Protein AF-0000000074717612 (afdb_homodimer)

Secondary structure (DSSP, 8-state):
-------SS------------------THHHHHHHTSS-EEEE--EEEEEEETTEEESSHHHHHHHH-TT----S-HHHHHHHHHHS--TT-SSHHHHHHHHH-HHHHHHHHHHH---S-GGGB-HHHHHHHHHHHHHHTT-TT-EEEETT-HHHHHHHHHHHHHHTT----TT--EEEEEEETTEEEEEESS-EEEESSEEE---HHHHHT-BSHHHHHHHTSHHHHTEEEEEEEEEEEEESS-GGGSTTSSS---TTEEEEE-GGG-EEEEEEEE-TTS-EEEEEEEEETHHHHHHHHHHHH-HHHHHHHHHHHHHHHHTS--PPPSEEEEEEEEEEEEEEEBTT----HHHHHHHHH-SSTTS-EEE-SGGGTTS-S-HHHHHHHHHHHHHHHHS-----/-------SS------------------THHHHHHHTSS-EEEE--EEEEEEETTEEESSHHHHHHHH-TT----S-HHHHHHHHHHS--TT-SSHHHHHHHHH-HHHHHHHHHHH---S-GGGB-HHHHHHHHHHHHHHTT-TT-EEEETT-HHHHHHHHHHHHHHTT----TT--EEEEEEETTEEEEEESS-EEEESSEEE---HHHHHT-BSHHHHHHHTSHHHHTEEEEEEEEEEEEESS-GGGSTTSSS---TTEEEEE-GGG-EEEEEEEE-TTS-EEEEEEEEETHHHHHHHHHHHH-HHHHHHHHHHHHHHHHTS--PPPSEEEEEEEEEEEEEEEBTT----HHHHHHHHH-SSTTS-EEE-SGGGTTS-S-HHHHHHHHHHHHHHHHS-----

Radius of gyration: 28.62 Å; Cα contacts (8 Å, |Δi|>4): 1546; chains: 2; bounding box: 55×84×73 Å

Nearest PDB structures (foldseek):
  8jhe-assembly1_A  TM=7.867E-01  e=1.938E-18  synthetic construct
  8p84-assembly1_A  TM=6.674E-01  e=7.962E-12  Thermoanaerobacterales bacterium
  3rha-assembly1_A  TM=6.635E-01  e=1.904E-11  Paenarthrobacter aurescens TC1
  7u6l-assembly2_C  TM=5.523E-01  e=8.825E-10  Pseudomonas putida S16
  7e7h-assembly2_B  TM=5.441E-01  e=1.578E-09  Pseudomonas putida

Structure (mmCIF, N/CA/C/O backbone):
data_AF-0000000074717612-model_v1
#
loop_
_entity.id
_entity.type
_entity.pdbx_description
1 polymer 'Amine oxidase domain-containing protein'
#
loop_
_atom_site.group_PDB
_atom_site.id
_atom_site.type_symbol
_atom_site.label_atom_id
_atom_site.label_alt_id
_atom_site.label_comp_id
_atom_site.label_asym_id
_atom_site.label_entity_id
_atom_site.label_seq_id
_atom_site.pdbx_PDB_ins_code
_atom_site.Cartn_x
_atom_site.Cartn_y
_atom_site.Cartn_z
_atom_site.occupancy
_atom_site.B_iso_or_equiv
_atom_site.auth_seq_id
_atom_site.auth_comp_id
_atom_site.auth_asym_id
_atom_site.auth_atom_id
_atom_site.pdbx_PDB_model_num
ATOM 1 N N . MET A 1 1 ? 3.256 22.297 18.781 1 20.2 1 MET A N 1
ATOM 2 C CA . MET A 1 1 ? 2.936 21.531 17.578 1 20.2 1 MET A CA 1
ATOM 3 C C . MET A 1 1 ? 1.632 22.016 16.953 1 20.2 1 MET A C 1
ATOM 5 O O . MET A 1 1 ? 0.6 22.078 17.625 1 20.2 1 MET A O 1
ATOM 9 N N . VAL A 1 2 ? 1.777 23.062 16.094 1 21.34 2 VAL A N 1
ATOM 10 C CA . VAL A 1 2 ? 0.571 23.688 15.562 1 21.34 2 VAL A CA 1
ATOM 11 C C . VAL A 1 2 ? -0.097 22.766 14.547 1 21.34 2 VAL A C 1
ATOM 13 O O . VAL A 1 2 ? 0.509 22.406 13.539 1 21.34 2 VAL A O 1
ATOM 16 N N . CYS A 1 3 ? -0.931 21.828 14.953 1 25.02 3 CYS A N 1
ATOM 17 C CA . CYS A 1 3 ? -1.792 21.062 14.055 1 25.02 3 CYS A CA 1
ATOM 18 C C . CYS A 1 3 ? -2.9 21.938 13.484 1 25.02 3 CYS A C 1
ATOM 20 O O . CYS A 1 3 ? -3.594 22.641 14.227 1 25.02 3 CYS A O 1
ATOM 22 N N . LEU A 1 4 ? -2.754 22.297 12.25 1 25.62 4 LEU A N 1
ATOM 23 C CA . LEU A 1 4 ? -3.66 23.297 11.711 1 25.62 4 LEU A CA 1
ATOM 24 C C . LEU A 1 4 ? -5.027 22.703 11.406 1 25.62 4 LEU A C 1
ATOM 26 O O . LEU A 1 4 ? -5.141 21.812 10.555 1 25.62 4 LEU A O 1
ATOM 30 N N . PRO A 1 5 ? -5.867 22.656 12.367 1 26.14 5 PRO A N 1
ATOM 31 C CA . PRO A 1 5 ? -7.242 22.312 12 1 26.14 5 PRO A CA 1
ATOM 32 C C . PRO A 1 5 ? -7.895 23.391 11.117 1 26.14 5 PRO A C 1
ATOM 34 O O . PRO A 1 5 ? -7.754 24.578 11.391 1 26.14 5 PRO A O 1
ATOM 37 N N . LEU A 1 6 ? -8.047 23.172 9.844 1 25.97 6 LEU A N 1
ATOM 38 C CA . LEU A 1 6 ? -8.617 24.141 8.922 1 25.97 6 LEU A CA 1
ATOM 39 C C . LEU A 1 6 ? -10.078 24.422 9.266 1 25.97 6 LEU A C 1
ATOM 41 O O . LEU A 1 6 ? -10.852 23.5 9.516 1 25.97 6 LEU A O 1
ATOM 45 N N . PRO A 1 7 ? -10.398 25.547 9.68 1 23.78 7 PRO A N 1
ATOM 46 C CA . PRO A 1 7 ? -11.781 25.969 9.938 1 23.78 7 PRO A CA 1
ATOM 47 C C . PRO A 1 7 ? -12.688 25.75 8.727 1 23.78 7 PRO A C 1
ATOM 49 O O . PRO A 1 7 ? -12.211 25.609 7.602 1 23.78 7 PRO A O 1
ATOM 52 N N . TYR A 1 8 ? -14.156 25.781 8.945 1 23.23 8 TYR A N 1
ATOM 53 C CA . TYR A 1 8 ? -15.367 25.391 8.227 1 23.23 8 TYR A CA 1
ATOM 54 C C . TYR A 1 8 ? -15.523 26.203 6.945 1 23.23 8 TYR A C 1
ATOM 56 O O . TYR A 1 8 ? -16.062 25.703 5.957 1 23.23 8 TYR A O 1
ATOM 64 N N . ARG A 1 9 ? -15.555 27.547 6.93 1 23.98 9 ARG A N 1
ATOM 65 C CA . ARG A 1 9 ? -16.297 28.234 5.879 1 23.98 9 ARG A CA 1
ATOM 66 C C . ARG A 1 9 ? -15.734 27.891 4.5 1 23.98 9 ARG A C 1
ATOM 68 O O . ARG A 1 9 ? -16.484 27.531 3.592 1 23.98 9 ARG A O 1
ATOM 75 N N . ASP A 1 10 ? -14.992 28.828 3.811 1 24.08 10 ASP A N 1
ATOM 76 C CA . ASP A 1 10 ? -14.562 28.844 2.416 1 24.08 10 ASP A CA 1
ATOM 77 C C . ASP A 1 10 ? -13.477 27.797 2.164 1 24.08 10 ASP A C 1
ATOM 79 O O . ASP A 1 10 ? -12.297 28.062 2.4 1 24.08 10 ASP A O 1
ATOM 83 N N . PHE A 1 11 ? -13.75 26.547 2.26 1 25.08 11 PHE A N 1
ATOM 84 C CA . PHE A 1 11 ? -12.875 25.375 2.186 1 25.08 11 PHE A CA 1
ATOM 85 C C . PHE A 1 11 ? -12.188 25.297 0.827 1 25.08 11 PHE A C 1
ATOM 87 O O . PHE A 1 11 ? -11.68 24.25 0.442 1 25.08 11 PHE A O 1
ATOM 94 N N . ARG A 1 12 ? -12.469 26.141 -0.107 1 24.78 12 ARG A N 1
ATOM 95 C CA . ARG A 1 12 ? -11.656 26.062 -1.316 1 24.78 12 ARG A CA 1
ATOM 96 C C . ARG A 1 12 ? -10.172 26.078 -0.979 1 24.78 12 ARG A C 1
ATOM 98 O O . ARG A 1 12 ? -9.602 27.141 -0.711 1 24.78 12 ARG A O 1
ATOM 105 N N . PHE A 1 13 ? -9.789 25.172 -0.185 1 25.77 13 PHE A N 1
ATOM 106 C CA . PHE A 1 13 ? -8.383 25 0.139 1 25.77 13 PHE A CA 1
ATOM 107 C C . PHE A 1 13 ? -7.535 24.938 -1.128 1 25.77 13 PHE A C 1
ATOM 109 O O . PHE A 1 13 ? -7.645 24 -1.918 1 25.77 13 PHE A O 1
ATOM 116 N N . MET A 1 14 ? -7.383 26.031 -1.673 1 23.48 14 MET A N 1
ATOM 117 C CA . MET A 1 14 ? -6.312 26.219 -2.648 1 23.48 14 MET A CA 1
ATOM 118 C C . MET A 1 14 ? -4.988 25.688 -2.107 1 23.48 14 MET A C 1
ATOM 120 O O . MET A 1 14 ? -4.289 26.391 -1.375 1 23.48 14 MET A O 1
ATOM 124 N N . VAL A 1 15 ? -5.02 24.578 -1.462 1 25.39 15 VAL A N 1
ATOM 125 C CA . VAL A 1 15 ? -3.656 24.078 -1.29 1 25.39 15 VAL A CA 1
ATOM 126 C C . VAL A 1 15 ? -2.898 24.188 -2.611 1 25.39 15 VAL A C 1
ATOM 128 O O . VAL A 1 15 ? -2.857 23.234 -3.389 1 25.39 15 VAL A O 1
ATOM 131 N N . SER A 1 16 ? -3.451 24.969 -3.527 1 25.11 16 SER A N 1
ATOM 132 C CA . SER A 1 16 ? -2.553 25.234 -4.648 1 25.11 16 SER A CA 1
ATOM 133 C C . SER A 1 16 ? -1.145 25.562 -4.164 1 25.11 16 SER A C 1
ATOM 135 O O . SER A 1 16 ? -0.971 26.344 -3.23 1 25.11 16 SER A O 1
ATOM 137 N N . PHE A 1 17 ? -0.307 24.594 -4.219 1 26.17 17 PHE A N 1
ATOM 138 C CA . PHE A 1 17 ? 1.109 24.938 -4.211 1 26.17 17 PHE A CA 1
ATOM 139 C C . PHE A 1 17 ? 1.343 26.281 -4.875 1 26.17 17 PHE A C 1
ATOM 141 O O . PHE A 1 17 ? 1.237 26.406 -6.094 1 26.17 17 PHE A O 1
ATOM 148 N N . ILE A 1 18 ? 0.785 27.234 -4.297 1 26 18 ILE A N 1
ATOM 149 C CA . ILE A 1 18 ? 1.223 28.562 -4.699 1 26 18 ILE A CA 1
ATOM 150 C C . ILE A 1 18 ? 2.748 28.641 -4.668 1 26 18 ILE A C 1
ATOM 152 O O . ILE A 1 18 ? 3.359 28.547 -3.604 1 26 18 ILE A O 1
ATOM 156 N N . THR A 1 19 ? 3.295 27.953 -5.641 1 26.75 19 THR A N 1
ATOM 157 C CA . THR A 1 19 ? 4.672 28.375 -5.871 1 26.75 19 THR A CA 1
ATOM 158 C C . THR A 1 19 ? 4.766 29.891 -5.938 1 26.75 19 THR A C 1
ATOM 160 O O . THR A 1 19 ? 4.281 30.516 -6.891 1 26.75 19 THR A O 1
ATOM 163 N N . MET A 1 20 ? 4.277 30.469 -4.895 1 26.75 20 MET A N 1
ATOM 164 C CA . MET A 1 20 ? 4.5 31.906 -4.895 1 26.75 20 MET A CA 1
ATOM 165 C C . MET A 1 20 ? 5.988 32.219 -4.93 1 26.75 20 MET A C 1
ATOM 167 O O . MET A 1 20 ? 6.762 31.688 -4.137 1 26.75 20 MET A O 1
ATOM 171 N N . PHE A 1 21 ? 6.316 32.5 -6.121 1 25.22 21 PHE A N 1
ATOM 172 C CA . PHE A 1 21 ? 7.586 33.219 -6.156 1 25.22 21 PHE A CA 1
ATOM 173 C C . PHE A 1 21 ? 7.465 34.562 -5.445 1 25.22 21 PHE A C 1
ATOM 175 O O . PHE A 1 21 ? 6.586 35.375 -5.77 1 25.22 21 PHE A O 1
ATOM 182 N N . ILE A 1 22 ? 7.461 34.469 -4.188 1 26.61 22 ILE A N 1
ATOM 183 C CA . ILE A 1 22 ? 7.488 35.781 -3.52 1 26.61 22 ILE A CA 1
ATOM 184 C C . ILE A 1 22 ? 8.906 36.344 -3.527 1 26.61 22 ILE A C 1
ATOM 186 O O . ILE A 1 22 ? 9.844 35.656 -3.074 1 26.61 22 ILE A O 1
ATOM 190 N N . ASP A 1 23 ? 9.172 37.125 -4.418 1 25.47 23 ASP A N 1
ATOM 191 C CA . ASP A 1 23 ? 10.336 38 -4.199 1 25.47 23 ASP A CA 1
ATOM 192 C C . ASP A 1 23 ? 10.148 38.875 -2.967 1 25.47 23 ASP A C 1
ATOM 194 O O . ASP A 1 23 ? 9.312 39.781 -2.959 1 25.47 23 ASP A O 1
ATOM 198 N N . PHE A 1 24 ? 10.102 38.281 -1.825 1 27.25 24 PHE A N 1
ATOM 199 C CA . PHE A 1 24 ? 9.852 39.125 -0.682 1 27.25 24 PHE A CA 1
ATOM 200 C C . PHE A 1 24 ? 11.141 39.781 -0.201 1 27.25 24 PHE A C 1
ATOM 202 O O . PHE A 1 24 ? 12.148 39.094 0.009 1 27.25 24 PHE A O 1
ATOM 209 N N . PRO A 1 25 ? 11.461 41 -0.535 1 27.62 25 PRO A N 1
ATOM 210 C CA . PRO A 1 25 ? 12.32 41.625 0.482 1 27.62 25 PRO A CA 1
ATOM 211 C C . PRO A 1 25 ? 11.781 41.406 1.899 1 27.62 25 PRO A C 1
ATOM 213 O O . PRO A 1 25 ? 11.008 42.25 2.391 1 27.62 25 PRO A O 1
ATOM 216 N N . LEU A 1 26 ? 11.359 40.281 2.264 1 30.92 26 LEU A N 1
ATOM 217 C CA . LEU A 1 26 ? 10.562 40.031 3.465 1 30.92 26 LEU A CA 1
ATOM 218 C C . LEU A 1 26 ? 11.414 40.219 4.723 1 30.92 26 LEU A C 1
ATOM 220 O O . LEU A 1 26 ? 12.383 39.5 4.926 1 30.92 26 LEU A O 1
ATOM 224 N N . SER A 1 27 ? 11.531 41.438 5.246 1 26.06 27 SER A N 1
ATOM 225 C CA . SER A 1 27 ? 12.172 41.906 6.477 1 26.06 27 SER A CA 1
ATOM 226 C C . SER A 1 27 ? 11.641 41.156 7.688 1 26.06 27 SER A C 1
ATOM 228 O O . SER A 1 27 ? 10.578 40.531 7.625 1 26.06 27 SER A O 1
ATOM 230 N N . ARG A 1 28 ? 12.32 41.156 8.891 1 30.75 28 ARG A N 1
ATOM 231 C CA . ARG A 1 28 ? 12.086 40.75 10.273 1 30.75 28 ARG A CA 1
ATOM 232 C C . ARG A 1 28 ? 10.625 40.938 10.664 1 30.75 28 ARG A C 1
ATOM 234 O O . ARG A 1 28 ? 10.07 40.188 11.453 1 30.75 28 ARG A O 1
ATOM 241 N N . ARG A 1 29 ? 10.047 41.844 10.109 1 33.81 29 ARG A N 1
ATOM 242 C CA . ARG A 1 29 ? 8.719 42.344 10.461 1 33.81 29 ARG A CA 1
ATOM 243 C C . ARG A 1 29 ? 7.637 41.375 10.023 1 33.81 29 ARG A C 1
ATOM 245 O O . ARG A 1 29 ? 6.496 41.438 10.477 1 33.81 29 ARG A O 1
ATOM 252 N N . VAL A 1 30 ? 7.988 40.438 9.25 1 35.38 30 VAL A N 1
ATOM 253 C CA . VAL A 1 30 ? 6.926 39.562 8.758 1 35.38 30 VAL A CA 1
ATOM 254 C C . VAL A 1 30 ? 6.59 38.531 9.82 1 35.38 30 VAL A C 1
ATOM 256 O O . VAL A 1 30 ? 5.418 38.281 10.102 1 35.38 30 VAL A O 1
ATOM 259 N N . PHE A 1 31 ? 7.566 37.812 10.469 1 37.59 31 PHE A N 1
ATOM 260 C CA . PHE A 1 31 ? 7.281 36.781 11.469 1 37.59 31 PHE A CA 1
ATOM 261 C C . PHE A 1 31 ? 6.605 37.406 12.688 1 37.59 31 PHE A C 1
ATOM 263 O O . PHE A 1 31 ? 5.648 36.844 13.227 1 37.59 31 PHE A O 1
ATOM 270 N N . GLU A 1 32 ? 7.199 38.531 13.195 1 40.72 32 GLU A N 1
ATOM 271 C CA . GLU A 1 32 ? 6.531 39.219 14.297 1 40.72 32 GLU A CA 1
ATOM 272 C C . GLU A 1 32 ? 5.086 39.531 13.945 1 40.72 32 GLU A C 1
ATOM 274 O O . GLU A 1 32 ? 4.191 39.406 14.781 1 40.72 32 GLU A O 1
ATOM 279 N N . LYS A 1 33 ? 4.957 39.844 12.781 1 42.72 33 LYS A N 1
ATOM 280 C CA . LYS A 1 33 ? 3.598 40.156 12.352 1 42.72 33 LYS A CA 1
ATOM 281 C C . LYS A 1 33 ? 2.764 38.906 12.195 1 42.72 33 LYS A C 1
ATOM 283 O O . LYS A 1 33 ? 1.562 38.906 12.469 1 42.72 33 LYS A O 1
ATOM 288 N N . ILE A 1 34 ? 3.404 37.844 11.758 1 45.78 34 ILE A N 1
ATOM 289 C CA . ILE A 1 34 ? 2.67 36.562 11.703 1 45.78 34 ILE A CA 1
ATOM 290 C C . ILE A 1 34 ? 2.326 36.125 13.125 1 45.78 34 ILE A C 1
ATOM 292 O O . ILE A 1 34 ? 1.2 35.688 13.383 1 45.78 34 ILE A O 1
ATOM 296 N N . LEU A 1 35 ? 3.383 36.094 14.031 1 47.12 35 LEU A N 1
ATOM 297 C CA . LEU A 1 35 ? 3.096 35.75 15.422 1 47.12 35 LEU A CA 1
ATOM 298 C C . LEU A 1 35 ? 2.176 36.812 16.047 1 47.12 35 LEU A C 1
ATOM 300 O O . LEU A 1 35 ? 1.456 36.5 17 1 47.12 35 LEU A O 1
ATOM 304 N N . ASN A 1 36 ? 2.475 37.969 15.57 1 47.66 36 ASN A N 1
ATOM 305 C CA . ASN A 1 36 ? 1.519 38.969 16.047 1 47.66 36 ASN A CA 1
ATOM 306 C C . ASN A 1 36 ? 0.157 38.812 15.383 1 47.66 36 ASN A C 1
ATOM 308 O O . ASN A 1 36 ? -0.719 39.656 15.531 1 47.66 36 ASN A O 1
ATOM 312 N N . PHE A 1 37 ? 0.385 37.812 14.516 1 46.5 37 PHE A N 1
ATOM 313 C CA . PHE A 1 37 ? -0.881 37.5 13.859 1 46.5 37 PHE A CA 1
ATOM 314 C C . PHE A 1 37 ? -1.843 36.812 14.828 1 46.5 37 PHE A C 1
ATOM 316 O O . PHE A 1 37 ? -1.642 35.656 15.195 1 46.5 37 PHE A O 1
ATOM 323 N N . GLY A 1 38 ? -2.6 37.531 15.258 1 57.25 38 GLY A N 1
ATOM 324 C CA . GLY A 1 38 ? -3.758 37.281 16.094 1 57.25 38 GLY A CA 1
ATOM 325 C C . GLY A 1 38 ? -3.428 36.469 17.328 1 57.25 38 GLY A C 1
ATOM 326 O O . GLY A 1 38 ? -2.266 36.125 17.562 1 57.25 38 GLY A O 1
ATOM 327 N N . ARG A 1 39 ? -4.25 36.219 18.25 1 66.25 39 ARG A N 1
ATOM 328 C CA . ARG A 1 39 ? -4.188 35.469 19.484 1 66.25 39 ARG A CA 1
ATOM 329 C C . ARG A 1 39 ? -4.008 33.969 19.188 1 66.25 39 ARG A C 1
ATOM 331 O O . ARG A 1 39 ? -4.719 33.406 18.344 1 66.25 39 ARG A O 1
ATOM 338 N N . ILE A 1 40 ? -2.865 33.469 19.422 1 71.44 40 ILE A N 1
ATOM 339 C CA . ILE A 1 40 ? -2.611 32.031 19.391 1 71.44 40 ILE A CA 1
ATOM 340 C C . ILE A 1 40 ? -3.037 31.391 20.703 1 71.44 40 ILE A C 1
ATOM 342 O O . ILE A 1 40 ? -2.785 31.938 21.781 1 71.44 40 ILE A O 1
ATOM 346 N N . PHE A 1 41 ? -3.783 30.391 20.469 1 71.75 41 PHE A N 1
ATOM 347 C CA . PHE A 1 41 ? -4.293 29.719 21.656 1 71.75 41 PHE A CA 1
ATOM 348 C C . PHE A 1 41 ? -3.826 28.266 21.703 1 71.75 41 PHE A C 1
ATOM 350 O O . PHE A 1 41 ? -3.609 27.641 20.656 1 71.75 41 PHE A O 1
ATOM 357 N N . PRO A 1 42 ? -3.719 27.828 22.906 1 74.38 42 PRO A N 1
ATOM 358 C CA . PRO A 1 42 ? -3.441 26.406 23.016 1 74.38 42 PRO A CA 1
ATOM 359 C C . PRO A 1 42 ? -4.574 25.531 22.469 1 74.38 42 PRO A C 1
ATOM 361 O O . PRO A 1 42 ? -5.75 25.875 22.641 1 74.38 42 PRO A O 1
ATOM 364 N N . TRP A 1 43 ? -4.16 24.641 21.656 1 77.69 43 TRP A N 1
ATOM 365 C CA . TRP A 1 43 ? -5.09 23.625 21.141 1 77.69 43 TRP A CA 1
ATOM 366 C C . TRP A 1 43 ? -4.91 22.297 21.875 1 77.69 43 TRP A C 1
ATOM 368 O O . TRP A 1 43 ? -4.109 21.469 21.453 1 77.69 43 TRP A O 1
ATOM 378 N N . GLU A 1 44 ? -5.734 22.203 22.953 1 79.5 44 GLU A N 1
ATOM 379 C CA . GLU A 1 44 ? -5.617 21 23.797 1 79.5 44 GLU A CA 1
ATOM 380 C C . GLU A 1 44 ? -6.59 19.922 23.344 1 79.5 44 GLU A C 1
ATOM 382 O O . GLU A 1 44 ? -7.805 20.109 23.359 1 79.5 44 GLU A O 1
ATOM 387 N N . ARG A 1 45 ? -6.035 18.797 22.906 1 85.5 45 ARG A N 1
ATOM 388 C CA . ARG A 1 45 ? -6.824 17.641 22.484 1 85.5 45 ARG A CA 1
ATOM 389 C C . ARG A 1 45 ? -6.703 16.516 23.5 1 85.5 45 ARG A C 1
ATOM 391 O O . ARG A 1 45 ? -5.691 16.391 24.188 1 85.5 45 ARG A O 1
ATOM 398 N N . SER A 1 46 ? -7.766 15.789 23.578 1 89.19 46 SER A N 1
ATOM 399 C CA . SER A 1 46 ? -7.754 14.648 24.484 1 89.19 46 SER A CA 1
ATOM 400 C C . SER A 1 46 ? -8.258 13.391 23.797 1 89.19 46 SER A C 1
ATOM 402 O O . SER A 1 46 ? -9.297 13.406 23.141 1 89.19 46 SER A O 1
ATOM 404 N N . LEU A 1 47 ? -7.477 12.367 23.953 1 92.56 47 LEU A N 1
ATOM 405 C CA . LEU A 1 47 ? -7.938 11.07 23.469 1 92.56 47 LEU A CA 1
ATOM 406 C C . LEU A 1 47 ? -8.969 10.469 24.422 1 92.56 47 LEU A C 1
ATOM 408 O O . LEU A 1 47 ? -8.648 10.156 25.562 1 92.56 47 LEU A O 1
ATOM 412 N N . THR A 1 48 ? -10.195 10.25 23.906 1 95.44 48 THR A N 1
ATOM 413 C CA . THR A 1 48 ? -11.234 9.82 24.828 1 95.44 48 THR A CA 1
ATOM 414 C C . THR A 1 48 ? -11.789 8.461 24.422 1 95.44 48 THR A C 1
ATOM 416 O O . THR A 1 48 ? -12.453 7.785 25.219 1 95.44 48 THR A O 1
ATOM 419 N N . ARG A 1 49 ? -11.531 8.117 23.172 1 96.94 49 ARG A N 1
ATOM 420 C CA . ARG A 1 49 ? -12.07 6.844 22.703 1 96.94 49 ARG A CA 1
ATOM 421 C C . ARG A 1 49 ? -11.188 6.254 21.609 1 96.94 49 ARG A C 1
ATOM 423 O O . ARG A 1 49 ? -10.609 6.992 20.797 1 96.94 49 ARG A O 1
ATOM 430 N N . VAL A 1 50 ? -11.047 4.922 21.578 1 97.38 50 VAL A N 1
ATOM 431 C CA . VAL A 1 50 ? -10.266 4.223 20.562 1 97.38 50 VAL A CA 1
ATOM 432 C C . VAL A 1 50 ? -11 2.959 20.125 1 97.38 50 VAL A C 1
ATOM 434 O O . VAL A 1 50 ? -11.859 2.447 20.844 1 97.38 50 VAL A O 1
ATOM 437 N N . GLU A 1 51 ? -10.758 2.566 18.922 1 97.19 51 GLU A N 1
ATOM 438 C CA . GLU A 1 51 ? -11.266 1.301 18.391 1 97.19 51 GLU A CA 1
ATOM 439 C C . GLU A 1 51 ? -10.234 0.613 17.516 1 97.19 51 GLU A C 1
ATOM 441 O O . GLU A 1 51 ? -9.625 1.252 16.656 1 97.19 51 GLU A O 1
ATOM 446 N N . ALA A 1 52 ? -10 -0.629 17.781 1 96.06 52 ALA A N 1
ATOM 447 C CA . ALA A 1 52 ? -9.227 -1.515 16.922 1 96.06 52 ALA A CA 1
ATOM 448 C C . ALA A 1 52 ? -9.734 -2.951 17 1 96.06 52 ALA A C 1
ATOM 450 O O . ALA A 1 52 ? -10.102 -3.422 18.078 1 96.06 52 ALA A O 1
ATOM 451 N N . ARG A 1 53 ? -9.844 -3.602 15.898 1 95 53 ARG A N 1
ATOM 452 C CA . ARG A 1 53 ? -10.211 -5.012 15.828 1 95 53 ARG A CA 1
ATOM 453 C C . ARG A 1 53 ? -11.586 -5.258 16.438 1 95 53 ARG A C 1
ATOM 455 O O . ARG A 1 53 ? -11.789 -6.246 17.141 1 95 53 ARG A O 1
ATOM 462 N N . GLY A 1 54 ? -12.453 -4.301 16.219 1 94.56 54 GLY A N 1
ATOM 463 C CA . GLY A 1 54 ? -13.828 -4.422 16.672 1 94.56 54 GLY A CA 1
ATOM 464 C C . GLY A 1 54 ? -14 -4.145 18.156 1 94.56 54 GLY A C 1
ATOM 465 O O . GLY A 1 54 ? -15.109 -4.207 18.688 1 94.56 54 GLY A O 1
ATOM 466 N N . VAL A 1 55 ? -12.922 -3.865 18.828 1 95.94 55 VAL A N 1
ATOM 467 C CA . VAL A 1 55 ? -12.977 -3.586 20.266 1 95.94 55 VAL A CA 1
ATOM 468 C C . VAL A 1 55 ? -12.945 -2.076 20.484 1 95.94 55 VAL A C 1
ATOM 470 O O . VAL A 1 55 ? -12.102 -1.372 19.922 1 95.94 55 VAL A O 1
ATOM 473 N N . PHE A 1 56 ? -13.891 -1.616 21.344 1 96.44 56 PHE A N 1
ATOM 474 C CA . PHE A 1 56 ? -13.977 -0.205 21.703 1 96.44 56 PHE A CA 1
ATOM 475 C C . PHE A 1 56 ? -13.523 0.013 23.156 1 96.44 56 PHE A C 1
ATOM 477 O O . PHE A 1 56 ? -13.836 -0.791 24.031 1 96.44 56 PHE A O 1
ATOM 484 N N . ALA A 1 57 ? -12.773 1.099 23.375 1 96.81 57 ALA A N 1
ATOM 485 C CA . ALA A 1 57 ? -12.281 1.422 24.719 1 96.81 57 ALA A CA 1
ATOM 486 C C . ALA A 1 57 ? -11.961 2.91 24.844 1 96.81 57 ALA A C 1
ATOM 488 O O . ALA A 1 57 ? -12.133 3.668 23.875 1 96.81 57 ALA A O 1
ATOM 489 N N . ASP A 1 58 ? -11.516 3.322 26.047 1 96.69 58 ASP A N 1
ATOM 490 C CA . ASP A 1 58 ? -11.211 4.73 26.281 1 96.69 58 ASP A CA 1
ATOM 491 C C . ASP A 1 58 ? -9.742 5.031 26 1 96.69 58 ASP A C 1
ATOM 493 O O . ASP A 1 58 ? -9.344 6.195 25.891 1 96.69 58 ASP A O 1
ATOM 497 N N . SER A 1 59 ? -8.961 4.012 25.969 1 96 59 SER A N 1
ATOM 498 C CA . SER A 1 59 ? -7.547 4.133 25.641 1 96 59 SER A CA 1
ATOM 499 C C . SER A 1 59 ? -7.016 2.859 25 1 96 59 SER A C 1
ATOM 501 O O . SER A 1 59 ? -7.652 1.807 25.078 1 96 59 SER A O 1
ATOM 503 N N . PHE A 1 60 ? -5.863 2.924 24.422 1 95.25 60 PHE A N 1
ATOM 504 C CA . PHE A 1 60 ? -5.262 1.746 23.812 1 95.25 60 PHE A CA 1
ATOM 505 C C . PHE A 1 60 ? -4.785 0.766 24.891 1 95.25 60 PHE A C 1
ATOM 507 O O . PHE A 1 60 ? -4.781 -0.447 24.656 1 95.25 60 PHE A O 1
ATOM 514 N N . ASP A 1 61 ? -4.41 1.281 26.031 1 95.75 61 ASP A N 1
ATOM 515 C CA . ASP A 1 61 ? -4.023 0.396 27.141 1 95.75 61 ASP A CA 1
ATOM 516 C C . ASP A 1 61 ? -5.211 -0.438 27.609 1 95.75 61 ASP A C 1
ATOM 518 O O . ASP A 1 61 ? -5.059 -1.621 27.922 1 95.75 61 ASP A O 1
ATOM 522 N N . ASN A 1 62 ? -6.383 0.199 27.625 1 95.38 62 ASN A N 1
ATOM 523 C CA . ASN A 1 62 ? -7.594 -0.513 28.031 1 95.38 62 ASN A CA 1
ATOM 524 C C . ASN A 1 62 ? -8.078 -1.459 26.938 1 95.38 62 ASN A C 1
ATOM 526 O O . ASN A 1 62 ? -8.695 -2.482 27.219 1 95.38 62 ASN A O 1
ATOM 530 N N . LEU A 1 63 ? -7.766 -1.133 25.719 1 95.5 63 LEU A N 1
ATOM 531 C CA . LEU A 1 63 ? -8.195 -1.903 24.547 1 95.5 63 LEU A CA 1
ATOM 532 C C . LEU A 1 63 ? -7.348 -3.164 24.391 1 95.5 63 LEU A C 1
ATOM 534 O O . LEU A 1 63 ? -7.848 -4.199 23.953 1 95.5 63 LEU A O 1
ATOM 538 N N . ARG A 1 64 ? -6.145 -3.123 24.719 1 94.75 64 ARG A N 1
ATOM 539 C CA . ARG A 1 64 ? -5.086 -4.066 24.391 1 94.75 64 ARG A CA 1
ATOM 540 C C . ARG A 1 64 ? -5.441 -5.477 24.844 1 94.75 64 ARG A C 1
ATOM 542 O O . ARG A 1 64 ? -5.355 -6.43 24.078 1 94.75 64 ARG A O 1
ATOM 549 N N . PRO A 1 65 ? -5.969 -5.695 26.094 1 92 65 PRO A N 1
ATOM 550 C CA . PRO A 1 65 ? -6.203 -7.062 26.562 1 92 65 PRO A CA 1
ATOM 551 C C . PRO A 1 65 ? -7.23 -7.812 25.719 1 92 65 PRO A C 1
ATOM 553 O O . PRO A 1 65 ? -7.137 -9.031 25.562 1 92 65 PRO A O 1
ATOM 556 N N . ASN A 1 66 ? -8.117 -7.082 25.094 1 92.12 66 ASN A N 1
ATOM 557 C CA . ASN A 1 66 ? -9.18 -7.738 24.359 1 92.12 66 ASN A CA 1
ATOM 558 C C . ASN A 1 66 ? -8.875 -7.777 22.859 1 92.12 66 ASN A C 1
ATOM 560 O O . ASN A 1 66 ? -9.203 -8.75 22.172 1 92.12 66 ASN A O 1
ATOM 564 N N . ALA A 1 67 ? -8.234 -6.777 22.359 1 93.94 67 ALA A N 1
ATOM 565 C CA . ALA A 1 67 ? -7.984 -6.672 20.922 1 93.94 67 ALA A CA 1
ATOM 566 C C . ALA A 1 67 ? -6.68 -7.363 20.547 1 93.94 67 ALA A C 1
ATOM 568 O O . ALA A 1 67 ? -6.535 -7.844 19.422 1 93.94 67 ALA A O 1
ATOM 569 N N . PHE A 1 68 ? -5.777 -7.426 21.5 1 93.69 68 PHE A N 1
ATOM 570 C CA . PHE A 1 68 ? -4.465 -8.031 21.297 1 93.69 68 PHE A CA 1
ATOM 571 C C . PHE A 1 68 ? -4.156 -9.039 22.406 1 93.69 68 PHE A C 1
ATOM 573 O O . PHE A 1 68 ? -3.176 -8.875 23.141 1 93.69 68 PHE A O 1
ATOM 580 N N . PRO A 1 69 ? -4.863 -10.094 22.453 1 86.56 69 PRO A N 1
ATOM 581 C CA . PRO A 1 69 ? -4.793 -10.969 23.609 1 86.56 69 PRO A CA 1
ATOM 582 C C . PRO A 1 69 ? -3.482 -11.75 23.688 1 86.56 69 PRO A C 1
ATOM 584 O O . PRO A 1 69 ? -3.115 -12.25 24.75 1 86.56 69 PRO A O 1
ATOM 587 N N . THR A 1 70 ? -2.783 -11.852 22.578 1 88.38 70 THR A N 1
ATOM 588 C CA . THR A 1 70 ? -1.565 -12.648 22.578 1 88.38 70 THR A CA 1
ATOM 589 C C . THR A 1 70 ? -0.353 -11.789 22.922 1 88.38 70 THR A C 1
ATOM 591 O O . THR A 1 70 ? 0.756 -12.305 23.078 1 88.38 70 THR A O 1
ATOM 594 N N . LEU A 1 71 ? -0.623 -10.547 22.922 1 88.12 71 LEU A N 1
ATOM 595 C CA . LEU A 1 71 ? 0.463 -9.656 23.312 1 88.12 71 LEU A CA 1
ATOM 596 C C . LEU A 1 71 ? 0.695 -9.711 24.812 1 88.12 71 LEU A C 1
ATOM 598 O O . LEU A 1 71 ? -0.152 -9.266 25.594 1 88.12 71 LEU A O 1
ATOM 602 N N . ASN A 1 72 ? 1.729 -10.391 25.188 1 77.62 72 ASN A N 1
ATOM 603 C CA . ASN A 1 72 ? 2.049 -10.602 26.594 1 77.62 72 ASN A CA 1
ATOM 604 C C . ASN A 1 72 ? 3.012 -9.531 27.109 1 77.62 72 ASN A C 1
ATOM 606 O O . ASN A 1 72 ? 4.141 -9.844 27.5 1 77.62 72 ASN A O 1
ATOM 610 N N . LEU A 1 73 ? 2.654 -8.383 26.938 1 74.5 73 LEU A N 1
ATOM 611 C CA . LEU A 1 73 ? 3.438 -7.273 27.469 1 74.5 73 LEU A CA 1
ATOM 612 C C . LEU A 1 73 ? 2.627 -6.477 28.484 1 74.5 73 LEU A C 1
ATOM 614 O O . LEU A 1 73 ? 1.454 -6.176 28.25 1 74.5 73 LEU A O 1
ATOM 618 N N . SER A 1 74 ? 3.131 -6.332 29.641 1 75.25 74 SER A N 1
ATOM 619 C CA . SER A 1 74 ? 2.449 -5.59 30.703 1 75.25 74 SER A CA 1
ATOM 620 C C . SER A 1 74 ? 2.656 -4.086 30.547 1 75.25 74 SER A C 1
ATOM 622 O O . SER A 1 74 ? 1.975 -3.291 31.188 1 75.25 74 SER A O 1
ATOM 624 N N . ASP A 1 75 ? 3.461 -3.678 29.656 1 84.5 75 ASP A N 1
ATOM 625 C CA . ASP A 1 75 ? 3.793 -2.271 29.453 1 84.5 75 ASP A CA 1
ATOM 626 C C . ASP A 1 75 ? 2.625 -1.512 28.828 1 84.5 75 ASP A C 1
ATOM 628 O O . ASP A 1 75 ? 1.828 -2.09 28.094 1 84.5 75 ASP A O 1
ATOM 632 N N . THR A 1 76 ? 2.561 -0.286 29.266 1 91.75 76 THR A N 1
ATOM 633 C CA . THR A 1 76 ? 1.659 0.605 28.547 1 91.75 76 THR A CA 1
ATOM 634 C C . THR A 1 76 ? 2.137 0.812 27.109 1 91.75 76 THR A C 1
ATOM 636 O O . THR A 1 76 ? 3.305 0.566 26.797 1 91.75 76 THR A O 1
ATOM 639 N N . VAL A 1 77 ? 1.271 1.259 26.281 1 93.31 77 VAL A N 1
ATOM 640 C CA . VAL A 1 77 ? 1.629 1.54 24.891 1 93.31 77 VAL A CA 1
ATOM 641 C C . VAL A 1 77 ? 2.723 2.604 24.844 1 93.31 77 VAL A C 1
ATOM 643 O O . VAL A 1 77 ? 3.646 2.518 24.031 1 93.31 77 VAL A O 1
ATOM 646 N N . LYS A 1 78 ? 2.605 3.549 25.734 1 92.12 78 LYS A N 1
ATOM 647 C CA . LYS A 1 78 ? 3.637 4.582 25.812 1 92.12 78 LYS A CA 1
ATOM 648 C C . LYS A 1 78 ? 4.992 3.98 26.172 1 92.12 78 LYS A C 1
ATOM 650 O O . LYS A 1 78 ? 6.012 4.336 25.578 1 92.12 78 LYS A O 1
ATOM 655 N N . THR A 1 79 ? 4.973 3.158 27.141 1 93 79 THR A N 1
ATOM 656 C CA . THR A 1 79 ? 6.215 2.514 27.547 1 93 79 THR A CA 1
ATOM 657 C C . THR A 1 79 ? 6.789 1.676 26.406 1 93 79 THR A C 1
ATOM 659 O O . THR A 1 79 ? 8.008 1.653 26.203 1 93 79 THR A O 1
ATOM 662 N N . MET A 1 80 ? 5.941 1.023 25.688 1 93.06 80 MET A N 1
ATOM 663 C CA . M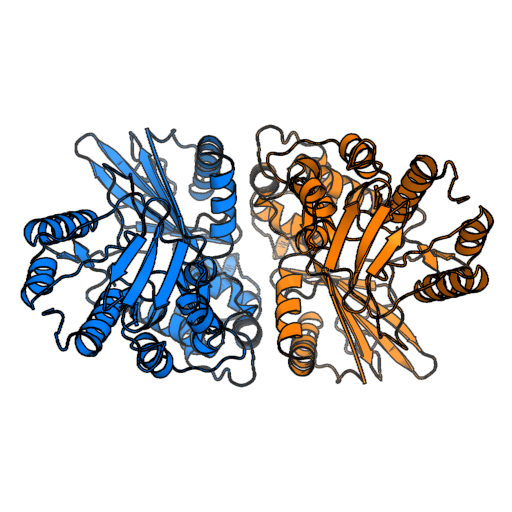ET A 1 80 ? 6.375 0.257 24.531 1 93.06 80 MET A CA 1
ATOM 664 C C . MET A 1 80 ? 7.07 1.158 23.516 1 93.06 80 MET A C 1
ATOM 666 O O . MET A 1 80 ? 8.125 0.808 22.984 1 93.06 80 MET A O 1
ATOM 670 N N . ALA A 1 81 ? 6.457 2.289 23.25 1 93.38 81 ALA A N 1
ATOM 671 C CA . ALA A 1 81 ? 7.008 3.242 22.281 1 93.38 81 ALA A CA 1
ATOM 672 C C . ALA A 1 81 ? 8.352 3.785 22.75 1 93.38 81 ALA A C 1
ATOM 674 O O . ALA A 1 81 ? 9.305 3.855 21.984 1 93.38 81 ALA A O 1
ATOM 675 N N . ASP A 1 82 ? 8.422 4.102 24.047 1 93.5 82 ASP A N 1
ATOM 676 C CA . ASP A 1 82 ? 9.648 4.645 24.609 1 93.5 82 ASP A CA 1
ATOM 677 C C . ASP A 1 82 ? 10.781 3.623 24.562 1 93.5 82 ASP A C 1
ATOM 679 O O . ASP A 1 82 ? 11.914 3.963 24.219 1 93.5 82 ASP A O 1
ATOM 683 N N . ASP A 1 83 ? 10.43 2.451 24.875 1 94.19 83 ASP A N 1
ATOM 684 C CA . ASP A 1 83 ? 11.438 1.394 24.859 1 94.19 83 ASP A CA 1
ATOM 685 C C . ASP A 1 83 ? 11.914 1.104 23.438 1 94.19 83 ASP A C 1
ATOM 687 O O . ASP A 1 83 ? 13.109 0.94 23.203 1 94.19 83 ASP A O 1
ATOM 691 N N . ALA A 1 84 ? 10.984 1.028 22.547 1 94.62 84 ALA A N 1
ATOM 692 C CA . ALA A 1 84 ? 11.352 0.812 21.156 1 94.62 84 ALA A CA 1
ATOM 693 C C . ALA A 1 84 ? 12.234 1.943 20.641 1 94.62 84 ALA A C 1
ATOM 695 O O . ALA A 1 84 ? 13.195 1.702 19.891 1 94.62 84 ALA A O 1
ATOM 696 N N . ALA A 1 85 ? 11.953 3.143 21.031 1 94.88 85 ALA A N 1
ATOM 697 C CA . ALA A 1 85 ? 12.695 4.316 20.578 1 94.88 85 ALA A CA 1
ATOM 698 C C . ALA A 1 85 ? 14.133 4.273 21.078 1 94.88 85 ALA A C 1
ATOM 700 O O . ALA A 1 85 ? 15.039 4.832 20.453 1 94.88 85 ALA A O 1
ATOM 701 N N . LYS A 1 86 ? 14.383 3.559 22.141 1 95.69 86 LYS A N 1
ATOM 702 C CA . LYS A 1 86 ? 15.703 3.514 22.75 1 95.69 86 LYS A CA 1
ATOM 703 C C . LYS A 1 86 ? 16.453 2.25 22.359 1 95.69 86 LYS A C 1
ATOM 705 O O . LYS A 1 86 ? 17.672 2.154 22.547 1 95.69 86 LYS A O 1
ATOM 710 N N . ALA A 1 87 ? 15.734 1.342 21.844 1 96.94 87 ALA A N 1
ATOM 711 C CA . ALA A 1 87 ? 16.312 0.037 21.531 1 96.94 87 ALA A CA 1
ATOM 712 C C . ALA A 1 87 ? 17.328 0.141 20.391 1 96.94 87 ALA A C 1
ATOM 714 O O . ALA A 1 87 ? 17.234 1.049 19.562 1 96.94 87 ALA A O 1
ATOM 715 N N . ASN A 1 88 ? 18.234 -0.76 20.406 1 96.5 88 ASN A N 1
ATOM 716 C CA . ASN A 1 88 ? 19.188 -0.854 19.297 1 96.5 88 ASN A CA 1
ATOM 717 C C . ASN A 1 88 ? 18.531 -1.45 18.047 1 96.5 88 ASN A C 1
ATOM 719 O O . ASN A 1 88 ? 18.016 -2.562 18.094 1 96.5 88 ASN A O 1
ATOM 723 N N . SER A 1 89 ? 18.625 -0.736 16.953 1 95.56 89 SER A N 1
ATOM 724 C CA . SER A 1 89 ? 17.984 -1.191 15.727 1 95.56 89 SER A CA 1
ATOM 725 C C . SER A 1 89 ? 19 -1.439 14.617 1 95.56 89 SER A C 1
ATOM 727 O O . SER A 1 89 ? 18.625 -1.576 13.453 1 95.56 89 SER A O 1
ATOM 729 N N . SER A 1 90 ? 20.25 -1.565 14.891 1 92 90 SER A N 1
ATOM 730 C CA . SER A 1 90 ? 21.312 -1.604 13.898 1 92 90 SER A CA 1
ATOM 731 C C . SER A 1 90 ? 21.312 -2.918 13.125 1 92 90 SER A C 1
ATOM 733 O O . SER A 1 90 ? 21.875 -3.006 12.031 1 92 90 SER A O 1
ATOM 735 N N . LEU A 1 91 ? 20.703 -3.9 13.664 1 91.69 91 LEU A N 1
ATOM 736 C CA . LEU A 1 91 ? 20.703 -5.219 13.039 1 91.69 91 LEU A CA 1
ATOM 737 C C . LEU A 1 91 ? 19.625 -5.309 11.969 1 91.69 91 LEU A C 1
ATOM 739 O O . LEU A 1 91 ? 19.562 -6.293 11.227 1 91.69 91 LEU A O 1
ATOM 743 N N . TYR A 1 92 ? 18.812 -4.277 11.883 1 93.81 92 TYR A N 1
ATOM 744 C CA . TYR A 1 92 ? 17.672 -4.336 10.984 1 93.81 92 TYR A CA 1
ATOM 745 C C . TYR A 1 92 ? 17.797 -3.301 9.875 1 93.81 92 TYR A C 1
ATOM 747 O O . TYR A 1 92 ? 18.375 -2.232 10.07 1 93.81 92 TYR A O 1
ATOM 755 N N . SER A 1 93 ? 17.188 -3.658 8.781 1 89.62 93 SER A N 1
ATOM 756 C CA . SER A 1 93 ? 17.266 -2.736 7.648 1 89.62 93 SER A CA 1
ATOM 757 C C . SER A 1 93 ? 15.984 -1.919 7.523 1 89.62 93 SER A C 1
ATOM 759 O O . SER A 1 93 ? 15.977 -0.853 6.906 1 89.62 93 SER A O 1
ATOM 761 N N . THR A 1 94 ? 14.938 -2.471 8.094 1 94.81 94 THR A N 1
ATOM 762 C CA . THR A 1 94 ? 13.664 -1.766 7.965 1 94.81 94 THR A CA 1
ATOM 763 C C . THR A 1 94 ? 13 -1.596 9.328 1 94.81 94 THR A C 1
ATOM 765 O O . THR A 1 94 ? 13.234 -2.391 10.242 1 94.81 94 THR A O 1
ATOM 768 N N . ALA A 1 95 ? 12.172 -0.573 9.414 1 95.88 95 ALA A N 1
ATOM 769 C CA . ALA A 1 95 ? 11.445 -0.316 10.656 1 95.88 95 ALA A CA 1
ATOM 770 C C . ALA A 1 95 ? 10.477 -1.455 10.977 1 95.88 95 ALA A C 1
ATOM 772 O O . ALA A 1 95 ? 10.289 -1.812 12.141 1 95.88 95 ALA A O 1
ATOM 773 N N . VAL A 1 96 ? 9.914 -2.045 9.953 1 95.56 96 VAL A N 1
ATOM 774 C CA . VAL A 1 96 ? 8.938 -3.107 10.172 1 95.56 96 VAL A CA 1
ATOM 775 C C . VAL A 1 96 ? 9.625 -4.328 10.773 1 95.56 96 VAL A C 1
ATOM 777 O O . VAL A 1 96 ? 9.109 -4.941 11.711 1 95.56 96 VAL A O 1
ATOM 780 N N . ASP A 1 97 ? 10.789 -4.656 10.25 1 95.44 97 ASP A N 1
ATOM 781 C CA . ASP A 1 97 ? 11.516 -5.812 10.766 1 95.44 97 ASP A CA 1
ATOM 782 C C . ASP A 1 97 ? 11.992 -5.566 12.195 1 95.44 97 ASP A C 1
ATOM 784 O O . ASP A 1 97 ? 11.906 -6.453 13.047 1 95.44 97 ASP A O 1
ATOM 788 N N . PHE A 1 98 ? 12.445 -4.391 12.461 1 96.69 98 PHE A N 1
ATOM 789 C CA . PHE A 1 98 ? 12.875 -4.012 13.805 1 96.69 98 PHE A CA 1
ATOM 790 C C . PHE A 1 98 ? 11.727 -4.129 14.797 1 96.69 98 PHE A C 1
ATOM 792 O O . PHE A 1 98 ? 11.828 -4.855 15.789 1 96.69 98 PHE A O 1
ATOM 799 N N . LEU A 1 99 ? 10.609 -3.553 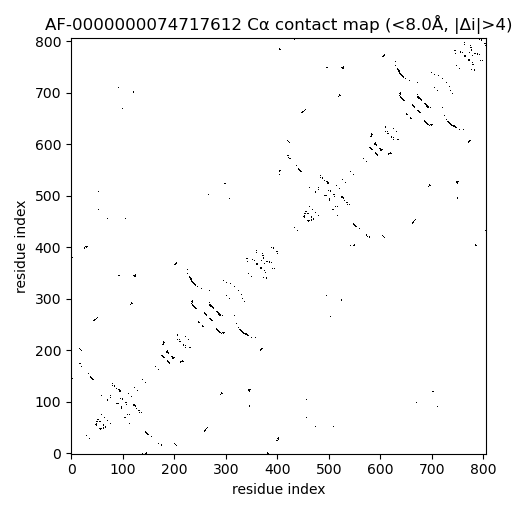14.484 1 96.12 99 LEU A N 1
ATOM 800 C CA . LEU A 1 99 ? 9.484 -3.514 15.414 1 96.12 99 LEU A CA 1
ATOM 801 C C . LEU A 1 99 ? 8.883 -4.902 15.594 1 96.12 99 LEU A C 1
ATOM 803 O O . LEU A 1 99 ? 8.523 -5.289 16.719 1 96.12 99 LEU A O 1
ATOM 807 N N . SER A 1 100 ? 8.766 -5.625 14.523 1 95.06 100 SER A N 1
ATOM 808 C CA . SER A 1 100 ? 8.156 -6.949 14.586 1 95.06 100 SER A CA 1
ATOM 809 C C . SER A 1 100 ? 9 -7.906 15.422 1 95.06 100 SER A C 1
ATOM 811 O O . SER A 1 100 ? 8.469 -8.766 16.125 1 95.06 100 SER A O 1
ATOM 813 N N . ASP A 1 101 ? 10.281 -7.734 15.25 1 94.75 101 ASP A N 1
ATOM 814 C CA . ASP A 1 101 ? 11.164 -8.602 16.016 1 94.75 101 ASP A CA 1
ATOM 815 C C . ASP A 1 101 ? 11.242 -8.156 17.469 1 94.75 101 ASP A C 1
ATOM 817 O O . ASP A 1 101 ? 11.172 -8.977 18.391 1 94.75 101 ASP A O 1
ATOM 821 N N . TYR A 1 102 ? 11.336 -6.895 17.703 1 94.19 102 TYR A N 1
ATOM 822 C CA . TYR A 1 102 ? 11.547 -6.344 19.047 1 94.19 102 TYR A CA 1
ATOM 823 C C . TYR A 1 102 ? 10.273 -6.457 19.875 1 94.19 102 TYR A C 1
ATOM 825 O O . TYR A 1 102 ? 10.336 -6.785 21.062 1 94.19 102 TYR A O 1
ATOM 833 N N . LEU A 1 103 ? 9.094 -6.25 19.297 1 93.69 103 LEU A N 1
ATOM 834 C CA . LEU A 1 103 ? 7.852 -6.203 20.047 1 93.69 103 LEU A CA 1
ATOM 835 C C . LEU A 1 103 ? 6.984 -7.422 19.75 1 93.69 103 LEU A C 1
ATOM 837 O O . LEU A 1 103 ? 6.016 -7.695 20.453 1 93.69 103 LEU A O 1
ATOM 841 N N . SER A 1 104 ? 7.211 -8.094 18.672 1 93 104 SER A N 1
ATOM 842 C CA . SER A 1 104 ? 6.363 -9.086 18.016 1 93 104 SER A CA 1
ATOM 843 C C . SER A 1 104 ? 5.484 -8.453 16.953 1 93 104 SER A C 1
ATOM 845 O O . SER A 1 104 ? 5.324 -7.23 16.906 1 93 104 SER A O 1
ATOM 847 N N . PRO A 1 105 ? 4.977 -9.25 16.031 1 93.69 105 PRO A N 1
ATOM 848 C CA . PRO A 1 105 ? 4.055 -8.695 15.047 1 93.69 105 PRO A CA 1
ATOM 849 C C . PRO A 1 105 ? 2.846 -8.008 15.68 1 93.69 105 PRO A C 1
ATOM 851 O O . PRO A 1 105 ? 2.414 -6.953 15.203 1 93.69 105 PRO A O 1
ATOM 854 N N . GLU A 1 106 ? 2.336 -8.523 16.781 1 94.5 106 GLU A N 1
ATOM 855 C CA . GLU A 1 106 ? 1.19 -7.934 17.469 1 94.5 106 GLU A CA 1
ATOM 856 C C . GLU A 1 106 ? 1.561 -6.605 18.125 1 94.5 106 GLU A C 1
ATOM 858 O O . GLU A 1 106 ? 0.789 -5.645 18.062 1 94.5 106 GLU A O 1
ATOM 863 N N . GLY A 1 107 ? 2.701 -6.637 18.719 1 94.5 107 GLY A N 1
ATOM 864 C CA . GLY A 1 107 ? 3.162 -5.398 19.328 1 94.5 107 GLY A CA 1
ATOM 865 C C . GLY A 1 107 ? 3.379 -4.285 18.328 1 94.5 107 GLY A C 1
ATOM 866 O O . GLY A 1 107 ? 3.035 -3.129 18.578 1 94.5 107 GLY A O 1
ATOM 867 N N . LYS A 1 108 ? 3.967 -4.605 17.234 1 94.69 108 LYS A N 1
ATOM 868 C CA . LYS A 1 108 ? 4.152 -3.65 16.156 1 94.69 108 LYS A CA 1
ATOM 869 C C . LYS A 1 108 ? 2.814 -3.074 15.688 1 94.69 108 LYS A C 1
ATOM 871 O O . LYS A 1 108 ? 2.678 -1.859 15.531 1 94.69 108 LYS A O 1
ATOM 876 N N . GLU A 1 109 ? 1.828 -3.928 15.516 1 94.56 109 GLU A N 1
ATOM 877 C CA . GLU A 1 109 ? 0.521 -3.473 15.047 1 94.56 109 GLU A CA 1
ATOM 878 C C . GLU A 1 109 ? -0.13 -2.537 16.062 1 94.56 109 GLU A C 1
ATOM 880 O O . GLU A 1 109 ? -0.704 -1.513 15.688 1 94.56 109 GLU A O 1
ATOM 885 N N . LEU A 1 110 ? -0.057 -2.902 17.312 1 95.19 110 LEU A N 1
ATOM 886 C CA . LEU A 1 110 ? -0.623 -2.051 18.344 1 95.19 110 LEU A CA 1
ATOM 887 C C . LEU A 1 110 ? 0.033 -0.674 18.344 1 95.19 110 LEU A C 1
ATOM 889 O O . LEU A 1 110 ? -0.652 0.346 18.438 1 95.19 110 LEU A O 1
ATOM 893 N N . LEU A 1 111 ? 1.314 -0.681 18.219 1 93.56 111 LEU A N 1
ATOM 894 C CA . LEU A 1 111 ? 2.039 0.584 18.188 1 93.56 111 LEU A CA 1
ATOM 895 C C . LEU A 1 111 ? 1.607 1.42 16.984 1 93.56 111 LEU A C 1
ATOM 897 O O . LEU A 1 111 ? 1.423 2.633 17.094 1 93.56 111 LEU A O 1
ATOM 901 N N . GLU A 1 112 ? 1.459 0.806 15.852 1 92.25 112 GLU A N 1
ATOM 902 C CA . GLU A 1 112 ? 1.019 1.503 14.648 1 92.25 112 GLU A CA 1
ATOM 903 C C . GLU A 1 112 ? -0.387 2.07 14.82 1 92.25 112 GLU A C 1
ATOM 905 O O . GLU A 1 112 ? -0.694 3.15 14.312 1 92.25 112 GLU A O 1
ATOM 910 N N . GLU A 1 113 ? -1.208 1.336 15.484 1 92.25 113 GLU A N 1
ATOM 911 C CA . GLU A 1 113 ? -2.564 1.813 15.742 1 92.25 113 GLU A CA 1
ATOM 912 C C . GLU A 1 113 ? -2.551 3.062 16.609 1 92.25 113 GLU A C 1
ATOM 914 O O . GLU A 1 113 ? -3.338 3.986 16.406 1 92.25 113 GLU A O 1
ATOM 919 N N . ALA A 1 114 ? -1.653 3.064 17.531 1 91.81 114 ALA A N 1
ATOM 920 C CA . ALA A 1 114 ? -1.653 4.109 18.547 1 91.81 114 ALA A CA 1
ATOM 921 C C . ALA A 1 114 ? -0.943 5.363 18.047 1 91.81 114 ALA A C 1
ATOM 923 O O . ALA A 1 114 ? -1.364 6.484 18.344 1 91.81 114 ALA A O 1
ATOM 924 N N . TYR A 1 115 ? 0.098 5.129 17.328 1 87.31 115 TYR A N 1
ATOM 925 C CA . TYR A 1 115 ? 0.93 6.273 16.984 1 87.31 115 TYR A CA 1
ATOM 926 C C . TYR A 1 115 ? 0.839 6.586 15.492 1 87.31 115 TYR A C 1
ATOM 928 O O . TYR A 1 115 ? 1.36 7.605 15.039 1 87.31 115 TYR A O 1
ATOM 936 N N . GLY A 1 116 ? 0.11 5.75 14.844 1 78.56 116 GLY A N 1
ATOM 937 C CA . GLY A 1 116 ? -0.113 6.023 13.438 1 78.56 116 GLY A CA 1
ATOM 938 C C . GLY A 1 116 ? 1.095 5.719 12.57 1 78.56 116 GLY A C 1
ATOM 939 O O . GLY A 1 116 ? 1.96 4.93 12.961 1 78.56 116 GLY A O 1
ATOM 940 N N . LEU A 1 117 ? 0.979 6.242 11.234 1 74.94 117 LEU A N 1
ATOM 941 C CA . LEU A 1 117 ? 1.984 6.082 10.188 1 74.94 117 LEU A CA 1
ATOM 942 C C . LEU A 1 117 ? 2.137 4.617 9.797 1 74.94 117 LEU A C 1
ATOM 944 O O . LEU A 1 117 ? 3.252 4.094 9.758 1 74.94 117 LEU A O 1
ATOM 948 N N . LYS A 1 118 ? 0.984 4.141 9.508 1 77.44 118 LYS A N 1
ATOM 949 C CA . LYS A 1 118 ? 0.919 2.791 8.961 1 77.44 118 LYS A CA 1
ATOM 950 C C . LYS A 1 118 ? 1.177 2.799 7.453 1 77.44 118 LYS A C 1
ATOM 952 O O . LYS A 1 118 ? 0.239 2.707 6.656 1 77.44 118 LYS A O 1
ATOM 957 N N . TYR A 1 119 ? 2.371 3.182 7.07 1 80 119 TYR A N 1
ATOM 958 C CA . TYR A 1 119 ? 2.609 3.23 5.633 1 80 119 TYR A CA 1
ATOM 959 C C . TYR A 1 119 ? 3.986 2.674 5.289 1 80 119 TYR A C 1
ATOM 961 O O . TYR A 1 119 ? 5.008 3.293 5.598 1 80 119 TYR A O 1
ATOM 969 N N . ARG A 1 120 ? 3.969 1.591 4.594 1 88.38 120 ARG A N 1
ATOM 970 C CA . ARG A 1 120 ? 5.16 1.005 3.988 1 88.38 120 ARG A CA 1
ATOM 971 C C . ARG A 1 120 ? 6.352 1.081 4.938 1 88.38 120 ARG A C 1
ATOM 973 O O . ARG A 1 120 ? 7.43 1.542 4.551 1 88.38 120 ARG A O 1
ATOM 980 N N . LEU A 1 121 ? 6.113 0.73 6.215 1 92.19 121 LEU A N 1
ATOM 981 C CA . LEU A 1 121 ? 7.199 0.729 7.188 1 92.19 121 LEU A CA 1
ATOM 982 C C . LEU A 1 121 ? 8.367 -0.127 6.699 1 92.19 121 LEU A C 1
ATOM 984 O O . LEU A 1 121 ? 9.484 -0.001 7.199 1 92.19 121 LEU A O 1
ATOM 988 N N . TYR A 1 122 ? 8.078 -0.93 5.75 1 91.62 122 TYR A N 1
ATOM 989 C CA . TYR A 1 122 ? 9.125 -1.757 5.164 1 91.62 122 TYR A CA 1
ATOM 990 C C . TYR A 1 122 ? 10.055 -0.922 4.289 1 91.62 122 TYR A C 1
ATOM 992 O O . TYR A 1 122 ? 11.125 -1.382 3.898 1 91.62 122 TYR A O 1
ATOM 1000 N N . ASP A 1 123 ? 9.672 0.307 4.027 1 92.69 123 ASP A N 1
ATOM 1001 C CA . ASP A 1 123 ? 10.531 1.217 3.279 1 92.69 123 ASP A CA 1
ATOM 1002 C C . ASP A 1 123 ? 11.234 2.197 4.211 1 92.69 123 ASP A C 1
ATOM 1004 O O . ASP A 1 123 ? 12.016 3.041 3.76 1 92.69 123 ASP A O 1
ATOM 1008 N N . VAL A 1 124 ? 11 2.088 5.465 1 94.38 124 VAL A N 1
ATOM 1009 C CA . VAL A 1 124 ? 11.438 3.127 6.395 1 94.38 124 VAL A CA 1
ATOM 1010 C C . VAL A 1 124 ? 12.664 2.648 7.168 1 94.38 124 VAL A C 1
ATOM 1012 O O . VAL A 1 124 ? 12.695 1.517 7.656 1 94.38 124 VAL A O 1
ATOM 1015 N N . ASN A 1 125 ? 13.594 3.559 7.305 1 94.81 125 ASN A N 1
ATOM 1016 C CA . ASN A 1 125 ? 14.758 3.348 8.156 1 94.81 125 ASN A CA 1
ATOM 1017 C C . ASN A 1 125 ? 14.367 3.227 9.625 1 94.81 125 ASN A C 1
ATOM 1019 O O . ASN A 1 125 ? 13.609 4.059 10.141 1 94.81 125 ASN A O 1
ATOM 1023 N N . PRO A 1 126 ? 14.898 2.191 10.305 1 95.62 126 PRO A N 1
ATOM 1024 C CA . PRO A 1 126 ? 14.484 1.999 11.695 1 95.62 126 PRO A CA 1
ATOM 1025 C C . PRO A 1 126 ? 14.797 3.205 12.578 1 95.62 126 PRO A C 1
ATOM 1027 O O . PRO A 1 126 ? 13.992 3.576 13.43 1 95.62 126 PRO A O 1
ATOM 1030 N N . GLU A 1 127 ? 15.938 3.846 12.336 1 94.62 127 GLU A N 1
ATOM 1031 C CA . GLU A 1 127 ? 16.312 4.988 13.164 1 94.62 127 GLU A CA 1
ATOM 1032 C C . GLU A 1 127 ? 15.375 6.172 12.93 1 94.62 127 GLU A C 1
ATOM 1034 O O . GLU A 1 127 ? 15.047 6.91 13.867 1 94.62 127 GLU A O 1
ATOM 1039 N N . SER A 1 128 ? 15.023 6.332 11.727 1 93 128 SER A N 1
ATOM 1040 C CA . SER A 1 128 ? 14.078 7.398 11.398 1 93 128 SER A CA 1
ATOM 1041 C C . SER A 1 128 ? 12.742 7.195 12.109 1 93 128 SER A C 1
ATOM 1043 O O . SER A 1 128 ? 12.172 8.148 12.648 1 93 128 SER A O 1
ATOM 1045 N N . TYR A 1 129 ? 12.289 5.996 12.156 1 93.25 129 TYR A N 1
ATOM 1046 C CA . TYR A 1 129 ? 11.016 5.719 12.812 1 93.25 129 TYR A CA 1
ATOM 1047 C C . TYR A 1 129 ? 11.141 5.879 14.328 1 93.25 129 TYR A C 1
ATOM 1049 O O . TYR A 1 129 ? 10.219 6.355 14.984 1 93.25 129 TYR A O 1
ATOM 1057 N N . LYS A 1 130 ? 12.242 5.477 14.875 1 93.69 130 LYS A N 1
ATOM 1058 C CA . LYS A 1 130 ? 12.492 5.66 16.297 1 93.69 130 LYS A CA 1
ATOM 1059 C C . LYS A 1 130 ? 12.438 7.133 16.688 1 93.69 130 LYS A C 1
ATOM 1061 O O . LYS A 1 130 ? 11.875 7.488 17.719 1 93.69 130 LYS A O 1
ATOM 1066 N N . LYS A 1 131 ? 12.961 7.906 15.859 1 89.25 131 LYS A N 1
ATOM 1067 C CA . LYS A 1 131 ? 12.906 9.344 16.109 1 89.25 131 LYS A CA 1
ATOM 1068 C C . LYS A 1 131 ? 11.469 9.852 16.078 1 89.25 131 LYS A C 1
ATOM 1070 O O . LYS A 1 131 ? 11.078 10.672 16.922 1 89.25 131 LYS A O 1
ATOM 1075 N N . TYR A 1 132 ? 10.719 9.367 15.125 1 88.31 132 TYR A N 1
ATOM 1076 C CA . TYR A 1 132 ? 9.297 9.703 15.055 1 88.31 132 TYR A CA 1
ATOM 1077 C C . TYR A 1 132 ? 8.586 9.305 16.344 1 88.31 132 TYR A C 1
ATOM 1079 O O . TYR A 1 132 ? 7.816 10.094 16.906 1 88.31 132 TYR A O 1
ATOM 1087 N N . LEU A 1 133 ? 8.859 8.109 16.812 1 89.88 133 LEU A N 1
ATOM 1088 C CA . LEU A 1 133 ? 8.227 7.625 18.031 1 89.88 133 LEU A CA 1
ATOM 1089 C C . LEU A 1 133 ? 8.602 8.508 19.219 1 89.88 133 LEU A C 1
ATOM 1091 O O . LEU A 1 133 ? 7.75 8.828 20.062 1 89.88 133 LEU A O 1
ATOM 1095 N N . LYS A 1 134 ? 9.828 8.836 19.266 1 87.12 134 LYS A N 1
ATOM 1096 C CA . LYS A 1 134 ? 10.305 9.688 20.359 1 87.12 134 LYS A CA 1
ATOM 1097 C C . LYS A 1 134 ? 9.602 11.039 20.344 1 87.12 134 LYS A C 1
ATOM 1099 O O . LYS A 1 134 ? 9.172 11.531 21.391 1 87.12 134 LYS A O 1
ATOM 1104 N N . GLU A 1 135 ? 9.477 11.555 19.188 1 80.81 135 GLU A N 1
ATOM 1105 C CA . GLU A 1 135 ? 8.828 12.852 19.062 1 80.81 135 GLU A CA 1
ATOM 1106 C C . GLU A 1 135 ? 7.348 12.766 19.422 1 80.81 135 GLU A C 1
ATOM 1108 O O . GLU A 1 135 ? 6.828 13.625 20.141 1 80.81 135 GLU A O 1
ATOM 1113 N N . LYS A 1 136 ? 6.75 11.758 19.016 1 80.06 136 LYS A N 1
ATOM 1114 C CA . LYS A 1 136 ? 5.328 11.586 19.297 1 80.06 136 LYS A CA 1
ATOM 1115 C C . LYS A 1 136 ? 5.09 11.359 20.781 1 80.06 136 LYS A C 1
ATOM 1117 O O . LYS A 1 136 ? 4.117 11.867 21.359 1 80.06 136 LYS A O 1
ATOM 1122 N N . SER A 1 137 ? 5.969 10.648 21.328 1 76.75 137 SER A N 1
ATOM 1123 C CA . SER A 1 137 ? 5.859 10.383 22.766 1 76.75 137 SER A CA 1
ATOM 1124 C C . SER A 1 137 ? 6.086 11.648 23.578 1 76.75 137 SER A C 1
ATOM 1126 O O . SER A 1 137 ? 5.434 11.859 24.609 1 76.75 137 SER A O 1
ATOM 1128 N N . SER A 1 138 ? 6.973 12.461 23.109 1 73.38 138 SER A N 1
ATOM 1129 C CA . SER A 1 138 ? 7.273 13.711 23.812 1 73.38 138 SER A CA 1
ATOM 1130 C C . SER A 1 138 ? 6.145 14.719 23.656 1 73.38 138 SER A C 1
ATOM 1132 O O . SER A 1 138 ? 5.918 15.547 24.547 1 73.38 138 SER A O 1
ATOM 1134 N N . GLU A 1 139 ? 5.582 14.664 22.531 1 65.81 139 GLU A N 1
ATOM 1135 C CA . GLU A 1 139 ? 4.449 15.547 22.281 1 65.81 139 GLU A CA 1
ATOM 1136 C C . GLU A 1 139 ? 3.346 15.32 23.312 1 65.81 139 GLU A C 1
ATOM 1138 O O . GLU A 1 139 ? 2.643 16.266 23.703 1 65.81 139 GLU A O 1
ATOM 1143 N N . GLU A 1 140 ? 3.252 14.18 23.75 1 60.44 140 GLU A N 1
ATOM 1144 C CA . GLU A 1 140 ? 2.232 13.852 24.734 1 60.44 140 GLU A CA 1
ATOM 1145 C C . GLU A 1 140 ? 2.523 14.523 26.078 1 60.44 140 GLU A C 1
ATOM 1147 O O . GLU A 1 140 ? 1.606 14.797 26.844 1 60.44 140 GLU A O 1
ATOM 1152 N N . LEU A 1 141 ? 3.854 14.758 26.25 1 51.84 141 LEU A N 1
ATOM 1153 C CA . LEU A 1 141 ? 4.27 15.312 27.547 1 51.84 141 LEU A CA 1
ATOM 1154 C C . LEU A 1 141 ? 4.324 16.828 27.484 1 51.84 141 LEU A C 1
ATOM 1156 O O . LEU A 1 141 ? 4.32 17.5 28.516 1 51.84 141 LEU A O 1
ATOM 1160 N N . HIS A 1 142 ? 4.781 17.375 26.406 1 50.31 142 HIS A N 1
ATOM 1161 C CA . HIS A 1 142 ? 5.07 18.812 26.359 1 50.31 142 HIS A CA 1
ATOM 1162 C C . HIS A 1 142 ? 3.846 19.625 26.734 1 50.31 142 HIS A C 1
ATOM 1164 O O . HIS A 1 142 ? 2.785 19.5 26.125 1 50.31 142 HIS A O 1
ATOM 1170 N N . ILE A 1 143 ? 4.047 20.125 27.922 1 42.25 143 ILE A N 1
ATOM 1171 C CA . ILE A 1 143 ? 3.279 21.203 28.547 1 42.25 143 ILE A CA 1
ATOM 1172 C C . ILE A 1 143 ? 3.316 22.453 27.656 1 42.25 143 ILE A C 1
ATOM 1174 O O . ILE A 1 143 ? 4.391 22.922 27.281 1 42.25 143 ILE A O 1
ATOM 1178 N N . GLY A 1 144 ? 2.318 22.844 26.969 1 50.53 144 GLY A N 1
ATOM 1179 C CA . GLY A 1 144 ? 1.962 24.031 26.234 1 50.53 144 GLY A CA 1
ATOM 1180 C C . GLY A 1 144 ? 1.382 23.734 24.859 1 50.53 144 GLY A C 1
ATOM 1181 O O . GLY A 1 144 ? 0.814 24.609 24.203 1 50.53 144 GLY A O 1
ATOM 1182 N N . GLY A 1 145 ? 1.279 22.406 24.438 1 59.31 145 GLY A N 1
ATOM 1183 C CA . GLY A 1 145 ? 0.359 21.797 23.484 1 59.31 145 GLY A CA 1
ATOM 1184 C C . GLY A 1 145 ? 0.486 22.375 22.094 1 59.31 145 GLY A C 1
ATOM 1185 O O . GLY A 1 145 ? 1.42 23.125 21.797 1 59.31 145 GLY A O 1
ATOM 1186 N N . ASP A 1 146 ? -0.145 21.953 21.172 1 70.69 146 ASP A N 1
ATOM 1187 C CA . ASP A 1 146 ? -0.359 22.5 19.828 1 70.69 146 ASP A CA 1
ATOM 1188 C C . ASP A 1 146 ? -1.005 23.891 19.891 1 70.69 146 ASP A C 1
ATOM 1190 O O . ASP A 1 146 ? -1.782 24.172 20.812 1 70.69 146 ASP A O 1
ATOM 1194 N N . LEU A 1 147 ? -0.38 24.828 19.172 1 72.88 147 LEU A N 1
ATOM 1195 C CA . LEU A 1 147 ? -0.944 26.172 19.094 1 72.88 147 LEU A CA 1
ATOM 1196 C C . LEU A 1 147 ? -1.676 26.375 17.781 1 72.88 147 LEU A C 1
ATOM 1198 O O . LEU A 1 147 ? -1.261 25.844 16.734 1 72.88 147 LEU A O 1
ATOM 1202 N N . ARG A 1 148 ? -2.799 27.125 17.922 1 74.31 148 ARG A N 1
ATOM 1203 C CA . ARG A 1 148 ? -3.572 27.453 16.734 1 74.31 148 ARG A CA 1
ATOM 1204 C C . ARG A 1 148 ? -3.99 28.922 16.734 1 74.31 148 ARG A C 1
ATOM 1206 O O . ARG A 1 148 ? -4.359 29.469 17.781 1 74.31 148 ARG A O 1
ATOM 1213 N N . PRO A 1 149 ? -3.842 29.516 15.586 1 72.69 149 PRO A N 1
ATOM 1214 C CA . PRO A 1 149 ? -4.402 30.875 15.523 1 72.69 149 PRO A CA 1
ATOM 1215 C C . PRO A 1 149 ? -5.922 30.891 15.672 1 72.69 149 PRO A C 1
ATOM 1217 O O . PRO A 1 149 ? -6.605 30 15.164 1 72.69 149 PRO A O 1
ATOM 1220 N N . GLU A 1 150 ? -6.352 31.875 16.344 1 70.38 150 GLU A N 1
ATOM 1221 C CA . GLU A 1 150 ? -7.781 32 16.609 1 70.38 150 GLU A CA 1
ATOM 1222 C C . GLU A 1 150 ? -8.586 32.031 15.312 1 70.38 150 GLU A C 1
ATOM 1224 O O . GLU A 1 150 ? -9.648 31.406 15.227 1 70.38 150 GLU A O 1
ATOM 1229 N N . GLU A 1 151 ? -8.031 32.781 14.312 1 72.44 151 GLU A N 1
ATOM 1230 C CA . GLU A 1 151 ? -8.789 32.938 13.07 1 72.44 151 GLU A CA 1
ATOM 1231 C C . GLU A 1 151 ? -8.406 31.891 12.039 1 72.44 151 GLU A C 1
ATOM 1233 O O . GLU A 1 151 ? -8.766 32 10.867 1 72.44 151 GLU A O 1
ATOM 1238 N N . GLY A 1 152 ? -7.707 30.953 12.398 1 71.31 152 GLY A N 1
ATOM 1239 C CA . GLY A 1 152 ? -7.316 29.891 11.492 1 71.31 152 GLY A CA 1
ATOM 1240 C C . GLY A 1 152 ? -6.062 30.219 10.703 1 71.31 152 GLY A C 1
ATOM 1241 O O . GLY A 1 152 ? -5.652 31.375 10.625 1 71.31 152 GLY A O 1
ATOM 1242 N N . LEU A 1 153 ? -5.555 29.234 10.086 1 73.12 153 LEU A N 1
ATOM 1243 C CA . LEU A 1 153 ? -4.309 29.375 9.344 1 73.12 153 LEU A CA 1
ATOM 1244 C C . LEU A 1 153 ? -4.551 30.078 8.008 1 73.12 153 LEU A C 1
ATOM 1246 O O . LEU A 1 153 ? -3.623 30.641 7.426 1 73.12 153 LEU A O 1
ATOM 1250 N N . SER A 1 154 ? -5.781 30.062 7.594 1 74.75 154 SER A N 1
ATOM 1251 C CA . SER A 1 154 ? -6.109 30.719 6.332 1 74.75 154 SER A CA 1
ATOM 1252 C C . SER A 1 154 ? -5.863 32.219 6.41 1 74.75 154 SER A C 1
ATOM 1254 O O . SER A 1 154 ? -5.512 32.844 5.414 1 74.75 154 SER A O 1
ATOM 1256 N N . LYS A 1 155 ? -6.082 32.719 7.547 1 75.38 155 LYS A N 1
ATOM 1257 C CA . LYS A 1 155 ? -5.855 34.156 7.734 1 75.38 155 LYS A CA 1
ATOM 1258 C C . LYS A 1 155 ? -4.391 34.531 7.504 1 75.38 155 LYS A C 1
ATOM 1260 O O . LYS A 1 155 ? -4.086 35.562 6.953 1 75.38 155 LYS A O 1
ATOM 1265 N N . LEU A 1 156 ? -3.584 33.594 7.961 1 73.94 156 LEU A N 1
ATOM 1266 C CA . LEU A 1 156 ? -2.158 33.812 7.742 1 73.94 156 LEU A CA 1
ATOM 1267 C C . LEU A 1 156 ? -1.835 33.844 6.254 1 73.94 156 LEU A C 1
ATOM 1269 O O . LEU A 1 156 ? -1.075 34.719 5.801 1 73.94 156 LEU A O 1
ATOM 1273 N N . ILE A 1 157 ? -2.41 33.062 5.562 1 78.69 157 ILE A N 1
ATOM 1274 C CA . ILE A 1 157 ? -2.174 32.969 4.129 1 78.69 157 ILE A CA 1
ATOM 1275 C C . ILE A 1 157 ? -2.691 34.219 3.443 1 78.69 157 ILE A C 1
ATOM 1277 O O . ILE A 1 157 ? -2.027 34.781 2.564 1 78.69 157 ILE A O 1
ATOM 1281 N N . GLN A 1 158 ? -3.797 34.719 3.854 1 80.75 158 GLN A N 1
ATOM 1282 C CA . GLN A 1 158 ? -4.375 35.938 3.289 1 80.75 158 GLN A CA 1
ATOM 1283 C C . GLN A 1 158 ? -3.494 37.156 3.572 1 80.75 158 GLN A C 1
ATOM 1285 O O . GLN A 1 158 ? -3.305 38 2.703 1 80.75 158 GLN A O 1
ATOM 1290 N N . LEU A 1 159 ? -3.051 37.125 4.723 1 76.56 159 LEU A N 1
ATOM 1291 C CA . LEU A 1 159 ? -2.182 38.219 5.109 1 76.56 159 LEU A CA 1
ATOM 1292 C C . LEU A 1 159 ? -0.899 38.219 4.281 1 76.56 159 LEU A C 1
ATOM 1294 O O . LEU A 1 159 ? -0.447 39.281 3.832 1 76.56 159 LEU A O 1
ATOM 1298 N N . LEU A 1 160 ? -0.381 37.094 4.102 1 77.06 160 LEU A N 1
ATOM 1299 C CA . LEU A 1 160 ? 0.84 36.969 3.314 1 77.06 160 LEU A CA 1
ATOM 1300 C C . LEU A 1 160 ? 0.59 37.375 1.864 1 77.06 160 LEU A C 1
ATOM 1302 O O . LEU A 1 160 ? 1.409 38.062 1.258 1 77.06 160 LEU A O 1
ATOM 1306 N N . LYS A 1 161 ? -0.468 37 1.391 1 81.38 161 LYS A N 1
ATOM 1307 C CA . LYS A 1 161 ? -0.844 37.375 0.03 1 81.38 161 LYS A CA 1
ATOM 1308 C C . LYS A 1 161 ? -0.955 38.875 -0.113 1 81.38 161 LYS A C 1
ATOM 1310 O O . LYS A 1 161 ? -0.433 39.469 -1.068 1 81.38 161 LYS A O 1
ATOM 1315 N N . LYS A 1 162 ? -1.61 39.469 0.768 1 82.25 162 LYS A N 1
ATOM 1316 C CA . LYS A 1 162 ? -1.788 40.906 0.755 1 82.25 162 LYS A CA 1
ATOM 1317 C C . LYS A 1 162 ? -0.443 41.625 0.796 1 82.25 162 LYS A C 1
ATOM 1319 O O . LYS A 1 162 ? -0.229 42.594 0.064 1 82.25 162 LYS A O 1
ATOM 1324 N N . ASN A 1 163 ? 0.383 41.125 1.614 1 79.12 163 ASN A N 1
ATOM 1325 C CA . ASN A 1 163 ? 1.698 41.75 1.76 1 79.12 163 ASN A CA 1
ATOM 1326 C C . ASN A 1 163 ? 2.514 41.625 0.474 1 79.12 163 ASN A C 1
ATOM 1328 O O . ASN A 1 163 ? 3.219 42.562 0.098 1 79.12 163 ASN A O 1
ATOM 1332 N N . VAL A 1 164 ? 2.457 40.531 -0.153 1 80.38 164 VAL A N 1
ATOM 1333 C CA . VAL A 1 164 ? 3.174 40.312 -1.406 1 80.38 164 VAL A CA 1
ATOM 1334 C C . VAL A 1 164 ? 2.68 41.312 -2.459 1 80.38 164 VAL A C 1
ATOM 1336 O O . VAL A 1 164 ? 3.482 41.938 -3.143 1 80.38 164 VAL A O 1
ATOM 1339 N N . ILE A 1 165 ? 1.44 41.469 -2.529 1 81.94 165 ILE A N 1
ATOM 1340 C CA . ILE A 1 165 ? 0.84 42.344 -3.518 1 81.94 165 ILE A CA 1
ATOM 1341 C C . ILE A 1 165 ? 1.215 43.812 -3.205 1 81.94 165 ILE A C 1
ATOM 1343 O O . ILE A 1 165 ? 1.558 44.562 -4.109 1 81.94 165 ILE A O 1
ATOM 1347 N N . GLN A 1 166 ? 1.172 44.125 -2.037 1 84.94 166 GLN A N 1
ATOM 1348 C CA . GLN A 1 166 ? 1.514 45.469 -1.612 1 84.94 166 GLN A CA 1
ATOM 1349 C C . GLN A 1 166 ? 2.959 45.812 -1.965 1 84.94 166 GLN A C 1
ATOM 1351 O O . GLN A 1 166 ? 3.281 46.969 -2.24 1 84.94 166 GLN A O 1
ATOM 1356 N N . GLN A 1 167 ? 3.742 44.844 -1.938 1 81.69 167 GLN A N 1
ATOM 1357 C CA . GLN A 1 167 ? 5.152 45.031 -2.25 1 81.69 167 GLN A CA 1
ATOM 1358 C C . GLN A 1 167 ? 5.418 44.844 -3.742 1 81.69 167 GLN A C 1
ATOM 1360 O O . GLN A 1 167 ? 6.562 44.656 -4.156 1 81.69 167 GLN A O 1
ATOM 1365 N N . LYS A 1 168 ? 4.367 44.781 -4.547 1 81.94 168 LYS A N 1
ATOM 1366 C CA . LYS A 1 168 ? 4.391 44.719 -6.008 1 81.94 168 LYS A CA 1
ATOM 1367 C C . LYS A 1 168 ? 4.906 43.375 -6.492 1 81.94 168 LYS A C 1
ATOM 1369 O O . LYS A 1 168 ? 5.516 43.281 -7.562 1 81.94 168 LYS A O 1
ATOM 1374 N N . GLY A 1 169 ? 4.781 42.438 -5.477 1 82.62 169 GLY A N 1
ATOM 1375 C CA . GLY A 1 169 ? 5.02 41.062 -5.91 1 82.62 169 GLY A CA 1
ATOM 1376 C C . GLY A 1 169 ? 3.871 40.469 -6.715 1 82.62 169 GLY A C 1
ATOM 1377 O O . GLY A 1 169 ? 2.756 41 -6.68 1 82.62 169 GLY A O 1
ATOM 1378 N N . SER A 1 170 ? 4.23 39.438 -7.523 1 85.38 170 SER A N 1
ATOM 1379 C CA . SER A 1 170 ? 3.203 38.781 -8.32 1 85.38 170 SER A CA 1
ATOM 1380 C C . SER A 1 170 ? 2.916 37.375 -7.809 1 85.38 170 SER A C 1
ATOM 1382 O O . SER A 1 170 ? 3.832 36.688 -7.395 1 85.38 170 SER A O 1
ATOM 1384 N N . ILE A 1 171 ? 1.668 37.094 -7.75 1 87.06 171 ILE A N 1
ATOM 1385 C CA . ILE A 1 171 ? 1.199 35.719 -7.438 1 87.06 171 ILE A CA 1
ATOM 1386 C C . ILE A 1 171 ? 0.42 35.156 -8.625 1 87.06 171 ILE A C 1
ATOM 1388 O O . ILE A 1 171 ? -0.529 35.781 -9.102 1 87.06 171 ILE A O 1
ATOM 1392 N N . TYR A 1 172 ? 0.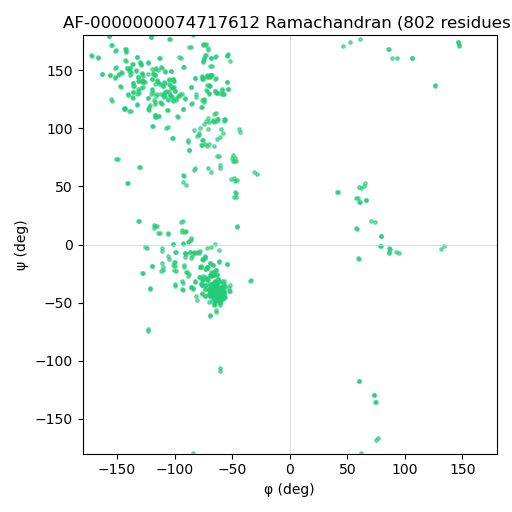857 34.031 -9.141 1 87 172 TYR A N 1
ATOM 1393 C CA . TYR A 1 172 ? 0.184 33.438 -10.289 1 87 172 TYR A CA 1
ATOM 1394 C C . TYR A 1 172 ? -0.598 32.188 -9.883 1 87 172 TYR A C 1
ATOM 1396 O O . TYR A 1 172 ? -0.01 31.141 -9.602 1 87 172 TYR A O 1
ATOM 1404 N N . PHE A 1 173 ? -1.895 32.375 -9.727 1 82.5 173 PHE A N 1
ATOM 1405 C CA . PHE A 1 173 ? -2.842 31.281 -9.453 1 82.5 173 PHE A CA 1
ATOM 1406 C C . PHE A 1 173 ? -3.938 31.25 -10.508 1 82.5 173 PHE A C 1
ATOM 1408 O O . PHE A 1 173 ? -4.352 32.281 -11.016 1 82.5 173 PHE A O 1
ATOM 1415 N N . PRO A 1 174 ? -4.406 30.031 -10.812 1 82.62 174 PRO A N 1
ATOM 1416 C CA . PRO A 1 174 ? -3.977 28.656 -10.531 1 82.62 174 PRO A CA 1
ATOM 1417 C C . PRO A 1 174 ? -3.006 28.109 -11.578 1 82.62 174 PRO A C 1
ATOM 1419 O O . PRO A 1 174 ? -3.404 27.844 -12.719 1 82.62 174 PRO A O 1
ATOM 1422 N N . GLU A 1 175 ? -1.699 28.281 -11.422 1 86.31 175 GLU A N 1
ATOM 1423 C CA . GLU A 1 175 ? -0.699 27.781 -12.359 1 86.31 175 GLU A CA 1
ATOM 1424 C C . GLU A 1 175 ? 0.209 26.75 -11.703 1 86.31 175 GLU A C 1
ATOM 1426 O O . GLU A 1 175 ? 0.55 26.875 -10.523 1 86.31 175 GLU A O 1
ATOM 1431 N N . THR A 1 176 ? 0.448 25.734 -12.5 1 89.12 176 THR A N 1
ATOM 1432 C CA . THR A 1 176 ? 1.358 24.688 -12.031 1 89.12 176 THR A CA 1
ATOM 1433 C C . THR A 1 176 ? 2.734 24.844 -12.672 1 89.12 176 THR A C 1
ATOM 1435 O O . THR A 1 176 ? 2.842 24.984 -13.891 1 89.12 176 THR A O 1
ATOM 1438 N N . VAL A 1 177 ? 3.723 24.891 -11.891 1 92.69 177 VAL A N 1
ATOM 1439 C CA . VAL A 1 177 ? 5.078 24.844 -12.43 1 92.69 177 VAL A CA 1
ATOM 1440 C C . VAL A 1 177 ? 5.422 23.438 -12.875 1 92.69 177 VAL A C 1
ATOM 1442 O O . VAL A 1 177 ? 5.398 22.5 -12.07 1 92.69 177 VAL A O 1
ATOM 1445 N N . THR A 1 178 ? 5.777 23.266 -14.109 1 93.25 178 THR A N 1
ATOM 1446 C CA . THR A 1 178 ? 5.973 21.922 -14.656 1 93.25 178 THR A CA 1
ATOM 1447 C C . THR A 1 178 ? 7.449 21.656 -14.938 1 93.25 178 THR A C 1
ATOM 1449 O O . THR A 1 178 ? 7.871 20.516 -15.07 1 93.25 178 THR A O 1
ATOM 1452 N N . SER A 1 179 ? 8.156 22.828 -15.086 1 95.19 179 SER A N 1
ATOM 1453 C CA . SER A 1 179 ? 9.562 22.672 -15.43 1 95.19 179 SER A CA 1
ATOM 1454 C C . SER A 1 179 ? 10.398 23.828 -14.859 1 95.19 179 SER A C 1
ATOM 1456 O O . SER A 1 179 ? 9.914 24.953 -14.75 1 95.19 179 SER A O 1
ATOM 1458 N N . VAL A 1 180 ? 11.641 23.484 -14.477 1 95.44 180 VAL A N 1
ATOM 1459 C CA . VAL A 1 180 ? 12.609 24.484 -14.055 1 95.44 180 VAL A CA 1
ATOM 1460 C C . VAL A 1 180 ? 13.945 24.234 -14.758 1 95.44 180 VAL A C 1
ATOM 1462 O O . VAL A 1 180 ? 14.547 23.172 -14.594 1 95.44 180 VAL A O 1
ATOM 1465 N N . MET A 1 181 ? 14.375 25.234 -15.484 1 96.19 181 MET A N 1
ATOM 1466 C CA . MET A 1 181 ? 15.641 25.188 -16.219 1 96.19 181 MET A CA 1
ATOM 1467 C C . MET A 1 181 ? 16.562 26.328 -15.805 1 96.19 181 MET A C 1
ATOM 1469 O O . MET A 1 181 ? 16.094 27.359 -15.297 1 96.19 181 MET A O 1
ATOM 1473 N N . LYS A 1 182 ? 17.797 26.078 -16.016 1 95.44 182 LYS A N 1
ATOM 1474 C CA . LYS A 1 182 ? 18.781 27.141 -15.773 1 95.44 182 LYS A CA 1
ATOM 1475 C C . LYS A 1 182 ? 19.594 27.422 -17.031 1 95.44 182 LYS A C 1
ATOM 1477 O O . LYS A 1 182 ? 20.109 26.5 -17.672 1 95.44 182 LYS A O 1
ATOM 1482 N N . GLU A 1 183 ? 19.594 28.609 -17.391 1 94.12 183 GLU A N 1
ATOM 1483 C CA . GLU A 1 183 ? 20.438 29.125 -18.453 1 94.12 183 GLU A CA 1
ATOM 1484 C C . GLU A 1 183 ? 21.328 30.266 -17.953 1 94.12 183 GLU A C 1
ATOM 1486 O O . GLU A 1 183 ? 20.828 31.344 -17.625 1 94.12 183 GLU A O 1
ATOM 1491 N N . GLY A 1 184 ? 22.656 29.984 -18 1 92.06 184 GLY A N 1
ATOM 1492 C CA . GLY A 1 184 ? 23.531 30.984 -17.406 1 92.06 184 GLY A CA 1
ATOM 1493 C C . GLY A 1 184 ? 23.25 31.219 -15.938 1 92.06 184 GLY A C 1
ATOM 1494 O O . GLY A 1 184 ? 23.312 30.297 -15.125 1 92.06 184 GLY A O 1
ATOM 1495 N N . SER A 1 185 ? 22.844 32.469 -15.68 1 90.81 185 SER A N 1
ATOM 1496 C CA . SER A 1 185 ? 22.609 32.812 -14.289 1 90.81 185 SER A CA 1
ATOM 1497 C C . SER A 1 185 ? 21.125 32.906 -13.984 1 90.81 185 SER A C 1
ATOM 1499 O O . SER A 1 185 ? 20.734 33.281 -12.867 1 90.81 185 SER A O 1
ATOM 1501 N N . LYS A 1 186 ? 20.344 32.469 -14.969 1 94.56 186 LYS A N 1
ATOM 1502 C CA . LYS A 1 186 ? 18.906 32.656 -14.781 1 94.56 186 LYS A CA 1
ATOM 1503 C C . LYS A 1 186 ? 18.172 31.312 -14.773 1 94.56 186 LYS A C 1
ATOM 1505 O O . LYS A 1 186 ? 18.578 30.375 -15.469 1 94.56 186 LYS A O 1
ATOM 1510 N N . PHE A 1 187 ? 17.094 31.391 -13.938 1 94.44 187 PHE A N 1
ATOM 1511 C CA . PHE A 1 187 ? 16.172 30.25 -13.914 1 94.44 187 PHE A CA 1
ATOM 1512 C C . PHE A 1 187 ? 14.938 30.547 -14.742 1 94.44 187 PHE A C 1
ATOM 1514 O O . PHE A 1 187 ? 14.422 31.656 -14.734 1 94.44 187 PHE A O 1
ATOM 1521 N N . PHE A 1 188 ? 14.547 29.562 -15.406 1 96.12 188 PHE A N 1
ATOM 1522 C CA . PHE A 1 188 ? 13.305 29.609 -16.188 1 96.12 188 PHE A CA 1
ATOM 1523 C C . PHE A 1 188 ? 12.289 28.609 -15.641 1 96.12 188 PHE A C 1
ATOM 1525 O O . PHE A 1 188 ? 12.477 27.406 -15.75 1 96.12 188 PHE A O 1
ATOM 1532 N N . LEU A 1 189 ? 11.219 29.156 -15.008 1 95.56 189 LEU A N 1
ATOM 1533 C CA . LEU A 1 189 ? 10.125 28.328 -14.484 1 95.56 189 LEU A CA 1
ATOM 1534 C C . LEU A 1 189 ? 8.961 28.281 -15.469 1 95.56 189 LEU A C 1
ATOM 1536 O O . LEU A 1 189 ? 8.281 29.297 -15.672 1 95.56 189 LEU A O 1
ATOM 1540 N N . GLN A 1 190 ? 8.805 27.141 -16.031 1 95.38 190 GLN A N 1
ATOM 1541 C CA . GLN A 1 190 ? 7.688 26.953 -16.953 1 95.38 190 GLN A CA 1
ATOM 1542 C C . GLN A 1 190 ? 6.41 26.578 -16.203 1 95.38 190 GLN A C 1
ATOM 1544 O O . GLN A 1 190 ? 6.402 25.609 -15.438 1 95.38 190 GLN A O 1
ATOM 1549 N N . THR A 1 191 ? 5.375 27.375 -16.359 1 91.62 191 THR A N 1
ATOM 1550 C CA . THR A 1 191 ? 4.062 27.031 -15.82 1 91.62 191 THR A CA 1
ATOM 1551 C C . THR A 1 191 ? 3.129 26.578 -16.938 1 91.62 191 THR A C 1
ATOM 1553 O O . THR A 1 191 ? 3.543 26.453 -18.094 1 91.62 191 THR A O 1
ATOM 1556 N N . THR A 1 192 ? 1.979 26.188 -16.578 1 88.81 192 THR A N 1
ATOM 1557 C CA . THR A 1 192 ? 0.989 25.781 -17.578 1 88.81 192 THR A CA 1
ATOM 1558 C C . THR A 1 192 ? 0.649 26.953 -18.5 1 88.81 192 THR A C 1
ATOM 1560 O O . THR A 1 192 ? 0.173 26.734 -19.625 1 88.81 192 THR A O 1
ATOM 1563 N N . ASN A 1 193 ? 1.04 28.219 -18.109 1 89.88 193 ASN A N 1
ATOM 1564 C CA . ASN A 1 193 ? 0.557 29.359 -18.875 1 89.88 193 ASN A CA 1
ATOM 1565 C C . ASN A 1 193 ? 1.703 30.281 -19.297 1 89.88 193 ASN A C 1
ATOM 1567 O O . ASN A 1 193 ? 1.56 31.062 -20.234 1 89.88 193 ASN A O 1
ATOM 1571 N N . ARG A 1 194 ? 2.783 30.234 -18.547 1 92.56 194 ARG A N 1
ATOM 1572 C CA . ARG A 1 194 ? 3.822 31.219 -18.828 1 92.56 194 ARG A CA 1
ATOM 1573 C C . ARG A 1 194 ? 5.188 30.719 -18.375 1 92.56 194 ARG A C 1
ATOM 1575 O O . ARG A 1 194 ? 5.301 29.625 -17.812 1 92.56 194 ARG A O 1
ATOM 1582 N N . THR A 1 195 ? 6.156 31.516 -18.781 1 93.62 195 THR A N 1
ATOM 1583 C CA . THR A 1 195 ? 7.512 31.328 -18.281 1 93.62 195 THR A CA 1
ATOM 1584 C C . THR A 1 195 ? 7.918 32.469 -17.359 1 93.62 195 THR A C 1
ATOM 1586 O O . THR A 1 195 ? 7.758 33.656 -17.719 1 93.62 195 THR A O 1
ATOM 1589 N N . VAL A 1 196 ? 8.383 32.156 -16.219 1 92.75 196 VAL A N 1
ATOM 1590 C CA . VAL A 1 196 ? 8.875 33.156 -15.273 1 92.75 196 VAL A CA 1
ATOM 1591 C C . VAL A 1 196 ? 10.398 33.062 -15.18 1 92.75 196 VAL A C 1
ATOM 1593 O O . VAL A 1 196 ? 10.953 31.984 -14.992 1 92.75 196 VAL A O 1
ATOM 1596 N N . ARG A 1 197 ? 11.023 34.25 -15.297 1 93.5 197 ARG A N 1
ATOM 1597 C CA . ARG A 1 197 ? 12.477 34.312 -15.18 1 93.5 197 ARG A CA 1
ATOM 1598 C C . ARG A 1 197 ? 12.891 34.844 -13.805 1 93.5 197 ARG A C 1
ATOM 1600 O O . ARG A 1 197 ? 12.273 35.75 -13.281 1 93.5 197 ARG A O 1
ATOM 1607 N N . ALA A 1 198 ? 13.93 34.125 -13.219 1 93.44 198 ALA A N 1
ATOM 1608 C CA . ALA A 1 198 ? 14.383 34.531 -11.898 1 93.44 198 ALA A CA 1
ATOM 1609 C C . ALA A 1 198 ? 15.883 34.312 -11.734 1 93.44 198 ALA A C 1
ATOM 1611 O O . ALA A 1 198 ? 16.453 33.438 -12.367 1 93.44 198 ALA A O 1
ATOM 1612 N N . SER A 1 199 ? 16.453 35.188 -10.953 1 92.62 199 SER A N 1
ATOM 1613 C CA . SER A 1 199 ? 17.859 35 -10.633 1 92.62 199 SER A CA 1
ATOM 1614 C C . SER A 1 199 ? 18.047 34 -9.492 1 92.62 199 SER A C 1
ATOM 1616 O O . SER A 1 199 ? 19.094 33.344 -9.391 1 92.62 199 SER A O 1
ATOM 1618 N N . LYS A 1 200 ? 17.094 33.969 -8.594 1 93.31 200 LYS A N 1
ATOM 1619 C CA . LYS A 1 200 ? 17.031 33 -7.496 1 93.31 200 LYS A CA 1
ATOM 1620 C C . LYS A 1 200 ? 15.688 32.312 -7.449 1 93.31 200 LYS A C 1
ATOM 1622 O O . LYS A 1 200 ? 14.672 32.844 -7.859 1 93.31 200 LYS A O 1
ATOM 1627 N N . THR A 1 201 ? 15.758 31.047 -7.02 1 94.56 201 THR A N 1
ATOM 1628 C CA . THR A 1 201 ? 14.531 30.266 -6.988 1 94.56 201 THR A CA 1
ATOM 1629 C C . THR A 1 201 ? 14.43 29.469 -5.691 1 94.56 201 THR A C 1
ATOM 1631 O O . THR A 1 201 ? 15.414 28.859 -5.254 1 94.56 201 THR A O 1
ATOM 1634 N N . VAL A 1 202 ? 13.219 29.578 -5.055 1 94.44 202 VAL A N 1
ATOM 1635 C CA . VAL A 1 202 ? 12.922 28.75 -3.887 1 94.44 202 VAL A CA 1
ATOM 1636 C C . VAL A 1 202 ? 11.836 27.734 -4.242 1 94.44 202 VAL A C 1
ATOM 1638 O O . VAL A 1 202 ? 10.742 28.094 -4.676 1 94.44 202 VAL A O 1
ATOM 1641 N N . LEU A 1 203 ? 12.164 26.469 -4.086 1 94.5 203 LEU A N 1
ATOM 1642 C CA . LEU A 1 203 ? 11.211 25.391 -4.316 1 94.5 203 LEU A CA 1
ATOM 1643 C C . LEU A 1 203 ? 10.609 24.906 -3 1 94.5 203 LEU A C 1
ATOM 1645 O O . LEU A 1 203 ? 11.336 24.5 -2.09 1 94.5 203 LEU A O 1
ATOM 1649 N N . THR A 1 204 ? 9.281 24.922 -2.914 1 91.31 204 THR A N 1
ATOM 1650 C CA . THR A 1 204 ? 8.609 24.562 -1.667 1 91.31 204 THR A CA 1
ATOM 1651 C C . THR A 1 204 ? 7.789 23.297 -1.833 1 91.31 204 THR A C 1
ATOM 1653 O O . THR A 1 204 ? 6.977 22.953 -0.969 1 91.31 204 THR A O 1
ATOM 1656 N N . VAL A 1 205 ? 8.039 22.531 -2.896 1 88.69 205 VAL A N 1
ATOM 1657 C CA . VAL A 1 205 ? 7.293 21.312 -3.168 1 88.69 205 VAL A CA 1
ATOM 1658 C C . VAL A 1 205 ? 8.008 20.125 -2.537 1 88.69 205 VAL A C 1
ATOM 1660 O O . VAL A 1 205 ? 9.227 20.141 -2.354 1 88.69 205 VAL A O 1
ATOM 1663 N N . GLY A 1 206 ? 7.223 19.141 -2.221 1 89.38 206 GLY A N 1
ATOM 1664 C CA . GLY A 1 206 ? 7.785 17.938 -1.601 1 89.38 206 GLY A CA 1
ATOM 1665 C C . GLY A 1 206 ? 8.523 17.047 -2.582 1 89.38 206 GLY A C 1
ATOM 1666 O O . GLY A 1 206 ? 8.461 17.266 -3.793 1 89.38 206 GLY A O 1
ATOM 1667 N N . PRO A 1 207 ? 9.164 16.062 -2.039 1 92.94 207 PRO A N 1
ATOM 1668 C CA . PRO A 1 207 ? 10.016 15.172 -2.844 1 92.94 207 PRO A CA 1
ATOM 1669 C C . PRO A 1 207 ? 9.258 14.508 -3.986 1 92.94 207 PRO A C 1
ATOM 1671 O O . PRO A 1 207 ? 9.758 14.438 -5.113 1 92.94 207 PRO A O 1
ATOM 1674 N N . ALA A 1 208 ? 8.109 14.016 -3.736 1 88.56 208 ALA A N 1
ATOM 1675 C CA . ALA A 1 208 ? 7.348 13.305 -4.758 1 88.56 208 ALA A CA 1
ATOM 1676 C C . ALA A 1 208 ? 6.941 14.242 -5.891 1 88.56 208 ALA A C 1
ATOM 1678 O O . ALA A 1 208 ? 7.008 13.875 -7.066 1 88.56 208 ALA A O 1
ATOM 1679 N N . ALA A 1 209 ? 6.566 15.398 -5.531 1 87.06 209 ALA A N 1
ATOM 1680 C CA . ALA A 1 209 ? 6.164 16.391 -6.535 1 87.06 209 ALA A CA 1
ATOM 1681 C C . ALA A 1 209 ? 7.355 16.812 -7.383 1 87.06 209 ALA A C 1
ATOM 1683 O O . ALA A 1 209 ? 7.211 17.078 -8.586 1 87.06 209 ALA A O 1
ATOM 1684 N N . LEU A 1 210 ? 8.477 16.922 -6.777 1 92.81 210 LEU A N 1
ATOM 1685 C CA . LEU A 1 210 ? 9.688 17.281 -7.504 1 92.81 210 LEU A CA 1
ATOM 1686 C C . LEU A 1 210 ? 9.953 16.297 -8.641 1 92.81 210 LEU A C 1
ATOM 1688 O O . LEU A 1 210 ? 10.367 16.688 -9.727 1 92.81 210 LEU A O 1
ATOM 1692 N N . LYS A 1 211 ? 9.617 15.125 -8.414 1 91.12 211 LYS A N 1
ATOM 1693 C CA . LYS A 1 211 ? 9.898 14.062 -9.383 1 91.12 211 LYS A CA 1
ATOM 1694 C C . LYS A 1 211 ? 8.977 14.164 -10.594 1 91.12 211 LYS A C 1
ATOM 1696 O O . LYS A 1 211 ? 9.289 13.641 -11.664 1 91.12 211 LYS A O 1
ATOM 1701 N N . ASP A 1 212 ? 7.902 14.812 -10.43 1 87.81 212 ASP A N 1
ATOM 1702 C CA . ASP A 1 212 ? 6.934 14.953 -11.516 1 87.81 212 ASP A CA 1
ATOM 1703 C C . ASP A 1 212 ? 7.273 16.141 -12.406 1 87.81 212 ASP A C 1
ATOM 1705 O O . ASP A 1 212 ? 6.664 16.328 -13.461 1 87.81 212 ASP A O 1
ATOM 1709 N N . MET A 1 213 ? 8.242 16.891 -12 1 91.69 213 MET A N 1
ATOM 1710 C CA . MET A 1 213 ? 8.664 18.062 -12.766 1 91.69 213 MET A CA 1
ATOM 1711 C C . MET A 1 213 ? 9.828 17.719 -13.688 1 91.69 213 MET A C 1
ATOM 1713 O O . MET A 1 213 ? 10.523 16.719 -13.477 1 91.69 213 MET A O 1
ATOM 1717 N N . THR A 1 214 ? 9.977 18.625 -14.703 1 93.88 214 THR A N 1
ATOM 1718 C CA . THR A 1 214 ? 11.055 18.391 -15.664 1 93.88 214 THR A CA 1
ATOM 1719 C C . THR A 1 214 ? 12.031 19.562 -15.664 1 93.88 214 THR A C 1
ATOM 1721 O O . THR A 1 214 ? 11.859 20.531 -14.922 1 93.88 214 THR A O 1
ATOM 1724 N N . GLY A 1 215 ? 13.102 19.391 -16.531 1 95.81 215 GLY A N 1
ATOM 1725 C CA . GLY A 1 215 ? 14.156 20.391 -16.594 1 95.81 215 GLY A CA 1
ATOM 1726 C C . GLY A 1 215 ? 15.445 19.938 -15.93 1 95.81 215 GLY A C 1
ATOM 1727 O O . GLY A 1 215 ? 15.438 19.031 -15.086 1 95.81 215 GLY A O 1
ATOM 1728 N N . ASP A 1 216 ? 16.438 20.609 -16.328 1 96.06 216 ASP A N 1
ATOM 1729 C CA . ASP A 1 216 ? 17.75 20.172 -15.867 1 96.06 216 ASP A CA 1
ATOM 1730 C C . ASP A 1 216 ? 17.891 20.375 -14.359 1 96.06 216 ASP A C 1
ATOM 1732 O O . ASP A 1 216 ? 18.5 19.562 -13.672 1 96.06 216 ASP A O 1
ATOM 1736 N N . VAL A 1 217 ? 17.312 21.469 -13.812 1 95.81 217 VAL A N 1
ATOM 1737 C CA . VAL A 1 217 ? 17.375 21.734 -12.383 1 95.81 217 VAL A CA 1
ATOM 1738 C C . VAL A 1 217 ? 16.703 20.609 -11.602 1 95.81 217 VAL A C 1
ATOM 1740 O O . VAL A 1 217 ? 17.281 20.078 -10.648 1 95.81 217 VAL A O 1
ATOM 1743 N N . MET A 1 218 ? 15.57 20.203 -12.086 1 95.56 218 MET A N 1
ATOM 1744 C CA . MET A 1 218 ? 14.805 19.156 -11.414 1 95.56 218 MET A CA 1
ATOM 1745 C C . MET A 1 218 ? 15.508 17.812 -11.555 1 95.56 218 MET A C 1
ATOM 1747 O O . MET A 1 218 ? 15.562 17.031 -10.594 1 95.56 218 MET A O 1
ATOM 1751 N N . GLN A 1 219 ? 16.031 17.609 -12.672 1 95.56 219 GLN A N 1
ATOM 1752 C CA . GLN A 1 219 ? 16.734 16.344 -12.906 1 95.56 219 GLN A CA 1
ATOM 1753 C C . GLN A 1 219 ? 17.906 16.188 -11.945 1 95.56 219 GLN A C 1
ATOM 1755 O O . GLN A 1 219 ? 18.109 15.125 -11.367 1 95.56 219 GLN A O 1
ATOM 1760 N N . ASN A 1 220 ? 18.641 17.25 -11.812 1 95.75 220 ASN A N 1
ATOM 1761 C CA . ASN A 1 220 ? 19.797 17.203 -10.938 1 95.75 220 ASN A CA 1
ATOM 1762 C C . ASN A 1 220 ? 19.391 17.031 -9.469 1 95.75 220 ASN A C 1
ATOM 1764 O O . ASN A 1 220 ? 20.016 16.266 -8.734 1 95.75 220 ASN A O 1
ATOM 1768 N N . ILE A 1 221 ? 18.359 17.688 -9.078 1 96.69 221 ILE A N 1
ATOM 1769 C CA . ILE A 1 221 ? 17.891 17.625 -7.699 1 96.69 221 ILE A CA 1
ATOM 1770 C C . ILE A 1 221 ? 17.312 16.25 -7.41 1 96.69 221 ILE A C 1
ATOM 1772 O O . ILE A 1 221 ? 17.656 15.625 -6.398 1 96.69 221 ILE A O 1
ATOM 1776 N N . THR A 1 222 ? 16.531 15.695 -8.32 1 96.5 222 THR A N 1
ATOM 1777 C CA . THR A 1 222 ? 15.805 14.453 -8.062 1 96.5 222 THR A CA 1
ATOM 1778 C C . THR A 1 222 ? 16.734 13.25 -8.164 1 96.5 222 THR A C 1
ATOM 1780 O O . THR A 1 222 ? 16.438 12.188 -7.613 1 96.5 222 THR A O 1
ATOM 1783 N N . ASN A 1 223 ? 17.859 13.445 -8.836 1 95.88 223 ASN A N 1
ATOM 1784 C CA . ASN A 1 223 ? 18.828 12.359 -8.969 1 95.88 223 ASN A CA 1
ATOM 1785 C C . ASN A 1 223 ? 19.766 12.289 -7.766 1 95.88 223 ASN A C 1
ATOM 1787 O O . ASN A 1 223 ? 20.5 11.32 -7.609 1 95.88 223 ASN A O 1
ATOM 1791 N N . HIS A 1 224 ? 19.672 13.305 -6.973 1 96.62 224 HIS A N 1
ATOM 1792 C CA . HIS A 1 224 ? 20.562 13.312 -5.816 1 96.62 224 HIS A CA 1
ATOM 1793 C C . HIS A 1 224 ? 20.172 12.242 -4.809 1 96.62 224 HIS A C 1
ATOM 1795 O O . HIS A 1 224 ? 18.984 12.023 -4.559 1 96.62 224 HIS A O 1
ATOM 1801 N N . LYS A 1 225 ? 21.125 11.664 -4.133 1 96.25 225 LYS A N 1
ATOM 1802 C CA . LYS A 1 225 ? 20.938 10.531 -3.229 1 96.25 225 LYS A CA 1
ATOM 1803 C C . LYS A 1 225 ? 20.094 10.93 -2.018 1 96.25 225 LYS A C 1
ATOM 1805 O O . LYS A 1 225 ? 19.312 10.125 -1.504 1 96.25 225 LYS A O 1
ATOM 1810 N N . ILE A 1 226 ? 20.219 12.125 -1.567 1 96.75 226 ILE A N 1
ATOM 1811 C CA . ILE A 1 226 ? 19.484 12.578 -0.388 1 96.75 226 ILE A CA 1
ATOM 1812 C C . ILE A 1 226 ? 18 12.656 -0.705 1 96.75 226 ILE A C 1
ATOM 1814 O O . ILE A 1 226 ? 17.156 12.203 0.084 1 96.75 226 ILE A O 1
ATOM 1818 N N . LEU A 1 227 ? 17.688 13.227 -1.856 1 97 227 LEU A N 1
ATOM 1819 C CA . LEU A 1 227 ? 16.266 13.281 -2.199 1 97 227 LEU A CA 1
ATOM 1820 C C . LEU A 1 227 ? 15.672 11.883 -2.305 1 97 227 LEU A C 1
ATOM 1822 O O . LEU A 1 227 ? 14.57 11.633 -1.814 1 97 227 LEU A O 1
ATOM 1826 N N . LYS A 1 228 ? 16.422 11.016 -2.852 1 94.69 228 LYS A N 1
ATOM 1827 C CA . LYS A 1 228 ? 15.977 9.641 -3.064 1 94.69 228 LYS A CA 1
ATOM 1828 C C . LYS A 1 228 ? 15.844 8.898 -1.741 1 94.69 228 LYS A C 1
ATOM 1830 O O . LYS A 1 228 ? 15.227 7.832 -1.681 1 94.69 228 LYS A O 1
ATOM 1835 N N . SER A 1 229 ? 16.422 9.438 -0.712 1 95.19 229 SER A N 1
ATOM 1836 C CA . SER A 1 229 ? 16.422 8.789 0.596 1 95.19 229 SER A CA 1
ATOM 1837 C C . SER A 1 229 ? 15.188 9.195 1.401 1 95.19 229 SER A C 1
ATOM 1839 O O . SER A 1 229 ? 14.992 8.727 2.525 1 95.19 229 SER A O 1
ATOM 1841 N N . ILE A 1 230 ? 14.328 9.977 0.829 1 95.06 230 ILE A N 1
ATOM 1842 C CA . ILE A 1 230 ? 13.18 10.484 1.576 1 95.06 230 ILE A CA 1
ATOM 1843 C C . ILE A 1 230 ? 11.914 9.75 1.139 1 95.06 230 ILE A C 1
ATOM 1845 O O . ILE A 1 230 ? 11.602 9.695 -0.054 1 95.06 230 ILE A O 1
ATOM 1849 N N . VAL A 1 231 ? 11.242 9.18 2.125 1 92.94 231 VAL A N 1
ATOM 1850 C CA . VAL A 1 231 ? 9.953 8.539 1.917 1 92.94 231 VAL A CA 1
ATOM 1851 C C . VAL A 1 231 ? 8.828 9.516 2.23 1 92.94 231 VAL A C 1
ATOM 1853 O O . VAL A 1 231 ? 8.836 10.164 3.281 1 92.94 231 VAL A O 1
ATOM 1856 N N . SER A 1 232 ? 7.91 9.625 1.286 1 92.44 232 SER A N 1
ATOM 1857 C CA . SER A 1 232 ? 6.738 10.469 1.48 1 92.44 232 SER A CA 1
ATOM 1858 C C . SER A 1 232 ? 5.543 9.656 1.971 1 92.44 232 SER A C 1
ATOM 1860 O O . SER A 1 232 ? 5.199 8.633 1.38 1 92.44 232 SER A O 1
ATOM 1862 N N . VAL A 1 233 ? 4.91 10.055 3.033 1 92.12 233 VAL A N 1
ATOM 1863 C CA . VAL A 1 233 ? 3.744 9.391 3.6 1 92.12 233 VAL A CA 1
ATOM 1864 C C . VAL A 1 233 ? 2.484 10.195 3.303 1 92.12 233 VAL A C 1
ATOM 1866 O O . VAL A 1 233 ? 2.344 11.328 3.771 1 92.12 233 VAL A O 1
ATOM 1869 N N . PRO A 1 234 ? 1.604 9.648 2.562 1 92.5 234 PRO A N 1
ATOM 1870 C CA . PRO A 1 234 ? 0.371 10.375 2.254 1 92.5 234 PRO A CA 1
ATOM 1871 C C . PRO A 1 234 ? -0.527 10.555 3.477 1 92.5 234 PRO A C 1
ATOM 1873 O O . PRO A 1 234 ? -0.366 9.852 4.477 1 92.5 234 PRO A O 1
ATOM 1876 N N . ALA A 1 235 ? -1.423 11.516 3.379 1 92.88 235 ALA A N 1
ATOM 1877 C CA . ALA A 1 235 ? -2.408 11.789 4.422 1 92.88 235 ALA A CA 1
ATOM 1878 C C . ALA A 1 235 ? -3.76 12.156 3.818 1 92.88 235 ALA A C 1
ATOM 1880 O O . ALA A 1 235 ? -3.834 12.602 2.674 1 92.88 235 ALA A O 1
ATOM 1881 N N . PHE A 1 236 ? -4.75 11.875 4.512 1 95.5 236 PHE A N 1
ATOM 1882 C CA . PHE A 1 236 ? -6.109 12.211 4.109 1 95.5 236 PHE A CA 1
ATOM 1883 C C . PHE A 1 236 ? -6.871 12.867 5.254 1 95.5 236 PHE A C 1
ATOM 1885 O O . PHE A 1 236 ? -6.816 12.391 6.395 1 95.5 236 PHE A O 1
ATOM 1892 N N . PHE A 1 237 ? -7.527 13.977 4.938 1 96 237 PHE A N 1
ATOM 1893 C CA . PHE A 1 237 ? -8.328 14.711 5.91 1 96 237 PHE A CA 1
ATOM 1894 C C . PHE A 1 237 ? -9.742 14.922 5.398 1 96 237 PHE A C 1
ATOM 1896 O O . PHE A 1 237 ? -9.953 15.148 4.203 1 96 237 PHE A O 1
ATOM 1903 N N . GLY A 1 238 ? -10.672 14.781 6.305 1 96.31 238 GLY A N 1
ATOM 1904 C CA . GLY A 1 238 ? -12.062 15.086 6.008 1 96.31 238 GLY A CA 1
ATOM 1905 C C . GLY A 1 238 ? -12.766 15.828 7.129 1 96.31 238 GLY A C 1
ATOM 1906 O O . GLY A 1 238 ? -12.477 15.609 8.305 1 96.31 238 GLY A O 1
ATOM 1907 N N . ALA A 1 239 ? -13.711 16.703 6.738 1 96.31 239 ALA A N 1
ATOM 1908 C CA . ALA A 1 239 ? -14.562 17.406 7.684 1 96.31 239 ALA A CA 1
ATOM 1909 C C . ALA A 1 239 ? -15.977 17.562 7.137 1 96.31 239 ALA A C 1
ATOM 1911 O O . ALA A 1 239 ? -16.188 17.484 5.926 1 96.31 239 ALA A O 1
ATOM 1912 N N . ALA A 1 240 ? -16.844 17.766 8.016 1 96.88 240 ALA A N 1
ATOM 1913 C CA . ALA A 1 240 ? -18.25 17.906 7.621 1 96.88 240 ALA A CA 1
ATOM 1914 C C . ALA A 1 240 ? -19.016 18.781 8.602 1 96.88 240 ALA A C 1
ATOM 1916 O O . ALA A 1 240 ? -18.625 18.906 9.766 1 96.88 240 ALA A O 1
ATOM 1917 N N . VAL A 1 241 ? -20.031 19.422 8.07 1 96.5 241 VAL A N 1
ATOM 1918 C CA . VAL A 1 241 ? -20.969 20.203 8.867 1 96.5 241 VAL A CA 1
ATOM 1919 C C . VAL A 1 241 ? -22.281 19.453 9.016 1 96.5 241 VAL A C 1
ATOM 1921 O O . VAL A 1 241 ? -22.828 18.938 8.039 1 96.5 241 VAL A O 1
ATOM 1924 N N . TYR A 1 242 ? -22.719 19.391 10.227 1 96.75 242 TYR A N 1
ATOM 1925 C CA . TYR A 1 242 ? -24 18.766 10.516 1 96.75 242 TYR A CA 1
ATOM 1926 C C . TYR A 1 242 ? -24.953 19.766 11.156 1 96.75 242 TYR A C 1
ATOM 1928 O O . TYR A 1 242 ? -24.547 20.594 11.969 1 96.75 242 TYR A O 1
ATOM 1936 N N . GLN A 1 243 ? -26.219 19.688 10.82 1 95 243 GLN A N 1
ATOM 1937 C CA . GLN A 1 243 ? -27.234 20.562 11.391 1 95 243 GLN A CA 1
ATOM 1938 C C . GLN A 1 243 ? -27.312 20.406 12.906 1 95 243 GLN A C 1
ATOM 1940 O O . GLN A 1 243 ? -27.516 21.375 13.633 1 95 243 GLN A O 1
ATOM 1945 N N . LYS A 1 244 ? -27.188 19.203 13.328 1 93.5 244 LYS A N 1
ATOM 1946 C CA . LYS A 1 244 ? -27.141 18.875 14.75 1 93.5 244 LYS A CA 1
ATOM 1947 C C . LYS A 1 244 ? -25.922 18.016 15.086 1 93.5 244 LYS A C 1
ATOM 1949 O O . LYS A 1 244 ? -25.656 17.031 14.398 1 93.5 244 LYS A O 1
ATOM 1954 N N . PRO A 1 245 ? -25.297 18.391 16.141 1 95.25 245 PRO A N 1
ATOM 1955 C CA . PRO A 1 245 ? -24.141 17.578 16.531 1 95.25 245 PRO A CA 1
ATOM 1956 C C . PRO A 1 245 ? -24.531 16.266 17.188 1 95.25 245 PRO A C 1
ATOM 1958 O O . PRO A 1 245 ? -24.5 16.156 18.422 1 95.25 245 PRO A O 1
ATOM 1961 N N . TRP A 1 246 ? -24.688 15.289 16.406 1 96 246 TRP A N 1
ATOM 1962 C CA . TRP A 1 246 ? -25.203 14.008 16.891 1 96 246 TRP A CA 1
ATOM 1963 C C . TRP A 1 246 ? -24.219 13.336 17.844 1 96 246 TRP A C 1
ATOM 1965 O O . TRP A 1 246 ? -24.594 12.461 18.609 1 96 246 TRP A O 1
ATOM 1975 N N . TRP A 1 247 ? -22.953 13.688 17.891 1 96.38 247 TRP A N 1
ATOM 1976 C CA . TRP A 1 247 ? -21.938 13.102 18.734 1 96.38 247 TRP A CA 1
ATOM 1977 C C . TRP A 1 247 ? -22.031 13.648 20.156 1 96.38 247 TRP A C 1
ATOM 1979 O O . TRP A 1 247 ? -21.328 13.188 21.062 1 96.38 247 TRP A O 1
ATOM 1989 N N . LYS A 1 248 ? -22.875 14.625 20.391 1 93.5 248 LYS A N 1
ATOM 1990 C CA . LYS A 1 248 ? -23.031 15.234 21.719 1 93.5 248 LYS A CA 1
ATOM 1991 C C . LYS A 1 248 ? -24.328 14.797 22.375 1 93.5 248 LYS A C 1
ATOM 1993 O O . LYS A 1 248 ? -24.547 15.07 23.562 1 93.5 248 LYS A O 1
ATOM 1998 N N . ASP A 1 249 ? -25.141 14.172 21.641 1 88.56 249 ASP A N 1
ATOM 1999 C CA . ASP A 1 249 ? -26.484 13.961 22.188 1 88.56 249 ASP A CA 1
ATOM 2000 C C . ASP A 1 249 ? -26.531 12.734 23.078 1 88.56 249 ASP A C 1
ATOM 2002 O O . ASP A 1 249 ? -25.516 12.078 23.297 1 88.56 249 ASP A O 1
ATOM 2006 N N . ASN A 1 250 ? -27.719 12.469 23.609 1 84.69 250 ASN A N 1
ATOM 2007 C CA . ASN A 1 250 ? -27.906 11.445 24.641 1 84.69 250 ASN A CA 1
ATOM 2008 C C . ASN A 1 250 ? -27.875 10.047 24.047 1 84.69 250 ASN A C 1
ATOM 2010 O O . ASN A 1 250 ? -27.766 9.055 24.781 1 84.69 250 ASN A O 1
ATOM 2014 N N . ASN A 1 251 ? -27.938 9.914 22.797 1 84.81 251 ASN A N 1
ATOM 2015 C CA . ASN A 1 251 ? -27.969 8.609 22.156 1 84.81 251 ASN A CA 1
ATOM 2016 C C . ASN A 1 251 ? -26.562 8.117 21.812 1 84.81 251 ASN A C 1
ATOM 2018 O O . ASN A 1 251 ? -26.391 6.973 21.391 1 84.81 251 ASN A O 1
ATOM 2022 N N . ALA A 1 252 ? -25.641 9.023 22.016 1 84.31 252 ALA A N 1
ATOM 2023 C CA . ALA A 1 252 ? -24.266 8.625 21.734 1 84.31 252 ALA A CA 1
ATOM 2024 C C . ALA A 1 252 ? -23.75 7.648 22.781 1 84.31 252 ALA A C 1
ATOM 2026 O O . ALA A 1 252 ? -24.031 7.809 23.984 1 84.31 252 ALA A O 1
ATOM 2027 N N . LYS A 1 253 ? -23.125 6.523 22.391 1 87.81 253 LYS A N 1
ATOM 2028 C CA . LYS A 1 253 ? -22.516 5.586 23.328 1 87.81 253 LYS A CA 1
ATOM 2029 C C . LYS A 1 253 ? -21.562 6.301 24.297 1 87.81 253 LYS A C 1
ATOM 2031 O O . LYS A 1 253 ? -21.547 6.008 25.484 1 87.81 253 LYS A O 1
ATOM 2036 N N . LYS A 1 254 ? -20.828 7.25 23.734 1 90.88 254 LYS A N 1
ATOM 2037 C CA . LYS A 1 254 ? -19.984 8.172 24.484 1 90.88 254 LYS A CA 1
ATOM 2038 C C . LYS A 1 254 ? -19.969 9.555 23.859 1 90.88 254 LYS A C 1
ATOM 2040 O O . LYS A 1 254 ? -19.469 9.727 22.734 1 90.88 254 LYS A O 1
ATOM 2045 N N . ALA A 1 255 ? -20.438 10.438 24.578 1 93.06 255 ALA A N 1
ATOM 2046 C CA . ALA A 1 255 ? -20.484 11.797 24.062 1 93.06 255 ALA A CA 1
ATOM 2047 C C . ALA A 1 255 ? -19.094 12.375 23.891 1 93.06 255 ALA A C 1
ATOM 2049 O O . ALA A 1 255 ? -18.188 12.078 24.688 1 93.06 255 ALA A O 1
ATOM 2050 N N . MET A 1 256 ? -18.969 13.195 22.875 1 94.75 256 MET A N 1
ATOM 2051 C CA . MET A 1 256 ? -17.672 13.836 22.609 1 94.75 256 MET A CA 1
ATOM 2052 C C . MET A 1 256 ? -17.781 15.352 22.766 1 94.75 256 MET A C 1
ATOM 2054 O O . MET A 1 256 ? -18.672 15.977 22.203 1 94.75 256 MET A O 1
ATOM 2058 N N . LEU A 1 257 ? -16.859 15.844 23.578 1 93.12 257 LEU A N 1
ATOM 2059 C CA . LEU A 1 257 ? -16.719 17.297 23.672 1 93.12 257 LEU A CA 1
ATOM 2060 C C . LEU A 1 257 ? -15.789 17.812 22.578 1 93.12 257 LEU A C 1
ATOM 2062 O O . LEU A 1 257 ? -15.18 17.031 21.844 1 93.12 257 LEU A O 1
ATOM 2066 N N . ASP A 1 258 ? -15.797 19.125 22.484 1 89.94 258 ASP A N 1
ATOM 2067 C CA . ASP A 1 258 ? -14.875 19.719 21.516 1 89.94 258 ASP A CA 1
ATOM 2068 C C . ASP A 1 258 ? -13.438 19.297 21.797 1 89.94 258 ASP A C 1
ATOM 2070 O O . ASP A 1 258 ? -13 19.266 22.953 1 89.94 258 ASP A O 1
ATOM 2074 N N . ASN A 1 259 ? -12.75 18.828 20.812 1 89.19 259 ASN A N 1
ATOM 2075 C CA . ASN A 1 259 ? -11.344 18.453 20.797 1 89.19 259 ASN A CA 1
ATOM 2076 C C . ASN A 1 259 ? -11.117 17.078 21.422 1 89.19 259 ASN A C 1
ATOM 2078 O O . ASN A 1 259 ? -9.977 16.672 21.625 1 89.19 259 ASN A O 1
ATOM 2082 N N . ASP A 1 260 ? -12.25 16.391 21.734 1 94.31 260 ASP A N 1
ATOM 2083 C CA . ASP A 1 260 ? -12.117 14.977 22.047 1 94.31 260 ASP A CA 1
ATOM 2084 C C . ASP A 1 260 ? -11.758 14.164 20.812 1 94.31 260 ASP A C 1
ATOM 2086 O O . ASP A 1 260 ? -12.422 14.289 19.766 1 94.31 260 ASP A O 1
ATOM 2090 N N . MET A 1 261 ? -10.766 13.383 20.938 1 95.56 261 MET A N 1
ATOM 2091 C CA . MET A 1 261 ? -10.359 12.57 19.797 1 95.56 261 MET A CA 1
ATOM 2092 C C . MET A 1 261 ? -10.867 11.141 19.938 1 95.56 261 MET A C 1
ATOM 2094 O O . MET A 1 261 ? -10.82 10.562 21.016 1 95.56 261 MET A O 1
ATOM 2098 N N . PHE A 1 262 ? -11.383 10.633 18.891 1 97.38 262 PHE A N 1
ATOM 2099 C CA . PHE A 1 262 ? -11.734 9.227 18.719 1 97.38 262 PHE A CA 1
ATOM 2100 C C . PHE A 1 262 ? -10.914 8.594 17.594 1 97.38 262 PHE A C 1
ATOM 2102 O O . PHE A 1 262 ? -11.094 8.945 16.422 1 97.38 262 PHE A O 1
ATOM 2109 N N . ILE A 1 263 ? -10.008 7.68 17.938 1 97 263 ILE A N 1
ATOM 2110 C CA . ILE A 1 263 ? -9.172 7.008 16.953 1 97 263 ILE A CA 1
ATOM 2111 C C . ILE A 1 263 ? -9.719 5.605 16.672 1 97 263 ILE A C 1
ATOM 2113 O O . ILE A 1 263 ? -9.93 4.824 17.609 1 97 263 ILE A O 1
ATOM 2117 N N . SER A 1 264 ? -9.984 5.359 15.453 1 96.19 264 SER A N 1
ATOM 2118 C CA . SER A 1 264 ? -10.477 4.039 15.07 1 96.19 264 SER A CA 1
ATOM 2119 C C . SER A 1 264 ? -9.703 3.479 13.883 1 96.19 264 SER A C 1
ATOM 2121 O O . SER A 1 264 ? -9.375 4.211 12.945 1 96.19 264 SER A O 1
ATOM 2123 N N . SER A 1 265 ? -9.422 2.186 13.914 1 93.38 265 SER A N 1
ATOM 2124 C CA . SER A 1 265 ? -8.766 1.499 12.805 1 93.38 265 SER A CA 1
ATOM 2125 C C . SER A 1 265 ? -9.773 0.957 11.805 1 93.38 265 SER A C 1
ATOM 2127 O O . SER A 1 265 ? -9.453 0.757 10.633 1 93.38 265 SER A O 1
ATOM 2129 N N . GLY A 1 266 ? -10.953 0.742 12.25 1 93.19 266 GLY A N 1
ATOM 2130 C CA . GLY A 1 266 ? -12 0.235 11.367 1 93.19 266 GLY A CA 1
ATOM 2131 C C . GLY A 1 266 ? -12.273 1.144 10.188 1 93.19 266 GLY A C 1
ATOM 2132 O O . GLY A 1 266 ? -12.297 2.367 10.328 1 93.19 266 GLY A O 1
ATOM 2133 N N . ASN A 1 267 ? -12.352 0.567 9.062 1 95.12 267 ASN A N 1
ATOM 2134 C CA . ASN A 1 267 ? -12.664 1.236 7.809 1 95.12 267 ASN A CA 1
ATOM 2135 C C . ASN A 1 267 ? -11.664 2.346 7.5 1 95.12 267 ASN A C 1
ATOM 2137 O O . ASN A 1 267 ? -11.977 3.287 6.77 1 95.12 267 ASN A O 1
ATOM 2141 N N . CYS A 1 268 ? -10.586 2.385 8.172 1 94.94 268 CYS A N 1
ATOM 2142 C CA . CYS A 1 268 ? -9.492 3.307 7.883 1 94.94 268 CYS A CA 1
ATOM 2143 C C . CYS A 1 268 ? -9.914 4.75 8.133 1 94.94 268 CYS A C 1
ATOM 2145 O O . CYS A 1 268 ? -9.5 5.656 7.41 1 94.94 268 CYS A O 1
ATOM 2147 N N . VAL A 1 269 ? -10.672 5.047 9.141 1 96 269 VAL A N 1
ATOM 2148 C CA . VAL A 1 269 ? -11.172 6.398 9.359 1 96 269 VAL A CA 1
ATOM 2149 C C . VAL A 1 269 ? -10.133 7.215 10.125 1 96 269 VAL A C 1
ATOM 2151 O O . VAL A 1 269 ? -9.977 8.414 9.883 1 96 269 VAL A O 1
ATOM 2154 N N . GLY A 1 270 ? -9.477 6.57 11.023 1 96.25 270 GLY A N 1
ATOM 2155 C CA . GLY A 1 270 ? -8.477 7.273 11.812 1 96.25 270 GLY A CA 1
ATOM 2156 C C . GLY A 1 270 ? -9.086 8.211 12.836 1 96.25 270 GLY A C 1
ATOM 2157 O O . GLY A 1 270 ? -9.969 7.82 13.602 1 96.25 270 GLY A O 1
ATOM 2158 N N . ILE A 1 271 ? -8.695 9.422 12.906 1 96.12 271 ILE A N 1
ATOM 2159 C CA . ILE A 1 271 ? -9.055 10.359 13.969 1 96.12 271 ILE A CA 1
ATOM 2160 C C . ILE A 1 271 ? -10.32 11.117 13.578 1 96.12 271 ILE A C 1
ATOM 2162 O O . ILE A 1 271 ? -10.391 11.703 12.5 1 96.12 271 ILE A O 1
ATOM 2166 N N . THR A 1 272 ? -11.242 11.062 14.43 1 97.44 272 THR A N 1
ATOM 2167 C CA . THR A 1 272 ? -12.414 11.93 14.391 1 97.44 272 THR A CA 1
ATOM 2168 C C . THR A 1 272 ? -12.422 12.875 15.586 1 97.44 272 THR A C 1
ATOM 2170 O O . THR A 1 272 ? -12.094 12.477 16.703 1 97.44 272 THR A O 1
ATOM 2173 N N . MET A 1 273 ? -12.797 14.164 15.297 1 95.81 273 MET A N 1
ATOM 2174 C CA . MET A 1 273 ? -12.711 15.172 16.359 1 95.81 273 MET A CA 1
ATOM 2175 C C . MET A 1 273 ? -13.68 16.312 16.094 1 95.81 273 MET A C 1
ATOM 2177 O O . MET A 1 273 ? -13.602 16.984 15.07 1 95.81 273 MET A O 1
ATOM 2181 N N . PRO A 1 274 ? -14.531 16.594 17.078 1 95.25 274 PRO A N 1
ATOM 2182 C CA . PRO A 1 274 ? -15.391 17.781 16.938 1 95.25 274 PRO A CA 1
ATOM 2183 C C . PRO A 1 274 ? -14.617 19.078 17.094 1 95.25 274 PRO A C 1
ATOM 2185 O O . PRO A 1 274 ? -13.758 19.203 17.984 1 95.25 274 PRO A O 1
ATOM 2188 N N . TYR A 1 275 ? -14.906 20.016 16.25 1 87.31 275 TYR A N 1
ATOM 2189 C CA . TYR A 1 275 ? -14.25 21.312 16.312 1 87.31 275 TYR A CA 1
ATOM 2190 C C . TYR A 1 275 ? -15.148 22.344 16.969 1 87.31 275 TYR A C 1
ATOM 2192 O O . TYR A 1 275 ? -14.688 23.438 17.328 1 87.31 275 TYR A O 1
ATOM 2200 N N . GLY A 1 276 ? -16.375 22.109 17.062 1 82.81 276 GLY A N 1
ATOM 2201 C CA . GLY A 1 276 ? -17.234 23.078 17.719 1 82.81 276 GLY A CA 1
ATOM 2202 C C . GLY A 1 276 ? -18.625 23.156 17.125 1 82.81 276 GLY A C 1
ATOM 2203 O O . GLY A 1 276 ? -18.938 22.406 16.203 1 82.81 276 GLY A O 1
ATOM 2204 N N . THR A 1 277 ? -19.359 23.953 17.844 1 82.69 277 THR A N 1
ATOM 2205 C CA . THR A 1 277 ? -20.719 24.219 17.422 1 82.69 277 THR A CA 1
ATOM 2206 C C . THR A 1 277 ? -20.938 25.703 17.172 1 82.69 277 THR A C 1
ATOM 2208 O O . THR A 1 277 ? -20.5 26.547 17.984 1 82.69 277 THR A O 1
ATOM 2211 N N . SER A 1 278 ? -21.484 25.938 16 1 80.44 278 SER A N 1
ATOM 2212 C CA . SER A 1 278 ? -21.75 27.344 15.672 1 80.44 278 SER A CA 1
ATOM 2213 C C . SER A 1 278 ? -22.922 27.891 16.484 1 80.44 278 SER A C 1
ATOM 2215 O O . SER A 1 278 ? -23.578 27.141 17.203 1 80.44 278 SER A O 1
ATOM 2217 N N . SER A 1 279 ? -23.047 29.203 16.297 1 79.38 279 SER A N 1
ATOM 2218 C CA . SER A 1 279 ? -24.125 29.891 17 1 79.38 279 SER A CA 1
ATOM 2219 C C . SER A 1 279 ? -25.484 29.375 16.562 1 79.38 279 SER A C 1
ATOM 2221 O O . SER A 1 279 ? -26.438 29.391 17.344 1 79.38 279 SER A O 1
ATOM 2223 N N . ASN A 1 280 ? -25.656 28.922 15.367 1 85.81 280 ASN A N 1
ATOM 2224 C CA . ASN A 1 280 ? -26.922 28.438 14.836 1 85.81 280 ASN A CA 1
ATOM 2225 C C . ASN A 1 280 ? -27.141 26.969 15.172 1 85.81 280 ASN A C 1
ATOM 2227 O O . ASN A 1 280 ? -28.094 26.359 14.688 1 85.81 280 ASN A O 1
ATOM 2231 N N . GLY A 1 281 ? -26.25 26.438 15.914 1 86.06 281 GLY A N 1
ATOM 2232 C CA . GLY A 1 281 ? -26.438 25.078 16.375 1 86.06 281 GLY A CA 1
ATOM 2233 C C . GLY A 1 281 ? -25.75 24.047 15.492 1 86.06 281 GLY A C 1
ATOM 2234 O O . GLY A 1 281 ? -25.719 22.859 15.812 1 86.06 281 GLY A O 1
ATOM 2235 N N . ASN A 1 282 ? -25.203 24.484 14.359 1 91.25 282 ASN A N 1
ATOM 2236 C CA . ASN A 1 282 ? -24.5 23.562 13.477 1 91.25 282 ASN A CA 1
ATOM 2237 C C . ASN A 1 282 ? -23.188 23.078 14.094 1 91.25 282 ASN A C 1
ATOM 2239 O O . ASN A 1 282 ? -22.469 23.859 14.719 1 91.25 282 ASN A O 1
ATOM 2243 N N . GLY A 1 283 ? -22.953 21.75 13.945 1 93.19 283 GLY A N 1
ATOM 2244 C CA . GLY A 1 283 ? -21.703 21.188 14.43 1 93.19 283 GLY A CA 1
ATOM 2245 C C . GLY A 1 283 ? -20.719 20.875 13.328 1 93.19 283 GLY A C 1
ATOM 2246 O O . GLY A 1 283 ? -21.109 20.453 12.234 1 93.19 283 GLY A O 1
ATOM 2247 N N . VAL A 1 284 ? -19.438 21.141 13.664 1 93.38 284 VAL A N 1
ATOM 2248 C CA . VAL A 1 284 ? -18.375 20.797 12.734 1 93.38 284 VAL A CA 1
ATOM 2249 C C . VAL A 1 284 ? -17.578 19.625 13.281 1 93.38 284 VAL A C 1
ATOM 2251 O O . VAL A 1 284 ? -17.094 19.656 14.414 1 93.38 284 VAL A O 1
ATOM 2254 N N . LEU A 1 285 ? -17.469 18.609 12.406 1 96.31 285 LEU A N 1
ATOM 2255 C CA . LEU A 1 285 ? -16.75 17.406 12.781 1 96.31 285 LEU A CA 1
ATOM 2256 C C . LEU A 1 285 ? -15.594 17.156 11.812 1 96.31 285 LEU A C 1
ATOM 2258 O O . LEU A 1 285 ? -15.789 17.109 10.602 1 96.31 285 LEU A O 1
ATOM 2262 N N . GLN A 1 286 ? -14.367 17.141 12.391 1 96.25 286 GLN A N 1
ATOM 2263 C CA . GLN A 1 286 ? -13.367 16.406 11.641 1 96.25 286 GLN A CA 1
ATOM 2264 C C . GLN A 1 286 ? -13.734 14.922 11.531 1 96.25 286 GLN A C 1
ATOM 2266 O O . GLN A 1 286 ? -13.633 14.18 12.508 1 96.25 286 GLN A O 1
ATOM 2271 N N . THR A 1 287 ? -14.109 14.555 10.344 1 97.94 287 THR A N 1
ATOM 2272 C CA . THR A 1 287 ? -14.641 13.203 10.188 1 97.94 287 THR A CA 1
ATOM 2273 C C . THR A 1 287 ? -13.508 12.18 10.148 1 97.94 287 THR A C 1
ATOM 2275 O O . THR A 1 287 ? -13.695 11.023 10.539 1 97.94 287 THR A O 1
ATOM 2278 N N . MET A 1 288 ? -12.367 12.688 9.68 1 96.81 288 MET A N 1
ATOM 2279 C CA . MET A 1 288 ? -11.266 11.734 9.57 1 96.81 288 MET A CA 1
ATOM 2280 C C . MET A 1 288 ? -9.93 12.469 9.438 1 96.81 288 MET A C 1
ATOM 2282 O O . MET A 1 288 ? -9.875 13.562 8.875 1 96.81 288 MET A O 1
ATOM 2286 N N . ALA A 1 289 ? -8.969 11.859 9.984 1 94.06 289 ALA A N 1
ATOM 2287 C CA . ALA A 1 289 ? -7.559 12.109 9.711 1 94.06 289 ALA A CA 1
ATOM 2288 C C . ALA A 1 289 ? -6.754 10.812 9.727 1 94.06 289 ALA A C 1
ATOM 2290 O O . ALA A 1 289 ? -6.715 10.117 10.742 1 94.06 289 ALA A O 1
ATOM 2291 N N . ASN A 1 290 ? -6.246 10.539 8.617 1 93.19 290 ASN A N 1
ATOM 2292 C CA . ASN A 1 290 ? -5.441 9.32 8.578 1 93.19 290 ASN A CA 1
ATOM 2293 C C . ASN A 1 290 ? -4.219 9.492 7.68 1 93.19 290 ASN A C 1
ATOM 2295 O O . ASN A 1 290 ? -4.051 10.531 7.039 1 93.19 290 ASN A O 1
ATOM 2299 N N . THR A 1 291 ? -3.34 8.547 7.793 1 89.69 291 THR A N 1
ATOM 2300 C CA . THR A 1 291 ? -2.1 8.547 7.023 1 89.69 291 THR A CA 1
ATOM 2301 C C . THR A 1 291 ? -1.857 7.184 6.383 1 89.69 291 THR A C 1
ATOM 2303 O O . THR A 1 291 ? -2.535 6.211 6.715 1 89.69 291 THR A O 1
ATOM 2306 N N . GLY A 1 292 ? -1 7.254 5.391 1 89.81 292 GLY A N 1
ATOM 2307 C CA . GLY A 1 292 ? -0.503 6.004 4.844 1 89.81 292 GLY A CA 1
ATOM 2308 C C . GLY A 1 292 ? -1.526 5.277 3.99 1 89.81 292 GLY A C 1
ATOM 2309 O O . GLY A 1 292 ? -2.199 5.891 3.16 1 89.81 292 GLY A O 1
ATOM 2310 N N . THR A 1 293 ? -1.611 3.998 4.223 1 89.38 293 THR A N 1
ATOM 2311 C CA . THR A 1 293 ? -2.436 3.135 3.383 1 89.38 293 THR A CA 1
ATOM 2312 C C . THR A 1 293 ? -3.91 3.506 3.51 1 89.38 293 THR A C 1
ATOM 2314 O O . THR A 1 293 ? -4.66 3.426 2.537 1 89.38 293 THR A O 1
ATOM 2317 N N . CYS A 1 294 ? -4.25 3.877 4.652 1 94.06 294 CYS A N 1
ATOM 2318 C CA . CYS A 1 294 ? -5.633 4.305 4.855 1 94.06 294 CYS A CA 1
ATOM 2319 C C . CYS A 1 294 ? -5.941 5.551 4.035 1 94.06 294 CYS A C 1
ATOM 2321 O O . CYS A 1 294 ? -7.043 5.684 3.496 1 94.06 294 CYS A O 1
ATOM 2323 N N . SER A 1 295 ? -4.957 6.406 3.916 1 94.94 295 SER A N 1
ATOM 2324 C CA . SER A 1 295 ? -5.148 7.594 3.09 1 94.94 295 SER A CA 1
ATOM 2325 C C . SER A 1 295 ? -5.305 7.223 1.619 1 94.94 295 SER A C 1
ATOM 2327 O O . SER A 1 295 ? -6.109 7.828 0.904 1 94.94 295 SER A O 1
ATOM 2329 N N . ASP A 1 296 ? -4.559 6.266 1.19 1 93.56 296 ASP A N 1
ATOM 2330 C CA . ASP A 1 296 ? -4.688 5.797 -0.185 1 93.56 296 ASP A CA 1
ATOM 2331 C C . ASP A 1 296 ? -6.094 5.27 -0.458 1 93.56 296 ASP A C 1
ATOM 2333 O O . ASP A 1 296 ? -6.664 5.531 -1.52 1 93.56 296 ASP A O 1
ATOM 2337 N N . GLU A 1 297 ? -6.582 4.602 0.5 1 95 297 GLU A N 1
ATOM 2338 C CA . GLU A 1 297 ? -7.926 4.047 0.353 1 95 297 GLU A CA 1
ATOM 2339 C C . GLU A 1 297 ? -8.953 5.152 0.144 1 95 297 GLU A C 1
ATOM 2341 O O . GLU A 1 297 ? -9.734 5.109 -0.81 1 95 297 GLU A O 1
ATOM 2346 N N . TRP A 1 298 ? -8.898 6.051 0.927 1 97 298 TRP A N 1
ATOM 2347 C CA . TRP A 1 298 ? -9.898 7.113 0.853 1 97 298 TRP A CA 1
ATOM 2348 C C . TRP A 1 298 ? -9.609 8.055 -0.313 1 97 298 TRP A C 1
ATOM 2350 O O . TRP A 1 298 ? -10.531 8.594 -0.923 1 97 298 TRP A O 1
ATOM 2360 N N . GLY A 1 299 ? -8.305 8.266 -0.573 1 96.44 299 GLY A N 1
ATOM 2361 C CA . GLY A 1 299 ? -7.949 9.016 -1.766 1 96.44 299 GLY A CA 1
ATOM 2362 C C . GLY A 1 299 ? -8.492 8.406 -3.041 1 96.44 299 GLY A C 1
ATOM 2363 O O . GLY A 1 299 ? -8.961 9.117 -3.932 1 96.44 299 GLY A O 1
ATOM 2364 N N . SER A 1 300 ? -8.445 7.145 -3.111 1 93.88 300 SER A N 1
ATOM 2365 C CA . SER A 1 300 ? -8.969 6.445 -4.281 1 93.88 300 SER A CA 1
ATOM 2366 C C . SER A 1 300 ? -10.469 6.652 -4.43 1 93.88 300 SER A C 1
ATOM 2368 O O . SER A 1 300 ? -10.969 6.836 -5.543 1 93.88 300 SER A O 1
ATOM 2370 N N . LYS A 1 301 ? -11.156 6.637 -3.355 1 94.5 301 LYS A N 1
ATOM 2371 C CA . LYS A 1 301 ? -12.594 6.883 -3.385 1 94.5 301 LYS A CA 1
ATOM 2372 C C . LYS A 1 301 ? -12.898 8.305 -3.863 1 94.5 301 LYS A C 1
ATOM 2374 O O . LYS A 1 301 ? -13.836 8.516 -4.637 1 94.5 301 LYS A O 1
ATOM 2379 N N . LEU A 1 302 ? -12.117 9.18 -3.338 1 95.56 302 LEU A N 1
ATOM 2380 C CA . LEU A 1 302 ? -12.297 10.578 -3.729 1 95.56 302 LEU A CA 1
ATOM 2381 C C . LEU A 1 302 ? -12.109 10.75 -5.23 1 95.56 302 LEU A C 1
ATOM 2383 O O . LEU A 1 302 ? -12.789 11.562 -5.855 1 95.56 302 LEU A O 1
ATOM 2387 N N . LYS A 1 303 ? -11.203 10.031 -5.793 1 91.06 303 LYS A N 1
ATOM 2388 C CA . LYS A 1 303 ? -10.914 10.109 -7.223 1 91.06 303 LYS A CA 1
ATOM 2389 C C . LYS A 1 303 ? -12.078 9.555 -8.039 1 91.06 303 LYS A C 1
ATOM 2391 O O . LYS A 1 303 ? -12.227 9.891 -9.219 1 91.06 303 LYS A O 1
ATOM 2396 N N . ILE A 1 304 ? -12.836 8.648 -7.449 1 90.12 304 ILE A N 1
ATOM 2397 C CA . ILE A 1 304 ? -14.016 8.164 -8.148 1 90.12 304 ILE A CA 1
ATOM 2398 C C . ILE A 1 304 ? -15.062 9.273 -8.227 1 90.12 304 ILE A C 1
ATOM 2400 O O . ILE A 1 304 ? -15.453 9.688 -9.328 1 90.12 304 ILE A O 1
ATOM 2404 N N . SER A 1 305 ? -15.555 9.766 -7.039 1 92.25 305 SER A N 1
ATOM 2405 C CA . SER A 1 305 ? -16.453 10.922 -7.02 1 92.25 305 SER A CA 1
ATOM 2406 C C . SER A 1 305 ? -16.703 11.398 -5.598 1 92.25 305 SER A C 1
ATOM 2408 O O . SER A 1 305 ? -16.547 10.633 -4.641 1 92.25 305 SER A O 1
ATOM 2410 N N . LYS A 1 306 ? -17.188 12.609 -5.457 1 94 306 LYS A N 1
ATOM 2411 C CA . LYS A 1 306 ? -17.562 13.172 -4.16 1 94 306 LYS A CA 1
ATOM 2412 C C . LYS A 1 306 ? -18.75 12.438 -3.561 1 94 306 LYS A C 1
ATOM 2414 O O . LYS A 1 306 ? -18.828 12.234 -2.348 1 94 306 LYS A O 1
ATOM 2419 N N . ASP A 1 307 ? -19.641 12.031 -4.391 1 93.81 307 ASP A N 1
ATOM 2420 C CA . ASP A 1 307 ? -20.828 11.312 -3.924 1 93.81 307 ASP A CA 1
ATOM 2421 C C . ASP A 1 307 ? -20.438 9.977 -3.295 1 93.81 307 ASP A C 1
ATOM 2423 O O . ASP A 1 307 ? -20.969 9.602 -2.242 1 93.81 307 ASP A O 1
ATOM 2427 N N . VAL A 1 308 ? -19.516 9.328 -3.881 1 92.5 308 VAL A N 1
ATOM 2428 C CA . VAL A 1 308 ? -19.062 8.031 -3.396 1 92.5 308 VAL A CA 1
ATOM 2429 C C . VAL A 1 308 ? -18.422 8.18 -2.023 1 92.5 308 VAL A C 1
ATOM 2431 O O . VAL A 1 308 ? -18.75 7.457 -1.086 1 92.5 308 VAL A O 1
ATOM 2434 N N . ILE A 1 309 ? -17.578 9.117 -1.96 1 95.75 309 ILE A N 1
ATOM 2435 C CA . ILE A 1 309 ? -16.859 9.242 -0.699 1 95.75 309 ILE A CA 1
ATOM 2436 C C . ILE A 1 309 ? -17.812 9.719 0.396 1 95.75 309 ILE A C 1
ATOM 2438 O O . ILE A 1 309 ? -17.688 9.32 1.557 1 95.75 309 ILE A O 1
ATOM 2442 N N . ASP A 1 310 ? -18.781 10.555 0.08 1 97.38 310 ASP A N 1
ATOM 2443 C CA . ASP A 1 310 ? -19.766 11 1.064 1 97.38 310 ASP A CA 1
ATOM 2444 C C . ASP A 1 310 ? -20.578 9.82 1.603 1 97.38 310 ASP A C 1
ATOM 2446 O O . ASP A 1 310 ? -20.781 9.703 2.812 1 97.38 310 ASP A O 1
ATOM 2450 N N . LYS A 1 311 ? -20.984 9.008 0.744 1 96.06 311 LYS A N 1
ATOM 2451 C CA . LYS A 1 311 ? -21.766 7.84 1.142 1 96.06 311 LYS A CA 1
ATOM 2452 C C . LYS A 1 311 ? -20.938 6.898 2.016 1 96.06 311 LYS A C 1
ATOM 2454 O O . LYS A 1 311 ? -21.406 6.434 3.057 1 96.06 311 LYS A O 1
ATOM 2459 N N . GLU A 1 312 ? -19.75 6.625 1.576 1 96.25 312 GLU A N 1
ATOM 2460 C CA . GLU A 1 312 ? -18.906 5.703 2.318 1 96.25 312 GLU A CA 1
ATOM 2461 C C . GLU A 1 312 ? -18.484 6.297 3.66 1 96.25 312 GLU A C 1
ATOM 2463 O O . GLU A 1 312 ? -18.328 5.574 4.648 1 96.25 312 GLU A O 1
ATOM 2468 N N . MET A 1 313 ? -18.25 7.578 3.662 1 97.44 313 MET A N 1
ATOM 2469 C CA . MET A 1 313 ? -17.922 8.25 4.918 1 97.44 313 MET A CA 1
ATOM 2470 C C . MET A 1 313 ? -19.062 8.117 5.922 1 97.44 313 MET A C 1
ATOM 2472 O O . MET A 1 313 ? -18.828 7.832 7.098 1 97.44 313 MET A O 1
ATOM 2476 N N . LYS A 1 314 ? -20.234 8.32 5.492 1 97.69 314 LYS A N 1
ATOM 2477 C CA . LYS A 1 314 ? -21.391 8.148 6.379 1 97.69 314 LYS A CA 1
ATOM 2478 C C . LYS A 1 314 ? -21.438 6.734 6.945 1 97.69 314 LYS A C 1
ATOM 2480 O O . LYS A 1 314 ? -21.594 6.547 8.156 1 97.69 314 LYS A O 1
ATOM 2485 N N . ARG A 1 315 ? -21.25 5.746 6.125 1 96.88 315 ARG A N 1
ATOM 2486 C CA . ARG A 1 315 ? -21.266 4.355 6.566 1 96.88 315 ARG A CA 1
ATOM 2487 C C . ARG A 1 315 ? -20.172 4.09 7.582 1 96.88 315 ARG A C 1
ATOM 2489 O O . ARG A 1 315 ? -20.391 3.43 8.594 1 96.88 315 ARG A O 1
ATOM 2496 N N . ALA A 1 316 ? -19 4.57 7.285 1 97.31 316 ALA A N 1
ATOM 2497 C CA . ALA A 1 316 ? -17.844 4.352 8.164 1 97.31 316 ALA A CA 1
ATOM 2498 C C . ALA A 1 316 ? -18.078 4.996 9.531 1 97.31 316 ALA A C 1
ATOM 2500 O O . ALA A 1 316 ? -17.734 4.41 10.562 1 97.31 316 ALA A O 1
ATOM 2501 N N . LEU A 1 317 ? -18.641 6.191 9.5 1 97.81 317 LEU A N 1
ATOM 2502 C CA . LEU A 1 317 ? -18.922 6.875 10.758 1 97.81 317 LEU A CA 1
ATOM 2503 C C . LEU A 1 317 ? -20.016 6.156 11.531 1 97.81 317 LEU A C 1
ATOM 2505 O O . LEU A 1 317 ? -19.984 6.098 12.766 1 97.81 317 LEU A O 1
ATOM 2509 N N . GLU A 1 318 ? -21.016 5.668 10.836 1 97.31 318 GLU A N 1
ATOM 2510 C CA . GLU A 1 318 ? -22.062 4.918 11.508 1 97.31 318 GLU A CA 1
ATOM 2511 C C . GLU A 1 318 ? -21.516 3.676 12.203 1 97.31 318 GLU A C 1
ATOM 2513 O O . GLU A 1 318 ? -21.922 3.34 13.312 1 97.31 318 GLU A O 1
ATOM 2518 N N . TYR A 1 319 ? -20.594 3.053 11.57 1 95.69 319 TYR A N 1
ATOM 2519 C CA . TYR A 1 319 ? -19.906 1.94 12.227 1 95.69 319 TYR A CA 1
ATOM 2520 C C . TYR A 1 319 ? -19.109 2.422 13.438 1 95.69 319 TYR A C 1
ATOM 2522 O O . TYR A 1 319 ? -19.234 1.855 14.523 1 95.69 319 TYR A O 1
ATOM 2530 N N . LYS A 1 320 ? -18.312 3.412 13.258 1 96.81 320 LYS A N 1
ATOM 2531 C CA . LYS A 1 320 ? -17.406 3.93 14.289 1 96.81 320 LYS A CA 1
ATOM 2532 C C . LYS A 1 320 ? -18.188 4.371 15.523 1 96.81 320 LYS A C 1
ATOM 2534 O O . LYS A 1 320 ? -17.781 4.094 16.656 1 96.81 320 LYS A O 1
ATOM 2539 N N . PHE A 1 321 ? -19.312 4.996 15.305 1 97.12 321 PHE A N 1
ATOM 2540 C CA . PHE A 1 321 ? -20.062 5.559 16.422 1 97.12 321 PHE A CA 1
ATOM 2541 C C . PHE A 1 321 ? -21.203 4.629 16.828 1 97.12 321 PHE A C 1
ATOM 2543 O O . PHE A 1 321 ? -21.938 4.906 17.781 1 97.12 321 PHE A O 1
ATOM 2550 N N . GLN A 1 322 ? -21.406 3.572 16.047 1 94.19 322 GLN A N 1
ATOM 2551 C CA . GLN A 1 322 ? -22.375 2.529 16.359 1 94.19 322 GLN A CA 1
ATOM 2552 C C . GLN A 1 322 ? -23.797 3.102 16.422 1 94.19 322 GLN A C 1
ATOM 2554 O O . GLN A 1 322 ? -24.531 2.832 17.375 1 94.19 322 GLN A O 1
ATOM 2559 N N . ARG A 1 323 ? -24.125 3.867 15.391 1 95.88 323 ARG A N 1
ATOM 2560 C CA . ARG A 1 323 ? -25.469 4.457 15.281 1 95.88 323 ARG A CA 1
ATOM 2561 C C . ARG A 1 323 ? -25.703 5.004 13.883 1 95.88 323 ARG A C 1
ATOM 2563 O O . ARG A 1 323 ? -24.766 5.254 13.133 1 95.88 323 ARG A O 1
ATOM 2570 N N . ASN A 1 324 ? -26.984 5.191 13.594 1 95.62 324 ASN A N 1
ATOM 2571 C CA . ASN A 1 324 ? -27.328 5.93 12.383 1 95.62 324 ASN A CA 1
ATOM 2572 C C . ASN A 1 324 ? -27.109 7.43 12.555 1 95.62 324 ASN A C 1
ATOM 2574 O O . ASN A 1 324 ? -27.375 7.977 13.625 1 95.62 324 ASN A O 1
ATOM 2578 N N . ILE A 1 325 ? -26.656 8.07 11.477 1 97.19 325 ILE A N 1
ATOM 2579 C CA . ILE A 1 325 ? -26.391 9.5 11.578 1 97.19 325 ILE A CA 1
ATOM 2580 C C . ILE A 1 325 ? -27.062 10.227 10.422 1 97.19 325 ILE A C 1
ATOM 2582 O O . ILE A 1 325 ? -27.359 9.625 9.391 1 97.19 325 ILE A O 1
ATOM 2586 N N . SER A 1 326 ? -27.328 11.492 10.609 1 96 326 SER A N 1
ATOM 2587 C CA . SER A 1 326 ? -27.906 12.328 9.562 1 96 326 SER A CA 1
ATOM 2588 C C . SER A 1 326 ? -26.891 12.641 8.477 1 96 326 SER A C 1
ATOM 2590 O O . SER A 1 326 ? -25.688 12.492 8.688 1 96 326 SER A O 1
ATOM 2592 N N . ASP A 1 327 ? -27.422 13.094 7.34 1 96.81 327 ASP A N 1
ATOM 2593 C CA . ASP A 1 327 ? -26.547 13.555 6.273 1 96.81 327 ASP A CA 1
ATOM 2594 C C . ASP A 1 327 ? -25.859 14.867 6.652 1 96.81 327 ASP A C 1
ATOM 2596 O O . ASP A 1 327 ? -26.453 15.711 7.324 1 96.81 327 ASP A O 1
ATOM 2600 N N . ALA A 1 328 ? -24.672 14.953 6.219 1 97.44 328 ALA A N 1
ATOM 2601 C CA . ALA A 1 328 ? -23.953 16.219 6.402 1 97.44 328 ALA A CA 1
ATOM 2602 C C . ALA A 1 328 ? -24.5 17.297 5.48 1 97.44 328 ALA A C 1
ATOM 2604 O O . ALA A 1 328 ? -24.922 17.016 4.355 1 97.44 328 ALA A O 1
ATOM 2605 N N . SER A 1 329 ? -24.516 18.531 5.98 1 95.5 329 SER A N 1
ATOM 2606 C CA . SER A 1 329 ? -24.938 19.656 5.152 1 95.5 329 SER A CA 1
ATOM 2607 C C . SER A 1 329 ? -23.844 20.047 4.16 1 95.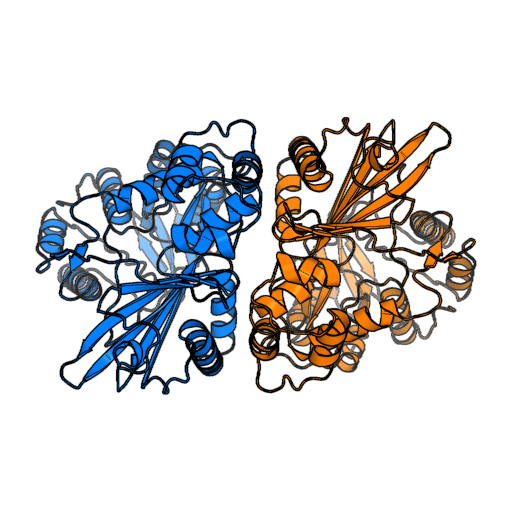5 329 SER A C 1
ATOM 2609 O O . SER A 1 329 ? -24.141 20.562 3.08 1 95.5 329 SER A O 1
ATOM 2611 N N . SER A 1 330 ? -22.641 19.828 4.555 1 95.06 330 SER A N 1
ATOM 2612 C CA . SER A 1 330 ? -21.484 20.094 3.707 1 95.06 330 SER A CA 1
ATOM 2613 C C . SER A 1 330 ? -20.281 19.25 4.117 1 95.06 330 SER A C 1
ATOM 2615 O O . SER A 1 330 ? -20.141 18.891 5.289 1 95.06 330 SER A O 1
ATOM 2617 N N . THR A 1 331 ? -19.469 18.859 3.088 1 96.75 331 THR A N 1
ATOM 2618 C CA . THR A 1 331 ? -18.281 18.062 3.352 1 96.75 331 THR A CA 1
ATOM 2619 C C . THR A 1 331 ? -17.078 18.625 2.596 1 96.75 331 THR A C 1
ATOM 2621 O O . THR A 1 331 ? -17.234 19.266 1.553 1 96.75 331 THR A O 1
ATOM 2624 N N . VAL A 1 332 ? -15.898 18.438 3.186 1 95 332 VAL A N 1
ATOM 2625 C CA . VAL A 1 332 ? -14.641 18.766 2.527 1 95 332 VAL A CA 1
ATOM 2626 C C . VAL A 1 332 ? -13.633 17.641 2.746 1 95 332 VAL A C 1
ATOM 2628 O O . VAL A 1 332 ? -13.594 17.031 3.818 1 95 332 VAL A O 1
ATOM 2631 N N . TYR A 1 333 ? -12.906 17.328 1.7 1 96.31 333 TYR A N 1
ATOM 2632 C CA . TYR A 1 333 ? -11.867 16.312 1.76 1 96.31 333 TYR A CA 1
ATOM 2633 C C . TYR A 1 333 ? -10.57 16.812 1.141 1 96.31 333 TYR A C 1
ATOM 2635 O O . TYR A 1 333 ? -10.594 17.594 0.18 1 96.31 333 TYR A O 1
ATOM 2643 N N . LYS A 1 334 ? -9.445 16.406 1.707 1 93.31 334 LYS A N 1
ATOM 2644 C CA . LYS A 1 334 ? -8.125 16.672 1.138 1 93.31 334 LYS A CA 1
ATOM 2645 C C . LYS A 1 334 ? -7.234 15.43 1.205 1 93.31 334 LYS A C 1
ATOM 2647 O O . LYS A 1 334 ? -7.105 14.812 2.262 1 93.31 334 LYS A O 1
ATOM 2652 N N . TYR A 1 335 ? -6.73 15.102 0.048 1 94.69 335 TYR A N 1
ATOM 2653 C CA . TYR A 1 335 ? -5.793 13.992 -0.072 1 94.69 335 TYR A CA 1
ATOM 2654 C C . TYR A 1 335 ? -4.41 14.484 -0.475 1 94.69 335 TYR A C 1
ATOM 2656 O O . TYR A 1 335 ? -4.227 15 -1.582 1 94.69 335 TYR A O 1
ATOM 2664 N N . TRP A 1 336 ? -3.453 14.391 0.47 1 92.25 336 TRP A N 1
ATOM 2665 C CA . TRP A 1 336 ? -2.057 14.656 0.137 1 92.25 336 TRP A CA 1
ATOM 2666 C C . TRP A 1 336 ? -1.364 13.391 -0.363 1 92.25 336 TRP A C 1
ATOM 2668 O O . TRP A 1 336 ? -0.584 12.773 0.365 1 92.25 336 TRP A O 1
ATOM 2678 N N . GLU A 1 337 ? -1.585 13.141 -1.559 1 91 337 GLU A N 1
ATOM 2679 C CA . GLU A 1 337 ? -1.135 11.898 -2.186 1 91 337 GLU A CA 1
ATOM 2680 C C . GLU A 1 337 ? 0.389 11.828 -2.24 1 91 337 GLU A C 1
ATOM 2682 O O . GLU A 1 337 ? 0.973 10.758 -2.092 1 91 337 GLU A O 1
ATOM 2687 N N . ASN A 1 338 ? 1.011 12.969 -2.393 1 87.56 338 ASN A N 1
ATOM 2688 C CA . ASN A 1 338 ? 2.449 13.016 -2.629 1 87.56 338 ASN A CA 1
ATOM 2689 C C . ASN A 1 338 ? 3.229 13.164 -1.325 1 87.56 338 ASN A C 1
ATOM 2691 O O . ASN A 1 338 ? 4.453 13.312 -1.341 1 87.56 338 ASN A O 1
ATOM 2695 N N . GLY A 1 339 ? 2.453 13.188 -0.26 1 88.06 339 GLY A N 1
ATOM 2696 C CA . GLY A 1 339 ? 3.139 13.18 1.022 1 88.06 339 GLY A CA 1
ATOM 2697 C C . GLY A 1 339 ? 2.719 14.32 1.934 1 88.06 339 GLY A C 1
ATOM 2698 O O . GLY A 1 339 ? 2.549 15.453 1.479 1 88.06 339 GLY A O 1
ATOM 2699 N N . PHE A 1 340 ? 2.535 13.977 3.129 1 86.62 340 PHE A N 1
ATOM 2700 C CA . PHE A 1 340 ? 2.291 14.914 4.211 1 86.62 340 PHE A CA 1
ATOM 2701 C C . PHE A 1 340 ? 3.348 14.773 5.301 1 86.62 340 PHE A C 1
ATOM 2703 O O . PHE A 1 340 ? 3.832 15.773 5.836 1 86.62 340 PHE A O 1
ATOM 2710 N N . TRP A 1 341 ? 3.711 13.547 5.535 1 88.81 341 TRP A N 1
ATOM 2711 C CA . TRP A 1 341 ? 4.82 13.211 6.422 1 88.81 341 TRP A CA 1
ATOM 2712 C C . TRP A 1 341 ? 5.98 12.602 5.637 1 88.81 341 TRP A C 1
ATOM 2714 O O . TRP A 1 341 ? 5.809 12.195 4.484 1 88.81 341 TRP A O 1
ATOM 2724 N N . TYR A 1 342 ? 7.156 12.688 6.363 1 92.12 342 TYR A N 1
ATOM 2725 C CA . TYR A 1 342 ? 8.328 12.156 5.676 1 92.12 342 TYR A CA 1
ATOM 2726 C C . TYR A 1 342 ? 9.211 11.367 6.633 1 92.12 342 TYR A C 1
ATOM 2728 O O . TYR A 1 342 ? 9.195 11.609 7.844 1 92.12 342 TYR A O 1
ATOM 2736 N N . LEU A 1 343 ? 9.859 10.406 6.117 1 93.56 343 LEU A N 1
ATOM 2737 C CA . LEU A 1 343 ? 10.844 9.602 6.836 1 93.56 343 LEU A CA 1
ATOM 2738 C C . LEU A 1 343 ? 12.023 9.25 5.938 1 93.56 343 LEU A C 1
ATOM 2740 O O . LEU A 1 343 ? 11.984 9.508 4.73 1 93.56 343 LEU A O 1
ATOM 2744 N N . GLN A 1 344 ? 13.008 8.797 6.594 1 94.69 344 GLN A N 1
ATOM 2745 C CA . GLN A 1 344 ? 14.156 8.344 5.816 1 94.69 344 GLN A CA 1
ATOM 2746 C C . GLN A 1 344 ? 13.953 6.926 5.301 1 94.69 344 GLN A C 1
ATOM 2748 O O . GLN A 1 344 ? 13.43 6.066 6.02 1 94.69 344 GLN A O 1
ATOM 2753 N N . LYS A 1 345 ? 14.398 6.652 4.145 1 94.31 345 LYS A N 1
ATOM 2754 C CA . LYS A 1 345 ? 14.227 5.375 3.459 1 94.31 345 LYS A CA 1
ATOM 2755 C C . LYS A 1 345 ? 15.148 4.309 4.035 1 94.31 345 LYS A C 1
ATOM 2757 O O . LYS A 1 345 ? 16.297 4.594 4.371 1 94.31 345 LYS A O 1
ATOM 2762 N N . ALA A 1 346 ? 14.641 3.146 4.105 1 93.81 346 ALA A N 1
ATOM 2763 C CA . ALA A 1 346 ? 15.445 1.997 4.52 1 93.81 346 ALA A CA 1
ATOM 2764 C C . ALA A 1 346 ? 16.703 1.863 3.662 1 93.81 346 ALA A C 1
ATOM 2766 O O . ALA A 1 346 ? 16.656 2.076 2.449 1 93.81 346 ALA A O 1
ATOM 2767 N N . GLY A 1 347 ? 17.797 1.523 4.34 1 89.31 347 GLY A N 1
ATOM 2768 C CA . GLY A 1 347 ? 19.062 1.32 3.625 1 89.31 347 GLY A CA 1
ATOM 2769 C C . GLY A 1 347 ? 19.844 2.602 3.424 1 89.31 347 GLY A C 1
ATOM 2770 O O . GLY A 1 347 ? 20.938 2.58 2.871 1 89.31 347 GLY A O 1
ATOM 2771 N N . THR A 1 348 ? 19.234 3.719 3.771 1 92.12 348 THR A N 1
ATOM 2772 C CA . THR A 1 348 ? 19.922 4.996 3.703 1 92.12 348 THR A CA 1
ATOM 2773 C C . THR A 1 348 ? 20.172 5.555 5.102 1 92.12 348 THR A C 1
ATOM 2775 O O . THR A 1 348 ? 19.453 5.227 6.043 1 92.12 348 THR A O 1
ATOM 2778 N N . ASN A 1 349 ? 21.266 6.363 5.223 1 89.5 349 ASN A N 1
ATOM 2779 C CA . ASN A 1 349 ? 21.656 6.824 6.551 1 89.5 349 ASN A CA 1
ATOM 2780 C C . ASN A 1 349 ? 22.125 8.273 6.527 1 89.5 349 ASN A C 1
ATOM 2782 O O . ASN A 1 349 ? 23.172 8.602 7.098 1 89.5 349 ASN A O 1
ATOM 2786 N N . PHE A 1 350 ? 21.328 9.102 5.996 1 94.62 350 PHE A N 1
ATOM 2787 C CA . PHE A 1 350 ? 21.641 10.523 6.055 1 94.62 350 PHE A CA 1
ATOM 2788 C C . PHE A 1 350 ? 21.141 11.141 7.355 1 94.62 350 PHE A C 1
ATOM 2790 O O . PHE A 1 350 ? 20.031 10.828 7.805 1 94.62 350 PHE A O 1
ATOM 2797 N N . SER A 1 351 ? 22.016 11.945 7.938 1 92.12 351 SER A N 1
ATOM 2798 C CA . SER A 1 351 ? 21.547 12.68 9.109 1 92.12 351 SER A CA 1
ATOM 2799 C C . SER A 1 351 ? 20.625 13.82 8.719 1 92.12 351 SER A C 1
ATOM 2801 O O . SER A 1 351 ? 20.641 14.273 7.574 1 92.12 351 SER A O 1
ATOM 2803 N N . LEU A 1 352 ? 19.859 14.258 9.664 1 90.75 352 LEU A N 1
ATOM 2804 C CA . LEU A 1 352 ? 18.984 15.398 9.406 1 90.75 352 LEU A CA 1
ATOM 2805 C C . LEU A 1 352 ? 19.797 16.641 9.078 1 90.75 352 LEU A C 1
ATOM 2807 O O . LEU A 1 352 ? 19.359 17.469 8.273 1 90.75 352 LEU A O 1
ATOM 2811 N N . GLU A 1 353 ? 20.906 16.734 9.68 1 93.06 353 GLU A N 1
ATOM 2812 C CA . GLU A 1 353 ? 21.797 17.844 9.383 1 93.06 353 GLU A CA 1
ATOM 2813 C C . GLU A 1 353 ? 22.266 17.812 7.926 1 93.06 353 GLU A C 1
ATOM 2815 O O . GLU A 1 353 ? 22.25 18.844 7.242 1 93.06 353 GLU A O 1
ATOM 2820 N N . GLU A 1 354 ? 22.578 16.656 7.496 1 95.75 354 GLU A N 1
ATOM 2821 C CA . GLU A 1 354 ? 22.984 16.5 6.105 1 95.75 354 GLU A CA 1
ATOM 2822 C C . GLU A 1 354 ? 21.859 16.875 5.148 1 95.75 354 GLU A C 1
ATOM 2824 O O . GLU A 1 354 ? 22.094 17.516 4.125 1 95.75 354 GLU A O 1
ATOM 2829 N N . ILE A 1 355 ? 20.719 16.469 5.508 1 95.19 355 ILE A N 1
ATOM 2830 C CA . ILE A 1 355 ? 19.562 16.75 4.672 1 95.19 355 ILE A CA 1
ATOM 2831 C C . ILE A 1 355 ? 19.281 18.25 4.645 1 95.19 355 ILE A C 1
ATOM 2833 O O . ILE A 1 355 ? 19.078 18.828 3.578 1 95.19 355 ILE A O 1
ATOM 2837 N N . ARG A 1 356 ? 19.391 18.891 5.766 1 94.25 356 ARG A N 1
ATOM 2838 C CA . ARG A 1 356 ? 19.156 20.328 5.859 1 94.25 356 ARG A CA 1
ATOM 2839 C C . ARG A 1 356 ? 20.219 21.094 5.078 1 94.25 356 ARG A C 1
ATOM 2841 O O . ARG A 1 356 ? 19.891 22.047 4.352 1 94.25 356 ARG A O 1
ATOM 2848 N N . ASP A 1 357 ? 21.375 20.688 5.227 1 95.06 357 ASP A N 1
ATOM 2849 C CA . ASP A 1 357 ? 22.469 21.375 4.555 1 95.06 357 ASP A CA 1
ATOM 2850 C C . ASP A 1 357 ? 22.359 21.234 3.037 1 95.06 357 ASP A C 1
ATOM 2852 O O . ASP A 1 357 ? 22.594 22.203 2.307 1 95.06 357 ASP A O 1
ATOM 2856 N N . TRP A 1 358 ? 22.016 20.078 2.652 1 96.62 358 TRP A N 1
ATOM 2857 C CA . TRP A 1 358 ? 21.828 19.859 1.22 1 96.62 358 TRP A CA 1
ATOM 2858 C C . TRP A 1 358 ? 20.688 20.703 0.677 1 96.62 358 TRP A C 1
ATOM 2860 O O . TRP A 1 358 ? 20.797 21.281 -0.404 1 96.62 358 TRP A O 1
ATOM 2870 N N . ALA A 1 359 ? 19.609 20.812 1.404 1 95.88 359 ALA A N 1
ATOM 2871 C CA . ALA A 1 359 ? 18.406 21.5 0.957 1 95.88 359 ALA A CA 1
ATOM 2872 C C . ALA A 1 359 ? 18.672 23 0.784 1 95.88 359 ALA A C 1
ATOM 2874 O O . ALA A 1 359 ? 18.078 23.641 -0.082 1 95.88 359 ALA A O 1
ATOM 2875 N N . LYS A 1 360 ? 19.594 23.531 1.479 1 93.44 360 LYS A N 1
ATOM 2876 C CA . LYS A 1 360 ? 19.938 24.938 1.401 1 93.44 360 LYS A CA 1
ATOM 2877 C C . LYS A 1 360 ? 20.625 25.266 0.084 1 93.44 360 LYS A C 1
ATOM 2879 O O . LYS A 1 360 ? 20.594 26.406 -0.377 1 93.44 360 LYS A O 1
ATOM 2884 N N . ARG A 1 361 ? 21.297 24.297 -0.379 1 93.62 361 ARG A N 1
ATOM 2885 C CA . ARG A 1 361 ? 21.984 24.453 -1.655 1 93.62 361 ARG A CA 1
ATOM 2886 C C . ARG A 1 361 ? 22.078 23.109 -2.393 1 93.62 361 ARG A C 1
ATOM 2888 O O . ARG A 1 361 ? 23.172 22.562 -2.549 1 93.62 361 ARG A O 1
ATOM 2895 N N . PRO A 1 362 ? 20.953 22.703 -2.914 1 96.25 362 PRO A N 1
ATOM 2896 C CA . PRO A 1 362 ? 20.938 21.359 -3.51 1 96.25 362 PRO A CA 1
ATOM 2897 C C . PRO A 1 362 ? 21.781 21.266 -4.781 1 96.25 362 PRO A C 1
ATOM 2899 O O . PRO A 1 362 ? 22.172 20.172 -5.176 1 96.25 362 PRO A O 1
ATOM 2902 N N . LEU A 1 363 ? 21.969 22.422 -5.406 1 95.44 363 LEU A N 1
ATOM 2903 C CA . LEU A 1 363 ? 22.875 22.547 -6.535 1 95.44 363 LEU A CA 1
ATOM 2904 C C . LEU A 1 363 ? 23.984 23.531 -6.234 1 95.44 363 LEU A C 1
ATOM 2906 O O . LEU A 1 363 ? 23.797 24.75 -6.34 1 95.44 363 LEU A O 1
ATOM 2910 N N . PRO A 1 364 ? 25.125 22.984 -5.918 1 91.38 364 PRO A N 1
ATOM 2911 C CA . PRO A 1 364 ? 26.219 23.906 -5.562 1 91.38 364 PRO A CA 1
ATOM 2912 C C . PRO A 1 364 ? 26.469 24.969 -6.637 1 91.38 364 PRO A C 1
ATOM 2914 O O . PRO A 1 364 ? 26.5 24.641 -7.828 1 91.38 364 PRO A O 1
ATOM 2917 N N . GLY A 1 365 ? 26.594 26.125 -6.227 1 89.25 365 GLY A N 1
ATOM 2918 C CA . GLY A 1 365 ? 26.906 27.219 -7.133 1 89.25 365 GLY A CA 1
ATOM 2919 C C . GLY A 1 365 ? 25.672 27.844 -7.77 1 89.25 365 GLY A C 1
ATOM 2920 O O . GLY A 1 365 ? 25.766 28.812 -8.531 1 89.25 365 GLY A O 1
ATOM 2921 N N . SER A 1 366 ? 24.547 27.281 -7.477 1 93.06 366 SER A N 1
ATOM 2922 C CA . SER A 1 366 ? 23.297 27.797 -8.039 1 93.06 366 SER A CA 1
ATOM 2923 C C . SER A 1 366 ? 22.375 28.312 -6.941 1 93.06 366 SER A C 1
ATOM 2925 O O . SER A 1 366 ? 22.312 27.734 -5.852 1 93.06 366 SER A O 1
ATOM 2927 N N . ASP A 1 367 ? 21.656 29.328 -7.277 1 93.19 367 ASP A N 1
ATOM 2928 C CA . ASP A 1 367 ? 20.781 29.953 -6.297 1 93.19 367 ASP A CA 1
ATOM 2929 C C . ASP A 1 367 ? 19.375 29.344 -6.355 1 93.19 367 ASP A C 1
ATOM 2931 O O . ASP A 1 367 ? 18.391 30.062 -6.559 1 93.19 367 ASP A O 1
ATOM 2935 N N . VAL A 1 368 ? 19.391 28.109 -6.137 1 95.62 368 VAL A N 1
ATOM 2936 C CA . VAL A 1 368 ? 18.141 27.375 -5.973 1 95.62 368 VAL A CA 1
ATOM 2937 C C . VAL A 1 368 ? 18.094 26.719 -4.59 1 95.62 368 VAL A C 1
ATOM 2939 O O . VAL A 1 368 ? 19.109 26.219 -4.105 1 95.62 368 VAL A O 1
ATOM 2942 N N . PHE A 1 369 ? 16.953 26.875 -3.902 1 95.38 369 PHE A N 1
ATOM 2943 C CA . PHE A 1 369 ? 16.781 26.438 -2.52 1 95.38 369 PHE A CA 1
ATOM 2944 C C . PHE A 1 369 ? 15.555 25.562 -2.363 1 95.38 369 PHE A C 1
ATOM 2946 O O . PHE A 1 369 ? 14.547 25.766 -3.035 1 95.38 369 PHE A O 1
ATOM 2953 N N . LEU A 1 370 ? 15.742 24.547 -1.538 1 95.75 370 LEU A N 1
ATOM 2954 C CA . LEU A 1 370 ? 14.602 23.703 -1.171 1 95.75 370 LEU A CA 1
ATOM 2955 C C . LEU A 1 370 ? 14.125 24.031 0.241 1 95.75 370 LEU A C 1
ATOM 2957 O O . LEU A 1 370 ? 14.93 24.078 1.176 1 95.75 370 LEU A O 1
ATOM 2961 N N . VAL A 1 371 ? 12.805 24.266 0.309 1 92.81 371 VAL A N 1
ATOM 2962 C CA . VAL A 1 371 ? 12.242 24.594 1.61 1 92.81 371 VAL A CA 1
ATOM 2963 C C . VAL A 1 371 ? 11.055 23.688 1.912 1 92.81 371 VAL A C 1
ATOM 2965 O O . VAL A 1 371 ? 10.297 23.328 1.008 1 92.81 371 VAL A O 1
ATOM 2968 N N . GLY A 1 372 ? 10.961 23.281 3.213 1 91.25 372 GLY A N 1
ATOM 2969 C CA . GLY A 1 372 ? 9.82 22.5 3.648 1 91.25 372 GLY A CA 1
ATOM 2970 C C . GLY A 1 372 ? 10.164 21.5 4.734 1 91.25 372 GLY A C 1
ATOM 2971 O O . GLY A 1 372 ? 11.344 21.234 4.992 1 91.25 372 GLY A O 1
ATOM 2972 N N . LYS A 1 373 ? 9.18 20.953 5.223 1 88.5 373 LYS A N 1
ATOM 2973 C CA . LYS A 1 373 ? 9.352 20.031 6.336 1 88.5 373 LYS A CA 1
ATOM 2974 C C . LYS A 1 373 ? 10.047 18.75 5.879 1 88.5 373 LYS A C 1
ATOM 2976 O O . LYS A 1 373 ? 10.758 18.109 6.656 1 88.5 373 LYS A O 1
ATOM 2981 N N . ALA A 1 374 ? 9.93 18.391 4.625 1 92.5 374 ALA A N 1
ATOM 2982 C CA . ALA A 1 374 ? 10.562 17.188 4.086 1 92.5 374 ALA A CA 1
ATOM 2983 C C . ALA A 1 374 ? 12.086 17.297 4.152 1 92.5 374 ALA A C 1
ATOM 2985 O O . ALA A 1 374 ? 12.781 16.281 4.176 1 92.5 374 ALA A O 1
ATOM 2986 N N . PHE A 1 375 ? 12.547 18.562 4.227 1 94 375 PHE A N 1
ATOM 2987 C CA . PHE A 1 375 ? 13.984 18.797 4.121 1 94 375 PHE A CA 1
ATOM 2988 C C . PHE A 1 375 ? 14.539 19.312 5.441 1 94 375 PHE A C 1
ATOM 2990 O O . PHE A 1 375 ? 15.656 19.844 5.48 1 94 375 PHE A O 1
ATOM 2997 N N . TYR A 1 376 ? 13.773 19.281 6.477 1 90.25 376 TYR A N 1
ATOM 2998 C CA . TYR A 1 376 ? 14.227 19.797 7.762 1 90.25 376 TYR A CA 1
ATOM 2999 C C . TYR A 1 376 ? 14.148 18.734 8.844 1 90.25 376 TYR A C 1
ATOM 3001 O O . TYR A 1 376 ? 15.094 17.984 9.055 1 90.25 376 TYR A O 1
ATOM 3009 N N . ASN A 1 377 ? 12.961 18.375 9.359 1 83.81 377 ASN A N 1
ATOM 3010 C CA . ASN A 1 377 ? 12.836 17.375 10.414 1 83.81 377 ASN A CA 1
ATOM 3011 C C . ASN A 1 377 ? 11.781 16.328 10.062 1 83.81 377 ASN A C 1
ATOM 3013 O O . ASN A 1 377 ? 11.344 15.57 10.938 1 83.81 377 ASN A O 1
ATOM 3017 N N . PHE A 1 378 ? 11.438 16.172 8.852 1 77 378 PHE A N 1
ATOM 3018 C CA . PHE A 1 378 ? 10.484 15.211 8.32 1 77 378 PHE A CA 1
ATOM 3019 C C . PHE A 1 378 ? 9.109 15.406 8.945 1 77 378 PHE A C 1
ATOM 3021 O O . PHE A 1 378 ? 8.117 14.836 8.477 1 77 378 PHE A O 1
ATOM 3028 N N . GLY A 1 379 ? 9.07 16.188 9.961 1 69.75 379 GLY A N 1
ATOM 3029 C CA . GLY A 1 379 ? 7.816 16.281 10.695 1 69.75 379 GLY A CA 1
ATOM 3030 C C . GLY A 1 379 ? 6.734 17.016 9.93 1 69.75 379 GLY A C 1
ATOM 3031 O O . GLY A 1 379 ? 6.922 17.375 8.766 1 69.75 379 GLY A O 1
ATOM 3032 N N . GLY A 1 380 ? 5.492 16.984 10.391 1 63.78 380 GLY A N 1
ATOM 3033 C CA . GLY A 1 380 ? 4.301 17.594 9.812 1 63.78 380 GLY A CA 1
ATOM 3034 C C . GLY A 1 380 ? 3.988 18.969 10.375 1 63.78 380 GLY A C 1
ATOM 3035 O O . GLY A 1 380 ? 2.941 19.547 10.078 1 63.78 380 GLY A O 1
ATOM 3036 N N . TRP A 1 381 ? 5.008 19.531 10.945 1 73.88 381 TRP A N 1
ATOM 3037 C CA . TRP A 1 381 ? 4.66 20.75 11.672 1 73.88 381 TRP A CA 1
ATOM 3038 C C . TRP A 1 381 ? 5.066 21.984 10.883 1 73.88 381 TRP A C 1
ATOM 3040 O O . TRP A 1 381 ? 6.105 21.984 10.219 1 73.88 381 TRP A O 1
ATOM 3050 N N . LEU A 1 382 ? 4.285 23 11.102 1 77.31 382 LEU A N 1
ATOM 3051 C CA . LEU A 1 382 ? 4.527 24.266 10.43 1 77.31 382 LEU A CA 1
ATOM 3052 C C . LEU A 1 382 ? 5.852 24.875 10.875 1 77.31 382 LEU A C 1
ATOM 3054 O O . LEU A 1 382 ? 6.547 25.516 10.078 1 77.31 382 LEU A O 1
ATOM 3058 N N . ASP A 1 383 ? 6.199 24.609 12.109 1 77.06 383 ASP A N 1
ATOM 3059 C CA . ASP A 1 383 ? 7.438 25.156 12.664 1 77.06 383 ASP A CA 1
ATOM 3060 C C . ASP A 1 383 ? 8.648 24.703 11.844 1 77.06 383 ASP A C 1
ATOM 3062 O O . ASP A 1 383 ? 9.562 25.484 11.609 1 77.06 383 ASP A O 1
ATOM 3066 N N . ASP A 1 384 ? 8.625 23.547 11.438 1 82.5 384 ASP A N 1
ATOM 3067 C CA . ASP A 1 384 ? 9.727 23.016 10.641 1 82.5 384 ASP A CA 1
ATOM 3068 C C . ASP A 1 384 ? 9.82 23.734 9.297 1 82.5 384 ASP A C 1
ATOM 3070 O O . ASP A 1 384 ? 10.914 24 8.797 1 82.5 384 ASP A O 1
ATOM 3074 N N . THR A 1 385 ? 8.68 24.031 8.789 1 84.56 385 THR A N 1
ATOM 3075 C CA . THR A 1 385 ? 8.648 24.75 7.52 1 84.56 385 THR A CA 1
ATOM 3076 C C . THR A 1 385 ? 9.188 26.172 7.695 1 84.56 385 THR A C 1
ATOM 3078 O O . THR A 1 385 ? 9.953 26.656 6.859 1 84.56 385 THR A O 1
ATOM 3081 N N . ILE A 1 386 ? 8.82 26.781 8.711 1 82.25 386 ILE A N 1
ATOM 3082 C CA . ILE A 1 386 ? 9.273 28.141 8.984 1 82.25 386 ILE A CA 1
ATOM 3083 C C . ILE A 1 386 ? 10.781 28.156 9.195 1 82.25 386 ILE A C 1
ATOM 3085 O O . ILE A 1 386 ? 11.484 29 8.641 1 82.25 386 ILE A O 1
ATOM 3089 N N . ARG A 1 387 ? 11.234 27.219 9.938 1 85.88 387 ARG A N 1
ATOM 3090 C CA . ARG A 1 387 ? 12.664 27.156 10.203 1 85.88 387 ARG A CA 1
ATOM 3091 C C . ARG A 1 387 ? 13.445 26.828 8.938 1 85.88 387 ARG A C 1
ATOM 3093 O O . ARG A 1 387 ? 14.508 27.422 8.695 1 85.88 387 ARG A O 1
ATOM 3100 N N . SER A 1 388 ? 12.945 25.953 8.164 1 89.69 388 SER A N 1
ATOM 3101 C CA . SER A 1 388 ? 13.555 25.641 6.879 1 89.69 388 SER A CA 1
ATOM 3102 C C . SER A 1 388 ? 13.625 26.875 5.984 1 89.69 388 SER A C 1
ATOM 3104 O O . SER A 1 388 ? 14.648 27.125 5.34 1 89.69 388 SER A O 1
ATOM 3106 N N . THR A 1 389 ? 12.578 27.609 6.012 1 88.44 389 THR A N 1
ATOM 3107 C CA . THR A 1 389 ? 12.523 28.844 5.234 1 88.44 389 THR A CA 1
ATOM 3108 C C . THR A 1 389 ? 13.57 29.828 5.719 1 88.44 389 THR A C 1
ATOM 3110 O O . THR A 1 389 ? 14.273 30.438 4.91 1 88.44 389 THR A O 1
ATOM 3113 N N . ASN A 1 390 ? 13.656 29.938 6.938 1 87.56 390 ASN A N 1
ATOM 3114 C CA . ASN A 1 390 ? 14.625 30.859 7.512 1 87.56 390 ASN A CA 1
ATOM 3115 C C . ASN A 1 390 ? 16.047 30.5 7.113 1 87.56 390 ASN A C 1
ATOM 3117 O O . ASN A 1 390 ? 16.859 31.375 6.773 1 87.56 390 ASN A O 1
ATOM 3121 N N . GLU A 1 391 ? 16.328 29.297 7.141 1 89.75 391 GLU A N 1
ATOM 3122 C CA . GLU A 1 391 ? 17.672 28.859 6.773 1 89.75 391 GLU A CA 1
ATOM 3123 C C . GLU A 1 391 ? 17.969 29.188 5.312 1 89.75 391 GLU A C 1
ATOM 3125 O O . GLU A 1 391 ? 19.078 29.594 4.98 1 89.75 391 GLU A O 1
ATOM 3130 N N . ALA A 1 392 ? 17.016 29 4.5 1 89.44 392 ALA A N 1
ATOM 3131 C CA . ALA A 1 392 ? 17.188 29.328 3.092 1 89.44 392 ALA A CA 1
ATOM 3132 C C . ALA A 1 392 ? 17.391 30.828 2.906 1 89.44 392 ALA A C 1
ATOM 3134 O O . ALA A 1 392 ? 18.234 31.25 2.098 1 89.44 392 ALA A O 1
ATOM 3135 N N . LEU A 1 393 ? 16.719 31.641 3.633 1 88.75 393 LEU A N 1
ATOM 3136 C CA . LEU A 1 393 ? 16.828 33.094 3.545 1 88.75 393 LEU A CA 1
ATOM 3137 C C . LEU A 1 393 ? 18.203 33.562 3.996 1 88.75 393 LEU A C 1
ATOM 3139 O O . LEU A 1 393 ? 18.797 34.438 3.373 1 88.75 393 LEU A O 1
ATOM 3143 N N . VAL A 1 394 ? 18.625 32.969 5.035 1 89.94 394 VAL A N 1
ATOM 3144 C CA . VAL A 1 394 ? 19.953 33.312 5.535 1 89.94 394 VAL A CA 1
ATOM 3145 C C . VAL A 1 394 ? 21.016 32.938 4.488 1 89.94 394 VAL A C 1
ATOM 3147 O O . VAL A 1 394 ? 21.906 33.75 4.199 1 89.94 394 VAL A O 1
ATOM 3150 N N . GLU A 1 395 ? 20.828 31.844 3.889 1 90.44 395 GLU A N 1
ATOM 3151 C CA . GLU A 1 395 ? 21.797 31.344 2.924 1 90.44 395 GLU A CA 1
ATOM 3152 C C . GLU A 1 395 ? 21.75 32.125 1.624 1 90.44 395 GLU A C 1
ATOM 3154 O O . GLU A 1 395 ? 22.781 32.5 1.076 1 90.44 395 GLU A O 1
ATOM 3159 N N . GLY A 1 396 ? 20.625 32.375 1.166 1 89.69 396 GLY A N 1
ATOM 3160 C CA . GLY A 1 396 ? 20.469 32.906 -0.171 1 89.69 396 GLY A CA 1
ATOM 3161 C C . GLY A 1 396 ? 20.391 34.438 -0.192 1 89.69 396 GLY A C 1
ATOM 3162 O O . GLY A 1 396 ? 20.781 35.062 -1.18 1 89.69 396 GLY A O 1
ATOM 3163 N N . TRP A 1 397 ? 19.875 35 0.821 1 89.06 397 TRP A N 1
ATOM 3164 C CA . TRP A 1 397 ? 19.625 36.438 0.8 1 89.06 397 TRP A CA 1
ATOM 3165 C C . TRP A 1 397 ? 20.281 37.125 1.982 1 89.06 397 TRP A C 1
ATOM 3167 O O . TRP A 1 397 ? 20.172 38.344 2.139 1 89.06 397 TRP A O 1
ATOM 3177 N N . LYS A 1 398 ? 20.906 36.375 2.826 1 89.56 398 LYS A N 1
ATOM 3178 C CA . LYS A 1 398 ? 21.609 36.938 3.979 1 89.56 398 LYS A CA 1
ATOM 3179 C C . LYS A 1 398 ? 20.688 37.75 4.867 1 89.56 398 LYS A C 1
ATOM 3181 O O . LYS A 1 398 ? 21.031 38.844 5.289 1 89.56 398 LYS A O 1
ATOM 3186 N N . THR A 1 399 ? 19.453 37.125 4.973 1 82.88 399 THR A N 1
ATOM 3187 C CA . THR A 1 399 ? 18.453 37.75 5.848 1 82.88 399 THR A CA 1
ATOM 3188 C C . THR A 1 399 ? 17.75 36.688 6.68 1 82.88 399 THR A C 1
ATOM 3190 O O . THR A 1 399 ? 17.953 35.469 6.465 1 82.88 399 THR A O 1
ATOM 3193 N N . GLU A 1 400 ? 17.234 37.062 7.793 1 80.25 400 GLU A N 1
ATOM 3194 C CA . GLU A 1 400 ? 16.516 36.156 8.68 1 80.25 400 GLU A CA 1
ATOM 3195 C C . GLU A 1 400 ? 15.039 36.562 8.789 1 80.25 400 GLU A C 1
ATOM 3197 O O . GLU A 1 400 ? 14.688 37.719 8.609 1 80.25 400 GLU A O 1
ATOM 3202 N N . LEU A 1 401 ? 14.359 35.312 8.789 1 68 401 LEU A N 1
ATOM 3203 C CA . LEU A 1 401 ? 12.961 35.594 9.102 1 68 401 LEU A CA 1
ATOM 3204 C C . LEU A 1 401 ? 12.828 36.25 10.461 1 68 401 LEU A C 1
ATOM 3206 O O . LEU A 1 401 ? 13.453 35.844 11.438 1 68 401 LEU A O 1
ATOM 3210 N N . ARG A 1 402 ? 12.82 37.438 10.5 1 49.88 402 ARG A N 1
ATOM 3211 C CA . ARG A 1 402 ? 12.602 38.094 11.789 1 49.88 402 ARG A CA 1
ATOM 3212 C C . ARG A 1 402 ? 11.406 37.469 12.516 1 49.88 402 ARG A C 1
ATOM 3214 O O . ARG A 1 402 ? 10.258 37.781 12.188 1 49.88 402 ARG A O 1
ATOM 3221 N N . LEU A 1 403 ? 11.695 36.188 13.062 1 45.53 403 LEU A N 1
ATOM 3222 C CA . LEU A 1 403 ? 10.672 35.469 13.82 1 45.53 403 LEU A CA 1
ATOM 3223 C C . LEU A 1 403 ? 10.375 36.188 15.133 1 45.53 403 LEU A C 1
ATOM 3225 O O . LEU A 1 403 ? 11.266 36.75 15.742 1 45.53 403 LEU A O 1
ATOM 3229 N N . MET B 1 1 ? -6.16 -26.812 -11.281 1 20.08 1 MET B N 1
ATOM 3230 C CA . MET B 1 1 ? -5.473 -25.547 -11.016 1 20.08 1 MET B CA 1
ATOM 3231 C C . MET B 1 1 ? -3.975 -25.781 -10.836 1 20.08 1 MET B C 1
ATOM 3233 O O . MET B 1 1 ? -3.562 -26.594 -10.016 1 20.08 1 MET B O 1
ATOM 3237 N N . VAL B 1 2 ? -3.246 -25.719 -11.984 1 21.39 2 VAL B N 1
ATOM 3238 C CA . VAL B 1 2 ? -1.831 -26.078 -11.938 1 21.39 2 VAL B CA 1
ATOM 3239 C C . VAL B 1 2 ? -1.044 -24.969 -11.242 1 21.39 2 VAL B C 1
ATOM 3241 O O . VAL B 1 2 ? -1.038 -23.828 -11.703 1 21.39 2 VAL B O 1
ATOM 3244 N N . CYS B 1 3 ? -0.923 -24.953 -9.938 1 25.06 3 CYS B N 1
ATOM 3245 C CA . CYS B 1 3 ? -0.011 -24.078 -9.203 1 25.06 3 CYS B CA 1
ATOM 3246 C C . CYS B 1 3 ? 1.438 -24.5 -9.414 1 25.06 3 CYS B C 1
ATOM 3248 O O . CYS B 1 3 ? 1.767 -25.688 -9.281 1 25.06 3 CYS B O 1
ATOM 3250 N N . LEU B 1 4 ? 2.16 -23.734 -10.133 1 25.69 4 LEU B N 1
ATOM 3251 C CA . LEU B 1 4 ? 3.48 -24.172 -10.57 1 25.69 4 LEU B CA 1
ATOM 3252 C C . LEU B 1 4 ? 4.492 -24.062 -9.43 1 25.69 4 LEU B C 1
ATOM 3254 O O . LEU B 1 4 ? 4.77 -22.969 -8.945 1 25.69 4 LEU B O 1
ATOM 3258 N N . PRO B 1 5 ? 4.578 -25.047 -8.609 1 26.28 5 PRO B N 1
ATOM 3259 C CA . PRO B 1 5 ? 5.723 -25.016 -7.699 1 26.28 5 PRO B CA 1
ATOM 3260 C C . PRO B 1 5 ? 7.059 -25.172 -8.43 1 26.28 5 PRO B C 1
ATOM 3262 O O . PRO B 1 5 ? 7.188 -26 -9.328 1 26.28 5 PRO B O 1
ATOM 3265 N N . LEU B 1 6 ? 7.824 -24.125 -8.57 1 26.28 6 LEU B N 1
ATOM 3266 C CA . LEU B 1 6 ? 9.094 -24.156 -9.289 1 26.28 6 LEU B CA 1
ATOM 3267 C C . LEU B 1 6 ? 10.109 -25.031 -8.562 1 26.28 6 LEU B C 1
ATOM 3269 O O . LEU B 1 6 ? 10.266 -24.922 -7.344 1 26.28 6 LEU B O 1
ATOM 3273 N N . PRO B 1 7 ? 10.477 -26.094 -9.07 1 23.88 7 PRO B N 1
ATOM 3274 C CA . PRO B 1 7 ? 11.516 -26.953 -8.5 1 23.88 7 PRO B CA 1
ATOM 3275 C C . PRO B 1 7 ? 12.828 -26.203 -8.25 1 23.88 7 PRO B C 1
ATOM 3277 O O . PRO B 1 7 ? 13.055 -25.141 -8.812 1 23.88 7 PRO B O 1
ATOM 3280 N N . TYR B 1 8 ? 13.82 -26.828 -7.34 1 23.11 8 TYR B N 1
ATOM 3281 C CA . TYR B 1 8 ? 15.008 -26.438 -6.602 1 23.11 8 TYR B CA 1
ATOM 3282 C C . TYR B 1 8 ? 16.125 -26.016 -7.551 1 23.11 8 TYR B C 1
ATOM 3284 O O . TYR B 1 8 ? 16.938 -25.141 -7.223 1 23.11 8 TYR B O 1
ATOM 3292 N N . ARG B 1 9 ? 16.609 -26.844 -8.492 1 23.61 9 ARG B N 1
ATOM 3293 C CA . ARG B 1 9 ? 18 -26.703 -8.898 1 23.61 9 ARG B CA 1
ATOM 3294 C C . ARG B 1 9 ? 18.266 -25.312 -9.477 1 23.61 9 ARG B C 1
ATOM 3296 O O . ARG B 1 9 ? 19.203 -24.625 -9.07 1 23.61 9 ARG B O 1
ATOM 3303 N N . ASP B 1 10 ? 18.484 -25.203 -10.852 1 24.12 10 ASP B N 1
ATOM 3304 C CA . ASP B 1 10 ? 18.969 -24.078 -11.641 1 24.12 10 ASP B CA 1
ATOM 3305 C C . ASP B 1 10 ? 17.953 -22.938 -11.664 1 24.12 10 ASP B C 1
ATOM 3307 O O . ASP B 1 10 ? 17.047 -22.938 -12.492 1 24.12 10 ASP B O 1
ATOM 3311 N N . PHE B 1 11 ? 17.625 -22.344 -10.555 1 24.98 11 PHE B N 1
ATOM 3312 C CA . PHE B 1 11 ? 16.547 -21.391 -10.297 1 24.98 11 PHE B CA 1
ATOM 3313 C C . PHE B 1 11 ? 16.781 -20.094 -11.062 1 24.98 11 PHE B C 1
ATOM 3315 O O . PHE B 1 11 ? 16.344 -19.016 -10.633 1 24.98 11 PHE B O 1
ATOM 3322 N N . ARG B 1 12 ? 17.797 -19.938 -11.805 1 24.59 12 ARG B N 1
ATOM 3323 C CA . ARG B 1 12 ? 17.828 -18.75 -12.641 1 24.59 12 ARG B CA 1
ATOM 3324 C C . ARG B 1 12 ? 16.516 -18.578 -13.391 1 24.59 12 ARG B C 1
ATOM 3326 O O . ARG B 1 12 ? 16.281 -19.234 -14.406 1 24.59 12 ARG B O 1
ATOM 3333 N N . PHE B 1 13 ? 15.484 -18.516 -12.648 1 25.53 13 PHE B N 1
ATOM 3334 C CA . PHE B 1 13 ? 14.18 -18.234 -13.234 1 25.53 13 PHE B CA 1
ATOM 3335 C C . PHE B 1 13 ? 14.242 -17.047 -14.172 1 25.53 13 PHE B C 1
ATOM 3337 O O . PHE B 1 13 ? 14.445 -15.906 -13.727 1 25.53 13 PHE B O 1
ATOM 3344 N N . MET B 1 14 ? 14.828 -17.266 -15.219 1 23.31 14 MET B N 1
ATOM 3345 C CA . MET B 1 14 ? 14.617 -16.359 -16.344 1 23.31 14 MET B CA 1
ATOM 3346 C C . MET B 1 14 ? 13.133 -16.078 -16.547 1 23.31 14 MET B C 1
ATOM 3348 O O . MET B 1 14 ? 12.438 -16.859 -17.188 1 23.31 14 MET B O 1
ATOM 3352 N N . VAL B 1 15 ? 12.43 -15.906 -15.477 1 25.12 15 VAL B N 1
ATOM 3353 C CA . VAL B 1 15 ? 11.141 -15.336 -15.844 1 25.12 15 VAL B CA 1
ATOM 3354 C C . VAL B 1 15 ? 11.344 -14.195 -16.844 1 25.12 15 VAL B C 1
ATOM 3356 O O . VAL B 1 15 ? 11.453 -13.031 -16.453 1 25.12 15 VAL B O 1
ATOM 3359 N N . SER B 1 16 ? 12.531 -14.148 -17.422 1 24.94 16 SER B N 1
ATOM 3360 C CA . SER B 1 16 ? 12.578 -13.234 -18.547 1 24.94 16 SER B CA 1
ATOM 3361 C C . SER B 1 16 ? 11.336 -13.375 -19.422 1 24.94 16 SER B C 1
ATOM 3363 O O . SER B 1 16 ? 10.922 -14.484 -19.75 1 24.94 16 SER B O 1
ATOM 3365 N N . PHE B 1 17 ? 10.398 -12.539 -19.203 1 26.3 17 PHE B N 1
ATOM 3366 C CA . PHE B 1 17 ? 9.453 -12.32 -20.297 1 26.3 17 PHE B CA 1
ATOM 3367 C C . PHE B 1 17 ? 10.125 -12.555 -21.641 1 26.3 17 PHE B C 1
ATOM 3369 O O . PHE B 1 17 ? 10.945 -11.742 -22.078 1 26.3 17 PHE B O 1
ATOM 3376 N N . ILE B 1 18 ? 10.57 -13.711 -21.797 1 26.42 18 ILE B N 1
ATOM 3377 C CA . ILE B 1 18 ? 10.938 -14.062 -23.172 1 26.42 18 ILE B CA 1
ATOM 3378 C C . ILE B 1 18 ? 9.828 -13.633 -24.125 1 26.42 18 ILE B C 1
ATOM 3380 O O . ILE B 1 18 ? 8.711 -14.156 -24.062 1 26.42 18 ILE B O 1
ATOM 3384 N N . THR B 1 19 ? 9.766 -12.328 -24.266 1 26.86 19 THR B N 1
ATOM 3385 C CA . THR B 1 19 ? 9.062 -11.992 -25.5 1 26.86 19 THR B CA 1
ATOM 3386 C C . THR B 1 19 ? 9.57 -12.852 -26.656 1 26.86 19 THR B C 1
ATOM 3388 O O . THR B 1 19 ? 10.703 -12.688 -27.109 1 26.86 19 THR B O 1
ATOM 3391 N N . MET B 1 20 ? 9.484 -14.102 -26.406 1 27.28 20 MET B N 1
ATOM 3392 C CA . MET B 1 20 ? 9.805 -14.922 -27.578 1 27.28 20 MET B CA 1
ATOM 3393 C C . MET B 1 20 ? 8.875 -14.594 -28.75 1 27.28 20 MET B C 1
ATOM 3395 O O . MET B 1 20 ? 7.652 -14.578 -28.578 1 27.28 20 MET B O 1
ATOM 3399 N N . PHE B 1 21 ? 9.484 -13.75 -29.484 1 25.94 21 PHE B N 1
ATOM 3400 C CA . PHE B 1 21 ? 8.852 -13.742 -30.797 1 25.94 21 PHE B CA 1
ATOM 3401 C C . PHE B 1 21 ? 8.961 -15.117 -31.453 1 25.94 21 PHE B C 1
ATOM 3403 O O . PHE B 1 21 ? 10.062 -15.656 -31.594 1 25.94 21 PHE B O 1
ATOM 3410 N N . ILE B 1 22 ? 8.164 -15.945 -30.984 1 27.55 22 ILE B N 1
ATOM 3411 C CA . ILE B 1 22 ? 8.172 -17.203 -31.719 1 27.55 22 ILE B CA 1
ATOM 3412 C C . ILE B 1 22 ? 7.363 -17.047 -33 1 27.55 22 ILE B C 1
ATOM 3414 O O . ILE B 1 22 ? 6.191 -16.672 -32.969 1 27.55 22 ILE B O 1
ATOM 3418 N N . ASP B 1 23 ? 8.031 -16.75 -34 1 25.89 23 ASP B N 1
ATOM 3419 C CA . ASP B 1 23 ? 7.367 -17.031 -35.25 1 25.89 23 ASP B CA 1
ATOM 3420 C C . ASP B 1 23 ? 7.059 -18.516 -35.375 1 25.89 23 ASP B C 1
ATOM 3422 O O . ASP B 1 23 ? 7.969 -19.344 -35.5 1 25.89 23 ASP B O 1
ATOM 3426 N N . PHE B 1 24 ? 6.195 -18.984 -34.594 1 27.62 24 PHE B N 1
ATOM 3427 C CA . PHE B 1 24 ? 5.949 -20.422 -34.688 1 27.62 24 PHE B CA 1
ATOM 3428 C C . PHE B 1 24 ? 5.039 -20.734 -35.844 1 27.62 24 PHE B C 1
ATOM 3430 O O . PHE B 1 24 ? 3.959 -20.156 -36 1 27.62 24 PHE B O 1
ATOM 3437 N N . PRO B 1 25 ? 5.496 -21.047 -37.031 1 27.72 25 PRO B N 1
ATOM 3438 C CA . PRO B 1 25 ? 4.512 -21.922 -37.656 1 27.72 25 PRO B CA 1
ATOM 3439 C C . PRO B 1 25 ? 4.023 -23.047 -36.75 1 27.72 25 PRO B C 1
ATOM 3441 O O . PRO B 1 25 ? 4.645 -24.109 -36.688 1 27.72 25 PRO B O 1
ATOM 3444 N N . LEU B 1 26 ? 3.723 -22.781 -35.562 1 31.17 26 LEU B N 1
ATOM 3445 C CA . LEU B 1 26 ? 3.52 -23.766 -34.5 1 31.17 26 LEU B CA 1
ATOM 3446 C C . LEU B 1 26 ? 2.289 -24.625 -34.781 1 31.17 26 LEU B C 1
ATOM 3448 O O . LEU B 1 26 ? 1.169 -24.109 -34.844 1 31.17 26 LEU B O 1
ATOM 3452 N N . SER B 1 27 ? 2.443 -25.688 -35.562 1 26.33 27 SER B N 1
ATOM 3453 C CA . SER B 1 27 ? 1.478 -26.734 -35.875 1 26.33 27 SER B CA 1
ATOM 3454 C C . SER B 1 27 ? 0.874 -27.344 -34.625 1 26.33 27 SER B C 1
ATOM 3456 O O . SER B 1 27 ? 1.442 -27.234 -33.531 1 26.33 27 SER B O 1
ATOM 3458 N N . ARG B 1 28 ? -0.321 -28 -34.625 1 30.94 28 ARG B N 1
ATOM 3459 C CA . ARG B 1 28 ? -1.126 -28.828 -33.75 1 30.94 28 ARG B CA 1
ATOM 3460 C C . ARG B 1 28 ? -0.241 -29.719 -32.875 1 30.94 28 ARG B C 1
ATOM 3462 O O . ARG B 1 28 ? -0.571 -30 -31.734 1 30.94 28 ARG B O 1
ATOM 3469 N N . ARG B 1 29 ? 0.814 -30.078 -33.344 1 34.34 29 ARG B N 1
ATOM 3470 C CA . ARG B 1 29 ? 1.687 -31.109 -32.781 1 34.34 29 ARG B CA 1
ATOM 3471 C C . ARG B 1 29 ? 2.418 -30.578 -31.562 1 34.34 29 ARG B C 1
ATOM 3473 O O . ARG B 1 29 ? 2.895 -31.359 -30.734 1 34.34 29 ARG B O 1
ATOM 3480 N N . VAL B 1 30 ? 2.4 -29.344 -31.359 1 35.28 30 VAL B N 1
ATOM 3481 C CA . VAL B 1 30 ? 3.201 -28.828 -30.25 1 35.28 30 VAL B CA 1
ATOM 3482 C C . VAL B 1 30 ? 2.441 -29 -28.938 1 35.28 30 VAL B C 1
ATOM 3484 O O . VAL B 1 30 ? 3.008 -29.453 -27.938 1 35.28 30 VAL B O 1
ATOM 3487 N N . PHE B 1 31 ? 1.107 -28.703 -28.812 1 36.66 31 PHE B N 1
ATOM 3488 C CA . PHE B 1 31 ? 0.347 -28.812 -27.578 1 36.66 31 PHE B CA 1
ATOM 3489 C C . PHE B 1 31 ? 0.207 -30.266 -27.141 1 36.66 31 PHE B C 1
ATOM 3491 O O . PHE B 1 31 ? 0.345 -30.594 -25.969 1 36.66 31 PHE B O 1
ATOM 3498 N N . GLU B 1 32 ? -0.206 -31.141 -28.094 1 40.09 32 GLU B N 1
ATOM 3499 C CA . GLU B 1 32 ? -0.26 -32.562 -27.766 1 40.09 32 GLU B CA 1
ATOM 3500 C C . GLU B 1 32 ? 1.062 -33.031 -27.172 1 40.09 32 GLU B C 1
ATOM 3502 O O . GLU B 1 32 ? 1.077 -33.812 -26.234 1 40.09 32 GLU B O 1
ATOM 3507 N N . LYS B 1 33 ? 2.006 -32.469 -27.672 1 42.25 33 LYS B N 1
ATOM 3508 C CA . LYS B 1 33 ? 3.32 -32.844 -27.156 1 42.25 33 LYS B CA 1
ATOM 3509 C C . LYS B 1 33 ? 3.574 -32.219 -25.797 1 42.25 33 LYS B C 1
ATOM 3511 O O . LYS B 1 33 ? 4.227 -32.812 -24.938 1 42.25 33 LYS B O 1
ATOM 3516 N N . ILE B 1 34 ? 2.996 -31.047 -25.578 1 44.91 34 ILE B N 1
ATOM 3517 C CA . ILE B 1 34 ? 3.156 -30.438 -24.25 1 44.91 34 ILE B CA 1
ATOM 3518 C C . ILE B 1 34 ? 2.363 -31.219 -23.219 1 44.91 34 ILE B C 1
ATOM 3520 O O . ILE B 1 34 ? 2.859 -31.5 -22.125 1 44.91 34 ILE B O 1
ATOM 3524 N N . LEU B 1 35 ? 1.025 -31.5 -23.547 1 46.53 35 LEU B N 1
ATOM 3525 C CA . LEU B 1 35 ? 0.24 -32.312 -22.625 1 46.53 35 LEU B CA 1
ATOM 3526 C C . LEU B 1 35 ? 0.798 -33.719 -22.531 1 46.53 35 LEU B C 1
ATOM 3528 O O . LEU B 1 35 ? 0.596 -34.438 -21.531 1 46.53 35 LEU B O 1
ATOM 3532 N N . ASN B 1 36 ? 1.183 -34.094 -23.719 1 46.75 36 ASN B N 1
ATOM 3533 C CA . ASN B 1 36 ? 1.854 -35.406 -23.656 1 46.75 36 ASN B CA 1
ATOM 3534 C C . ASN B 1 36 ? 3.193 -35.312 -22.922 1 46.75 36 ASN B C 1
ATOM 3536 O O . ASN B 1 36 ? 3.979 -36.25 -22.922 1 46.75 36 ASN B O 1
ATOM 3540 N N . PHE B 1 37 ? 3.258 -34 -22.656 1 45 37 PHE B N 1
ATOM 3541 C CA . PHE B 1 37 ? 4.477 -33.75 -21.906 1 45 37 PHE B CA 1
ATOM 3542 C C . PHE B 1 37 ? 4.344 -34.281 -20.469 1 45 37 PHE B C 1
ATOM 3544 O O . PHE B 1 37 ? 3.547 -33.75 -19.688 1 45 37 PHE B O 1
ATOM 3551 N N . GLY B 1 38 ? 4.953 -35.25 -20.281 1 56.97 38 GLY B N 1
ATOM 3552 C CA . GLY B 1 38 ? 5.238 -36.062 -19.094 1 56.97 38 GLY B CA 1
ATOM 3553 C C . GLY B 1 38 ? 4.008 -36.344 -18.25 1 56.97 38 GLY B C 1
ATOM 3554 O O . GLY B 1 38 ? 2.904 -35.906 -18.594 1 56.97 38 GLY B O 1
ATOM 3555 N N . ARG B 1 39 ? 3.994 -37.125 -17.312 1 65.38 39 ARG B N 1
ATOM 3556 C CA . ARG B 1 39 ? 2.98 -37.531 -16.344 1 65.38 39 ARG B CA 1
ATOM 3557 C C . ARG B 1 39 ? 2.551 -36.344 -15.484 1 65.38 39 ARG B C 1
ATOM 3559 O O . ARG B 1 39 ? 3.393 -35.625 -14.945 1 65.38 39 ARG B O 1
ATOM 3566 N N . ILE B 1 40 ? 1.385 -35.844 -15.727 1 71 40 ILE B N 1
ATOM 3567 C CA . ILE B 1 40 ? 0.757 -34.875 -14.859 1 71 40 ILE B CA 1
ATOM 3568 C C . ILE B 1 40 ? 0.092 -35.562 -13.68 1 71 40 ILE B C 1
ATOM 3570 O O . ILE B 1 40 ? -0.571 -36.594 -13.852 1 71 40 ILE B O 1
ATOM 3574 N N . PHE B 1 41 ? 0.485 -35.062 -12.594 1 71.38 41 PHE B N 1
ATOM 3575 C CA . PHE B 1 41 ? -0.039 -35.656 -11.383 1 71.38 41 PHE B CA 1
ATOM 3576 C C . PHE B 1 41 ? -0.865 -34.656 -10.586 1 71.38 41 PHE B C 1
ATOM 3578 O O . PHE B 1 41 ? -0.615 -33.469 -10.641 1 71.38 41 PHE B O 1
ATOM 3585 N N . PRO B 1 42 ? -1.771 -35.25 -9.906 1 74 42 PRO B N 1
ATOM 3586 C CA . PRO B 1 42 ? -2.494 -34.375 -8.984 1 74 42 PRO B CA 1
ATOM 3587 C C . PRO B 1 42 ? -1.59 -33.781 -7.898 1 74 42 PRO B C 1
ATOM 3589 O O . PRO B 1 42 ? -0.69 -34.469 -7.406 1 74 42 PRO B O 1
ATOM 3592 N N . TRP B 1 43 ? -1.721 -32.5 -7.773 1 77.5 43 TRP B N 1
ATOM 3593 C CA . TRP B 1 43 ? -1.039 -31.812 -6.691 1 77.5 43 TRP B CA 1
ATOM 3594 C C . TRP B 1 43 ? -2.008 -31.484 -5.559 1 77.5 43 TRP B C 1
ATOM 3596 O O . TRP B 1 43 ? -2.637 -30.422 -5.562 1 77.5 43 TRP B O 1
ATOM 3606 N N . GLU B 1 44 ? -2.041 -32.469 -4.617 1 79.19 44 GLU B N 1
ATOM 3607 C CA . GLU B 1 44 ? -2.988 -32.312 -3.516 1 79.19 44 GLU B CA 1
ATOM 3608 C C . GLU B 1 44 ? -2.344 -31.625 -2.32 1 79.19 44 GLU B C 1
ATOM 3610 O O . GLU B 1 44 ? -1.393 -32.156 -1.732 1 79.19 44 GLU B O 1
ATOM 3615 N N . ARG B 1 45 ? -2.844 -30.453 -1.992 1 85.56 45 ARG B N 1
ATOM 3616 C CA . ARG B 1 45 ? -2.377 -29.688 -0.841 1 85.56 45 ARG B CA 1
ATOM 3617 C C . ARG B 1 45 ? -3.418 -29.688 0.272 1 85.56 45 ARG B C 1
ATOM 3619 O O . ARG B 1 45 ? -4.617 -29.797 0.009 1 85.56 45 ARG B O 1
ATOM 3626 N N . SER B 1 46 ? -2.91 -29.609 1.438 1 89.19 46 SER B N 1
ATOM 3627 C CA . SER B 1 46 ? -3.814 -29.578 2.584 1 89.19 46 SER B CA 1
ATOM 3628 C C . SER B 1 46 ? -3.43 -28.453 3.547 1 89.19 46 SER B C 1
ATOM 3630 O O . SER B 1 46 ? -2.262 -28.328 3.92 1 89.19 46 SER B O 1
ATOM 3632 N N . LEU B 1 47 ? -4.422 -27.688 3.881 1 92.44 47 LEU B N 1
ATOM 3633 C CA . LEU B 1 47 ? -4.195 -26.688 4.914 1 92.44 47 LEU B CA 1
ATOM 3634 C C . LEU B 1 47 ? -4.176 -27.328 6.297 1 92.44 47 LEU B C 1
ATOM 3636 O O . LEU B 1 47 ? -5.188 -27.875 6.75 1 92.44 47 LEU B O 1
ATOM 3640 N N . THR B 1 48 ? -3.037 -27.219 6.996 1 95.5 48 THR B N 1
ATOM 3641 C CA . THR B 1 48 ? -2.93 -27.938 8.258 1 95.5 48 THR B CA 1
ATOM 3642 C C . THR B 1 48 ? -2.703 -26.984 9.422 1 95.5 48 THR B C 1
ATOM 3644 O O . THR B 1 48 ? -2.885 -27.344 10.578 1 95.5 48 THR B O 1
ATOM 3647 N N . ARG B 1 49 ? -2.279 -25.797 9.078 1 96.94 49 ARG B N 1
ATOM 3648 C CA . ARG B 1 49 ? -1.998 -24.828 10.141 1 96.94 49 ARG B CA 1
ATOM 3649 C C . ARG B 1 49 ? -2.197 -23.406 9.656 1 96.94 49 ARG B C 1
ATOM 3651 O O . ARG B 1 49 ? -1.928 -23.094 8.492 1 96.94 49 ARG B O 1
ATOM 3658 N N . VAL B 1 50 ? -2.707 -22.516 10.523 1 97.38 50 VAL B N 1
ATOM 3659 C CA . VAL B 1 50 ? -2.914 -21.109 10.195 1 97.38 50 VAL B CA 1
ATOM 3660 C C . VAL B 1 50 ? -2.506 -20.25 11.383 1 97.38 50 VAL B C 1
ATOM 3662 O O . VAL B 1 50 ? -2.457 -20.719 12.523 1 97.38 50 VAL B O 1
ATOM 3665 N N . GLU B 1 51 ? -2.096 -19.062 11.109 1 97.06 51 GLU B N 1
ATOM 3666 C CA . GLU B 1 51 ? -1.805 -18.062 12.133 1 97.06 51 GLU B CA 1
ATOM 3667 C C . GLU B 1 51 ? -2.27 -16.672 11.703 1 97.06 51 GLU B C 1
ATOM 3669 O O . GLU B 1 51 ? -2.02 -16.25 10.57 1 97.06 51 GLU B O 1
ATOM 3674 N N . ALA B 1 52 ? -3.004 -16.031 12.555 1 96.06 52 ALA B N 1
ATOM 3675 C CA . ALA B 1 52 ? -3.352 -14.625 12.43 1 96.06 52 ALA B CA 1
ATOM 3676 C C . ALA B 1 52 ? -3.463 -13.961 13.797 1 96.06 52 ALA B C 1
ATOM 3678 O O . ALA B 1 52 ? -3.975 -14.562 14.742 1 96.06 52 ALA B O 1
ATOM 3679 N N . ARG B 1 53 ? -2.912 -12.805 13.922 1 95 53 ARG B N 1
ATOM 3680 C CA . ARG B 1 53 ? -3.039 -11.992 15.125 1 95 53 ARG B CA 1
ATOM 3681 C C . ARG B 1 53 ? -2.459 -12.711 16.344 1 95 53 ARG B C 1
ATOM 3683 O O . ARG B 1 53 ? -3.037 -12.672 17.422 1 95 53 ARG B O 1
ATOM 3690 N N . GLY B 1 54 ? -1.392 -13.414 16.094 1 94.44 54 GLY B N 1
ATOM 3691 C CA . GLY B 1 54 ? -0.672 -14.094 17.156 1 94.44 54 GLY B CA 1
ATOM 3692 C C . GLY B 1 54 ? -1.323 -15.391 17.578 1 94.44 54 GLY B C 1
ATOM 3693 O O . GLY B 1 54 ? -0.808 -16.094 18.453 1 94.44 54 GLY B O 1
ATOM 3694 N N . VAL B 1 55 ? -2.42 -15.719 16.984 1 95.88 55 VAL B N 1
ATOM 3695 C CA . VAL B 1 55 ? -3.135 -16.938 17.328 1 95.88 55 VAL B CA 1
ATOM 3696 C C . VAL B 1 55 ? -2.826 -18.031 16.312 1 95.88 55 VAL B C 1
ATOM 3698 O O . VAL B 1 55 ? -2.904 -17.781 15.102 1 95.88 55 VAL B O 1
ATOM 3701 N N . PHE B 1 56 ? -2.496 -19.219 16.844 1 96.44 56 PHE B N 1
ATOM 3702 C CA . PHE B 1 56 ? -2.205 -20.375 16 1 96.44 56 PHE B CA 1
ATOM 3703 C C . PHE B 1 56 ? -3.318 -21.406 16.094 1 96.44 56 PHE B C 1
ATOM 3705 O O . PHE B 1 56 ? -3.857 -21.641 17.188 1 96.44 56 PHE B O 1
ATOM 3712 N N . ALA B 1 57 ? -3.676 -22.016 14.953 1 96.69 57 ALA B N 1
ATOM 3713 C CA . ALA B 1 57 ? -4.727 -23.031 14.914 1 96.69 57 ALA B CA 1
ATOM 3714 C C . ALA B 1 57 ? -4.566 -23.938 13.695 1 96.69 57 ALA B C 1
ATOM 3716 O O . ALA B 1 57 ? -3.639 -23.75 12.898 1 96.69 57 ALA B O 1
ATOM 3717 N N . ASP B 1 58 ? -5.477 -24.922 13.562 1 96.56 58 ASP B N 1
ATOM 3718 C CA . ASP B 1 58 ? -5.398 -25.875 12.453 1 96.56 58 ASP B CA 1
ATOM 3719 C C . ASP B 1 58 ? -6.227 -25.391 11.258 1 96.56 58 ASP B C 1
ATOM 3721 O O . ASP B 1 58 ? -6.094 -25.906 10.148 1 96.56 58 ASP B O 1
ATOM 3725 N N . SER B 1 59 ? -7.125 -24.5 11.523 1 95.75 59 SER B N 1
ATOM 3726 C CA . SER B 1 59 ? -7.949 -23.891 10.484 1 95.75 59 SER B CA 1
ATOM 3727 C C . SER B 1 59 ? -8.367 -22.484 10.867 1 95.75 59 SER B C 1
ATOM 3729 O O . SER B 1 59 ? -8.273 -22.094 12.031 1 95.75 59 SER B O 1
ATOM 3731 N N . PHE B 1 60 ? -8.883 -21.734 9.945 1 95.06 60 PHE B N 1
ATOM 3732 C CA . PHE B 1 60 ? -9.344 -20.391 10.227 1 95.06 60 PHE B CA 1
ATOM 3733 C C . PHE B 1 60 ? -10.625 -20.406 11.047 1 95.06 60 PHE B C 1
ATOM 3735 O O . PHE B 1 60 ? -10.875 -19.5 11.844 1 95.06 60 PHE B O 1
ATOM 3742 N N . ASP B 1 61 ? -11.43 -21.453 10.859 1 95.44 61 ASP B N 1
ATOM 3743 C CA . ASP B 1 61 ? -12.633 -21.578 11.672 1 95.44 61 ASP B CA 1
ATOM 3744 C C . ASP B 1 61 ? -12.281 -21.781 13.148 1 95.44 61 ASP B C 1
ATOM 3746 O O . ASP B 1 61 ? -12.953 -21.25 14.031 1 95.44 61 ASP B O 1
ATOM 3750 N N . ASN B 1 62 ? -11.219 -22.562 13.367 1 95.12 62 ASN B N 1
ATOM 3751 C CA . ASN B 1 62 ? -10.766 -22.781 14.734 1 95.12 62 ASN B CA 1
ATOM 3752 C C . ASN B 1 62 ? -10.062 -21.562 15.312 1 95.12 62 ASN B C 1
ATOM 3754 O O . ASN B 1 62 ? -10.086 -21.328 16.516 1 95.12 62 ASN B O 1
ATOM 3758 N N . LEU B 1 63 ? -9.477 -20.781 14.453 1 95.31 63 LEU B N 1
ATOM 3759 C CA . LEU B 1 63 ? -8.719 -19.594 14.844 1 95.31 63 LEU B CA 1
ATOM 3760 C C . LEU B 1 63 ? -9.656 -18.453 15.211 1 95.31 63 LEU B C 1
ATOM 3762 O O . LEU B 1 63 ? -9.344 -17.641 16.094 1 95.31 63 LEU B O 1
ATOM 3766 N N . ARG B 1 64 ? -10.742 -18.344 14.602 1 94.56 64 ARG B N 1
ATOM 3767 C CA . ARG B 1 64 ? -11.633 -17.188 14.547 1 94.56 64 ARG B CA 1
ATOM 3768 C C . ARG B 1 64 ? -12.078 -16.766 15.945 1 94.56 64 ARG B C 1
ATOM 3770 O O . ARG B 1 64 ? -11.992 -15.594 16.312 1 94.56 64 ARG B O 1
ATOM 3777 N N . PRO B 1 65 ? -12.477 -17.703 16.859 1 91.62 65 PRO B N 1
ATOM 3778 C CA . PRO B 1 65 ? -13 -17.281 18.156 1 91.62 65 PRO B CA 1
ATOM 3779 C C . PRO B 1 65 ? -11.977 -16.531 19 1 91.62 65 PRO B C 1
ATOM 3781 O O . PRO B 1 65 ? -12.336 -15.648 19.781 1 91.62 65 PRO B O 1
ATOM 3784 N N . ASN B 1 66 ? -10.719 -16.797 18.75 1 91.94 66 ASN B N 1
ATOM 3785 C CA . ASN B 1 66 ? -9.688 -16.172 19.578 1 91.94 66 ASN B CA 1
ATOM 3786 C C . ASN B 1 66 ? -9.062 -14.969 18.891 1 91.94 66 ASN B C 1
ATOM 3788 O O . ASN B 1 66 ? -8.742 -13.969 19.531 1 91.94 66 ASN B O 1
ATOM 3792 N N . ALA B 1 67 ? -8.914 -15.039 17.609 1 93.81 67 ALA B N 1
ATOM 3793 C CA . ALA B 1 67 ? -8.234 -13.977 16.875 1 93.81 67 ALA B CA 1
ATOM 3794 C C . ALA B 1 67 ? -9.203 -12.875 16.469 1 93.81 67 ALA B C 1
ATOM 3796 O O . ALA B 1 67 ? -8.805 -11.719 16.312 1 93.81 67 ALA B O 1
ATOM 3797 N N . PHE B 1 68 ? -10.461 -13.242 16.344 1 93.69 68 PHE B N 1
ATOM 3798 C CA . PHE B 1 68 ? -11.508 -12.312 15.945 1 93.69 68 PHE B CA 1
ATOM 3799 C C . PHE B 1 68 ? -12.703 -12.398 16.891 1 93.69 68 PHE B C 1
ATOM 3801 O O . PHE B 1 68 ? -13.812 -12.727 16.469 1 93.69 68 PHE B O 1
ATOM 3808 N N . PRO B 1 69 ? -12.531 -12.008 18.094 1 86.25 69 PRO B N 1
ATOM 3809 C CA . PRO B 1 69 ? -13.539 -12.297 19.109 1 86.25 69 PRO B CA 1
ATOM 3810 C C . PRO B 1 69 ? -14.812 -11.469 18.922 1 86.25 69 PRO B C 1
ATOM 3812 O O . PRO B 1 69 ? -15.867 -11.836 19.453 1 86.25 69 PRO B O 1
ATOM 3815 N N . THR B 1 70 ? -14.703 -10.383 18.203 1 87.75 70 THR B N 1
ATOM 3816 C CA . THR B 1 70 ? -15.875 -9.523 18.062 1 87.75 70 THR B CA 1
ATOM 3817 C C . THR B 1 70 ? -16.703 -9.922 16.844 1 87.75 70 THR B C 1
ATOM 3819 O O . THR B 1 70 ? -17.781 -9.367 16.609 1 87.75 70 THR B O 1
ATOM 3822 N N . LEU B 1 71 ? -16.141 -10.789 16.109 1 87.62 71 LEU B N 1
ATOM 3823 C CA . LEU B 1 71 ? -16.891 -11.281 14.961 1 87.62 71 LEU B CA 1
ATOM 3824 C C . LEU B 1 71 ? -17.938 -12.297 15.383 1 87.62 71 LEU B C 1
ATOM 3826 O O . LEU B 1 71 ? -17.594 -13.398 15.828 1 87.62 71 LEU B O 1
ATOM 3830 N N . ASN B 1 72 ? -19.156 -11.883 15.484 1 76.06 72 ASN B N 1
ATOM 3831 C CA . ASN B 1 72 ? -20.266 -12.711 15.953 1 76.06 72 ASN B CA 1
ATOM 3832 C C . ASN B 1 72 ? -20.938 -13.438 14.797 1 76.06 72 ASN B C 1
ATOM 3834 O O . ASN B 1 72 ? -22.109 -13.188 14.508 1 76.06 72 ASN B O 1
ATOM 3838 N N . LEU B 1 73 ? -20.203 -14.039 14.086 1 71.75 73 LEU B N 1
ATOM 3839 C CA . LEU B 1 73 ? -20.781 -14.836 13.016 1 71.75 73 LEU B CA 1
ATOM 3840 C C . LEU B 1 73 ? -20.562 -16.328 13.266 1 71.75 73 LEU B C 1
ATOM 3842 O O . LEU B 1 73 ? -19.469 -16.75 13.641 1 71.75 73 LEU B O 1
ATOM 3846 N N . SER B 1 74 ? -21.594 -17.031 13.312 1 72.38 74 SER B N 1
ATOM 3847 C CA . SER B 1 74 ? -21.516 -18.469 13.539 1 72.38 74 SER B CA 1
ATOM 3848 C C . SER B 1 74 ? -21.109 -19.203 12.266 1 72.38 74 SER B C 1
ATOM 3850 O O . SER B 1 74 ? -20.75 -20.391 12.312 1 72.38 74 SER B O 1
ATOM 3852 N N . ASP B 1 75 ? -21 -18.547 11.203 1 81.5 75 ASP B N 1
ATOM 3853 C CA . ASP B 1 75 ? -20.688 -19.156 9.914 1 81.5 75 ASP B CA 1
ATOM 3854 C C . ASP B 1 75 ? -19.203 -19.531 9.82 1 81.5 75 ASP B C 1
ATOM 3856 O O . ASP B 1 75 ? -18.359 -18.891 10.453 1 81.5 75 ASP B O 1
ATOM 3860 N N . THR B 1 76 ? -19.031 -20.625 9.133 1 90.94 76 THR B N 1
ATOM 3861 C CA . THR B 1 76 ? -17.656 -20.922 8.75 1 90.94 76 THR B CA 1
ATOM 3862 C C . THR B 1 76 ? -17.109 -19.859 7.809 1 90.94 76 THR B C 1
ATOM 3864 O O . THR B 1 76 ? -17.875 -19.109 7.207 1 90.94 76 THR B O 1
ATOM 3867 N N . VAL B 1 77 ? -15.836 -19.812 7.688 1 93.06 77 VAL B N 1
ATOM 3868 C CA . VAL B 1 77 ? -15.203 -18.859 6.77 1 93.06 77 VAL B CA 1
ATOM 3869 C C . VAL B 1 77 ? -15.672 -19.141 5.344 1 93.06 77 VAL B C 1
ATOM 3871 O O . VAL B 1 77 ? -15.922 -18.203 4.578 1 93.06 77 VAL B O 1
ATOM 3874 N N . LYS B 1 78 ? -15.828 -20.406 5.047 1 91.75 78 LYS B N 1
ATOM 3875 C CA . LYS B 1 78 ? -16.328 -20.766 3.723 1 91.75 78 LYS B CA 1
ATOM 3876 C C . LYS B 1 78 ? -17.734 -20.219 3.504 1 91.75 78 LYS B C 1
ATOM 3878 O O . LYS B 1 78 ? -18.047 -19.688 2.438 1 91.75 78 LYS B O 1
ATOM 3883 N N . THR B 1 79 ? -18.547 -20.438 4.465 1 92.56 79 THR B N 1
ATOM 3884 C CA . THR B 1 79 ? -19.922 -19.938 4.363 1 92.56 79 THR B CA 1
ATOM 3885 C C . THR B 1 79 ? -19.938 -18.422 4.219 1 92.56 79 THR B C 1
ATOM 3887 O O . THR B 1 79 ? -20.719 -17.875 3.447 1 92.56 79 THR B O 1
ATOM 3890 N N . MET B 1 80 ? -19.062 -17.766 4.93 1 92.69 80 MET B N 1
ATOM 3891 C CA . MET B 1 80 ? -18.938 -16.312 4.809 1 92.69 80 MET B CA 1
ATOM 3892 C C . MET B 1 80 ? -18.578 -15.914 3.379 1 92.69 80 MET B C 1
ATOM 3894 O O . MET B 1 80 ? -19.172 -14.984 2.826 1 92.69 80 MET B O 1
ATOM 3898 N N . ALA B 1 81 ? -17.641 -16.609 2.805 1 93.06 81 ALA B N 1
ATOM 3899 C CA . ALA B 1 81 ? -17.188 -16.328 1.443 1 93.06 81 ALA B CA 1
ATOM 3900 C C . ALA B 1 81 ? -18.312 -16.578 0.436 1 93.06 81 ALA B C 1
ATOM 3902 O O . ALA B 1 81 ? -18.547 -15.758 -0.454 1 93.06 81 ALA B O 1
ATOM 3903 N N . ASP B 1 82 ? -19.016 -17.672 0.633 1 93.31 82 ASP B N 1
ATOM 3904 C CA . ASP B 1 82 ? -20.094 -18.031 -0.275 1 93.31 82 ASP B CA 1
ATOM 3905 C C . ASP B 1 82 ? -21.234 -17 -0.212 1 93.31 82 ASP B C 1
ATOM 3907 O O . ASP B 1 82 ? -21.781 -16.609 -1.244 1 93.31 82 ASP B O 1
ATOM 3911 N N . ASP B 1 83 ? -21.516 -16.641 0.961 1 93.69 83 ASP B N 1
ATOM 3912 C CA . ASP B 1 83 ? -22.594 -15.664 1.141 1 93.69 83 ASP B CA 1
ATOM 3913 C C . ASP B 1 83 ? -22.203 -14.305 0.561 1 93.69 83 ASP B C 1
ATOM 3915 O O . ASP B 1 83 ? -23.016 -13.648 -0.101 1 93.69 83 ASP B O 1
ATOM 3919 N N . ALA B 1 84 ? -21.016 -13.906 0.83 1 94.38 84 ALA B N 1
ATOM 3920 C CA . ALA B 1 84 ? -20.531 -12.641 0.267 1 94.38 84 ALA B CA 1
ATOM 3921 C C . ALA B 1 84 ? -20.547 -12.68 -1.259 1 94.38 84 ALA B C 1
ATOM 3923 O O . ALA B 1 84 ? -20.922 -11.695 -1.908 1 94.38 84 ALA B O 1
ATOM 3924 N N . ALA B 1 85 ? -20.203 -13.797 -1.832 1 94.81 85 ALA B N 1
ATOM 3925 C CA . ALA B 1 85 ? -20.141 -13.953 -3.283 1 94.81 85 ALA B CA 1
ATOM 3926 C C . ALA B 1 85 ? -21.531 -13.844 -3.908 1 94.81 85 ALA B C 1
ATOM 3928 O O . ALA B 1 85 ? -21.656 -13.445 -5.066 1 94.81 85 ALA B O 1
ATOM 3929 N N . LYS B 1 86 ? -22.547 -14.102 -3.141 1 95.62 86 LYS B N 1
ATOM 3930 C CA . LYS B 1 86 ? -23.922 -14.102 -3.652 1 95.62 86 LYS B CA 1
ATOM 3931 C C . LYS B 1 86 ? -24.625 -12.797 -3.318 1 95.62 86 LYS B C 1
ATOM 3933 O O . LYS B 1 86 ? -25.688 -12.5 -3.881 1 95.62 86 LYS B O 1
ATOM 3938 N N . ALA B 1 87 ? -24.047 -12.086 -2.426 1 96.81 87 ALA B N 1
ATOM 3939 C CA . ALA B 1 87 ? -24.703 -10.883 -1.929 1 96.81 87 ALA B CA 1
ATOM 3940 C C . ALA B 1 87 ? -24.75 -9.805 -3.008 1 96.81 87 ALA B C 1
ATOM 3942 O O . ALA B 1 87 ? -23.922 -9.789 -3.92 1 96.81 87 ALA B O 1
ATOM 3943 N N . ASN B 1 88 ? -25.734 -8.969 -2.873 1 96.56 88 ASN B N 1
ATOM 3944 C CA . ASN B 1 88 ? -25.828 -7.812 -3.762 1 96.56 88 ASN B CA 1
ATOM 3945 C C . ASN B 1 88 ? -24.797 -6.746 -3.408 1 96.56 88 ASN B C 1
ATOM 3947 O O . ASN B 1 88 ? -24.766 -6.258 -2.279 1 96.56 88 ASN B O 1
ATOM 3951 N N . SER B 1 89 ? -24 -6.367 -4.371 1 95.62 89 SER B N 1
ATOM 3952 C CA . SER B 1 89 ? -22.922 -5.41 -4.113 1 95.62 89 SER B CA 1
ATOM 3953 C C . SER B 1 89 ? -23.125 -4.133 -4.93 1 95.62 89 SER B C 1
ATOM 3955 O O . SER B 1 89 ? -22.203 -3.312 -5.027 1 95.62 89 SER B O 1
ATOM 3957 N N . SER B 1 90 ? -24.25 -3.873 -5.496 1 92.19 90 SER B N 1
ATOM 3958 C CA . SER B 1 90 ? -24.484 -2.799 -6.457 1 92.19 90 SER B CA 1
ATOM 3959 C C . SER B 1 90 ? -24.438 -1.433 -5.781 1 92.19 90 SER B C 1
ATOM 3961 O O . SER B 1 90 ? -24.234 -0.413 -6.445 1 92.19 90 SER B O 1
ATOM 3963 N N . LEU B 1 91 ? -24.594 -1.407 -4.516 1 91.94 91 LEU B N 1
ATOM 3964 C CA . LEU B 1 91 ? -24.641 -0.143 -3.789 1 91.94 91 LEU B CA 1
ATOM 3965 C C . LEU B 1 91 ? -23.234 0.356 -3.49 1 91.94 91 LEU B C 1
ATOM 3967 O O . LEU B 1 91 ? -23.047 1.484 -3.027 1 91.94 91 LEU B O 1
ATOM 3971 N N . TYR B 1 92 ? -22.266 -0.483 -3.783 1 94.19 92 TYR B N 1
ATOM 3972 C CA . TYR B 1 92 ? -20.891 -0.153 -3.396 1 94.19 92 TYR B CA 1
ATOM 3973 C C . TYR B 1 92 ? -20.016 0.053 -4.625 1 94.19 92 TYR B C 1
ATOM 3975 O O . TYR B 1 92 ? -20.234 -0.57 -5.664 1 94.19 92 TYR B O 1
ATOM 3983 N N . SER B 1 93 ? -19.047 0.891 -4.418 1 89.94 93 SER B N 1
ATOM 3984 C CA . SER B 1 93 ? -18.141 1.159 -5.535 1 89.94 93 SER B CA 1
ATOM 3985 C C . SER B 1 93 ? -16.859 0.345 -5.422 1 89.94 93 SER B C 1
ATOM 3987 O O . SER B 1 93 ? -16.156 0.135 -6.414 1 89.94 93 SER B O 1
ATOM 3989 N N . THR B 1 94 ? -16.578 -0.059 -4.203 1 94.94 94 THR B N 1
ATOM 3990 C CA . THR B 1 94 ? -15.344 -0.798 -4.016 1 94.94 94 THR B CA 1
ATOM 3991 C C . THR B 1 94 ? -15.594 -2.1 -3.26 1 94.94 94 THR B C 1
ATOM 3993 O O . THR B 1 94 ? -16.547 -2.199 -2.488 1 94.94 94 THR B O 1
ATOM 3996 N N . ALA B 1 95 ? -14.703 -3.047 -3.48 1 96 95 ALA B N 1
ATOM 3997 C CA . ALA B 1 95 ? -14.805 -4.332 -2.793 1 96 95 ALA B CA 1
ATOM 3998 C C . ALA B 1 95 ? -14.617 -4.164 -1.288 1 96 95 ALA B C 1
ATOM 4000 O O . ALA B 1 95 ? -15.273 -4.844 -0.496 1 96 95 ALA B O 1
ATOM 4001 N N . VAL B 1 96 ? -13.781 -3.248 -0.903 1 95.62 96 VAL B N 1
ATOM 4002 C CA . VAL B 1 96 ? -13.5 -3.059 0.517 1 95.62 96 VAL B CA 1
ATOM 4003 C C . VAL B 1 96 ? -14.75 -2.529 1.222 1 95.62 96 VAL B C 1
ATOM 4005 O O . VAL B 1 96 ? -15.094 -2.986 2.314 1 95.62 96 VAL B O 1
ATOM 4008 N N . ASP B 1 97 ? -15.414 -1.575 0.6 1 95.62 97 ASP B N 1
ATOM 4009 C CA . ASP B 1 97 ? -16.609 -1.014 1.206 1 95.62 97 ASP B CA 1
ATOM 4010 C C . ASP B 1 97 ? -17.734 -2.051 1.269 1 95.62 97 ASP B C 1
ATOM 4012 O O . ASP B 1 97 ? -18.438 -2.154 2.277 1 95.62 97 ASP B O 1
ATOM 4016 N N . PHE B 1 98 ? -17.859 -2.818 0.258 1 96.81 98 PHE B N 1
ATOM 4017 C CA . PHE B 1 98 ? -18.859 -3.881 0.219 1 96.81 98 PHE B CA 1
ATOM 4018 C C . PHE B 1 98 ? -18.625 -4.891 1.335 1 96.81 98 PHE B C 1
ATOM 4020 O O . PHE B 1 98 ? -19.5 -5.125 2.168 1 96.81 98 PHE B O 1
ATOM 4027 N N . LEU B 1 99 ? -17.422 -5.387 1.428 1 96 99 LEU B N 1
ATOM 4028 C CA . LEU B 1 99 ? -17.109 -6.434 2.393 1 96 99 LEU B CA 1
ATOM 4029 C C . LEU B 1 99 ? -17.188 -5.902 3.82 1 96 99 LEU B C 1
ATOM 4031 O O . LEU B 1 99 ? -17.688 -6.586 4.715 1 96 99 LEU B O 1
ATOM 4035 N N . SER B 1 100 ? -16.703 -4.723 4.031 1 95 100 SER B N 1
ATOM 4036 C CA . SER B 1 100 ? -16.703 -4.145 5.371 1 95 100 SER B CA 1
ATOM 4037 C C . SER B 1 100 ? -18.109 -3.898 5.875 1 95 100 SER B C 1
ATOM 4039 O O . SER B 1 100 ? -18.391 -4.047 7.066 1 95 100 SER B O 1
ATOM 4041 N N . ASP B 1 101 ? -18.922 -3.473 4.945 1 94.88 101 ASP B N 1
ATOM 4042 C CA . ASP B 1 101 ? -20.297 -3.219 5.34 1 94.88 101 ASP B CA 1
ATOM 4043 C C . ASP B 1 101 ? -21.078 -4.527 5.5 1 94.88 101 ASP B C 1
ATOM 4045 O O . ASP B 1 101 ? -21.812 -4.699 6.473 1 94.88 101 ASP B O 1
ATOM 4049 N N . TYR B 1 102 ? -20.875 -5.43 4.617 1 94.19 102 TYR B N 1
ATOM 4050 C CA . TYR B 1 102 ? -21.641 -6.668 4.582 1 94.19 102 TYR B CA 1
ATOM 4051 C C . TYR B 1 102 ? -21.219 -7.602 5.707 1 94.19 102 TYR B C 1
ATOM 4053 O O . TYR B 1 102 ? -22.062 -8.242 6.34 1 94.19 102 TYR B O 1
ATOM 4061 N N . LEU B 1 103 ? -19.906 -7.68 6.039 1 93.62 103 LEU B N 1
ATOM 4062 C CA . LEU B 1 103 ? -19.391 -8.648 7.004 1 93.62 103 LEU B CA 1
ATOM 4063 C C . LEU B 1 103 ? -18.922 -7.953 8.273 1 93.62 103 LEU B C 1
ATOM 4065 O O . LEU B 1 103 ? -18.672 -8.609 9.289 1 93.62 103 LEU B O 1
ATOM 4069 N N . SER B 1 104 ? -18.734 -6.676 8.25 1 93.12 104 SER B N 1
ATOM 4070 C CA . SER B 1 104 ? -18.016 -5.859 9.227 1 93.12 104 SER B CA 1
ATOM 4071 C C . SER B 1 104 ? -16.531 -5.762 8.883 1 93.12 104 SER B C 1
ATOM 4073 O O . SER B 1 104 ? -16.031 -6.543 8.078 1 93.12 104 SER B O 1
ATOM 4075 N N . PRO B 1 105 ? -15.867 -4.781 9.422 1 93.75 105 PRO B N 1
ATOM 4076 C CA . PRO B 1 105 ? -14.422 -4.691 9.203 1 93.75 105 PRO B CA 1
ATOM 4077 C C . PRO B 1 105 ? -13.672 -5.953 9.641 1 93.75 105 PRO B C 1
ATOM 4079 O O . PRO B 1 105 ? -12.75 -6.395 8.953 1 93.75 105 PRO B O 1
ATOM 4082 N N . GLU B 1 106 ? -14.086 -6.594 10.703 1 94.56 106 GLU B N 1
ATOM 4083 C CA . GLU B 1 106 ? -13.453 -7.812 11.195 1 94.56 106 GLU B CA 1
ATOM 4084 C C . GLU B 1 106 ? -13.695 -8.984 10.25 1 94.56 106 GLU B C 1
ATOM 4086 O O . GLU B 1 106 ? -12.789 -9.773 9.984 1 94.56 106 GLU B O 1
ATOM 4091 N N . GLY B 1 107 ? -14.922 -9.055 9.82 1 94.44 107 GLY B N 1
ATOM 4092 C CA . GLY B 1 107 ? -15.234 -10.117 8.875 1 94.44 107 GLY B CA 1
ATOM 4093 C C . GLY B 1 107 ? -14.461 -10 7.574 1 94.44 107 GLY B C 1
ATOM 4094 O O . GLY B 1 107 ? -14 -11 7.031 1 94.44 107 GLY B O 1
ATOM 4095 N N . LYS B 1 108 ? -14.375 -8.82 7.074 1 94.62 108 LYS B N 1
ATOM 4096 C CA . LYS B 1 108 ? -13.578 -8.562 5.879 1 94.62 108 LYS B CA 1
ATOM 4097 C C . LYS B 1 108 ? -12.125 -9 6.078 1 94.62 108 LYS B C 1
ATOM 4099 O O . LYS B 1 108 ? -11.555 -9.672 5.219 1 94.62 108 LYS B O 1
ATOM 4104 N N . GLU B 1 109 ? -11.547 -8.656 7.211 1 94.5 109 GLU B N 1
ATOM 4105 C CA . GLU B 1 109 ? -10.148 -9.008 7.477 1 94.5 109 GLU B CA 1
ATOM 4106 C C . GLU B 1 109 ? -9.969 -10.523 7.547 1 94.5 109 GLU B C 1
ATOM 4108 O O . GLU B 1 109 ? -9 -11.062 7.008 1 94.5 109 GLU B O 1
ATOM 4113 N N . LEU B 1 110 ? -10.859 -11.172 8.211 1 95.12 110 LEU B N 1
ATOM 4114 C CA . LEU B 1 110 ? -10.781 -12.633 8.297 1 95.12 110 LEU B CA 1
ATOM 4115 C C . LEU B 1 110 ? -10.836 -13.258 6.91 1 95.12 110 LEU B C 1
ATOM 4117 O O . LEU B 1 110 ? -10.07 -14.172 6.605 1 95.12 110 LEU B O 1
ATOM 4121 N N . LEU B 1 111 ? -11.742 -12.781 6.125 1 93.44 111 LEU B N 1
ATOM 4122 C CA . LEU B 1 111 ? -11.867 -13.297 4.766 1 93.44 111 LEU B CA 1
ATOM 4123 C C . LEU B 1 111 ? -10.586 -13.078 3.977 1 93.44 111 LEU B C 1
ATOM 4125 O O . LEU B 1 111 ? -10.141 -13.961 3.24 1 93.44 111 LEU B O 1
ATOM 4129 N N . GLU B 1 112 ? -9.992 -11.914 4.102 1 92.25 112 GLU B N 1
ATOM 4130 C CA . GLU B 1 112 ? -8.742 -11.609 3.414 1 92.25 112 GLU B CA 1
ATOM 4131 C C . GLU B 1 112 ? -7.617 -12.523 3.883 1 92.25 112 GLU B C 1
ATOM 4133 O O . GLU B 1 112 ? -6.754 -12.914 3.09 1 92.25 112 GLU B O 1
ATOM 4138 N N . GLU B 1 113 ? -7.621 -12.812 5.137 1 92.12 113 GLU B N 1
ATOM 4139 C CA . GLU B 1 113 ? -6.609 -13.719 5.672 1 92.12 113 GLU B CA 1
ATOM 4140 C C . GLU B 1 113 ? -6.746 -15.117 5.07 1 92.12 113 GLU B C 1
ATOM 4142 O O . GLU B 1 113 ? -5.742 -15.766 4.77 1 92.12 113 GLU B O 1
ATOM 4147 N N . ALA B 1 114 ? -7.949 -15.492 4.883 1 91.81 114 ALA B N 1
ATOM 4148 C CA . ALA B 1 114 ? -8.219 -16.875 4.492 1 91.81 114 ALA B CA 1
ATOM 4149 C C . ALA B 1 114 ? -8.078 -17.047 2.982 1 91.81 114 ALA B C 1
ATOM 4151 O O . ALA B 1 114 ? -7.602 -18.094 2.518 1 91.81 114 ALA B O 1
ATOM 4152 N N . TYR B 1 115 ? -8.508 -16.047 2.289 1 87.62 115 TYR B N 1
ATOM 4153 C CA . TYR B 1 115 ? -8.586 -16.234 0.845 1 87.62 115 TYR B CA 1
ATOM 4154 C C . TYR B 1 115 ? -7.551 -15.383 0.128 1 87.62 115 TYR B C 1
ATOM 4156 O O . TYR B 1 115 ? -7.355 -15.508 -1.083 1 87.62 115 TYR B O 1
ATOM 4164 N N . GLY B 1 116 ? -6.902 -14.602 0.915 1 78.88 116 GLY B N 1
ATOM 4165 C CA . GLY B 1 116 ? -5.82 -13.82 0.333 1 78.88 116 GLY B CA 1
ATOM 4166 C C . GLY B 1 116 ? -6.312 -12.625 -0.469 1 78.88 116 GLY B C 1
ATOM 4167 O O . GLY B 1 116 ? -7.422 -12.133 -0.245 1 78.88 116 GLY B O 1
ATOM 4168 N N . LEU B 1 117 ? -5.309 -12.023 -1.29 1 74.56 117 LEU B N 1
ATOM 4169 C CA . LEU B 1 117 ? -5.496 -10.859 -2.148 1 74.56 117 LEU B CA 1
ATOM 4170 C C . LEU B 1 117 ? -5.816 -9.617 -1.321 1 74.56 117 LEU B C 1
ATOM 4172 O O . LEU B 1 117 ? -6.773 -8.898 -1.614 1 74.56 117 LEU B O 1
ATOM 4176 N N . LYS B 1 118 ? -4.93 -9.508 -0.377 1 78.25 118 LYS B N 1
ATOM 4177 C CA . LYS B 1 118 ? -4.973 -8.305 0.45 1 78.25 118 LYS B CA 1
ATOM 4178 C C . LYS B 1 118 ? -4.258 -7.141 -0.232 1 78.25 118 LYS B C 1
ATOM 4180 O O . LYS B 1 118 ? -3.129 -6.805 0.127 1 78.25 118 LYS B O 1
ATOM 4185 N N . TYR B 1 119 ? -4.812 -6.707 -1.334 1 81.19 119 TYR B N 1
ATOM 4186 C CA . TYR B 1 119 ? -4.129 -5.617 -2.023 1 81.19 119 TYR B CA 1
ATOM 4187 C C . TYR B 1 119 ? -5.129 -4.602 -2.561 1 81.19 119 TYR B C 1
ATOM 4189 O O . TYR B 1 119 ? -5.867 -4.887 -3.504 1 81.19 119 TYR B O 1
ATOM 4197 N N . ARG B 1 120 ? -5.062 -3.434 -2.018 1 88.62 120 ARG B N 1
ATOM 4198 C CA . ARG B 1 120 ? -5.789 -2.266 -2.508 1 88.62 120 ARG B CA 1
ATOM 4199 C C . ARG B 1 120 ? -7.215 -2.635 -2.906 1 88.62 120 ARG B C 1
ATOM 4201 O O . ARG B 1 120 ? -7.66 -2.305 -4.008 1 88.62 120 ARG B O 1
ATOM 4208 N N . LEU B 1 121 ? -7.879 -3.41 -2.043 1 92.62 121 LEU B N 1
ATOM 4209 C CA . LEU B 1 121 ? -9.266 -3.775 -2.316 1 92.62 121 LEU B CA 1
ATOM 4210 C C . LEU B 1 121 ? -10.117 -2.533 -2.549 1 92.62 121 LEU B C 1
ATOM 4212 O O . LEU B 1 121 ? -11.211 -2.623 -3.113 1 92.62 121 LEU B O 1
ATOM 4216 N N . TYR B 1 122 ? -9.586 -1.442 -2.146 1 91.69 122 TYR B N 1
ATOM 4217 C CA . TYR B 1 122 ? -10.281 -0.18 -2.369 1 91.69 122 TYR B CA 1
ATOM 4218 C C . TYR B 1 122 ? -10.203 0.233 -3.834 1 91.69 122 TYR B C 1
ATOM 4220 O O . TYR B 1 122 ? -10.922 1.136 -4.27 1 91.69 122 TYR B O 1
ATOM 4228 N N . ASP B 1 123 ? -9.391 -0.448 -4.602 1 92.75 123 ASP B N 1
ATOM 4229 C CA . ASP B 1 123 ? -9.32 -0.196 -6.039 1 92.75 123 ASP B CA 1
ATOM 4230 C C . ASP B 1 123 ? -10.094 -1.259 -6.824 1 92.75 123 ASP B C 1
ATOM 4232 O O . ASP B 1 123 ? -10.148 -1.21 -8.055 1 92.75 123 ASP B O 1
ATOM 4236 N N . VAL B 1 124 ? -10.68 -2.176 -6.152 1 94.56 124 VAL B N 1
ATOM 4237 C CA . VAL B 1 124 ? -11.227 -3.354 -6.82 1 94.56 124 VAL B CA 1
ATOM 4238 C C . VAL B 1 124 ? -12.742 -3.242 -6.914 1 94.56 124 VAL B C 1
ATOM 4240 O O . VAL B 1 124 ? -13.406 -2.889 -5.938 1 94.56 124 VAL B O 1
ATOM 4243 N N . ASN B 1 125 ? -13.234 -3.607 -8.07 1 94.94 125 ASN B N 1
ATOM 4244 C CA . ASN B 1 125 ? -14.672 -3.736 -8.289 1 94.94 125 ASN B CA 1
ATOM 4245 C C . ASN B 1 125 ? -15.273 -4.852 -7.438 1 94.94 125 ASN B C 1
ATOM 4247 O O . ASN B 1 125 ? -14.758 -5.969 -7.414 1 94.94 125 ASN B O 1
ATOM 4251 N N . PRO B 1 126 ? -16.391 -4.543 -6.754 1 95.75 126 PRO B N 1
ATOM 4252 C CA . PRO B 1 126 ? -16.953 -5.562 -5.867 1 95.75 126 PRO B CA 1
ATOM 4253 C C . PRO B 1 126 ? -17.328 -6.848 -6.605 1 95.75 126 PRO B C 1
ATOM 4255 O O . PRO B 1 126 ? -17.109 -7.945 -6.09 1 95.75 126 PRO B O 1
ATOM 4258 N N . GLU B 1 127 ? -17.859 -6.703 -7.816 1 94.69 127 GLU B N 1
ATOM 4259 C CA . GLU B 1 127 ? -18.266 -7.887 -8.562 1 94.69 127 GLU B CA 1
ATOM 4260 C C . GLU B 1 127 ? -17.062 -8.734 -8.961 1 94.69 127 GLU B C 1
ATOM 4262 O O . GLU B 1 127 ? -17.141 -9.969 -8.969 1 94.69 127 GLU B O 1
ATOM 4267 N N . SER B 1 128 ? -16.047 -8.07 -9.297 1 93.06 128 SER B N 1
ATOM 4268 C CA . SER B 1 128 ? -14.812 -8.781 -9.648 1 93.06 128 SER B CA 1
ATOM 4269 C C . SER B 1 128 ? -14.289 -9.586 -8.469 1 93.06 128 SER B C 1
ATOM 4271 O O . SER B 1 128 ? -13.875 -10.734 -8.625 1 93.06 128 SER B O 1
ATOM 4273 N N . TYR B 1 129 ? -14.328 -9.023 -7.309 1 93.38 129 TYR B N 1
ATOM 4274 C CA . TYR B 1 129 ? -13.852 -9.727 -6.125 1 93.38 129 TYR B CA 1
ATOM 4275 C C . TYR B 1 129 ? -14.773 -10.883 -5.766 1 93.38 129 TYR B C 1
ATOM 4277 O O . TYR B 1 129 ? -14.32 -11.945 -5.332 1 93.38 129 TYR B O 1
ATOM 4285 N N . LYS B 1 130 ? -16.047 -10.703 -5.93 1 93.69 130 LYS B N 1
ATOM 4286 C CA . LYS B 1 130 ? -17.016 -11.766 -5.688 1 93.69 130 LYS B CA 1
ATOM 4287 C C . LYS B 1 130 ? -16.75 -12.977 -6.582 1 93.69 130 LYS B C 1
ATOM 4289 O O . LYS B 1 130 ? -16.828 -14.117 -6.133 1 93.69 130 LYS B O 1
ATOM 4294 N N . LYS B 1 131 ? -16.438 -12.695 -7.746 1 89.19 131 LYS B N 1
ATOM 4295 C CA . LYS B 1 131 ? -16.094 -13.773 -8.664 1 89.19 131 LYS B CA 1
ATOM 4296 C C . LYS B 1 131 ? -14.852 -14.523 -8.203 1 89.19 131 LYS B C 1
ATOM 4298 O O . LYS B 1 131 ? -14.797 -15.75 -8.273 1 89.19 131 LYS B O 1
ATOM 4303 N N . TYR B 1 132 ? -13.891 -13.789 -7.773 1 88.44 132 TYR B N 1
ATOM 4304 C CA . TYR B 1 132 ? -12.688 -14.391 -7.219 1 88.44 132 TYR B CA 1
ATOM 4305 C C . TYR B 1 132 ? -13.023 -15.297 -6.043 1 88.44 132 TYR B C 1
ATOM 4307 O O . TYR B 1 132 ? -12.547 -16.438 -5.969 1 88.44 132 TYR B O 1
ATOM 4315 N N . LEU B 1 133 ? -13.844 -14.789 -5.148 1 89.75 133 LEU B N 1
ATOM 4316 C CA . LEU B 1 133 ? -14.234 -15.578 -3.984 1 89.75 133 LEU B CA 1
ATOM 4317 C C . LEU B 1 133 ? -14.945 -16.859 -4.41 1 89.75 133 LEU B C 1
ATOM 4319 O O . LEU B 1 133 ? -14.695 -17.938 -3.852 1 89.75 133 LEU B O 1
ATOM 4323 N N . LYS B 1 134 ? -15.781 -16.703 -5.363 1 87.12 134 LYS B N 1
ATOM 4324 C CA . LYS B 1 134 ? -16.516 -17.859 -5.863 1 87.12 134 LYS B CA 1
ATOM 4325 C C . LYS B 1 134 ? -15.57 -18.906 -6.441 1 87.12 134 LYS B C 1
ATOM 4327 O O . LYS B 1 134 ? -15.719 -20.109 -6.176 1 87.12 134 LYS B O 1
ATOM 4332 N N . GLU B 1 135 ? -14.648 -18.422 -7.156 1 80.62 135 GLU B N 1
ATOM 4333 C CA . GLU B 1 135 ? -13.68 -19.328 -7.77 1 80.62 135 GLU B CA 1
ATOM 4334 C C . GLU B 1 135 ? -12.812 -20.016 -6.715 1 80.62 135 GLU B C 1
ATOM 4336 O O . GLU B 1 135 ? -12.578 -21.219 -6.789 1 80.62 135 GLU B O 1
ATOM 4341 N N . LYS B 1 136 ? -12.414 -19.281 -5.785 1 80.19 136 LYS B N 1
ATOM 4342 C CA . LYS B 1 136 ? -11.57 -19.844 -4.734 1 80.19 136 LYS B CA 1
ATOM 4343 C C . LYS B 1 136 ? -12.336 -20.859 -3.887 1 80.19 136 LYS B C 1
ATOM 4345 O O . LYS B 1 136 ? -11.789 -21.875 -3.488 1 80.19 136 LYS B O 1
ATOM 4350 N N . SER B 1 137 ? -13.547 -20.531 -3.691 1 76.56 137 SER B N 1
ATOM 4351 C CA . SER B 1 137 ? -14.383 -21.438 -2.918 1 76.56 137 SER B CA 1
ATOM 4352 C C . SER B 1 137 ? -14.641 -22.734 -3.676 1 76.56 137 SER B C 1
ATOM 4354 O O . SER B 1 137 ? -14.688 -23.812 -3.078 1 76.56 137 SER B O 1
ATOM 4356 N N . SER B 1 138 ? -14.781 -22.609 -4.945 1 73.62 138 SER B N 1
ATOM 4357 C CA . SER B 1 138 ? -15.039 -23.797 -5.773 1 73.62 138 SER B CA 1
ATOM 4358 C C . SER B 1 138 ? -13.789 -24.656 -5.902 1 73.62 138 SER B C 1
ATOM 4360 O O . SER B 1 138 ? -13.891 -25.875 -6.047 1 73.62 138 SER B O 1
ATOM 4362 N N . GLU B 1 139 ? -12.719 -24 -5.941 1 66.75 139 GLU B N 1
ATOM 4363 C CA . GLU B 1 139 ? -11.461 -24.734 -6.016 1 66.75 139 GLU B CA 1
ATOM 4364 C C . GLU B 1 139 ? -11.297 -25.672 -4.82 1 66.75 139 GLU B C 1
ATOM 4366 O O . GLU B 1 139 ? -10.703 -26.75 -4.945 1 66.75 139 GLU B O 1
ATOM 4371 N N . GLU B 1 140 ? -11.812 -25.297 -3.785 1 61.12 140 GLU B N 1
ATOM 4372 C CA . GLU B 1 140 ? -11.727 -26.125 -2.584 1 61.12 140 GLU B CA 1
ATOM 4373 C C . GLU B 1 140 ? -12.516 -27.422 -2.75 1 61.12 140 GLU B C 1
ATOM 4375 O O . GLU B 1 140 ? -12.195 -28.438 -2.121 1 61.12 140 GLU B O 1
ATOM 4380 N N . LEU B 1 141 ? -13.531 -27.312 -3.639 1 51.84 141 LEU B N 1
ATOM 4381 C CA . LEU B 1 141 ? -14.414 -28.453 -3.811 1 51.84 141 LEU B CA 1
ATOM 4382 C C . LEU B 1 141 ? -13.953 -29.328 -4.969 1 51.84 141 LEU B C 1
ATOM 4384 O O . LEU B 1 141 ? -14.352 -30.5 -5.066 1 51.84 141 LEU B O 1
ATOM 4388 N N . HIS B 1 142 ? -13.492 -28.75 -6.008 1 50.12 142 HIS B N 1
ATOM 4389 C CA . HIS B 1 142 ? -13.234 -29.5 -7.23 1 50.12 142 HIS B CA 1
ATOM 4390 C C . HIS B 1 142 ? -12.281 -30.656 -6.973 1 50.12 142 HIS B C 1
ATOM 4392 O O . HIS B 1 142 ? -11.18 -30.469 -6.453 1 50.12 142 HIS B O 1
ATOM 4398 N N . ILE B 1 143 ? -12.953 -31.781 -7.043 1 42.88 143 ILE B N 1
ATOM 4399 C CA . ILE B 1 143 ? -12.383 -33.125 -7.137 1 42.88 143 ILE B CA 1
ATOM 4400 C C . ILE B 1 143 ? -11.477 -33.219 -8.359 1 42.88 143 ILE B C 1
ATOM 4402 O O . ILE B 1 143 ? -11.883 -32.875 -9.469 1 42.88 143 ILE B O 1
ATOM 4406 N N . GLY B 1 144 ? -10.203 -33.281 -8.258 1 50.88 144 GLY B N 1
ATOM 4407 C CA . GLY B 1 144 ? -9.102 -33.562 -9.164 1 50.88 144 GLY B CA 1
ATOM 4408 C C . GLY B 1 144 ? -7.98 -32.562 -9.086 1 50.88 144 GLY B C 1
ATOM 4409 O O . GLY B 1 144 ? -6.883 -32.781 -9.586 1 50.88 144 GLY B O 1
ATOM 4410 N N . GLY B 1 145 ? -8.109 -31.453 -8.258 1 59.56 145 GLY B N 1
ATOM 4411 C CA . GLY B 1 145 ? -7.078 -30.641 -7.637 1 59.56 145 GLY B CA 1
ATOM 4412 C C . GLY B 1 145 ? -6.172 -29.953 -8.641 1 59.56 145 GLY B C 1
ATOM 4413 O O . GLY B 1 145 ? -6.473 -29.938 -9.836 1 59.56 145 GLY B O 1
ATOM 4414 N N . ASP B 1 146 ? -5.262 -29.25 -8.32 1 70.75 146 ASP B N 1
ATOM 4415 C CA . ASP B 1 146 ? -4.156 -28.688 -9.086 1 70.75 146 ASP B CA 1
ATOM 4416 C C . ASP B 1 146 ? -3.287 -29.781 -9.688 1 70.75 146 ASP B C 1
ATOM 4418 O O . ASP B 1 146 ? -3.16 -30.875 -9.109 1 70.75 146 ASP B O 1
ATOM 4422 N N . LEU B 1 147 ? -3.031 -29.641 -11 1 72.94 147 LEU B N 1
ATOM 4423 C CA . LEU B 1 147 ? -2.145 -30.578 -11.672 1 72.94 147 LEU B CA 1
ATOM 4424 C C . LEU B 1 147 ? -0.758 -29.984 -11.867 1 72.94 147 LEU B C 1
ATOM 4426 O O . LEU B 1 147 ? -0.627 -28.766 -12.102 1 72.94 147 LEU B O 1
ATOM 4430 N N . ARG B 1 148 ? 0.229 -30.906 -11.695 1 74 148 ARG B N 1
ATOM 4431 C CA . ARG B 1 148 ? 1.608 -30.469 -11.906 1 74 148 ARG B CA 1
ATOM 4432 C C . ARG B 1 148 ? 2.383 -31.5 -12.719 1 74 148 ARG B C 1
ATOM 4434 O O . ARG B 1 148 ? 2.221 -32.719 -12.516 1 74 148 ARG B O 1
ATOM 4441 N N . PRO B 1 149 ? 3.133 -30.969 -13.648 1 72.69 149 PRO B N 1
ATOM 4442 C CA . PRO B 1 149 ? 4.012 -31.922 -14.32 1 72.69 149 PRO B CA 1
ATOM 4443 C C . PRO B 1 149 ? 5.059 -32.531 -13.375 1 72.69 149 PRO B C 1
ATOM 4445 O O . PRO B 1 149 ? 5.586 -31.828 -12.508 1 72.69 149 PRO B O 1
ATOM 4448 N N . GLU B 1 150 ? 5.309 -33.75 -13.617 1 70.12 150 GLU B N 1
ATOM 4449 C CA . GLU B 1 150 ? 6.25 -34.469 -12.773 1 70.12 150 GLU B CA 1
ATOM 4450 C C . GLU B 1 150 ? 7.613 -33.781 -12.758 1 70.12 150 GLU B C 1
ATOM 4452 O O . GLU B 1 150 ? 8.25 -33.688 -11.703 1 70.12 150 GLU B O 1
ATOM 4457 N N . GLU B 1 151 ? 8.039 -33.344 -13.953 1 71.38 151 GLU B N 1
ATOM 4458 C CA . GLU B 1 151 ? 9.383 -32.781 -14.055 1 71.38 151 GLU B CA 1
ATOM 4459 C C . GLU B 1 151 ? 9.367 -31.266 -13.891 1 71.38 151 GLU B C 1
ATOM 4461 O O . GLU B 1 151 ? 10.352 -30.594 -14.195 1 71.38 151 GLU B O 1
ATOM 4466 N N . GLY B 1 152 ? 8.344 -30.75 -13.484 1 70.75 152 GLY B N 1
ATOM 4467 C CA . GLY B 1 152 ? 8.242 -29.312 -13.273 1 70.75 152 GLY B CA 1
ATOM 4468 C C . GLY B 1 152 ? 7.875 -28.547 -14.523 1 70.75 152 GLY B C 1
ATOM 4469 O O . GLY B 1 152 ? 7.969 -29.078 -15.633 1 70.75 152 GLY B O 1
ATOM 4470 N N . LEU B 1 153 ? 7.543 -27.328 -14.344 1 72.56 153 LEU B N 1
ATOM 4471 C CA . LEU B 1 153 ? 7.086 -26.5 -15.453 1 72.56 153 LEU B CA 1
ATOM 4472 C C . LEU B 1 153 ? 8.266 -26.031 -16.312 1 72.56 153 LEU B C 1
ATOM 4474 O O . LEU B 1 153 ? 8.094 -25.688 -17.469 1 72.56 153 LEU B O 1
ATOM 4478 N N . SER B 1 154 ? 9.438 -26.094 -15.727 1 74.38 154 SER B N 1
ATOM 4479 C CA . SER B 1 154 ? 10.625 -25.688 -16.469 1 74.38 154 SER B CA 1
ATOM 4480 C C . SER B 1 154 ? 10.867 -26.594 -17.672 1 74.38 154 SER B C 1
ATOM 4482 O O . SER B 1 154 ? 11.383 -26.156 -18.688 1 74.38 154 SER B O 1
ATOM 4484 N N . LYS B 1 155 ? 10.523 -27.812 -17.484 1 75 155 LYS B N 1
ATOM 4485 C CA . LYS B 1 155 ? 10.703 -28.75 -18.578 1 75 155 LYS B CA 1
ATOM 4486 C C . LYS B 1 155 ? 9.852 -28.359 -19.781 1 75 155 LYS B C 1
ATOM 4488 O O . LYS B 1 155 ? 10.281 -28.516 -20.938 1 75 155 LYS B O 1
ATOM 4493 N N . LEU B 1 156 ? 8.695 -27.875 -19.438 1 73.44 156 LEU B N 1
ATOM 4494 C CA . LEU B 1 156 ? 7.82 -27.422 -20.516 1 73.44 156 LEU B CA 1
ATOM 4495 C C . LEU B 1 156 ? 8.461 -26.266 -21.281 1 73.44 156 LEU B C 1
ATOM 4497 O O . LEU B 1 156 ? 8.43 -26.234 -22.516 1 73.44 156 LEU B O 1
ATOM 4501 N N . ILE B 1 157 ? 9.039 -25.438 -20.625 1 78.19 157 ILE B N 1
ATOM 4502 C CA . ILE B 1 157 ? 9.672 -24.266 -21.219 1 78.19 157 ILE B CA 1
ATOM 4503 C C . ILE B 1 157 ? 10.852 -24.719 -22.078 1 78.19 157 ILE B C 1
ATOM 4505 O O . ILE B 1 157 ? 11.039 -24.219 -23.188 1 78.19 157 ILE B O 1
ATOM 4509 N N . GLN B 1 158 ? 11.602 -25.641 -21.625 1 80.38 158 GLN B N 1
ATOM 4510 C CA . GLN B 1 158 ? 12.75 -26.156 -22.375 1 80.38 158 GLN B CA 1
ATOM 4511 C C . GLN B 1 158 ? 12.312 -26.844 -23.656 1 80.38 158 GLN B C 1
ATOM 4513 O O . GLN B 1 158 ? 12.938 -26.688 -24.703 1 80.38 158 GLN B O 1
ATOM 4518 N N . LEU B 1 159 ? 11.305 -27.531 -23.469 1 76.12 159 LEU B N 1
ATOM 4519 C CA . LEU B 1 159 ? 10.773 -28.234 -24.641 1 76.12 159 LEU B CA 1
ATOM 4520 C C . LEU B 1 159 ? 10.297 -27.25 -25.688 1 76.12 159 LEU B C 1
ATOM 4522 O O . LEU B 1 159 ? 10.555 -27.438 -26.875 1 76.12 159 LEU B O 1
ATOM 4526 N N . LEU B 1 160 ? 9.656 -26.25 -25.25 1 76.56 160 LEU B N 1
ATOM 4527 C CA . LEU B 1 160 ? 9.164 -25.234 -26.172 1 76.56 160 LEU B CA 1
ATOM 4528 C C . LEU B 1 160 ? 10.328 -24.516 -26.844 1 76.56 160 LEU B C 1
ATOM 4530 O O . LEU B 1 160 ? 10.289 -24.25 -28.047 1 76.56 160 LEU B O 1
ATOM 4534 N N . LYS B 1 161 ? 11.266 -24.25 -26.109 1 81.12 161 LYS B N 1
ATOM 4535 C CA . LYS B 1 161 ? 12.461 -23.609 -26.656 1 81.12 161 LYS B CA 1
ATOM 4536 C C . LYS B 1 161 ? 13.102 -24.469 -27.734 1 81.12 161 LYS B C 1
ATOM 4538 O O . LYS B 1 161 ? 13.453 -23.984 -28.812 1 81.12 161 LYS B O 1
ATOM 4543 N N . LYS B 1 162 ? 13.266 -25.672 -27.453 1 82.38 162 LYS B N 1
ATOM 4544 C CA . LYS B 1 162 ? 13.867 -26.609 -28.391 1 82.38 162 LYS B CA 1
ATOM 4545 C C . LYS B 1 162 ? 13.062 -26.672 -29.688 1 82.38 162 LYS B C 1
ATOM 4547 O O . LYS B 1 162 ? 13.633 -26.672 -30.781 1 82.38 162 LYS B O 1
ATOM 4552 N N . ASN B 1 163 ? 11.82 -26.703 -29.516 1 79.31 163 ASN B N 1
ATOM 4553 C CA . ASN B 1 163 ? 10.945 -26.781 -30.688 1 79.31 163 ASN B CA 1
ATOM 4554 C C . ASN B 1 163 ? 11.047 -25.531 -31.547 1 79.31 163 ASN B C 1
ATOM 4556 O O . ASN B 1 163 ? 11.039 -25.625 -32.781 1 79.31 163 ASN B O 1
ATOM 4560 N N . VAL B 1 164 ? 11.102 -24.406 -30.938 1 80.12 164 VAL B N 1
ATOM 4561 C CA . VAL B 1 164 ? 11.227 -23.141 -31.672 1 80.12 164 VAL B CA 1
ATOM 4562 C C . VAL B 1 164 ? 12.523 -23.141 -32.469 1 80.12 164 VAL B C 1
ATOM 4564 O O . VAL B 1 164 ? 12.523 -22.812 -33.656 1 80.12 164 VAL B O 1
ATOM 4567 N N . ILE B 1 165 ? 13.539 -23.594 -31.891 1 82.06 165 ILE B N 1
ATOM 4568 C CA . ILE B 1 165 ? 14.852 -23.609 -32.531 1 82.06 165 ILE B CA 1
ATOM 4569 C C . ILE B 1 165 ? 14.844 -24.609 -33.688 1 82.06 165 ILE B C 1
ATOM 4571 O O . ILE B 1 165 ? 15.352 -24.328 -34.781 1 82.06 165 ILE B O 1
ATOM 4575 N N . GLN B 1 166 ? 14.297 -25.672 -33.469 1 84.5 166 GLN B N 1
ATOM 4576 C CA . GLN B 1 166 ? 14.219 -26.703 -34.5 1 84.5 166 GLN B CA 1
ATOM 4577 C C . GLN B 1 166 ? 13.453 -26.219 -35.719 1 84.5 166 GLN B C 1
ATOM 4579 O O . GLN B 1 166 ? 13.734 -26.641 -36.844 1 84.5 166 GLN B O 1
ATOM 4584 N N . GLN B 1 167 ? 12.539 -25.391 -35.469 1 81.56 167 GLN B N 1
ATOM 4585 C CA . GLN B 1 167 ? 11.727 -24.859 -36.562 1 81.56 167 GLN B CA 1
ATOM 4586 C C . GLN B 1 167 ? 12.344 -23.578 -37.125 1 81.56 167 GLN B C 1
ATOM 4588 O O . GLN B 1 167 ? 11.672 -22.812 -37.812 1 81.56 167 GLN B O 1
ATOM 4593 N N . LYS B 1 168 ? 13.578 -23.266 -36.719 1 81.5 168 LYS B N 1
ATOM 4594 C CA . LYS B 1 168 ? 14.398 -22.172 -37.25 1 81.5 168 LYS B CA 1
ATOM 4595 C C . LYS B 1 168 ? 13.867 -20.828 -36.75 1 81.5 168 LYS B C 1
ATOM 4597 O O . LYS B 1 168 ? 14.008 -19.812 -37.438 1 81.5 168 LYS B O 1
ATOM 4602 N N . GLY B 1 169 ? 13.07 -21.016 -35.625 1 82.06 169 GLY B N 1
ATOM 4603 C CA . GLY B 1 169 ? 12.719 -19.781 -34.938 1 82.06 169 GLY B CA 1
ATOM 4604 C C . GLY B 1 169 ? 13.859 -19.188 -34.125 1 82.06 169 GLY B C 1
ATOM 4605 O O . GLY B 1 169 ? 14.844 -19.875 -33.844 1 82.06 169 GLY B O 1
ATOM 4606 N N . SER B 1 170 ? 13.734 -17.875 -33.875 1 84.94 170 SER B N 1
ATOM 4607 C CA . SER B 1 170 ? 14.758 -17.203 -33.094 1 84.94 170 SER B CA 1
ATOM 4608 C C . SER B 1 170 ? 14.227 -16.812 -31.719 1 84.94 170 SER B C 1
ATOM 4610 O O . SER B 1 170 ? 13.07 -16.375 -31.594 1 84.94 170 SER B O 1
ATOM 4612 N N . ILE B 1 171 ? 15.031 -17.047 -30.719 1 86.88 171 ILE B N 1
ATOM 4613 C CA . ILE B 1 171 ? 14.766 -16.594 -29.359 1 86.88 171 ILE B CA 1
ATOM 4614 C C . ILE B 1 171 ? 15.859 -15.617 -28.922 1 86.88 171 ILE B C 1
ATOM 4616 O O . ILE B 1 171 ? 17.047 -15.953 -28.969 1 86.88 171 ILE B O 1
ATOM 4620 N N . TYR B 1 172 ? 15.477 -14.406 -28.578 1 86.62 172 TYR B N 1
ATOM 4621 C CA . TYR B 1 172 ? 16.453 -13.422 -28.156 1 86.62 172 TYR B CA 1
ATOM 4622 C C . TYR B 1 172 ? 16.391 -13.211 -26.641 1 86.62 172 TYR B C 1
ATOM 4624 O O . TYR B 1 172 ? 15.445 -12.602 -26.125 1 86.62 172 TYR B O 1
ATOM 4632 N N . PHE B 1 173 ? 17.312 -13.812 -25.984 1 82.44 173 PHE B N 1
ATOM 4633 C CA . PHE B 1 173 ? 17.484 -13.688 -24.531 1 82.44 173 PHE B CA 1
ATOM 4634 C C . PHE B 1 173 ? 18.922 -13.297 -24.203 1 82.44 173 PHE B C 1
ATOM 4636 O O . PHE B 1 173 ? 19.859 -13.727 -24.875 1 82.44 173 PHE B O 1
ATOM 4643 N N . PRO B 1 174 ? 19.078 -12.484 -23.141 1 82.94 174 PRO B N 1
ATOM 4644 C CA . PRO B 1 174 ? 18.172 -11.711 -22.297 1 82.94 174 PRO B CA 1
ATOM 4645 C C . PRO B 1 174 ? 17.906 -10.305 -22.828 1 82.94 174 PRO B C 1
ATOM 4647 O O . PRO B 1 174 ? 18.766 -9.43 -22.734 1 82.94 174 PRO B O 1
ATOM 4650 N N . GLU B 1 175 ? 16.906 -10.094 -23.703 1 86 175 GLU B N 1
ATOM 4651 C CA . GLU B 1 175 ? 16.562 -8.781 -24.234 1 86 175 GLU B CA 1
ATOM 4652 C C . GLU B 1 175 ? 15.18 -8.336 -23.781 1 86 175 GLU B C 1
ATOM 4654 O O . GLU B 1 175 ? 14.273 -9.156 -23.656 1 86 175 GLU B O 1
ATOM 4659 N N . THR B 1 176 ? 15.156 -7.062 -23.484 1 88.81 176 THR B N 1
ATOM 4660 C CA . THR B 1 176 ? 13.875 -6.484 -23.094 1 88.81 176 THR B CA 1
ATOM 4661 C C . THR B 1 176 ? 13.281 -5.676 -24.25 1 88.81 176 THR B C 1
ATOM 4663 O O . THR B 1 176 ? 13.969 -4.852 -24.859 1 88.81 176 THR B O 1
ATOM 4666 N N . VAL B 1 177 ? 12.094 -5.941 -24.578 1 92.56 177 VAL B N 1
ATOM 4667 C CA . VAL B 1 177 ? 11.391 -5.105 -25.562 1 92.56 177 VAL B CA 1
ATOM 4668 C C . VAL B 1 177 ? 10.953 -3.799 -24.891 1 92.56 177 VAL B C 1
ATOM 4670 O O . VAL B 1 177 ? 10.211 -3.811 -23.906 1 92.56 177 VAL B O 1
ATOM 4673 N N . THR B 1 178 ? 11.344 -2.693 -25.438 1 93.12 178 THR B N 1
ATOM 4674 C CA . THR B 1 178 ? 11.102 -1.41 -24.781 1 93.12 178 THR B CA 1
ATOM 4675 C C . THR B 1 178 ? 10.086 -0.59 -25.562 1 93.12 178 THR B C 1
ATOM 4677 O O . THR B 1 178 ? 9.484 0.34 -25.016 1 93.12 178 THR B O 1
ATOM 4680 N N . SER B 1 179 ? 10.016 -0.961 -26.875 1 95.12 179 SER B N 1
ATOM 4681 C CA . SER B 1 179 ? 9.109 -0.182 -27.719 1 95.12 179 SER B CA 1
ATOM 4682 C C . SER B 1 179 ? 8.516 -1.038 -28.828 1 95.12 179 SER B C 1
ATOM 4684 O O . SER B 1 179 ? 9.164 -1.96 -29.328 1 95.12 179 SER B O 1
ATOM 4686 N N . VAL B 1 180 ? 7.266 -0.734 -29.188 1 95.44 180 VAL B N 1
ATOM 4687 C CA . VAL B 1 180 ? 6.602 -1.356 -30.328 1 95.44 180 VAL B CA 1
ATOM 4688 C C . VAL B 1 180 ? 5.941 -0.282 -31.188 1 95.44 180 VAL B C 1
ATOM 4690 O O . VAL B 1 180 ? 5.062 0.448 -30.719 1 95.44 180 VAL B O 1
ATOM 4693 N N . MET B 1 181 ? 6.363 -0.228 -32.406 1 96.12 181 MET B N 1
ATOM 4694 C CA . MET B 1 181 ? 5.828 0.727 -33.375 1 96.12 181 MET B CA 1
ATOM 4695 C C . MET B 1 181 ? 5.266 0.008 -34.625 1 96.12 181 MET B C 1
ATOM 4697 O O . MET B 1 181 ? 5.625 -1.141 -34.875 1 96.12 181 MET B O 1
ATOM 4701 N N . LYS B 1 182 ? 4.414 0.686 -35.25 1 95.38 182 LYS B N 1
ATOM 4702 C CA . LYS B 1 182 ? 3.873 0.17 -36.5 1 95.38 182 LYS B CA 1
ATOM 4703 C C . LYS B 1 182 ? 4.098 1.153 -37.656 1 95.38 182 LYS B C 1
ATOM 4705 O O . LYS B 1 182 ? 3.803 2.344 -37.531 1 95.38 182 LYS B O 1
ATOM 4710 N N . GLU B 1 183 ? 4.676 0.696 -38.656 1 94 183 GLU B N 1
ATOM 4711 C CA . GLU B 1 183 ? 4.828 1.411 -39.906 1 94 183 GLU B CA 1
ATOM 4712 C C . GLU B 1 183 ? 4.234 0.615 -41.062 1 94 183 GLU B C 1
ATOM 4714 O O . GLU B 1 183 ? 4.746 -0.449 -41.406 1 94 183 GLU B O 1
ATOM 4719 N N . GLY B 1 184 ? 3.188 1.242 -41.656 1 92 184 GLY B N 1
ATOM 4720 C CA . GLY B 1 184 ? 2.498 0.466 -42.688 1 92 184 GLY B CA 1
ATOM 4721 C C . GLY B 1 184 ? 1.911 -0.829 -42.156 1 92 184 GLY B C 1
ATOM 4722 O O . GLY B 1 184 ? 1.106 -0.814 -41.219 1 92 184 GLY B O 1
ATOM 4723 N N . SER B 1 185 ? 2.447 -1.912 -42.719 1 90.62 185 SER B N 1
ATOM 4724 C CA . SER B 1 185 ? 1.915 -3.215 -42.312 1 90.62 185 SER B CA 1
ATOM 4725 C C . SER B 1 185 ? 2.873 -3.949 -41.406 1 90.62 185 SER B C 1
ATOM 4727 O O . SER B 1 185 ? 2.615 -5.09 -41 1 90.62 185 SER B O 1
ATOM 4729 N N . LYS B 1 186 ? 3.912 -3.205 -40.969 1 94.38 186 LYS B N 1
ATOM 4730 C CA . LYS B 1 186 ? 4.934 -3.9 -40.188 1 94.38 186 LYS B CA 1
ATOM 4731 C C . LYS B 1 186 ? 5.051 -3.312 -38.781 1 94.38 186 LYS B C 1
ATOM 4733 O O . LYS B 1 186 ? 4.875 -2.107 -38.594 1 94.38 186 LYS B O 1
ATOM 4738 N N . PHE B 1 187 ? 5.367 -4.281 -37.906 1 94.31 187 PHE B N 1
ATOM 4739 C CA . PHE B 1 187 ? 5.68 -3.889 -36.531 1 94.31 187 PHE B CA 1
ATOM 4740 C C . PHE B 1 187 ? 7.188 -3.859 -36.312 1 94.31 187 PHE B C 1
ATOM 4742 O O . PHE B 1 187 ? 7.914 -4.715 -36.812 1 94.31 187 PHE B O 1
ATOM 4749 N N . PHE B 1 188 ? 7.57 -2.891 -35.594 1 96.06 188 PHE B N 1
ATOM 4750 C CA . PHE B 1 188 ? 8.961 -2.748 -35.188 1 96.06 188 PHE B CA 1
ATOM 4751 C C . PHE B 1 188 ? 9.086 -2.844 -33.656 1 96.06 188 PHE B C 1
ATOM 4753 O O . PHE B 1 188 ? 8.625 -1.962 -32.938 1 96.06 188 PHE B O 1
ATOM 4760 N N . LEU B 1 189 ? 9.688 -3.969 -33.219 1 95.44 189 LEU B N 1
ATOM 4761 C CA . LEU B 1 189 ? 9.93 -4.184 -31.781 1 95.44 189 LEU B CA 1
ATOM 4762 C C . LEU B 1 189 ? 11.359 -3.803 -31.422 1 95.44 189 LEU B C 1
ATOM 4764 O O . LEU B 1 189 ? 12.312 -4.484 -31.812 1 95.44 189 LEU B O 1
ATOM 4768 N N . GLN B 1 190 ? 11.445 -2.738 -30.688 1 95.25 190 GLN B N 1
ATOM 4769 C CA . GLN B 1 190 ? 12.758 -2.307 -30.234 1 95.25 190 GLN B CA 1
ATOM 4770 C C . GLN B 1 190 ? 13.156 -3.014 -28.938 1 95.25 190 GLN B C 1
ATOM 4772 O O . GLN B 1 190 ? 12.406 -2.977 -27.953 1 95.25 190 GLN B O 1
ATOM 4777 N N . THR B 1 191 ? 14.266 -3.719 -28.969 1 91.31 191 THR B N 1
ATOM 4778 C CA . THR B 1 191 ? 14.82 -4.305 -27.75 1 91.31 191 THR B CA 1
ATOM 4779 C C . THR B 1 191 ? 16.031 -3.51 -27.266 1 91.31 191 THR B C 1
ATOM 4781 O O . THR B 1 191 ? 16.375 -2.475 -27.844 1 91.31 191 THR B O 1
ATOM 4784 N N . THR B 1 192 ? 16.547 -3.896 -26.188 1 88.56 192 THR B N 1
ATOM 4785 C CA . THR B 1 192 ? 17.734 -3.24 -25.672 1 88.56 192 THR B CA 1
ATOM 4786 C C . THR B 1 192 ? 18.906 -3.377 -26.656 1 88.56 192 THR B C 1
ATOM 4788 O O . THR B 1 192 ? 19.844 -2.58 -26.625 1 88.56 192 THR B O 1
ATOM 4791 N N . ASN B 1 193 ? 18.781 -4.32 -27.656 1 90.12 193 ASN B N 1
ATOM 4792 C CA . ASN B 1 193 ? 19.953 -4.617 -28.484 1 90.12 193 ASN B CA 1
ATOM 4793 C C . ASN B 1 193 ? 19.641 -4.512 -29.969 1 90.12 193 ASN B C 1
ATOM 4795 O O . ASN B 1 193 ? 20.547 -4.371 -30.797 1 90.12 193 ASN B O 1
ATOM 4799 N N . ARG B 1 194 ? 18.375 -4.688 -30.297 1 92.44 194 ARG B N 1
ATOM 4800 C CA . ARG B 1 194 ? 18.078 -4.773 -31.719 1 92.44 194 ARG B CA 1
ATOM 4801 C C . ARG B 1 194 ? 16.641 -4.359 -32 1 92.44 194 ARG B C 1
ATOM 4803 O O . ARG B 1 194 ? 15.883 -4.059 -31.078 1 92.44 194 ARG B O 1
ATOM 4810 N N . THR B 1 195 ? 16.406 -4.258 -33.312 1 93.31 195 THR B N 1
ATOM 4811 C CA . THR B 1 195 ? 15.039 -4.078 -33.781 1 93.31 195 THR B CA 1
ATOM 4812 C C . THR B 1 195 ? 14.562 -5.324 -34.531 1 93.31 195 THR B C 1
ATOM 4814 O O . THR B 1 195 ? 15.266 -5.84 -35.406 1 93.31 195 THR B O 1
ATOM 4817 N N . VAL B 1 196 ? 13.453 -5.816 -34.188 1 92.56 196 VAL B N 1
ATOM 4818 C CA . VAL B 1 196 ? 12.844 -6.961 -34.844 1 92.56 196 VAL B CA 1
ATOM 4819 C C . VAL B 1 196 ? 11.625 -6.508 -35.656 1 92.56 196 VAL B C 1
ATOM 4821 O O . VAL B 1 196 ? 10.766 -5.797 -35.125 1 92.56 196 VAL B O 1
ATOM 4824 N N . ARG B 1 197 ? 11.578 -6.949 -36.875 1 93.25 197 ARG B N 1
ATOM 4825 C CA . ARG B 1 197 ? 10.453 -6.629 -37.75 1 93.25 197 ARG B CA 1
ATOM 4826 C C . ARG B 1 197 ? 9.5 -7.816 -37.875 1 93.25 197 ARG B C 1
ATOM 4828 O O . ARG B 1 197 ? 9.945 -8.961 -38 1 93.25 197 ARG B O 1
ATOM 4835 N N . ALA B 1 198 ? 8.156 -7.477 -37.75 1 93.31 198 ALA B N 1
ATOM 4836 C CA . ALA B 1 198 ? 7.176 -8.547 -37.844 1 93.31 198 ALA B CA 1
ATOM 4837 C C . ALA B 1 198 ? 5.891 -8.062 -38.5 1 93.31 198 ALA B C 1
ATOM 4839 O O . ALA B 1 198 ? 5.551 -6.879 -38.438 1 93.31 198 ALA B O 1
ATOM 4840 N N . SER B 1 199 ? 5.277 -8.977 -39.188 1 92.5 199 SER B N 1
ATOM 4841 C CA . SER B 1 199 ? 3.979 -8.664 -39.781 1 92.5 199 SER B CA 1
ATOM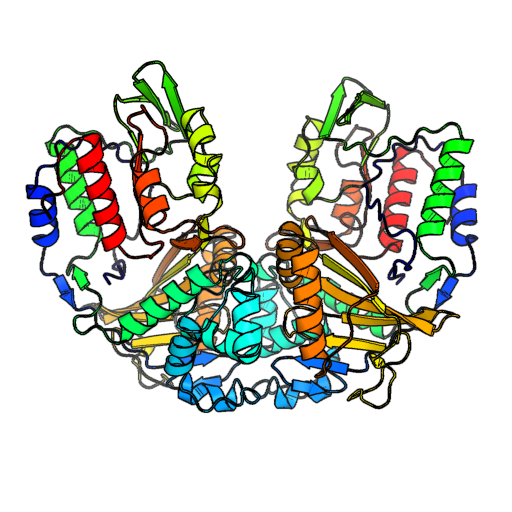 4842 C C . SER B 1 199 ? 2.857 -8.828 -38.75 1 92.5 199 SER B C 1
ATOM 4844 O O . SER B 1 199 ? 1.817 -8.172 -38.875 1 92.5 199 SER B O 1
ATOM 4846 N N . LYS B 1 200 ? 3.045 -9.75 -37.844 1 93 200 LYS B N 1
ATOM 4847 C CA . LYS B 1 200 ? 2.135 -9.977 -36.719 1 93 200 LYS B CA 1
ATOM 4848 C C . LYS B 1 200 ? 2.889 -9.992 -35.375 1 93 200 LYS B C 1
ATOM 4850 O O . LYS B 1 200 ? 4.062 -10.367 -35.344 1 93 200 LYS B O 1
ATOM 4855 N N . THR B 1 201 ? 2.199 -9.508 -34.375 1 94.31 201 THR B N 1
ATOM 4856 C CA . THR B 1 201 ? 2.848 -9.422 -33.094 1 94.31 201 THR B CA 1
ATOM 4857 C C . THR B 1 201 ? 1.909 -9.906 -31.969 1 94.31 201 THR B C 1
ATOM 4859 O O . THR B 1 201 ? 0.732 -9.539 -31.953 1 94.31 201 THR B O 1
ATOM 4862 N N . VAL B 1 202 ? 2.471 -10.805 -31.109 1 94.31 202 VAL B N 1
ATOM 4863 C CA . VAL B 1 202 ? 1.755 -11.242 -29.906 1 94.31 202 VAL B CA 1
ATOM 4864 C C . VAL B 1 202 ? 2.451 -10.695 -28.672 1 94.31 202 VAL B C 1
ATOM 4866 O O . VAL B 1 202 ? 3.641 -10.945 -28.453 1 94.31 202 VAL B O 1
ATOM 4869 N N . LEU B 1 203 ? 1.721 -9.938 -27.906 1 94.31 203 LEU B N 1
ATOM 4870 C CA . LEU B 1 203 ? 2.229 -9.406 -26.641 1 94.31 203 LEU B CA 1
ATOM 4871 C C . LEU B 1 203 ? 1.753 -10.25 -25.469 1 94.31 203 LEU B C 1
ATOM 4873 O O . LEU B 1 203 ? 0.549 -10.445 -25.281 1 94.31 203 LEU B O 1
ATOM 4877 N N . THR B 1 204 ? 2.691 -10.719 -24.641 1 91.12 204 THR B N 1
ATOM 4878 C CA . THR B 1 204 ? 2.35 -11.625 -23.547 1 91.12 204 THR B CA 1
ATOM 4879 C C . THR B 1 204 ? 2.66 -10.977 -22.203 1 91.12 204 THR B C 1
ATOM 4881 O O . THR B 1 204 ? 2.65 -11.641 -21.172 1 91.12 204 THR B O 1
ATOM 4884 N N . VAL B 1 205 ? 2.863 -9.648 -22.188 1 88.62 205 VAL B N 1
ATOM 4885 C CA . VAL B 1 205 ? 3.195 -8.938 -20.953 1 88.62 205 VAL B CA 1
ATOM 4886 C C . VAL B 1 205 ? 1.916 -8.43 -20.297 1 88.62 205 VAL B C 1
ATOM 4888 O O . VAL B 1 205 ? 0.913 -8.188 -20.969 1 88.62 205 VAL B O 1
ATOM 4891 N N . GLY B 1 206 ? 1.991 -8.297 -19 1 89.19 206 GLY B N 1
ATOM 4892 C CA . GLY B 1 206 ? 0.833 -7.84 -18.25 1 89.19 206 GLY B CA 1
ATOM 4893 C C . GLY B 1 206 ? 0.584 -6.352 -18.391 1 89.19 206 GLY B C 1
ATOM 4894 O O . GLY B 1 206 ? 1.413 -5.629 -18.953 1 89.19 206 GLY B O 1
ATOM 4895 N N . PRO B 1 207 ? -0.529 -5.918 -17.875 1 92.75 207 PRO B N 1
ATOM 4896 C CA . PRO B 1 207 ? -0.961 -4.527 -18.031 1 92.75 207 PRO B CA 1
ATOM 4897 C C . PRO B 1 207 ? 0.068 -3.529 -17.5 1 92.75 207 PRO B C 1
ATOM 4899 O O . PRO B 1 207 ? 0.341 -2.518 -18.156 1 92.75 207 PRO B O 1
ATOM 4902 N N . ALA B 1 208 ? 0.601 -3.781 -16.375 1 88.69 208 ALA B N 1
ATOM 4903 C CA . ALA B 1 208 ? 1.55 -2.848 -15.773 1 88.69 208 ALA B CA 1
ATOM 4904 C C . ALA B 1 208 ? 2.816 -2.736 -16.625 1 88.69 208 ALA B C 1
ATOM 4906 O O . ALA B 1 208 ? 3.348 -1.639 -16.812 1 88.69 208 ALA B O 1
ATOM 4907 N N . ALA B 1 209 ? 3.256 -3.811 -17.125 1 87.19 209 ALA B N 1
ATOM 4908 C CA . ALA B 1 209 ? 4.453 -3.818 -17.953 1 87.19 209 ALA B CA 1
ATOM 4909 C C . ALA B 1 209 ? 4.207 -3.096 -19.281 1 87.19 209 ALA B C 1
ATOM 4911 O O . ALA B 1 209 ? 5.102 -2.424 -19.797 1 87.19 209 ALA B O 1
ATOM 4912 N N . LEU B 1 210 ? 3.045 -3.246 -19.797 1 92.69 210 LEU B N 1
ATOM 4913 C CA . LEU B 1 210 ? 2.684 -2.561 -21.031 1 92.69 210 LEU B CA 1
ATOM 4914 C C . LEU B 1 210 ? 2.84 -1.051 -20.875 1 92.69 210 LEU B C 1
ATOM 4916 O O . LEU B 1 210 ? 3.303 -0.375 -21.797 1 92.69 210 LEU B O 1
ATOM 4920 N N . LYS B 1 211 ? 2.582 -0.595 -19.75 1 90.94 211 LYS B N 1
ATOM 4921 C CA . LYS B 1 211 ? 2.605 0.843 -19.484 1 90.94 211 LYS B CA 1
ATOM 4922 C C . LYS B 1 211 ? 4.035 1.371 -19.453 1 90.94 211 LYS B C 1
ATOM 4924 O O . LYS B 1 211 ? 4.266 2.566 -19.641 1 90.94 211 LYS B O 1
ATOM 4929 N N . ASP B 1 212 ? 4.945 0.507 -19.234 1 87.62 212 ASP B N 1
ATOM 4930 C CA . ASP B 1 212 ? 6.348 0.905 -19.156 1 87.62 212 ASP B CA 1
ATOM 4931 C C . ASP B 1 212 ? 6.996 0.93 -20.531 1 87.62 212 ASP B C 1
ATOM 4933 O O . ASP B 1 212 ? 8.133 1.388 -20.688 1 87.62 212 ASP B O 1
ATOM 4937 N N . MET B 1 213 ? 6.266 0.487 -21.516 1 91.5 213 MET B N 1
ATOM 4938 C CA . MET B 1 213 ? 6.777 0.45 -22.875 1 91.5 213 MET B CA 1
ATOM 4939 C C . MET B 1 213 ? 6.34 1.689 -23.656 1 91.5 213 MET B C 1
ATOM 4941 O O . MET B 1 213 ? 5.379 2.361 -23.281 1 91.5 213 MET B O 1
ATOM 4945 N N . THR B 1 214 ? 7.113 1.898 -24.766 1 93.75 214 THR B N 1
ATOM 4946 C CA . THR B 1 214 ? 6.801 3.068 -25.578 1 93.75 214 THR B CA 1
ATOM 4947 C C . THR B 1 214 ? 6.441 2.654 -27 1 93.75 214 THR B C 1
ATOM 4949 O O . THR B 1 214 ? 6.438 1.466 -27.328 1 93.75 214 THR B O 1
ATOM 4952 N N . GLY B 1 215 ? 6.094 3.723 -27.828 1 95.88 215 GLY B N 1
ATOM 4953 C CA . GLY B 1 215 ? 5.664 3.488 -29.203 1 95.88 215 GLY B CA 1
ATOM 4954 C C . GLY B 1 215 ? 4.176 3.68 -29.391 1 95.88 215 GLY B C 1
ATOM 4955 O O . GLY B 1 215 ? 3.4 3.611 -28.438 1 95.88 215 GLY B O 1
ATOM 4956 N N . ASP B 1 216 ? 3.887 3.863 -30.594 1 96 216 ASP B N 1
ATOM 4957 C CA . ASP B 1 216 ? 2.5 4.203 -30.906 1 96 216 ASP B CA 1
ATOM 4958 C C . ASP B 1 216 ? 1.566 3.037 -30.594 1 96 216 ASP B C 1
ATOM 4960 O O . ASP B 1 216 ? 0.448 3.24 -30.109 1 96 216 ASP B O 1
ATOM 4964 N N . VAL B 1 217 ? 2.021 1.804 -30.828 1 95.81 217 VAL B N 1
ATOM 4965 C CA . VAL B 1 217 ? 1.211 0.621 -30.547 1 95.81 217 VAL B CA 1
ATOM 4966 C C . VAL B 1 217 ? 0.903 0.54 -29.062 1 95.81 217 VAL B C 1
ATOM 4968 O O . VAL B 1 217 ? -0.252 0.356 -28.672 1 95.81 217 VAL B O 1
ATOM 4971 N N . MET B 1 218 ? 1.906 0.776 -28.266 1 95.5 218 MET B N 1
ATOM 4972 C CA . MET B 1 218 ? 1.746 0.703 -26.828 1 95.5 218 MET B CA 1
ATOM 4973 C C . MET B 1 218 ? 0.882 1.851 -26.312 1 95.5 218 MET B C 1
ATOM 4975 O O . MET B 1 218 ? 0.031 1.652 -25.438 1 95.5 218 MET B O 1
ATOM 4979 N N . GLN B 1 219 ? 1.091 2.951 -26.875 1 95.56 219 GLN B N 1
ATOM 4980 C CA . GLN B 1 219 ? 0.309 4.113 -26.469 1 95.56 219 GLN B CA 1
ATOM 4981 C C . GLN B 1 219 ? -1.181 3.887 -26.703 1 95.56 219 GLN B C 1
ATOM 4983 O O . GLN B 1 219 ? -2.006 4.188 -25.844 1 95.56 219 GLN B O 1
ATOM 4988 N N . ASN B 1 220 ? -1.469 3.359 -27.844 1 95.75 220 ASN B N 1
ATOM 4989 C CA . ASN B 1 220 ? -2.867 3.113 -28.188 1 95.75 220 ASN B CA 1
ATOM 4990 C C . ASN B 1 220 ? -3.479 2.037 -27.297 1 95.75 220 ASN B C 1
ATOM 4992 O O . ASN B 1 220 ? -4.613 2.176 -26.828 1 95.75 220 ASN B O 1
ATOM 4996 N N . ILE B 1 221 ? -2.729 1.028 -27.016 1 96.69 221 ILE B N 1
ATOM 4997 C CA . ILE B 1 221 ? -3.221 -0.078 -26.203 1 96.69 221 ILE B CA 1
ATOM 4998 C C . ILE B 1 221 ? -3.387 0.381 -24.75 1 96.69 221 ILE B C 1
ATOM 5000 O O . ILE B 1 221 ? -4.426 0.137 -24.125 1 96.69 221 ILE B O 1
ATOM 5004 N N . THR B 1 222 ? -2.428 1.129 -24.219 1 96.5 222 THR B N 1
ATOM 5005 C CA . THR B 1 222 ? -2.426 1.475 -22.797 1 96.5 222 THR B CA 1
ATOM 5006 C C . THR B 1 222 ? -3.434 2.584 -22.516 1 96.5 222 THR B C 1
ATOM 5008 O O . THR B 1 222 ? -3.867 2.754 -21.375 1 96.5 222 THR B O 1
ATOM 5011 N N . ASN B 1 223 ? -3.84 3.301 -23.547 1 95.94 223 ASN B N 1
ATOM 5012 C CA . ASN B 1 223 ? -4.82 4.371 -23.375 1 95.94 223 ASN B CA 1
ATOM 5013 C C . ASN B 1 223 ? -6.246 3.838 -23.438 1 95.94 223 ASN B C 1
ATOM 5015 O O . ASN B 1 223 ? -7.195 4.555 -23.125 1 95.94 223 ASN B O 1
ATOM 5019 N N . HIS B 1 224 ? -6.344 2.604 -23.859 1 96.69 224 HIS B N 1
ATOM 5020 C CA . HIS B 1 224 ? -7.68 2.033 -23.969 1 96.69 224 HIS B CA 1
ATOM 5021 C C . HIS B 1 224 ? -8.312 1.84 -22.594 1 96.69 224 HIS B C 1
ATOM 5023 O O . HIS B 1 224 ? -7.641 1.421 -21.656 1 96.69 224 HIS B O 1
ATOM 5029 N N . LYS B 1 225 ? -9.602 2.01 -22.5 1 96.31 225 LYS B N 1
ATOM 5030 C CA . LYS B 1 225 ? -10.336 1.993 -21.234 1 96.31 225 LYS B CA 1
ATOM 5031 C C . LYS B 1 225 ? -10.297 0.609 -20.594 1 96.31 225 LYS B C 1
ATOM 5033 O O . LYS B 1 225 ? -10.266 0.489 -19.375 1 96.31 225 LYS B O 1
ATOM 5038 N N . ILE B 1 226 ? -10.273 -0.406 -21.359 1 96.81 226 ILE B N 1
ATOM 5039 C CA . ILE B 1 226 ? -10.281 -1.766 -20.828 1 96.81 226 ILE B CA 1
ATOM 5040 C C . ILE B 1 226 ? -8.953 -2.047 -20.125 1 96.81 226 ILE B C 1
ATOM 5042 O O . ILE B 1 226 ? -8.938 -2.596 -19.016 1 96.81 226 ILE B O 1
ATOM 5046 N N . LEU B 1 227 ? -7.867 -1.657 -20.75 1 97.06 227 LEU B N 1
ATOM 5047 C CA . LEU B 1 227 ? -6.59 -1.887 -20.094 1 97.06 227 LEU B CA 1
ATOM 5048 C C . LEU B 1 227 ? -6.523 -1.134 -18.766 1 97.06 227 LEU B C 1
ATOM 5050 O O . LEU B 1 227 ? -6.062 -1.68 -17.766 1 97.06 227 LEU B O 1
ATOM 5054 N N . LYS B 1 228 ? -7.035 0.035 -18.781 1 94.69 228 LYS B N 1
ATOM 5055 C CA . LYS B 1 228 ? -7.008 0.892 -17.609 1 94.69 228 LYS B CA 1
ATOM 5056 C C . LYS B 1 228 ? -7.918 0.349 -16.516 1 94.69 228 LYS B C 1
ATOM 5058 O O . LYS B 1 228 ? -7.816 0.76 -15.352 1 94.69 228 LYS B O 1
ATOM 5063 N N . SER B 1 229 ? -8.797 -0.549 -16.875 1 95.25 229 SER B N 1
ATOM 5064 C CA . SER B 1 229 ? -9.758 -1.101 -15.938 1 95.25 229 SER B CA 1
ATOM 5065 C C . SER B 1 229 ? -9.188 -2.312 -15.211 1 95.25 229 SER B C 1
ATOM 5067 O O . SER B 1 229 ? -9.852 -2.895 -14.344 1 95.25 229 SER B O 1
ATOM 5069 N N . ILE B 1 230 ? -7.961 -2.643 -15.469 1 95.06 230 ILE B N 1
ATOM 5070 C CA . ILE B 1 230 ? -7.387 -3.854 -14.891 1 95.06 230 ILE B CA 1
ATOM 5071 C C . ILE B 1 230 ? -6.418 -3.482 -13.773 1 95.06 230 ILE B C 1
ATOM 5073 O O . ILE B 1 230 ? -5.5 -2.682 -13.977 1 95.06 230 ILE B O 1
ATOM 5077 N N . VAL B 1 231 ? -6.684 -4.051 -12.602 1 93 231 VAL B N 1
ATOM 5078 C CA . VAL B 1 231 ? -5.801 -3.91 -11.445 1 93 231 VAL B CA 1
ATOM 5079 C C . VAL B 1 231 ? -4.832 -5.09 -11.391 1 93 231 VAL B C 1
ATOM 5081 O O . VAL B 1 231 ? -5.25 -6.246 -11.484 1 93 231 VAL B O 1
ATOM 5084 N N . SER B 1 232 ? -3.568 -4.758 -11.258 1 92.38 232 SER B N 1
ATOM 5085 C CA . SER B 1 232 ? -2.539 -5.781 -11.125 1 92.38 232 SER B CA 1
ATOM 5086 C C . SER B 1 232 ? -2.18 -6.016 -9.664 1 92.38 232 SER B C 1
ATOM 5088 O O . SER B 1 232 ? -1.884 -5.066 -8.93 1 92.38 232 SER B O 1
ATOM 5090 N N . VAL B 1 233 ? -2.201 -7.234 -9.203 1 92.31 233 VAL B N 1
ATOM 5091 C CA . VAL B 1 233 ? -1.87 -7.598 -7.832 1 92.31 233 VAL B CA 1
ATOM 5092 C C . VAL B 1 233 ? -0.502 -8.273 -7.793 1 92.31 233 VAL B C 1
ATOM 5094 O O . VAL B 1 233 ? -0.321 -9.359 -8.359 1 92.31 233 VAL B O 1
ATOM 5097 N N . PRO B 1 234 ? 0.424 -7.668 -7.145 1 92.5 234 PRO B N 1
ATOM 5098 C CA . PRO B 1 234 ? 1.755 -8.281 -7.074 1 92.5 234 PRO B CA 1
ATOM 5099 C C . PRO B 1 234 ? 1.772 -9.555 -6.242 1 92.5 234 PRO B C 1
ATOM 5101 O O . PRO B 1 234 ? 0.85 -9.805 -5.461 1 92.5 234 PRO B O 1
ATOM 5104 N N . ALA B 1 235 ? 2.791 -10.352 -6.449 1 92.81 235 ALA B N 1
ATOM 5105 C CA . ALA B 1 235 ? 3.006 -11.586 -5.695 1 92.81 235 ALA B CA 1
ATOM 5106 C C . ALA B 1 235 ? 4.484 -11.789 -5.391 1 92.81 235 ALA B C 1
ATOM 5108 O O . ALA B 1 235 ? 5.352 -11.25 -6.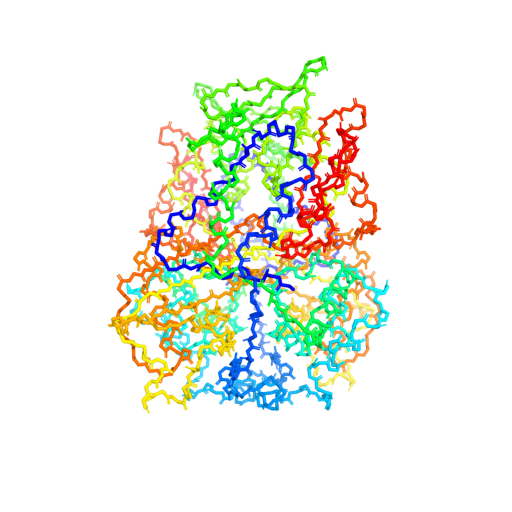082 1 92.81 235 ALA B O 1
ATOM 5109 N N . PHE B 1 236 ? 4.734 -12.43 -4.359 1 95.56 236 PHE B N 1
ATOM 5110 C CA . PHE B 1 236 ? 6.094 -12.766 -3.947 1 95.56 236 PHE B CA 1
ATOM 5111 C C . PHE B 1 236 ? 6.199 -14.242 -3.578 1 95.56 236 PHE B C 1
ATOM 5113 O O . PHE B 1 236 ? 5.324 -14.773 -2.896 1 95.56 236 PHE B O 1
ATOM 5120 N N . PHE B 1 237 ? 7.23 -14.875 -4.086 1 96 237 PHE B N 1
ATOM 5121 C CA . PHE B 1 237 ? 7.496 -16.281 -3.814 1 96 237 PHE B CA 1
ATOM 5122 C C . PHE B 1 237 ? 8.922 -16.484 -3.312 1 96 237 PHE B C 1
ATOM 5124 O O . PHE B 1 237 ? 9.844 -15.805 -3.773 1 96 237 PHE B O 1
ATOM 5131 N N . GLY B 1 238 ? 9.055 -17.359 -2.344 1 96.19 238 GLY B N 1
ATOM 5132 C CA . GLY B 1 238 ? 10.359 -17.75 -1.855 1 96.19 238 GLY B CA 1
ATOM 5133 C C . GLY B 1 238 ? 10.469 -19.234 -1.574 1 96.19 238 GLY B C 1
ATOM 5134 O O . GLY B 1 238 ? 9.492 -19.859 -1.151 1 96.19 238 GLY B O 1
ATOM 5135 N N . ALA B 1 239 ? 11.672 -19.781 -1.81 1 96.25 239 ALA B N 1
ATOM 5136 C CA . ALA B 1 239 ? 11.977 -21.172 -1.479 1 96.25 239 ALA B CA 1
ATOM 5137 C C . ALA B 1 239 ? 13.406 -21.312 -0.963 1 96.25 239 ALA B C 1
ATOM 5139 O O . ALA B 1 239 ? 14.25 -20.453 -1.216 1 96.25 239 ALA B O 1
ATOM 5140 N N . ALA B 1 240 ? 13.609 -22.344 -0.269 1 96.75 240 ALA B N 1
ATOM 5141 C CA . ALA B 1 240 ? 14.93 -22.578 0.308 1 96.75 240 ALA B CA 1
ATOM 5142 C C . ALA B 1 240 ? 15.211 -24.062 0.468 1 96.75 240 ALA B C 1
ATOM 5144 O O . ALA B 1 240 ? 14.281 -24.875 0.566 1 96.75 240 ALA B O 1
ATOM 5145 N N . VAL B 1 241 ? 16.484 -24.375 0.427 1 96.38 241 VAL B N 1
ATOM 5146 C CA . VAL B 1 241 ? 16.953 -25.734 0.697 1 96.38 241 VAL B CA 1
ATOM 5147 C C . VAL B 1 241 ? 17.625 -25.781 2.072 1 96.38 241 VAL B C 1
ATOM 5149 O O . VAL B 1 241 ? 18.422 -24.906 2.41 1 96.38 241 VAL B O 1
ATOM 5152 N N . TYR B 1 242 ? 17.234 -26.75 2.807 1 96.75 242 TYR B N 1
ATOM 5153 C CA . TYR B 1 242 ? 17.828 -26.984 4.113 1 96.75 242 TYR B CA 1
ATOM 5154 C C . TYR B 1 242 ? 18.484 -28.359 4.18 1 96.75 242 TYR B C 1
ATOM 5156 O O . TYR B 1 242 ? 17.953 -29.328 3.633 1 96.75 242 TYR B O 1
ATOM 5164 N N . GLN B 1 243 ? 19.609 -28.453 4.859 1 95.12 243 GLN B N 1
ATOM 5165 C CA . GLN B 1 243 ? 20.297 -29.719 5.023 1 95.12 243 GLN B CA 1
ATOM 5166 C C . GLN B 1 243 ? 19.422 -30.75 5.727 1 95.12 243 GLN B C 1
ATOM 5168 O O . GLN B 1 243 ? 19.438 -31.938 5.387 1 95.12 243 GLN B O 1
ATOM 5173 N N . LYS B 1 244 ? 18.688 -30.281 6.684 1 93.62 244 LYS B N 1
ATOM 5174 C CA . LYS B 1 244 ? 17.719 -31.109 7.395 1 93.62 244 LYS B CA 1
ATOM 5175 C C . LYS B 1 244 ? 16.344 -30.438 7.434 1 93.62 244 LYS B C 1
ATOM 5177 O O . LYS B 1 244 ? 16.234 -29.25 7.754 1 93.62 244 LYS B O 1
ATOM 5182 N N . PRO B 1 245 ? 15.367 -31.25 7.148 1 95.31 245 PRO B N 1
ATOM 5183 C CA . PRO B 1 245 ? 14.016 -30.672 7.195 1 95.31 245 PRO B CA 1
ATOM 5184 C C . PRO B 1 245 ? 13.508 -30.469 8.625 1 95.31 245 PRO B C 1
ATOM 5186 O O . PRO B 1 245 ? 12.719 -31.281 9.117 1 95.31 245 PRO B O 1
ATOM 5189 N N . TRP B 1 246 ? 13.781 -29.344 9.156 1 96.06 246 TRP B N 1
ATOM 5190 C CA . TRP B 1 246 ? 13.492 -29.062 10.562 1 96.06 246 TRP B CA 1
ATOM 5191 C C . TRP B 1 246 ? 11.992 -29.031 10.812 1 96.06 246 TRP B C 1
ATOM 5193 O O . TRP B 1 246 ? 11.547 -29.172 11.953 1 96.06 246 TRP B O 1
ATOM 5203 N N . TRP B 1 247 ? 11.141 -28.891 9.828 1 96.44 247 TRP B N 1
ATOM 5204 C CA . TRP B 1 247 ? 9.688 -28.844 9.969 1 96.44 247 TRP B CA 1
ATOM 5205 C C . TRP B 1 247 ? 9.102 -30.234 10.141 1 96.44 247 TRP B C 1
ATOM 5207 O O . TRP B 1 247 ? 7.902 -30.391 10.398 1 96.44 247 TRP B O 1
ATOM 5217 N N . LYS B 1 248 ? 9.883 -31.266 10.008 1 93.56 248 LYS B N 1
ATOM 5218 C CA . LYS B 1 248 ? 9.43 -32.656 10.133 1 93.56 248 LYS B CA 1
ATOM 5219 C C . LYS B 1 248 ? 9.883 -33.25 11.461 1 93.56 248 LYS B C 1
ATOM 5221 O O . LYS B 1 248 ? 9.445 -34.344 11.82 1 93.56 248 LYS B O 1
ATOM 5226 N N . ASP B 1 249 ? 10.742 -32.594 12.125 1 88.69 249 ASP B N 1
ATOM 5227 C CA . ASP B 1 249 ? 11.367 -33.281 13.258 1 88.69 249 ASP B CA 1
ATOM 5228 C C . ASP B 1 249 ? 10.492 -33.188 14.508 1 88.69 249 ASP B C 1
ATOM 5230 O O . ASP B 1 249 ? 9.391 -32.656 14.461 1 88.69 249 ASP B O 1
ATOM 5234 N N . ASN B 1 250 ? 10.984 -33.781 15.57 1 85 250 ASN B N 1
ATOM 5235 C CA . ASN B 1 250 ? 10.211 -33.969 16.797 1 85 250 ASN B CA 1
ATOM 5236 C C . ASN B 1 250 ? 10.094 -32.656 17.578 1 85 250 ASN B C 1
ATOM 5238 O O . ASN B 1 250 ? 9.273 -32.562 18.5 1 85 250 ASN B O 1
ATOM 5242 N N . ASN B 1 251 ? 10.82 -31.688 17.266 1 85 251 ASN B N 1
ATOM 5243 C CA . ASN B 1 251 ? 10.805 -30.422 17.984 1 85 251 ASN B CA 1
ATOM 5244 C C . ASN B 1 251 ? 9.797 -29.438 17.391 1 85 251 ASN B C 1
ATOM 5246 O O . ASN B 1 251 ? 9.555 -28.375 17.969 1 85 251 ASN B O 1
ATOM 5250 N N . ALA B 1 252 ? 9.273 -29.875 16.266 1 84.5 252 ALA B N 1
ATOM 5251 C CA . ALA B 1 252 ? 8.273 -29 15.648 1 84.5 252 ALA B CA 1
ATOM 5252 C C . ALA B 1 252 ? 6.969 -29.016 16.438 1 84.5 252 ALA B C 1
ATOM 5254 O O . ALA B 1 252 ? 6.539 -30.078 16.906 1 84.5 252 ALA B O 1
ATOM 5255 N N . LYS B 1 253 ? 6.367 -27.844 16.734 1 88.31 253 LYS B N 1
ATOM 5256 C CA . LYS B 1 253 ? 5.07 -27.766 17.406 1 88.31 253 LYS B CA 1
ATOM 5257 C C . LYS B 1 253 ? 4.027 -28.609 16.672 1 88.31 253 LYS B C 1
ATOM 5259 O O . LYS B 1 253 ? 3.225 -29.297 17.312 1 88.31 253 LYS B O 1
ATOM 5264 N N . LYS B 1 254 ? 4.094 -28.547 15.359 1 91.06 254 LYS B N 1
ATOM 5265 C CA . LYS B 1 254 ? 3.309 -29.406 14.477 1 91.06 254 LYS B CA 1
ATOM 5266 C C . LYS B 1 254 ? 4.109 -29.781 13.227 1 91.06 254 LYS B C 1
ATOM 5268 O O . LYS B 1 254 ? 4.43 -28.922 12.406 1 91.06 254 LYS B O 1
ATOM 5273 N N . ALA B 1 255 ? 4.316 -31 13.125 1 93.12 255 ALA B N 1
ATOM 5274 C CA . ALA B 1 255 ? 5.086 -31.469 11.977 1 93.12 255 ALA B CA 1
ATOM 5275 C C . ALA B 1 255 ? 4.312 -31.281 10.68 1 93.12 255 ALA B C 1
ATOM 5277 O O . ALA B 1 255 ? 3.084 -31.391 10.656 1 93.12 255 ALA B O 1
ATOM 5278 N N . MET B 1 256 ? 5.066 -31 9.656 1 94.75 256 MET B N 1
ATOM 5279 C CA . MET B 1 256 ? 4.453 -30.812 8.344 1 94.75 256 MET B CA 1
ATOM 5280 C C . MET B 1 256 ? 4.914 -31.891 7.371 1 94.75 256 MET B C 1
ATOM 5282 O O . MET B 1 256 ? 6.109 -32.156 7.25 1 94.75 256 MET B O 1
ATOM 5286 N N . LEU B 1 257 ? 3.922 -32.469 6.754 1 93.12 257 LEU B N 1
ATOM 5287 C CA . LEU B 1 257 ? 4.211 -33.406 5.652 1 93.12 257 LEU B CA 1
ATOM 5288 C C . LEU B 1 257 ? 4.316 -32.625 4.332 1 93.12 257 LEU B C 1
ATOM 5290 O O . LEU B 1 257 ? 4.039 -31.438 4.277 1 93.12 257 LEU B O 1
ATOM 5294 N N . ASP B 1 258 ? 4.781 -33.375 3.355 1 89.94 258 ASP B N 1
ATOM 5295 C CA . ASP B 1 258 ? 4.852 -32.75 2.031 1 89.94 258 ASP B CA 1
ATOM 5296 C C . ASP B 1 258 ? 3.48 -32.25 1.586 1 89.94 258 ASP B C 1
ATOM 5298 O O . ASP B 1 258 ? 2.471 -32.938 1.773 1 89.94 258 ASP B O 1
ATOM 5302 N N . ASN B 1 259 ? 3.396 -31.031 1.163 1 89.12 259 ASN B N 1
ATOM 5303 C CA . ASN B 1 259 ? 2.234 -30.359 0.595 1 89.12 259 ASN B CA 1
ATOM 5304 C C . ASN B 1 259 ? 1.267 -29.906 1.683 1 89.12 259 ASN B C 1
ATOM 5306 O O . ASN B 1 259 ? 0.157 -29.453 1.384 1 89.12 259 ASN B O 1
ATOM 5310 N N . ASP B 1 260 ? 1.713 -30.047 2.975 1 94.38 260 ASP B N 1
ATOM 5311 C CA . ASP B 1 260 ? 0.986 -29.359 4.035 1 94.38 260 ASP B CA 1
ATOM 5312 C C . ASP B 1 260 ? 1.192 -27.844 3.953 1 94.38 260 ASP B C 1
ATOM 5314 O O . ASP B 1 260 ? 2.328 -27.375 3.863 1 94.38 260 ASP B O 1
ATOM 5318 N N . MET B 1 261 ? 0.13 -27.156 3.998 1 95.62 261 MET B N 1
ATOM 5319 C CA . MET B 1 261 ? 0.232 -25.703 3.934 1 95.62 261 MET B CA 1
ATOM 5320 C C . MET B 1 261 ? 0.084 -25.078 5.32 1 95.62 261 MET B C 1
ATOM 5322 O O . MET B 1 261 ? -0.774 -25.5 6.102 1 95.62 261 MET B O 1
ATOM 5326 N N . PHE B 1 262 ? 0.926 -24.172 5.609 1 97.44 262 PHE B N 1
ATOM 5327 C CA . PHE B 1 262 ? 0.844 -23.297 6.773 1 97.44 262 PHE B CA 1
ATOM 5328 C C . PHE B 1 262 ? 0.698 -21.844 6.348 1 97.44 262 PHE B C 1
ATOM 5330 O O . PHE B 1 262 ? 1.625 -21.266 5.777 1 97.44 262 PHE B O 1
ATOM 5337 N N . ILE B 1 263 ? -0.459 -21.25 6.594 1 97 263 ILE B N 1
ATOM 5338 C CA . ILE B 1 263 ? -0.719 -19.859 6.23 1 97 263 ILE B CA 1
ATOM 5339 C C . ILE B 1 263 ? -0.591 -18.969 7.469 1 97 263 ILE B C 1
ATOM 5341 O O . ILE B 1 263 ? -1.225 -19.219 8.492 1 97 263 ILE B O 1
ATOM 5345 N N . SER B 1 264 ? 0.238 -18 7.371 1 96.19 264 SER B N 1
ATOM 5346 C CA . SER B 1 264 ? 0.419 -17.078 8.484 1 96.19 264 SER B CA 1
ATOM 5347 C C . SER B 1 264 ? 0.358 -15.625 8.008 1 96.19 264 SER B C 1
ATOM 5349 O O . SER B 1 264 ? 0.888 -15.297 6.941 1 96.19 264 SER B O 1
ATOM 5351 N N . SER B 1 265 ? -0.269 -14.789 8.789 1 93.31 265 SER B N 1
ATOM 5352 C CA . SER B 1 265 ? -0.331 -13.359 8.5 1 93.31 265 SER B CA 1
ATOM 5353 C C . SER B 1 265 ? 0.84 -12.617 9.133 1 93.31 265 SER B C 1
ATOM 5355 O O . SER B 1 265 ? 1.215 -11.531 8.68 1 93.31 265 SER B O 1
ATOM 5357 N N . GLY B 1 266 ? 1.396 -13.164 10.141 1 93.25 266 GLY B N 1
ATOM 5358 C CA . GLY B 1 266 ? 2.529 -12.547 10.812 1 93.25 266 GLY B CA 1
ATOM 5359 C C . GLY B 1 266 ? 3.715 -12.328 9.891 1 93.25 266 GLY B C 1
ATOM 5360 O O . GLY B 1 266 ? 4.031 -13.188 9.062 1 93.25 266 GLY B O 1
ATOM 5361 N N . ASN B 1 267 ? 4.238 -11.195 9.961 1 95 267 ASN B N 1
ATOM 5362 C CA . ASN B 1 267 ? 5.414 -10.781 9.195 1 95 267 ASN B CA 1
ATOM 5363 C C . ASN B 1 267 ? 5.188 -10.93 7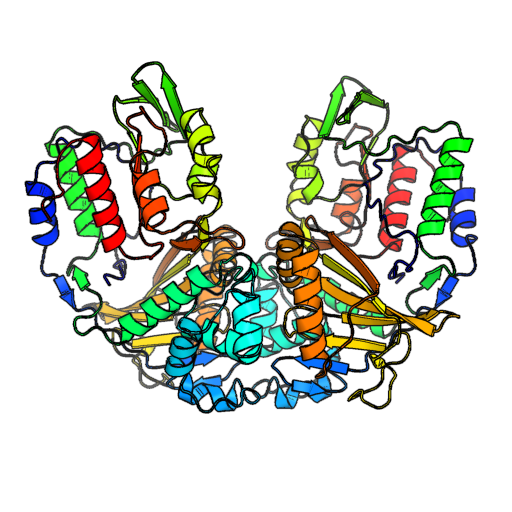.695 1 95 267 ASN B C 1
ATOM 5365 O O . ASN B 1 267 ? 6.141 -11.078 6.93 1 95 267 ASN B O 1
ATOM 5369 N N . CYS B 1 268 ? 4.004 -11.102 7.281 1 94.81 268 CYS B N 1
ATOM 5370 C CA . CYS B 1 268 ? 3.635 -11.109 5.871 1 94.81 268 CYS B CA 1
ATOM 5371 C C . CYS B 1 268 ? 4.254 -12.305 5.152 1 94.81 268 CYS B C 1
ATOM 5373 O O . CYS B 1 268 ? 4.641 -12.195 3.988 1 94.81 268 CYS B O 1
ATOM 5375 N N . VAL B 1 269 ? 4.324 -13.453 5.742 1 96.06 269 VAL B N 1
ATOM 5376 C CA . VAL B 1 269 ? 5 -14.594 5.125 1 96.06 269 VAL B CA 1
ATOM 5377 C C . VAL B 1 269 ? 4.035 -15.328 4.199 1 96.06 269 VAL B C 1
ATOM 5379 O O . VAL B 1 269 ? 4.434 -15.82 3.143 1 96.06 269 VAL B O 1
ATOM 5382 N N . GLY B 1 270 ? 2.82 -15.383 4.598 1 96.25 270 GLY B N 1
ATOM 5383 C CA . GLY B 1 270 ? 1.836 -16.078 3.787 1 96.25 270 GLY B CA 1
ATOM 5384 C C . GLY B 1 270 ? 1.987 -17.594 3.83 1 96.25 270 GLY B C 1
ATOM 5385 O O . GLY B 1 270 ? 2.08 -18.188 4.906 1 96.25 270 GLY B O 1
ATOM 5386 N N . ILE B 1 271 ? 2.029 -18.266 2.742 1 96.19 271 ILE B N 1
ATOM 5387 C CA . ILE B 1 271 ? 1.969 -19.719 2.662 1 96.19 271 ILE B CA 1
ATOM 5388 C C . ILE B 1 271 ? 3.381 -20.297 2.711 1 96.19 271 ILE B C 1
ATOM 5390 O O . ILE B 1 271 ? 4.25 -19.906 1.93 1 96.19 271 ILE B O 1
ATOM 5394 N N . THR B 1 272 ? 3.568 -21.156 3.617 1 97.44 272 THR B N 1
ATOM 5395 C CA . THR B 1 272 ? 4.734 -22.031 3.664 1 97.44 272 THR B CA 1
ATOM 5396 C C . THR B 1 272 ? 4.34 -23.484 3.408 1 97.44 272 THR B C 1
ATOM 5398 O O . THR B 1 272 ? 3.312 -23.953 3.908 1 97.44 272 THR B O 1
ATOM 5401 N N . MET B 1 273 ? 5.195 -24.172 2.592 1 95.75 273 MET B N 1
ATOM 5402 C CA . MET B 1 273 ? 4.828 -25.531 2.188 1 95.75 273 MET B CA 1
ATOM 5403 C C . MET B 1 273 ? 6.062 -26.359 1.839 1 95.75 273 MET B C 1
ATOM 5405 O O . MET B 1 273 ? 6.812 -26 0.925 1 95.75 273 MET B O 1
ATOM 5409 N N . PRO B 1 274 ? 6.227 -27.5 2.508 1 95.25 274 PRO B N 1
ATOM 5410 C CA . PRO B 1 274 ? 7.316 -28.391 2.104 1 95.25 274 PRO B CA 1
ATOM 5411 C C . PRO B 1 274 ? 7.059 -29.062 0.758 1 95.25 274 PRO B C 1
ATOM 5413 O O . PRO B 1 274 ? 5.941 -29.516 0.497 1 95.25 274 PRO B O 1
ATOM 5416 N N . TYR B 1 275 ? 8.047 -29.094 -0.045 1 87.19 275 TYR B N 1
ATOM 5417 C CA . TYR B 1 275 ? 7.93 -29.719 -1.354 1 87.19 275 TYR B CA 1
ATOM 5418 C C . TYR B 1 275 ? 8.531 -31.125 -1.336 1 87.19 275 TYR B C 1
ATOM 5420 O O . TYR B 1 275 ? 8.289 -31.922 -2.244 1 87.19 275 TYR B O 1
ATOM 5428 N N . GLY B 1 276 ? 9.328 -31.422 -0.412 1 83.06 276 GLY B N 1
ATOM 5429 C CA . GLY B 1 276 ? 9.883 -32.781 -0.371 1 83.06 276 GLY B CA 1
ATOM 5430 C C . GLY B 1 276 ? 11.305 -32.812 0.165 1 83.06 276 GLY B C 1
ATOM 5431 O O . GLY B 1 276 ? 11.859 -31.781 0.557 1 83.06 276 GLY B O 1
ATOM 5432 N N . THR B 1 277 ? 11.695 -34.031 0.297 1 82.94 277 THR B N 1
ATOM 5433 C CA . THR B 1 277 ? 13.055 -34.312 0.75 1 82.94 277 THR B CA 1
ATOM 5434 C C . THR B 1 277 ? 13.82 -35.094 -0.304 1 82.94 277 THR B C 1
ATOM 5436 O O . THR B 1 277 ? 13.297 -36.062 -0.873 1 82.94 277 THR B O 1
ATOM 5439 N N . SER B 1 278 ? 15 -34.594 -0.583 1 80.75 278 SER B N 1
ATOM 5440 C CA . SER B 1 278 ? 15.836 -35.281 -1.556 1 80.75 278 SER B CA 1
ATOM 5441 C C . SER B 1 278 ? 16.406 -36.562 -0.975 1 80.75 278 SER B C 1
ATOM 5443 O O . SER B 1 278 ? 16.234 -36.844 0.217 1 80.75 278 SER B O 1
ATOM 5445 N N . SER B 1 279 ? 17.016 -37.281 -1.922 1 79.62 279 SER B N 1
ATOM 5446 C CA . SER B 1 279 ? 17.625 -38.531 -1.524 1 79.62 279 SER B CA 1
ATOM 5447 C C . SER B 1 279 ? 18.734 -38.344 -0.513 1 79.62 279 SER B C 1
ATOM 5449 O O . SER B 1 279 ? 19 -39.219 0.32 1 79.62 279 SER B O 1
ATOM 5451 N N . ASN B 1 280 ? 19.422 -37.219 -0.536 1 85.88 280 ASN B N 1
ATOM 5452 C CA . ASN B 1 280 ? 20.531 -36.938 0.369 1 85.88 280 ASN B CA 1
ATOM 5453 C C . ASN B 1 280 ? 20.047 -36.344 1.688 1 85.88 280 ASN B C 1
ATOM 5455 O O . ASN B 1 280 ? 20.844 -35.938 2.518 1 85.88 280 ASN B O 1
ATOM 5459 N N . GLY B 1 281 ? 18.766 -36.312 1.815 1 86.12 281 GLY B N 1
ATOM 5460 C CA . GLY B 1 281 ? 18.203 -35.844 3.078 1 86.12 281 GLY B CA 1
ATOM 5461 C C . GLY B 1 281 ? 17.891 -34.375 3.111 1 86.12 281 GLY B C 1
ATOM 5462 O O . GLY B 1 281 ? 17.297 -33.875 4.074 1 86.12 281 GLY B O 1
ATOM 5463 N N . ASN B 1 282 ? 18.266 -33.656 2.068 1 91.19 282 ASN B N 1
ATOM 5464 C CA . ASN B 1 282 ? 17.969 -32.219 2.014 1 91.19 282 ASN B CA 1
ATOM 5465 C C . ASN B 1 282 ? 16.469 -31.969 1.82 1 91.19 282 ASN B C 1
ATOM 5467 O O . ASN B 1 282 ? 15.812 -32.656 1.058 1 91.19 282 ASN B O 1
ATOM 5471 N N . GLY B 1 283 ? 15.969 -30.984 2.584 1 93.12 283 GLY B N 1
ATOM 5472 C CA . GLY B 1 283 ? 14.57 -30.609 2.436 1 93.12 283 GLY B CA 1
ATOM 5473 C C . GLY B 1 283 ? 14.375 -29.297 1.68 1 93.12 283 GLY B C 1
ATOM 5474 O O . GLY B 1 283 ? 15.172 -28.375 1.827 1 93.12 283 GLY B O 1
ATOM 5475 N N . VAL B 1 284 ? 13.312 -29.328 0.852 1 93.19 284 VAL B N 1
ATOM 5476 C CA . VAL B 1 284 ? 12.953 -28.109 0.134 1 93.19 284 VAL B CA 1
ATOM 5477 C C . VAL B 1 284 ? 11.664 -27.531 0.723 1 93.19 284 VAL B C 1
ATOM 5479 O O . VAL B 1 284 ? 10.656 -28.219 0.838 1 93.19 284 VAL B O 1
ATOM 5482 N N . LEU B 1 285 ? 11.781 -26.25 1.059 1 96.12 285 LEU B N 1
ATOM 5483 C CA . LEU B 1 285 ? 10.633 -25.547 1.646 1 96.12 285 LEU B CA 1
ATOM 5484 C C . LEU B 1 285 ? 10.25 -24.328 0.812 1 96.12 285 LEU B C 1
ATOM 5486 O O . LEU B 1 285 ? 11.094 -23.484 0.526 1 96.12 285 LEU B O 1
ATOM 5490 N N . GLN B 1 286 ? 9 -24.375 0.3 1 96.19 286 GLN B N 1
ATOM 5491 C CA . GLN B 1 286 ? 8.453 -23.062 -0.02 1 96.19 286 GLN B CA 1
ATOM 5492 C C . GLN B 1 286 ? 8.328 -22.188 1.23 1 96.19 286 GLN B C 1
ATOM 5494 O O . GLN B 1 286 ? 7.457 -22.422 2.068 1 96.19 286 GLN B O 1
ATOM 5499 N N . THR B 1 287 ? 9.188 -21.219 1.297 1 98 287 THR B N 1
ATOM 5500 C CA . THR B 1 287 ? 9.242 -20.438 2.529 1 98 287 THR B CA 1
ATOM 5501 C C . THR B 1 287 ? 8.102 -19.438 2.596 1 98 287 THR B C 1
ATOM 5503 O O . THR B 1 287 ? 7.645 -19.078 3.682 1 98 287 THR B O 1
ATOM 5506 N N . MET B 1 288 ? 7.688 -19.047 1.391 1 96.94 288 MET B N 1
ATO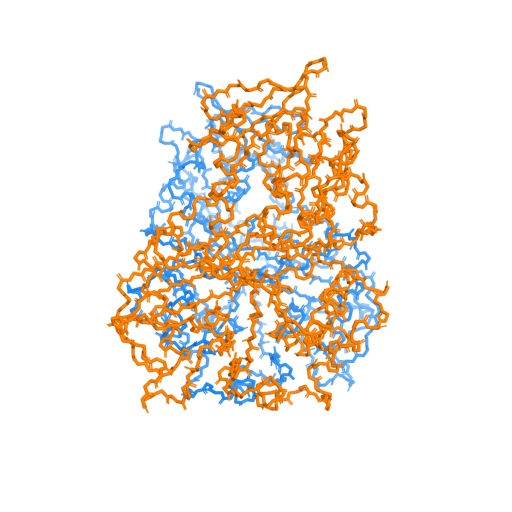M 5507 C CA . MET B 1 288 ? 6.617 -18.047 1.393 1 96.94 288 MET B CA 1
ATOM 5508 C C . MET B 1 288 ? 5.934 -17.984 0.032 1 96.94 288 MET B C 1
ATOM 5510 O O . MET B 1 288 ? 6.566 -18.234 -0.998 1 96.94 288 MET B O 1
ATOM 5514 N N . ALA B 1 289 ? 4.719 -17.719 0.101 1 94.12 289 ALA B N 1
ATOM 5515 C CA . ALA B 1 289 ? 3.908 -17.234 -1.012 1 94.12 289 ALA B CA 1
ATOM 5516 C C . ALA B 1 289 ? 2.879 -16.203 -0.537 1 94.12 289 ALA B C 1
ATOM 5518 O O . ALA B 1 289 ? 2.041 -16.516 0.315 1 94.12 289 ALA B O 1
ATOM 5519 N N . ASN B 1 290 ? 3.043 -15.07 -1.038 1 93.25 290 ASN B N 1
ATOM 5520 C CA . ASN B 1 290 ? 2.076 -14.055 -0.642 1 93.25 290 ASN B CA 1
ATOM 5521 C C . ASN B 1 290 ? 1.736 -13.125 -1.801 1 93.25 290 ASN B C 1
ATOM 5523 O O . ASN B 1 290 ? 2.311 -13.242 -2.885 1 93.25 290 ASN B O 1
ATOM 5527 N N . THR B 1 291 ? 0.716 -12.359 -1.586 1 89.69 291 THR B N 1
ATOM 5528 C CA . THR B 1 291 ? 0.243 -11.406 -2.586 1 89.69 291 THR B CA 1
ATOM 5529 C C . THR B 1 291 ? 0.001 -10.039 -1.96 1 89.69 291 THR B C 1
ATOM 5531 O O . THR B 1 291 ? 0.003 -9.906 -0.734 1 89.69 291 THR B O 1
ATOM 5534 N N . GLY B 1 292 ? -0.041 -9.078 -2.859 1 90 292 GLY B N 1
ATOM 5535 C CA . GLY B 1 292 ? -0.489 -7.766 -2.426 1 90 292 GLY B CA 1
ATOM 5536 C C . GLY B 1 292 ? 0.549 -7.023 -1.607 1 90 292 GLY B C 1
ATOM 5537 O O . GLY B 1 292 ? 1.729 -7 -1.966 1 90 292 GLY B O 1
ATOM 5538 N N . THR B 1 293 ? 0.086 -6.438 -0.549 1 89.38 293 THR B N 1
ATOM 5539 C CA . THR B 1 293 ? 0.926 -5.555 0.253 1 89.38 293 THR B CA 1
ATOM 5540 C C . THR B 1 293 ? 2.078 -6.328 0.884 1 89.38 293 THR B C 1
ATOM 5542 O O . THR B 1 293 ? 3.184 -5.805 1.025 1 89.38 293 THR B O 1
ATOM 5545 N N . CYS B 1 294 ? 1.776 -7.488 1.23 1 94.06 294 CYS B N 1
ATOM 5546 C CA . CYS B 1 294 ? 2.83 -8.32 1.797 1 94.06 294 CYS B CA 1
ATOM 5547 C C . CYS B 1 294 ? 3.932 -8.578 0.776 1 94.06 294 CYS B C 1
ATOM 5549 O O . CYS B 1 294 ? 5.113 -8.617 1.126 1 94.06 294 CYS B O 1
ATOM 5551 N N . SER B 1 295 ? 3.535 -8.711 -0.468 1 95.06 295 SER B N 1
ATOM 5552 C CA . SER B 1 295 ? 4.527 -8.891 -1.521 1 95.06 295 SER B CA 1
ATOM 5553 C C . SER B 1 295 ? 5.387 -7.645 -1.695 1 95.06 295 SER B C 1
ATOM 5555 O O . SER B 1 295 ? 6.594 -7.742 -1.925 1 95.06 295 SER B O 1
ATOM 5557 N N . ASP B 1 296 ? 4.77 -6.516 -1.584 1 93.5 296 ASP B N 1
ATOM 5558 C CA . ASP B 1 296 ? 5.52 -5.266 -1.663 1 93.5 296 ASP B CA 1
ATOM 5559 C C . ASP B 1 296 ? 6.57 -5.188 -0.559 1 93.5 296 ASP B C 1
ATOM 5561 O O . ASP B 1 296 ? 7.699 -4.75 -0.799 1 93.5 296 ASP B O 1
ATOM 5565 N N . GLU B 1 297 ? 6.184 -5.625 0.559 1 95.06 297 GLU B N 1
ATOM 5566 C CA . GLU B 1 297 ? 7.102 -5.602 1.692 1 95.06 297 GLU B CA 1
ATOM 5567 C C . GLU B 1 297 ? 8.344 -6.449 1.418 1 95.06 297 GLU B C 1
ATOM 5569 O O . GLU B 1 297 ? 9.469 -5.973 1.559 1 95.06 297 GLU B O 1
ATOM 5574 N N . TRP B 1 298 ? 8.109 -7.547 1.003 1 97 298 TRP B N 1
ATOM 5575 C CA . TRP B 1 298 ? 9.234 -8.453 0.789 1 97 298 TRP B CA 1
ATOM 5576 C C . TRP B 1 298 ? 9.992 -8.094 -0.485 1 97 298 TRP B C 1
ATOM 5578 O O . TRP B 1 298 ? 11.211 -8.273 -0.564 1 97 298 TRP B O 1
ATOM 5588 N N . GLY B 1 299 ? 9.242 -7.625 -1.484 1 96.44 299 GLY B N 1
ATOM 5589 C CA . GLY B 1 299 ? 9.906 -7.102 -2.668 1 96.44 299 GLY B CA 1
ATOM 5590 C C . GLY B 1 299 ? 10.867 -5.969 -2.361 1 96.44 299 GLY B C 1
ATOM 5591 O O . GLY B 1 299 ? 11.953 -5.902 -2.93 1 96.44 299 GLY B O 1
ATOM 5592 N N . SER B 1 300 ? 10.469 -5.141 -1.497 1 93.88 300 SER B N 1
ATOM 5593 C CA . SER B 1 300 ? 11.32 -4.023 -1.102 1 93.88 300 SER B CA 1
ATOM 5594 C C . SER B 1 300 ? 12.602 -4.512 -0.429 1 93.88 300 SER B C 1
ATOM 5596 O O . SER B 1 300 ? 13.68 -3.971 -0.667 1 93.88 300 SER B O 1
ATOM 5598 N N . LYS B 1 301 ? 12.477 -5.496 0.375 1 94.44 301 LYS B N 1
ATOM 5599 C CA . LYS B 1 301 ? 13.648 -6.074 1.027 1 94.44 301 LYS B CA 1
ATOM 5600 C C . LYS B 1 301 ? 14.602 -6.688 0.004 1 94.44 301 LYS B C 1
ATOM 5602 O O . LYS B 1 301 ? 15.82 -6.547 0.122 1 94.44 301 LYS B O 1
ATOM 5607 N N . LEU B 1 302 ? 13.992 -7.367 -0.907 1 95.56 302 LEU B N 1
ATOM 5608 C CA . LEU B 1 302 ? 14.797 -7.996 -1.955 1 95.56 302 LEU B CA 1
ATOM 5609 C C . LEU B 1 302 ? 15.586 -6.949 -2.73 1 95.56 302 LEU B C 1
ATOM 5611 O O . LEU B 1 302 ? 16.719 -7.207 -3.148 1 95.56 302 LEU B O 1
ATOM 5615 N N . LYS B 1 303 ? 15.016 -5.82 -2.938 1 90.88 303 LYS B N 1
ATOM 5616 C CA . LYS B 1 303 ? 15.664 -4.742 -3.676 1 90.88 303 LYS B CA 1
ATOM 5617 C C . LYS B 1 303 ? 16.828 -4.164 -2.891 1 90.88 303 LYS B C 1
ATOM 5619 O O . LYS B 1 303 ? 17.734 -3.557 -3.471 1 90.88 303 LYS B O 1
ATOM 5624 N N . ILE B 1 304 ? 16.766 -4.281 -1.58 1 90.25 304 ILE B N 1
ATOM 5625 C CA . ILE B 1 304 ? 17.906 -3.84 -0.785 1 90.25 304 ILE B CA 1
ATOM 5626 C C . ILE B 1 304 ? 19.094 -4.781 -1.01 1 90.25 304 ILE B C 1
ATOM 5628 O O . ILE B 1 304 ? 20.156 -4.352 -1.466 1 90.25 304 ILE B O 1
ATOM 5632 N N . SER B 1 305 ? 18.922 -6.102 -0.662 1 92.12 305 SER B N 1
ATOM 5633 C CA . SER B 1 305 ? 19.938 -7.098 -0.971 1 92.12 305 SER B CA 1
ATOM 5634 C C . SER B 1 305 ? 19.453 -8.508 -0.647 1 92.12 305 SER B C 1
ATOM 5636 O O . SER B 1 305 ? 18.531 -8.68 0.159 1 92.12 305 SER B O 1
ATOM 5638 N N . LYS B 1 306 ? 20.109 -9.508 -1.188 1 94.06 306 LYS B N 1
ATOM 5639 C CA . LYS B 1 306 ? 19.797 -10.906 -0.912 1 94.06 306 LYS B CA 1
ATOM 5640 C C . LYS B 1 306 ? 20.125 -11.266 0.538 1 94.06 306 LYS B C 1
ATOM 5642 O O . LYS B 1 306 ? 19.391 -12.039 1.163 1 94.06 306 LYS B O 1
ATOM 5647 N N . ASP B 1 307 ? 21.141 -10.672 1.057 1 93.75 307 ASP B N 1
ATOM 5648 C CA . ASP B 1 307 ? 21.531 -10.938 2.439 1 93.75 307 ASP B CA 1
ATOM 5649 C C . ASP B 1 307 ? 20.453 -10.453 3.412 1 93.75 307 ASP B C 1
ATOM 5651 O O . ASP B 1 307 ? 20.125 -11.156 4.371 1 93.75 307 ASP B O 1
ATOM 5655 N N . VAL B 1 308 ? 19.906 -9.344 3.115 1 92.56 308 VAL B N 1
ATOM 5656 C CA . VAL B 1 308 ? 18.891 -8.766 3.975 1 92.56 308 VAL B CA 1
ATOM 5657 C C . VAL B 1 308 ? 17.641 -9.648 3.977 1 92.56 308 VAL B C 1
ATOM 5659 O O . VAL B 1 308 ? 17.125 -9.992 5.039 1 92.56 308 VAL B O 1
ATOM 5662 N N . ILE B 1 309 ? 17.25 -10.016 2.822 1 95.81 309 ILE B N 1
ATOM 5663 C CA . ILE B 1 309 ? 16.016 -10.789 2.762 1 95.81 309 ILE B CA 1
ATOM 5664 C C . ILE B 1 309 ? 16.25 -12.172 3.371 1 95.81 309 ILE B C 1
ATOM 5666 O O . ILE B 1 309 ? 15.344 -12.734 4 1 95.81 309 ILE B O 1
ATOM 5670 N N . ASP B 1 310 ? 17.422 -12.75 3.227 1 97.38 310 ASP B N 1
ATOM 5671 C CA . ASP B 1 310 ? 17.719 -14.039 3.834 1 97.38 310 ASP B CA 1
ATOM 5672 C C . ASP B 1 310 ? 17.641 -13.969 5.355 1 97.38 310 ASP B C 1
ATOM 5674 O O . ASP B 1 310 ? 17.047 -14.836 6 1 97.38 310 ASP B O 1
ATOM 5678 N N . LYS B 1 311 ? 18.203 -12.961 5.879 1 96.06 311 LYS B N 1
ATOM 5679 C CA . LYS B 1 311 ? 18.188 -12.781 7.324 1 96.06 311 LYS B CA 1
ATOM 5680 C C . LYS B 1 311 ? 16.766 -12.586 7.844 1 96.06 311 LYS B C 1
ATOM 5682 O O . LYS B 1 311 ? 16.359 -13.211 8.828 1 96.06 311 LYS B O 1
ATOM 5687 N N . GLU B 1 312 ? 16.047 -11.719 7.188 1 96.06 312 GLU B N 1
ATOM 5688 C CA . GLU B 1 312 ? 14.688 -11.43 7.621 1 96.06 312 GLU B CA 1
ATOM 5689 C C . GLU B 1 312 ? 13.773 -12.641 7.43 1 96.06 312 GLU B C 1
ATOM 5691 O O . GLU B 1 312 ? 12.859 -12.875 8.227 1 96.06 312 GLU B O 1
ATOM 5696 N N . MET B 1 313 ? 14.008 -13.367 6.379 1 97.44 313 MET B N 1
ATOM 5697 C CA . MET B 1 313 ? 13.234 -14.586 6.152 1 97.44 313 MET B CA 1
ATOM 5698 C C . MET B 1 313 ? 13.461 -15.586 7.277 1 97.44 313 MET B C 1
ATOM 5700 O O . MET B 1 313 ? 12.508 -16.203 7.77 1 97.44 313 MET B O 1
ATOM 5704 N N . LYS B 1 314 ? 14.648 -15.766 7.652 1 97.69 314 LYS B N 1
ATOM 5705 C CA . LYS B 1 314 ? 14.93 -16.672 8.766 1 97.69 314 LYS B CA 1
ATOM 5706 C C . LYS B 1 314 ? 14.195 -16.219 10.031 1 97.69 314 LYS B C 1
ATOM 5708 O O . LYS B 1 314 ? 13.539 -17.031 10.688 1 97.69 314 LYS B O 1
ATOM 5713 N N . ARG B 1 315 ? 14.227 -14.969 10.344 1 96.69 315 ARG B N 1
ATOM 5714 C CA . ARG B 1 315 ? 13.547 -14.445 11.531 1 96.69 315 ARG B CA 1
ATOM 5715 C C . ARG B 1 315 ? 12.039 -14.68 11.445 1 96.69 315 ARG B C 1
ATOM 5717 O O . ARG B 1 315 ? 11.414 -15.086 12.422 1 96.69 315 ARG B O 1
ATOM 5724 N N . ALA B 1 316 ? 11.5 -14.391 10.289 1 97.19 316 ALA B N 1
ATOM 5725 C CA . ALA B 1 316 ? 10.062 -14.539 10.102 1 97.19 316 ALA B CA 1
ATOM 5726 C C . ALA B 1 316 ? 9.633 -16 10.258 1 97.19 316 ALA B C 1
ATOM 5728 O O . ALA B 1 316 ? 8.594 -16.281 10.859 1 97.19 316 ALA B O 1
ATOM 5729 N N . LEU B 1 317 ? 10.453 -16.875 9.719 1 97.81 317 LEU B N 1
ATOM 5730 C CA . LEU B 1 317 ? 10.141 -18.297 9.844 1 97.81 317 LEU B CA 1
ATOM 5731 C C . LEU B 1 317 ? 10.273 -18.766 11.289 1 97.81 317 LEU B C 1
ATOM 5733 O O . LEU B 1 317 ? 9.508 -19.609 11.75 1 97.81 317 LEU B O 1
ATOM 5737 N N . GLU B 1 318 ? 11.273 -18.281 11.961 1 97.25 318 GLU B N 1
ATOM 5738 C CA . GLU B 1 318 ? 11.438 -18.641 13.367 1 97.25 318 GLU B CA 1
ATOM 5739 C C . GLU B 1 318 ? 10.227 -18.203 14.188 1 97.25 318 GLU B C 1
ATOM 5741 O O . GLU B 1 318 ? 9.781 -18.938 15.078 1 97.25 318 GLU B O 1
ATOM 5746 N N . TYR B 1 319 ? 9.703 -17.078 13.875 1 95.62 319 TYR B N 1
ATOM 5747 C CA . TYR B 1 319 ? 8.469 -16.656 14.523 1 95.62 319 TYR B CA 1
ATOM 5748 C C . TYR B 1 319 ? 7.316 -17.578 14.148 1 95.62 319 TYR B C 1
ATOM 5750 O O . TYR B 1 319 ? 6.582 -18.062 15.016 1 95.62 319 TYR B O 1
ATOM 5758 N N . LYS B 1 320 ? 7.129 -17.797 12.883 1 96.81 320 LYS B N 1
ATOM 5759 C CA . LYS B 1 320 ? 6.016 -18.578 12.359 1 96.81 320 LYS B CA 1
ATOM 5760 C C . LYS B 1 320 ? 6.016 -20 12.938 1 96.81 320 LYS B C 1
ATOM 5762 O O . LYS B 1 320 ? 4.961 -20.516 13.312 1 96.81 320 LYS B O 1
ATOM 5767 N N . PHE B 1 321 ? 7.172 -20.562 13.062 1 97.19 321 PHE B N 1
ATOM 5768 C CA . PHE B 1 321 ? 7.258 -21.953 13.5 1 97.19 321 PHE B CA 1
ATOM 5769 C C . PHE B 1 321 ? 7.578 -22.047 14.984 1 97.19 321 PHE B C 1
ATOM 5771 O O . PHE B 1 321 ? 7.645 -23.125 15.555 1 97.19 321 PHE B O 1
ATOM 5778 N N . GLN B 1 322 ? 7.855 -20.891 15.586 1 94.25 322 GLN B N 1
ATOM 5779 C CA . GLN B 1 322 ? 8.078 -20.781 17.016 1 94.25 322 GLN B CA 1
ATOM 5780 C C . GLN B 1 322 ? 9.266 -21.625 17.469 1 94.25 322 GLN B C 1
ATOM 5782 O O . GLN B 1 322 ? 9.18 -22.391 18.438 1 94.25 322 GLN B O 1
ATOM 5787 N N . ARG B 1 323 ? 10.375 -21.453 16.734 1 95.88 323 ARG B N 1
ATOM 5788 C CA . ARG B 1 323 ? 11.617 -22.156 17.047 1 95.88 323 ARG B CA 1
ATOM 5789 C C . ARG B 1 323 ? 12.797 -21.547 16.281 1 95.88 323 ARG B C 1
ATOM 5791 O O . ARG B 1 323 ? 12.602 -20.875 15.273 1 95.88 323 ARG B O 1
ATOM 5798 N N . ASN B 1 324 ? 13.969 -21.844 16.797 1 95.69 324 ASN B N 1
ATOM 5799 C CA . ASN B 1 324 ? 15.172 -21.516 16.031 1 95.69 324 ASN B CA 1
ATOM 5800 C C . ASN B 1 324 ? 15.383 -22.5 14.883 1 95.69 324 ASN B C 1
ATOM 5802 O O . ASN B 1 324 ? 15.117 -23.688 15.016 1 95.69 324 ASN B O 1
ATOM 5806 N N . ILE B 1 325 ? 15.883 -21.969 13.766 1 97.19 325 ILE B N 1
ATOM 5807 C CA . ILE B 1 325 ? 16.078 -22.844 12.609 1 97.19 325 ILE B CA 1
ATOM 5808 C C . ILE B 1 325 ? 17.484 -22.656 12.062 1 97.19 325 ILE B C 1
ATOM 5810 O O . ILE B 1 325 ? 18.125 -21.625 12.305 1 97.19 325 ILE B O 1
ATOM 5814 N N . SER B 1 326 ? 17.969 -23.641 11.367 1 96 326 SER B N 1
ATOM 5815 C CA . SER B 1 326 ? 19.281 -23.562 10.727 1 96 326 SER B CA 1
ATOM 5816 C C . SER B 1 326 ? 19.25 -22.656 9.508 1 96 326 SER B C 1
ATOM 5818 O O . SER B 1 326 ? 18.172 -22.328 8.992 1 96 326 SER B O 1
ATOM 5820 N N . ASP B 1 327 ? 20.469 -22.266 9.094 1 96.88 327 ASP B N 1
ATOM 5821 C CA . ASP B 1 327 ? 20.578 -21.5 7.855 1 96.88 327 ASP B CA 1
ATOM 5822 C C . ASP B 1 327 ? 20.25 -22.359 6.641 1 96.88 327 ASP B C 1
ATOM 5824 O O . ASP B 1 327 ? 20.578 -23.547 6.605 1 96.88 327 ASP B O 1
ATOM 5828 N N . ALA B 1 328 ? 19.625 -21.719 5.711 1 97.44 328 ALA B N 1
ATOM 5829 C CA . ALA B 1 328 ? 19.375 -22.406 4.445 1 97.44 328 ALA B CA 1
ATOM 5830 C C . ALA B 1 328 ? 20.672 -22.562 3.645 1 97.44 328 ALA B C 1
ATOM 5832 O O . ALA B 1 328 ? 21.547 -21.703 3.684 1 97.44 328 ALA B O 1
ATOM 5833 N N . SER B 1 329 ? 20.766 -23.688 2.936 1 95.5 329 SER B N 1
ATOM 5834 C CA . SER B 1 329 ? 21.922 -23.906 2.066 1 95.5 329 SER B CA 1
ATOM 5835 C C . SER B 1 329 ? 21.812 -23.094 0.784 1 95.5 329 SER B C 1
ATOM 5837 O O . SER B 1 329 ? 22.828 -22.719 0.192 1 95.5 329 SER B O 1
ATOM 5839 N N . SER B 1 330 ? 20.594 -22.875 0.379 1 95 330 SER B N 1
ATOM 5840 C CA . SER B 1 330 ? 20.312 -22.078 -0.804 1 95 330 SER B CA 1
ATOM 5841 C C . SER B 1 330 ? 18.906 -21.484 -0.74 1 95 330 SER B C 1
ATOM 5843 O O . SER B 1 330 ? 18 -22.062 -0.148 1 95 330 SER B O 1
ATOM 5845 N N . THR B 1 331 ? 18.797 -20.25 -1.3 1 96.56 331 THR B N 1
ATOM 5846 C CA . THR B 1 331 ? 17.5 -19.578 -1.324 1 96.56 331 THR B CA 1
ATOM 5847 C C . THR B 1 331 ? 17.219 -19 -2.707 1 96.56 331 THR B C 1
ATOM 5849 O O . THR B 1 331 ? 18.141 -18.703 -3.459 1 96.56 331 THR B O 1
ATOM 5852 N N . VAL B 1 332 ? 15.922 -18.938 -3.041 1 95 332 VAL B N 1
ATOM 5853 C CA . VAL B 1 332 ? 15.469 -18.281 -4.254 1 95 332 VAL B CA 1
ATOM 5854 C C . VAL B 1 332 ? 14.234 -17.422 -3.949 1 95 332 VAL B C 1
ATOM 5856 O O . VAL B 1 332 ? 13.391 -17.812 -3.141 1 95 332 VAL B O 1
ATOM 5859 N N . TYR B 1 333 ? 14.203 -16.25 -4.531 1 96.06 333 TYR B N 1
ATOM 5860 C CA . TYR B 1 333 ? 13.078 -15.344 -4.383 1 96.06 333 TYR B CA 1
ATOM 5861 C C . TYR B 1 333 ? 12.625 -14.805 -5.734 1 96.06 333 TYR B C 1
ATOM 5863 O O . TYR B 1 333 ? 13.445 -14.594 -6.629 1 96.06 333 TYR B O 1
ATOM 5871 N N . LYS B 1 334 ? 11.32 -14.609 -5.891 1 93.06 334 LYS B N 1
ATOM 5872 C CA . LYS B 1 334 ? 10.75 -13.953 -7.066 1 93.06 334 LYS B CA 1
ATOM 5873 C C . LYS B 1 334 ? 9.656 -12.969 -6.664 1 93.06 334 LYS B C 1
ATOM 5875 O O . LYS B 1 334 ? 8.758 -13.312 -5.902 1 93.06 334 LYS B O 1
ATOM 5880 N N . TYR B 1 335 ? 9.836 -11.773 -7.152 1 94.69 335 TYR B N 1
ATOM 5881 C CA . TYR B 1 335 ? 8.852 -10.719 -6.938 1 94.69 335 TYR B CA 1
ATOM 5882 C C . TYR B 1 335 ? 8.211 -10.297 -8.25 1 94.69 335 TYR B C 1
ATOM 5884 O O . TYR B 1 335 ? 8.875 -9.75 -9.133 1 94.69 335 TYR B O 1
ATOM 5892 N N . TRP B 1 336 ? 6.922 -10.633 -8.391 1 91.94 336 TRP B N 1
ATOM 5893 C CA . TRP B 1 336 ? 6.156 -10.125 -9.523 1 91.94 336 TRP B CA 1
ATOM 5894 C C . TRP B 1 336 ? 5.535 -8.773 -9.195 1 91.94 336 TRP B C 1
ATOM 5896 O O . TRP B 1 336 ? 4.332 -8.68 -8.93 1 91.94 336 TRP B O 1
ATOM 5906 N N . GLU B 1 337 ? 6.309 -7.824 -9.312 1 90.88 337 GLU B N 1
ATOM 5907 C CA . GLU B 1 337 ? 5.949 -6.469 -8.906 1 90.88 337 GLU B CA 1
ATOM 5908 C C . GLU B 1 337 ? 4.82 -5.914 -9.766 1 90.88 337 GLU B C 1
ATOM 5910 O O . GLU B 1 337 ? 3.959 -5.18 -9.273 1 90.88 337 GLU B O 1
ATOM 5915 N N . ASN B 1 338 ? 4.793 -6.316 -11.008 1 87.38 338 ASN B N 1
ATOM 5916 C CA . ASN B 1 338 ? 3.865 -5.73 -11.969 1 87.38 338 ASN B CA 1
ATOM 5917 C C . ASN B 1 338 ? 2.562 -6.523 -12.047 1 87.38 338 ASN B C 1
ATOM 5919 O O . ASN B 1 338 ? 1.691 -6.215 -12.859 1 87.38 338 ASN B O 1
ATOM 5923 N N . GLY B 1 339 ? 2.543 -7.555 -11.234 1 87.81 339 GLY B N 1
ATOM 5924 C CA . GLY B 1 339 ? 1.274 -8.266 -11.148 1 87.81 339 GLY B CA 1
ATOM 5925 C C . GLY B 1 339 ? 1.403 -9.75 -11.406 1 87.81 339 GLY B C 1
ATOM 5926 O O . GLY B 1 339 ? 2.141 -10.172 -12.305 1 87.81 339 GLY B O 1
ATOM 5927 N N . PHE B 1 340 ? 0.735 -10.461 -10.617 1 86.19 340 PHE B N 1
ATOM 5928 C CA . PHE B 1 340 ? 0.576 -11.898 -10.773 1 86.19 340 PHE B CA 1
ATOM 5929 C C . PHE B 1 340 ? -0.898 -12.273 -10.891 1 86.19 340 PHE B C 1
ATOM 5931 O O . PHE B 1 340 ? -1.266 -13.141 -11.68 1 86.19 340 PHE B O 1
ATOM 5938 N N . TRP B 1 341 ? -1.689 -11.57 -10.133 1 88.56 341 TRP B N 1
ATOM 5939 C CA . TRP B 1 341 ? -3.145 -11.656 -10.211 1 88.56 341 TRP B CA 1
ATOM 5940 C C . TRP B 1 341 ? -3.74 -10.352 -10.719 1 88.56 341 TRP B C 1
ATOM 5942 O O . TRP B 1 341 ? -3.064 -9.32 -10.742 1 88.56 341 TRP B O 1
ATOM 5952 N N . TYR B 1 342 ? -5.031 -10.562 -11.211 1 92.06 342 TYR B N 1
ATOM 5953 C CA . TYR B 1 342 ? -5.664 -9.367 -11.766 1 92.06 342 TYR B CA 1
ATOM 5954 C C . TYR B 1 342 ? -7.133 -9.297 -11.367 1 92.06 342 TYR B C 1
ATOM 5956 O O . TYR B 1 342 ? -7.754 -10.328 -11.07 1 92.06 342 TYR B O 1
ATOM 5964 N N . LEU B 1 343 ? -7.609 -8.148 -11.242 1 93.62 343 LEU B N 1
ATOM 5965 C CA . LEU B 1 343 ? -9.016 -7.859 -10.969 1 93.62 343 LEU B CA 1
ATOM 5966 C C . LEU B 1 343 ? -9.477 -6.625 -11.742 1 93.62 343 LEU B C 1
ATOM 5968 O O . LEU B 1 343 ? -8.656 -5.918 -12.336 1 93.62 343 LEU B O 1
ATOM 5972 N N . GLN B 1 344 ? -10.75 -6.516 -11.758 1 94.69 344 GLN B N 1
ATOM 5973 C CA . GLN B 1 344 ? -11.289 -5.316 -12.391 1 94.69 344 GLN B CA 1
ATOM 5974 C C . GLN B 1 344 ? -11.273 -4.133 -11.422 1 94.69 344 GLN B C 1
ATOM 5976 O O . GLN B 1 344 ? -11.57 -4.285 -10.242 1 94.69 344 GLN B O 1
ATOM 5981 N N . LYS B 1 345 ? -11.016 -2.977 -11.906 1 94.31 345 LYS B N 1
ATOM 5982 C CA . LYS B 1 345 ? -10.883 -1.75 -11.125 1 94.31 345 LYS B CA 1
ATOM 5983 C C . LYS B 1 345 ? -12.25 -1.224 -10.695 1 94.31 345 LYS B C 1
ATOM 5985 O O . LYS B 1 345 ? -13.211 -1.277 -11.461 1 94.31 345 LYS B O 1
ATOM 5990 N N . ALA B 1 346 ? -12.273 -0.719 -9.539 1 93.88 346 ALA B N 1
ATOM 5991 C CA . ALA B 1 346 ? -13.469 -0.063 -9.031 1 93.88 346 ALA B CA 1
ATOM 5992 C C . ALA B 1 346 ? -13.945 1.029 -9.984 1 93.88 346 ALA B C 1
ATOM 5994 O O . ALA B 1 346 ? -13.133 1.765 -10.547 1 93.88 346 ALA B O 1
ATOM 5995 N N . GLY B 1 347 ? -15.273 1.1 -10.148 1 89.25 347 GLY B N 1
ATOM 5996 C CA . GLY B 1 347 ? -15.852 2.127 -11 1 89.25 347 GLY B CA 1
ATOM 5997 C C . GLY B 1 347 ? -15.906 1.728 -12.461 1 89.25 347 GLY B C 1
ATOM 5998 O O . GLY B 1 347 ? -16.422 2.48 -13.289 1 89.25 347 GLY B O 1
ATOM 5999 N N . THR B 1 348 ? -15.312 0.593 -12.789 1 92.12 348 THR B N 1
ATOM 6000 C CA . THR B 1 348 ? -15.391 0.072 -14.148 1 92.12 348 THR B CA 1
ATOM 6001 C C . THR B 1 348 ? -16.219 -1.209 -14.195 1 92.12 348 THR B C 1
ATOM 6003 O O . THR B 1 348 ? -16.344 -1.903 -13.18 1 92.12 348 THR B O 1
ATOM 6006 N N . ASN B 1 349 ? -16.844 -1.456 -15.383 1 89.56 349 ASN B N 1
ATOM 6007 C CA . ASN B 1 349 ? -17.766 -2.584 -15.461 1 89.56 349 ASN B CA 1
ATOM 6008 C C . ASN B 1 349 ? -17.656 -3.316 -16.797 1 89.56 349 ASN B C 1
ATOM 6010 O O . ASN B 1 349 ? -18.656 -3.617 -17.438 1 89.56 349 ASN B O 1
ATOM 6014 N N . PHE B 1 350 ? -16.484 -3.68 -17.109 1 94.69 350 PHE B N 1
ATOM 6015 C CA . PHE B 1 350 ? -16.312 -4.496 -18.312 1 94.69 350 PHE B CA 1
ATOM 6016 C C . PHE B 1 350 ? -16.516 -5.973 -17.984 1 94.69 350 PHE B C 1
ATOM 6018 O O . PHE B 1 350 ? -16.047 -6.457 -16.953 1 94.69 350 PHE B O 1
ATOM 6025 N N . SER B 1 351 ? -17.266 -6.613 -18.875 1 92.25 351 SER B N 1
ATOM 6026 C CA . SER B 1 351 ? -17.375 -8.062 -18.703 1 92.25 351 SER B CA 1
ATOM 6027 C C . SER B 1 351 ? -16.078 -8.766 -19.125 1 92.25 351 SER B C 1
ATOM 6029 O O . SER B 1 351 ? -15.273 -8.211 -19.875 1 92.25 351 SER B O 1
ATOM 6031 N N . LEU B 1 352 ? -15.938 -9.977 -18.641 1 90.81 352 LEU B N 1
ATOM 6032 C CA . LEU B 1 352 ? -14.766 -10.75 -19.031 1 90.81 352 LEU B CA 1
ATOM 6033 C C . LEU B 1 352 ? -14.781 -11.039 -20.531 1 90.81 352 LEU B C 1
ATOM 6035 O O . LEU B 1 352 ? -13.727 -11.102 -21.172 1 90.81 352 LEU B O 1
ATOM 6039 N N . GLU B 1 353 ? -15.938 -11.18 -21.031 1 93.06 353 GLU B N 1
ATOM 6040 C CA . GLU B 1 353 ? -16.062 -11.383 -22.484 1 93.06 353 GLU B CA 1
ATOM 6041 C C . GLU B 1 353 ? -15.57 -10.164 -23.25 1 93.06 353 GLU B C 1
ATOM 6043 O O . GLU B 1 353 ? -14.836 -10.305 -24.234 1 93.06 353 GLU B O 1
ATOM 6048 N N . GLU B 1 354 ? -15.922 -9.031 -22.766 1 95.69 354 GLU B N 1
ATOM 6049 C CA . GLU B 1 354 ? -15.469 -7.797 -23.406 1 95.69 354 GLU B CA 1
ATOM 6050 C C . GLU B 1 354 ? -13.945 -7.68 -23.359 1 95.69 354 GLU B C 1
ATOM 6052 O O . GLU B 1 354 ? -13.312 -7.262 -24.328 1 95.69 354 GLU B O 1
ATOM 6057 N N . ILE B 1 355 ? -13.445 -8.055 -22.266 1 95.06 355 ILE B N 1
ATOM 6058 C CA . ILE B 1 355 ? -12 -7.977 -22.078 1 95.06 355 ILE B CA 1
ATOM 6059 C C . ILE B 1 355 ? -11.312 -8.969 -23 1 95.06 355 ILE B C 1
ATOM 6061 O O . ILE B 1 355 ? -10.344 -8.617 -23.688 1 95.06 355 ILE B O 1
ATOM 6065 N N . ARG B 1 356 ? -11.836 -10.141 -23.125 1 94.12 356 ARG B N 1
ATOM 6066 C CA . ARG B 1 356 ? -11.273 -11.172 -23.984 1 94.12 356 ARG B CA 1
ATOM 6067 C C . ARG B 1 356 ? -11.359 -10.75 -25.453 1 94.12 356 ARG B C 1
ATOM 6069 O O . ARG B 1 356 ? -10.391 -10.906 -26.203 1 94.12 356 ARG B O 1
ATOM 6076 N N . ASP B 1 357 ? -12.43 -10.25 -25.781 1 95 357 ASP B N 1
ATOM 6077 C CA . ASP B 1 357 ? -12.648 -9.844 -27.156 1 95 357 ASP B CA 1
ATOM 6078 C C . ASP B 1 357 ? -11.711 -8.703 -27.547 1 95 357 ASP B C 1
ATOM 6080 O O . ASP B 1 357 ? -11.156 -8.695 -28.656 1 95 357 ASP B O 1
ATOM 6084 N N . TRP B 1 358 ? -11.594 -7.801 -26.656 1 96.56 358 TRP B N 1
ATOM 6085 C CA . TRP B 1 358 ? -10.688 -6.684 -26.922 1 96.56 358 TRP B CA 1
ATOM 6086 C C . TRP B 1 358 ? -9.25 -7.168 -27.047 1 96.56 358 TRP B C 1
ATOM 6088 O O . TRP B 1 358 ? -8.508 -6.707 -27.922 1 96.56 358 TRP B O 1
ATOM 6098 N N . ALA B 1 359 ? -8.852 -8.094 -26.219 1 95.69 359 ALA B N 1
ATOM 6099 C CA . ALA B 1 359 ? -7.473 -8.57 -26.172 1 95.69 359 ALA B CA 1
ATOM 6100 C C . ALA B 1 359 ? -7.094 -9.281 -27.469 1 95.69 359 ALA B C 1
ATOM 6102 O O . ALA B 1 359 ? -5.934 -9.242 -27.891 1 95.69 359 ALA B O 1
ATOM 6103 N N . LYS B 1 360 ? -8.031 -9.82 -28.156 1 93.44 360 LYS B N 1
ATOM 6104 C CA . LYS B 1 360 ? -7.785 -10.539 -29.406 1 93.44 360 LYS B CA 1
ATOM 6105 C C . LYS B 1 360 ? -7.422 -9.57 -30.531 1 93.44 360 LYS B C 1
ATOM 6107 O O . LYS B 1 360 ? -6.773 -9.961 -31.516 1 93.44 360 LYS B O 1
ATOM 6112 N N . ARG B 1 361 ? -7.945 -8.43 -30.375 1 93.56 361 ARG B N 1
ATOM 6113 C CA . ARG B 1 361 ? -7.656 -7.387 -31.359 1 93.56 361 ARG B CA 1
ATOM 6114 C C . ARG B 1 361 ? -7.727 -6.004 -30.719 1 93.56 361 ARG B C 1
ATOM 6116 O O . ARG B 1 361 ? -8.617 -5.215 -31.047 1 93.56 361 ARG B O 1
ATOM 6123 N N . PRO B 1 362 ? -6.715 -5.715 -29.938 1 96.25 362 PRO B N 1
ATOM 6124 C CA . PRO B 1 362 ? -6.77 -4.465 -29.172 1 96.25 362 PRO B CA 1
ATOM 6125 C C . PRO B 1 362 ? -6.691 -3.227 -30.062 1 96.25 362 PRO B C 1
ATOM 6127 O O . PRO B 1 362 ? -7.113 -2.141 -29.656 1 96.25 362 PRO B O 1
ATOM 6130 N N . LEU B 1 363 ? -6.098 -3.422 -31.234 1 95.5 363 LEU B N 1
ATOM 6131 C CA . LEU B 1 363 ? -6.086 -2.393 -32.281 1 95.5 363 LEU B CA 1
ATOM 6132 C C . LEU B 1 363 ? -6.785 -2.885 -33.531 1 95.5 363 LEU B C 1
ATOM 6134 O O . LEU B 1 363 ? -6.195 -3.625 -34.312 1 95.5 363 LEU B O 1
ATOM 6138 N N . PRO B 1 364 ? -7.984 -2.432 -33.688 1 91.44 364 PRO B N 1
ATOM 6139 C CA . PRO B 1 364 ? -8.719 -2.916 -34.844 1 91.44 364 PRO B CA 1
ATOM 6140 C C . PRO B 1 364 ? -7.949 -2.715 -36.156 1 91.44 364 PRO B C 1
ATOM 6142 O O . PRO B 1 364 ? -7.371 -1.646 -36.375 1 91.44 364 PRO B O 1
ATOM 6145 N N . GLY B 1 365 ? -7.91 -3.701 -36.938 1 89.5 365 GLY B N 1
ATOM 6146 C CA . GLY B 1 365 ? -7.27 -3.625 -38.219 1 89.5 365 GLY B CA 1
ATOM 6147 C C . GLY B 1 365 ? -5.781 -3.92 -38.188 1 89.5 365 GLY B C 1
ATOM 6148 O O . GLY B 1 365 ? -5.113 -3.932 -39.219 1 89.5 365 GLY B O 1
ATOM 6149 N N . SER B 1 366 ? -5.293 -4.145 -37 1 93.06 366 SER B N 1
ATOM 6150 C CA . SER B 1 366 ? -3.873 -4.438 -36.844 1 93.06 366 SER B CA 1
ATOM 6151 C C . SER B 1 366 ? -3.66 -5.836 -36.281 1 93.06 366 SER B C 1
ATOM 6153 O O . SER B 1 366 ? -4.438 -6.293 -35.438 1 93.06 366 SER B O 1
ATOM 6155 N N . ASP B 1 367 ? -2.594 -6.445 -36.719 1 93.06 367 ASP B N 1
ATOM 6156 C CA . ASP B 1 367 ? -2.312 -7.812 -36.281 1 93.06 367 ASP B CA 1
ATOM 6157 C C . ASP B 1 367 ? -1.426 -7.82 -35.062 1 93.06 367 ASP B C 1
ATOM 6159 O O . ASP B 1 367 ? -0.343 -8.414 -35.062 1 93.06 367 ASP B O 1
ATOM 6163 N N . VAL B 1 368 ? -1.96 -7.211 -34.094 1 95.62 368 VAL B N 1
ATOM 6164 C CA . VAL B 1 368 ? -1.357 -7.262 -32.75 1 95.62 368 VAL B CA 1
ATOM 6165 C C . VAL B 1 368 ? -2.342 -7.875 -31.766 1 95.62 368 VAL B C 1
ATOM 6167 O O . VAL B 1 368 ? -3.543 -7.598 -31.828 1 95.62 368 VAL B O 1
ATOM 6170 N N . PHE B 1 369 ? -1.846 -8.82 -30.938 1 95.31 369 PHE B N 1
ATOM 6171 C CA . PHE B 1 369 ? -2.676 -9.609 -30.031 1 95.31 369 PHE B CA 1
ATOM 6172 C C . PHE B 1 369 ? -2.127 -9.555 -28.609 1 95.31 369 PHE B C 1
ATOM 6174 O O . PHE B 1 369 ? -0.911 -9.516 -28.406 1 95.31 369 PHE B O 1
ATOM 6181 N N . LEU B 1 370 ? -3.07 -9.461 -27.688 1 95.62 370 LEU B N 1
ATOM 6182 C CA . LEU B 1 370 ? -2.699 -9.562 -26.281 1 95.62 370 LEU B CA 1
ATOM 6183 C C . LEU B 1 370 ? -3.076 -10.93 -25.719 1 95.62 370 LEU B C 1
ATOM 6185 O O . LEU B 1 370 ? -4.215 -11.375 -25.875 1 95.62 370 LEU B O 1
ATOM 6189 N N . VAL B 1 371 ? -2.066 -11.531 -25.094 1 92.81 371 VAL B N 1
ATOM 6190 C CA . VAL B 1 371 ? -2.299 -12.859 -24.531 1 92.81 371 VAL B CA 1
ATOM 6191 C C . VAL B 1 371 ? -1.877 -12.898 -23.062 1 92.81 371 VAL B C 1
ATOM 6193 O O . VAL B 1 371 ? -0.895 -12.258 -22.688 1 92.81 371 VAL B O 1
ATOM 6196 N N . GLY B 1 372 ? -2.707 -13.617 -22.266 1 91.31 372 GLY B N 1
ATOM 6197 C CA . GLY B 1 372 ? -2.355 -13.805 -20.859 1 91.31 372 GLY B CA 1
ATOM 6198 C C . GLY B 1 372 ? -3.562 -13.867 -19.953 1 91.31 372 GLY B C 1
ATOM 6199 O O . GLY B 1 372 ? -4.676 -13.523 -20.359 1 91.31 372 GLY B O 1
ATOM 6200 N N . LYS B 1 373 ? -3.283 -14.195 -18.812 1 88.5 373 LYS B N 1
ATOM 6201 C CA . LYS B 1 373 ? -4.352 -14.375 -17.828 1 88.5 373 LYS B CA 1
ATOM 6202 C C . LYS B 1 373 ? -5.004 -13.039 -17.484 1 88.5 373 LYS B C 1
ATOM 6204 O O . LYS B 1 373 ? -6.195 -12.992 -17.156 1 88.5 373 LYS B O 1
ATOM 6209 N N . ALA B 1 374 ? -4.297 -11.945 -17.609 1 92.38 374 ALA B N 1
ATOM 6210 C CA . ALA B 1 374 ? -4.832 -10.617 -17.312 1 92.38 374 ALA B CA 1
ATOM 6211 C C . ALA B 1 374 ? -5.973 -10.258 -18.25 1 92.38 374 ALA B C 1
ATOM 6213 O O . ALA B 1 374 ? -6.828 -9.438 -17.922 1 92.38 374 ALA B O 1
ATOM 6214 N N . PHE B 1 375 ? -5.977 -10.953 -19.406 1 93.94 375 PHE B N 1
ATOM 6215 C CA . PHE B 1 375 ? -6.914 -10.578 -20.453 1 93.94 375 PHE B CA 1
ATOM 6216 C C . PHE B 1 375 ? -7.938 -11.688 -20.688 1 93.94 375 PHE B C 1
ATOM 6218 O O . PHE B 1 375 ? -8.633 -11.695 -21.703 1 93.94 375 PHE B O 1
ATOM 6225 N N . TYR B 1 376 ? -7.973 -12.656 -19.844 1 90.25 376 TYR B N 1
ATOM 6226 C CA . TYR B 1 376 ? -8.891 -13.773 -20.031 1 90.25 376 TYR B CA 1
ATOM 6227 C C . TYR B 1 376 ? -9.805 -13.938 -18.812 1 90.25 376 TYR B C 1
ATOM 6229 O O . TYR B 1 376 ? -10.891 -13.359 -18.766 1 90.25 376 TYR B O 1
ATOM 6237 N N . ASN B 1 377 ? -9.328 -14.43 -17.656 1 84.12 377 ASN B N 1
ATOM 6238 C CA . ASN B 1 377 ? -10.164 -14.617 -16.484 1 84.12 377 ASN B CA 1
ATOM 6239 C C . ASN B 1 377 ? -9.508 -14.047 -15.227 1 84.12 377 ASN B C 1
ATOM 6241 O O . ASN B 1 377 ? -9.938 -14.336 -14.109 1 84.12 377 ASN B O 1
ATOM 6245 N N . PHE B 1 378 ? -8.586 -13.188 -15.352 1 77.75 378 PHE B N 1
ATOM 6246 C CA . PHE B 1 378 ? -7.875 -12.5 -14.281 1 77.75 378 PHE B CA 1
ATOM 6247 C C . PHE B 1 378 ? -7.148 -13.5 -13.383 1 77.75 378 PHE B C 1
ATOM 6249 O O . PHE B 1 378 ? -6.316 -13.117 -12.562 1 77.75 378 PHE B O 1
ATOM 6256 N N . GLY B 1 379 ? -7.473 -14.734 -13.555 1 70.12 379 GLY B N 1
ATOM 6257 C CA . GLY B 1 379 ? -6.93 -15.719 -12.633 1 70.12 379 GLY B CA 1
ATOM 6258 C C . GLY B 1 379 ? -5.445 -15.961 -12.828 1 70.12 379 GLY B C 1
ATOM 6259 O O . GLY B 1 379 ? -4.812 -15.328 -13.672 1 70.12 379 GLY B O 1
ATOM 6260 N N . GLY B 1 380 ? -4.785 -16.641 -11.883 1 63.94 380 GLY B N 1
ATOM 6261 C CA . GLY B 1 380 ? -3.367 -16.953 -11.844 1 63.94 380 GLY B CA 1
ATOM 6262 C C . GLY B 1 380 ? -3.035 -18.297 -12.453 1 63.94 380 GLY B C 1
ATOM 6263 O O . GLY B 1 380 ? -1.895 -18.75 -12.375 1 63.94 380 GLY B O 1
ATOM 6264 N N . TRP B 1 381 ? -3.953 -18.75 -13.258 1 73.5 381 TRP B N 1
ATOM 6265 C CA . TRP B 1 381 ? -3.732 -20.141 -13.672 1 73.5 381 TRP B CA 1
ATOM 6266 C C . TRP B 1 381 ? -3.189 -20.203 -15.094 1 73.5 381 TRP B C 1
ATOM 6268 O O . TRP B 1 381 ? -3.58 -19.391 -15.945 1 73.5 381 TRP B O 1
ATOM 6278 N N . LEU B 1 382 ? -2.414 -21.219 -15.281 1 77.12 382 LEU B N 1
ATOM 6279 C CA . LEU B 1 382 ? -1.805 -21.438 -16.578 1 77.12 382 LEU B CA 1
ATOM 6280 C C . LEU B 1 382 ? -2.869 -21.734 -17.641 1 77.12 382 LEU B C 1
ATOM 6282 O O . LEU B 1 382 ? -2.729 -21.328 -18.797 1 77.12 382 LEU B O 1
ATOM 6286 N N . ASP B 1 383 ? -3.934 -22.359 -17.219 1 76.94 383 ASP B N 1
ATOM 6287 C CA . ASP B 1 383 ? -5.02 -22.703 -18.125 1 76.94 383 ASP B CA 1
ATOM 6288 C C . ASP B 1 383 ? -5.574 -21.453 -18.812 1 76.94 383 ASP B C 1
ATOM 6290 O O . ASP B 1 383 ? -5.871 -21.484 -20.016 1 76.94 383 ASP B O 1
ATOM 6294 N N . ASP B 1 384 ? -5.695 -20.453 -18.109 1 82.56 384 ASP B N 1
ATOM 6295 C CA . ASP B 1 384 ? -6.211 -19.203 -18.672 1 82.56 384 ASP B CA 1
ATOM 6296 C C . ASP B 1 384 ? -5.266 -18.641 -19.719 1 82.56 384 ASP B C 1
ATOM 6298 O O . ASP B 1 384 ? -5.711 -18.109 -20.734 1 82.56 384 ASP B O 1
ATOM 6302 N N . THR B 1 385 ? -4.023 -18.812 -19.453 1 84.5 385 THR B N 1
ATOM 6303 C CA . THR B 1 385 ? -3.033 -18.344 -20.422 1 84.5 385 THR B CA 1
ATOM 6304 C C . THR B 1 385 ? -3.09 -19.172 -21.703 1 84.5 385 THR B C 1
ATOM 6306 O O . THR B 1 385 ? -3.021 -18.625 -22.797 1 84.5 385 THR B O 1
ATOM 6309 N N . ILE B 1 386 ? -3.217 -20.406 -21.547 1 82.19 386 ILE B N 1
ATOM 6310 C CA . ILE B 1 386 ? -3.283 -21.297 -22.703 1 82.19 386 ILE B CA 1
ATOM 6311 C C . ILE B 1 386 ? -4.531 -21 -23.531 1 82.19 386 ILE B C 1
ATOM 6313 O O . ILE B 1 386 ? -4.461 -20.906 -24.75 1 82.19 386 ILE B O 1
ATOM 6317 N N . ARG B 1 387 ? -5.59 -20.812 -22.859 1 85.69 387 ARG B N 1
ATOM 6318 C CA . ARG B 1 387 ? -6.84 -20.516 -23.562 1 85.69 387 ARG B CA 1
ATOM 6319 C C . ARG B 1 387 ? -6.777 -19.172 -24.25 1 85.69 387 ARG B C 1
ATOM 6321 O O . ARG B 1 387 ? -7.234 -19.016 -25.391 1 85.69 387 ARG B O 1
ATOM 6328 N N . SER B 1 388 ? -6.234 -18.219 -23.594 1 89.56 388 SER B N 1
ATOM 6329 C CA . SER B 1 388 ? -6.031 -16.906 -24.188 1 89.56 388 SER B CA 1
ATOM 6330 C C . SER B 1 388 ? -5.164 -17 -25.438 1 89.56 388 SER B C 1
ATOM 6332 O O . SER B 1 388 ? -5.465 -16.375 -26.453 1 89.56 388 SER B O 1
ATOM 6334 N N . THR B 1 389 ? -4.168 -17.797 -25.328 1 88.25 389 THR B N 1
ATOM 6335 C CA . THR B 1 389 ? -3.279 -18.016 -26.469 1 88.25 389 THR B CA 1
ATOM 6336 C C . THR B 1 389 ? -4.031 -18.656 -27.625 1 88.25 389 THR B C 1
ATOM 6338 O O . THR B 1 389 ? -3.891 -18.219 -28.781 1 88.25 389 THR B O 1
ATOM 6341 N N . ASN B 1 390 ? -4.773 -19.578 -27.312 1 87.5 390 ASN B N 1
ATOM 6342 C CA . ASN B 1 390 ? -5.543 -20.266 -28.359 1 87.5 390 ASN B CA 1
ATOM 6343 C C . ASN B 1 390 ? -6.488 -19.297 -29.078 1 87.5 390 ASN B C 1
ATOM 6345 O O . ASN B 1 390 ? -6.609 -19.344 -30.297 1 87.5 390 ASN B O 1
ATOM 6349 N N . GLU B 1 391 ? -7.086 -18.5 -28.359 1 89.62 391 GLU B N 1
ATOM 6350 C CA . GLU B 1 391 ? -8.008 -17.547 -28.969 1 89.62 391 GLU B CA 1
ATOM 6351 C C . GLU B 1 391 ? -7.277 -16.594 -29.922 1 89.62 391 GLU B C 1
ATOM 6353 O O . GLU B 1 391 ? -7.781 -16.266 -31 1 89.62 391 GLU B O 1
ATOM 6358 N N . ALA B 1 392 ? -6.145 -16.188 -29.516 1 89.19 392 ALA B N 1
ATOM 6359 C CA . ALA B 1 392 ? -5.336 -15.312 -30.359 1 89.19 392 ALA B CA 1
ATOM 6360 C C . ALA B 1 392 ? -4.914 -16.047 -31.641 1 89.19 392 ALA B C 1
ATOM 6362 O O . ALA B 1 392 ? -4.93 -15.461 -32.719 1 89.19 392 ALA B O 1
ATOM 6363 N N . LEU B 1 393 ? -4.582 -17.281 -31.547 1 88.5 393 LEU B N 1
ATOM 6364 C CA . LEU B 1 393 ? -4.156 -18.078 -32.688 1 88.5 393 LEU B CA 1
ATOM 6365 C C . LEU B 1 393 ? -5.301 -18.266 -33.688 1 88.5 393 LEU B C 1
ATOM 6367 O O . LEU B 1 393 ? -5.102 -18.172 -34.906 1 88.5 393 LEU B O 1
ATOM 6371 N N . VAL B 1 394 ? -6.406 -18.531 -33.125 1 89.94 394 VAL B N 1
ATOM 6372 C CA . VAL B 1 394 ? -7.582 -18.688 -33.969 1 89.94 394 VAL B CA 1
ATOM 6373 C C . VAL B 1 394 ? -7.871 -17.375 -34.719 1 89.94 394 VAL B C 1
ATOM 6375 O O . VAL B 1 394 ? -8.117 -17.375 -35.906 1 89.94 394 VAL B O 1
ATOM 6378 N N . GLU B 1 395 ? -7.734 -16.312 -34.031 1 90.75 395 GLU B N 1
ATOM 6379 C CA . GLU B 1 395 ? -8.055 -15.008 -34.594 1 90.75 395 GLU B CA 1
ATOM 6380 C C . GLU B 1 395 ? -7.008 -14.57 -35.594 1 90.75 395 GLU B C 1
ATOM 6382 O O . GLU B 1 395 ? -7.352 -14.07 -36.688 1 90.75 395 GLU B O 1
ATOM 6387 N N . GLY B 1 396 ? -5.84 -14.734 -35.281 1 89.81 396 GLY B N 1
ATOM 6388 C CA . GLY B 1 396 ? -4.766 -14.156 -36.062 1 89.81 396 GLY B CA 1
ATOM 6389 C C . GLY B 1 396 ? -4.223 -15.094 -37.125 1 89.81 396 GLY B C 1
ATOM 6390 O O . GLY B 1 396 ? -3.738 -14.648 -38.156 1 89.81 396 GLY B O 1
ATOM 6391 N N . TRP B 1 397 ? -4.227 -16.344 -36.844 1 88.88 397 TRP B N 1
ATOM 6392 C CA . TRP B 1 397 ? -3.557 -17.281 -37.75 1 88.88 397 TRP B CA 1
ATOM 6393 C C . TRP B 1 397 ? -4.523 -18.375 -38.219 1 88.88 397 TRP B C 1
ATOM 6395 O O . TRP B 1 397 ? -4.145 -19.266 -38.969 1 88.88 397 TRP B O 1
ATOM 6405 N N . LYS B 1 398 ? -5.727 -18.344 -37.719 1 89.44 398 LYS B N 1
ATOM 6406 C CA . LYS B 1 398 ? -6.762 -19.297 -38.125 1 89.44 398 LYS B CA 1
ATOM 6407 C C . LYS B 1 398 ? -6.324 -20.734 -37.844 1 89.44 398 LYS B C 1
ATOM 6409 O O . LYS B 1 398 ? -6.477 -21.609 -38.688 1 89.44 398 LYS B O 1
ATOM 6414 N N . THR B 1 399 ? -5.656 -20.797 -36.625 1 83.12 399 THR B N 1
ATOM 6415 C CA . THR B 1 399 ? -5.234 -22.109 -36.156 1 83.12 399 THR B CA 1
ATOM 6416 C C . THR B 1 399 ? -5.543 -22.281 -34.688 1 83.12 399 THR B C 1
ATOM 6418 O O . THR B 1 399 ? -5.949 -21.328 -34.031 1 83.12 399 THR B O 1
ATOM 6421 N N . GLU B 1 400 ? -5.688 -23.5 -34.25 1 80.44 400 GLU B N 1
ATOM 6422 C CA . GLU B 1 400 ? -5.969 -23.797 -32.844 1 80.44 400 GLU B CA 1
ATOM 6423 C C . GLU B 1 400 ? -4.816 -24.562 -32.188 1 80.44 400 GLU B C 1
ATOM 6425 O O . GLU B 1 400 ? -4.066 -25.266 -32.875 1 80.44 400 GLU B O 1
ATOM 6430 N N . LEU B 1 401 ? -4.742 -24.031 -30.891 1 68.5 401 LEU B N 1
ATOM 6431 C CA . LEU B 1 401 ? -3.807 -24.859 -30.125 1 68.5 401 LEU B CA 1
ATOM 6432 C C . LEU B 1 401 ? -4.312 -26.281 -30 1 68.5 401 LEU B C 1
ATOM 6434 O O . LEU B 1 401 ? -5.488 -26.516 -29.703 1 68.5 401 LEU B O 1
ATOM 6438 N N . ARG B 1 402 ? -4.031 -27.078 -30.766 1 50.81 402 ARG B N 1
ATOM 6439 C CA . ARG B 1 402 ? -4.461 -28.469 -30.609 1 50.81 402 ARG B CA 1
ATOM 6440 C C . ARG B 1 402 ? -4.16 -28.984 -29.203 1 50.81 402 ARG B C 1
ATOM 6442 O O . ARG B 1 402 ? -3.018 -29.328 -28.891 1 50.81 402 ARG B O 1
ATOM 6449 N N . LEU B 1 403 ? -5.07 -28.516 -28.234 1 46.16 403 LEU B N 1
ATOM 6450 C CA . LEU B 1 403 ? -4.953 -28.938 -26.844 1 46.16 403 LEU B CA 1
ATOM 6451 C C . LEU B 1 403 ? -5.277 -30.422 -26.703 1 46.16 403 LEU B C 1
ATOM 6453 O O . LEU B 1 403 ? -6.125 -30.953 -27.422 1 46.16 403 LEU B O 1
#

InterPro domains:
  IPR036188 FAD/NAD(P)-binding domain superfamily [G3DSA:3.50.50.60] (150-232)
  IPR036188 FAD/NAD(P)-binding domain superfamily [SSF51905] (111-388)

pLDDT: mean 84.04, std 19.58, range [20.08, 98.0]

Solvent-accessible surface area (backbone atoms only — not comparable to full-atom values): 42689 Å² total; per-residue (Å²): 84,42,66,80,68,76,70,81,80,85,62,79,68,68,75,55,70,62,68,51,62,63,76,59,90,63,53,38,65,50,36,45,46,52,66,60,40,57,62,68,37,71,48,74,69,42,78,56,32,30,32,43,76,80,38,74,32,54,36,67,66,70,30,34,68,76,53,39,65,64,54,87,61,89,63,46,64,66,53,49,43,54,49,58,39,68,48,88,50,84,90,39,57,18,29,42,59,36,36,28,67,74,56,31,52,56,42,34,50,52,48,31,70,73,72,42,72,56,42,65,38,51,47,23,15,33,67,45,49,25,50,51,42,48,50,57,57,44,56,74,61,50,87,71,47,21,40,35,46,74,78,28,66,62,50,55,52,51,51,50,50,51,52,39,46,73,70,72,34,64,75,66,81,96,47,52,75,48,29,34,33,71,57,92,74,32,34,40,38,31,37,79,83,48,74,48,78,34,69,60,46,76,43,69,67,48,72,54,54,45,62,74,34,37,43,63,53,33,50,56,46,57,66,31,68,69,54,66,29,53,38,63,33,22,26,24,41,30,35,34,32,23,69,56,49,64,53,57,40,90,83,33,88,65,59,52,53,71,33,29,30,34,40,29,54,59,82,44,36,28,35,26,32,34,73,39,65,46,95,86,44,32,17,36,31,34,62,21,38,31,36,18,55,37,14,50,41,52,41,47,36,49,70,73,32,67,67,54,37,51,54,52,49,53,54,47,48,24,60,76,60,69,45,90,75,80,76,61,78,42,76,50,74,48,64,34,76,56,34,55,36,37,43,39,18,38,86,51,84,77,48,54,66,55,44,33,56,38,23,49,38,62,44,80,96,44,59,40,28,49,31,27,20,74,41,38,70,21,45,74,35,56,66,38,29,53,52,28,42,28,52,33,32,38,70,74,66,72,40,53,60,24,103,82,42,67,80,66,76,69,80,80,85,61,78,69,66,74,53,71,60,66,49,57,61,69,58,89,70,58,47,65,52,40,45,47,51,67,64,40,59,64,67,36,72,47,75,68,43,76,56,31,29,34,41,76,79,37,74,32,53,36,66,67,70,31,35,68,74,53,39,64,66,54,88,61,90,61,46,63,65,53,49,42,52,50,58,40,69,48,87,50,83,90,39,59,18,28,41,59,37,36,26,66,74,55,29,54,57,40,35,50,52,49,31,70,72,71,41,71,57,44,66,38,50,46,23,14,33,67,47,51,25,49,50,43,46,52,57,57,44,57,75,62,48,86,69,48,20,40,33,47,72,77,29,65,63,50,55,53,51,51,51,50,51,51,38,47,74,69,73,29,61,74,61,80,98,46,52,74,48,30,34,34,69,58,94,73,33,34,41,37,32,36,79,84,47,75,47,80,33,68,61,46,77,42,70,67,48,71,55,54,46,62,75,34,37,44,63,53,32,49,58,47,57,68,32,68,68,54,66,27,53,37,62,32,22,26,26,40,31,35,35,32,25,69,57,50,64,52,57,39,89,82,32,88,67,61,53,54,70,34,29,30,34,40,30,55,60,81,44,36,28,37,26,31,35,74,41,65,48,96,86,44,33,17,36,30,34,60,21,37,32,36,17,55,37,14,52,41,52,42,48,36,47,71,73,31,69,67,54,35,52,53,52,47,52,54,46,47,25,59,74,59,69,44,89,75,81,76,62,79,41,77,52,76,47,64,35,76,56,34,55,35,38,42,38,17,38,86,53,83,78,51,54,64,56,44,33,56,37,23,49,37,64,44,81,96,44,60,39,28,49,31,27,20,75,40,39,69,21,45,76,35,57,65,37,28,52,52,28,42,27,52,34,33,37,71,74,66,72,39,60,64,34,113

Organism: Acropora cervicornis (NCBI:txid6130)

Sequence (806 aa):
MVCLPLPYRDFRFMVSFITMFIDFPLSRRVFEKILNFGRIFPWERSLTRVEARGVFADSFDNLRPNAFPTLNLSDTVKTMADDAAKANSSLYSTAVDFLSDYLSPEGKELLEEAYGLKYRLYDVNPESYKKYLKEKSSEELHIGGDLRPEEGLSKLIQLLKKNVIQQKGSIYFPETVTSVMKEGSKFFLQTTNRTVRASKTVLTVGPAALKDMTGDVMQNITNHKILKSIVSVPAFFGAAVYQKPWWKDNNAKKAMLDNDMFISSGNCVGITMPYGTSSNGNGVLQTMANTGTCSDEWGSKLKISKDVIDKEMKRALEYKFQRNISDASSTVYKYWENGFWYLQKAGTNFSLEEIRDWAKRPLPGSDVFLVGKAFYNFGGWLDDTIRSTNEALVEGWKTELRLMVCLPLPYRDFRFMVSFITMFIDFPLSRRVFEKILNFGRIFPWERSLTRVEARGVFADSFDNLRPNAFPTLNLSDTVKTMADDAAKANSSLYSTAVDFLSDYLSPEGKELLEEAYGLKYRLYDVNPESYKKYLKEKSSEELHIGGDLRPEEGLSKLIQLLKKNVIQQKGSIYFPETVTSVMKEGSKFFLQTTNRTVRASKTVLTVGPAALKDMTGDVMQNITNHKILKSIVSVPAFFGAAVYQKPWWKDNNAKKAMLDNDMFISSGNCVGITMPYGTSSNGNGVLQTMANTGTCSDEWGSKLKISKDVIDKEMKRALEYKFQRNISDASSTVYKYWENGFWYLQKAGTNFSLEEIRDWAKRPLPGSDVFLVGKAFYNFGGWLDDTIRSTNEALVEGWKTELRL

Foldseek 3Di:
DAPFPADDDPPPPCPQPQLFPQPDPQALVLVCVLVVVADKDAQDFAAQWEADQRFIDRDLQVRCCPNPVVQPDPDDLLVLLLCLLPDDDVVDQFLQVSQCVVRNNSNSVSNCLHLNPPACSVFFGNNQVSVSSVVSSVQVVDDRHHIAHPVGCVVSVVVVVVVSVVVVGDTDPPWDFAEWEDDDQWIWTDIPVDIDIDNFHEDADALLVLVRHDYPVSVLLNPDPLSVQKDFKKKKWKKFKDQADPLQDPPFPDHADANHWYAYPPLLFGIKGWHDADPNRMTMIGLGIHIHPSLVVLVVQVVVHPVRSQVVSQVRVCSSRVHHDDRTPDMDMDIRPSHQFMHTTGPDDDDLVNLLVCQLPVDPPHNYHYADQSRHSRDNDVVRRQVSVQSNCCSRVVHGNSD/DAPFPADPDPPPPCCQPQLQPQPDCPDLVLLCCLVVVADKDAQDFDAQWEADQRFIDRDLQVRCCPNPVVQPDPDDLLVLLLCLLPDDQVVDQFLQVSQCVVRNNSNSVSNCLHLNPPACSVFFGNNQVSVSSVVSSVQVVDDRHHIAHPVGCVVSVVSVVVVSVVVVGDTDPPWDFAEWEDDDQWIWTDIPVDIDIDNFHEDADALLVLVRHDYPVSVLLNPDPLSVQKDFKKKKWKKFKDQADPLQDPPFPDHADANHWYAYPPLLFGIKGWHDADPSRMTMIGLGIHIHPSLVVLVVQVVVHPVRSQVVSQVRVCSSRVHHDDRTPDMDMDIRPSHQFMHTTGPDDDDLVNLLVCQLPVDPPHNYHYADQSRHSRDNDVVRRQVSVQSNCCSRVVDGNSD